Protein AF-A0A9D5M685-F1 (afdb_monomer_lite)

pLDDT: mean 80.27, std 21.39, range [28.36, 98.81]

Structure (mmCIF, N/CA/C/O backbone):
data_AF-A0A9D5M685-F1
#
_entry.id   AF-A0A9D5M685-F1
#
loop_
_atom_site.group_PDB
_atom_site.id
_atom_site.type_symbol
_atom_site.label_atom_id
_atom_site.label_alt_id
_atom_site.label_comp_id
_atom_site.label_asym_id
_atom_site.label_entity_id
_atom_site.label_seq_id
_atom_site.pdbx_PDB_ins_code
_atom_site.Cartn_x
_atom_site.Cartn_y
_atom_site.Cartn_z
_atom_site.occupancy
_atom_site.B_iso_or_equiv
_atom_site.auth_seq_id
_atom_site.auth_comp_id
_atom_site.auth_asym_id
_atom_site.auth_atom_id
_atom_site.pdbx_PDB_model_num
ATOM 1 N N . MET A 1 1 ? -4.791 5.705 -47.358 1.00 34.97 1 MET A N 1
ATOM 2 C CA . MET A 1 1 ? -4.892 5.090 -48.706 1.00 34.97 1 MET A CA 1
ATOM 3 C C . MET A 1 1 ? -3.512 4.868 -49.360 1.00 34.97 1 MET A C 1
ATOM 5 O O . MET A 1 1 ? -3.477 4.155 -50.351 1.00 34.97 1 MET A O 1
ATOM 9 N N . ASN A 1 2 ? -2.399 5.355 -48.770 1.00 45.28 2 ASN A N 1
ATOM 10 C CA . ASN A 1 2 ? -1.030 5.214 -49.310 1.00 45.28 2 ASN A CA 1
ATOM 11 C C . ASN A 1 2 ? -0.201 4.016 -48.781 1.00 45.28 2 ASN A C 1
ATOM 13 O O . ASN A 1 2 ? 0.542 3.449 -49.569 1.00 45.28 2 ASN A O 1
ATOM 17 N N . ARG A 1 3 ? -0.398 3.510 -47.547 1.00 35.72 3 ARG A N 1
ATOM 18 C CA . ARG A 1 3 ? 0.354 2.331 -47.028 1.00 35.72 3 ARG A CA 1
ATOM 19 C C . ARG A 1 3 ? 0.179 1.027 -47.835 1.00 35.72 3 ARG A C 1
ATOM 21 O O . ARG A 1 3 ? 1.052 0.173 -47.842 1.00 35.72 3 ARG A O 1
ATOM 28 N N . LYS A 1 4 ? -0.931 0.863 -48.571 1.00 38.19 4 LYS A N 1
ATOM 29 C CA . LYS A 1 4 ? -1.156 -0.324 -49.428 1.00 38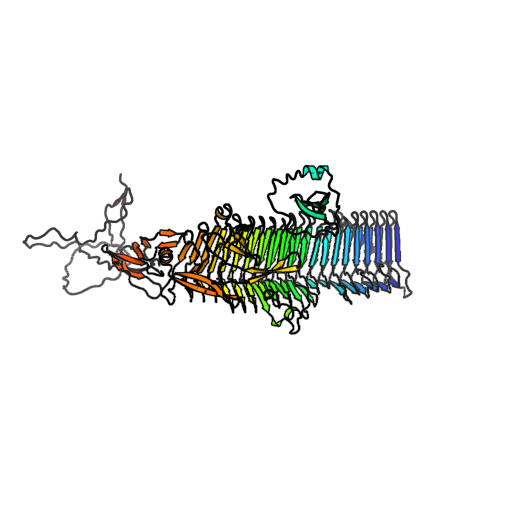.19 4 LYS A CA 1
ATOM 30 C C . LYS A 1 4 ? -0.406 -0.280 -50.765 1.00 38.19 4 LYS A C 1
ATOM 32 O O . LYS A 1 4 ? -0.383 -1.294 -51.452 1.00 38.19 4 LYS A O 1
ATOM 37 N N . PHE A 1 5 ? 0.157 0.864 -51.161 1.00 47.25 5 PHE A N 1
ATOM 38 C CA . PHE A 1 5 ? 0.854 0.997 -52.444 1.00 47.25 5 PHE A CA 1
ATOM 39 C C . PHE A 1 5 ? 2.336 0.595 -52.350 1.00 47.25 5 PHE A C 1
ATOM 41 O O . PHE A 1 5 ? 2.828 -0.006 -53.298 1.00 47.25 5 PHE A O 1
ATOM 48 N N . GLY A 1 6 ? 2.995 0.821 -51.203 1.00 49.41 6 GLY A N 1
ATOM 49 C CA . GLY A 1 6 ? 4.373 0.373 -50.938 1.00 49.41 6 GLY A CA 1
ATOM 50 C C . GLY A 1 6 ? 4.510 -1.152 -50.971 1.00 49.41 6 GLY A C 1
ATOM 51 O O . GLY A 1 6 ? 5.225 -1.679 -51.818 1.00 49.41 6 GLY A O 1
ATOM 52 N N . LYS A 1 7 ? 3.690 -1.875 -50.187 1.00 43.25 7 LYS A N 1
ATOM 53 C CA . LYS A 1 7 ? 3.700 -3.355 -50.161 1.00 43.25 7 LYS A CA 1
ATOM 54 C C . LYS A 1 7 ? 3.369 -4.002 -51.521 1.00 43.25 7 LYS A C 1
ATOM 56 O O . LYS A 1 7 ? 3.869 -5.072 -51.834 1.00 43.25 7 LYS A O 1
ATOM 61 N N . ILE A 1 8 ? 2.551 -3.359 -52.368 1.00 46.38 8 ILE A N 1
ATOM 62 C CA . ILE A 1 8 ? 2.255 -3.854 -53.732 1.00 46.38 8 ILE A CA 1
ATOM 63 C C . ILE A 1 8 ? 3.411 -3.569 -54.706 1.00 46.38 8 ILE A C 1
ATOM 65 O O . ILE A 1 8 ? 3.601 -4.339 -55.645 1.00 46.38 8 ILE A O 1
ATOM 69 N N . LEU A 1 9 ? 4.168 -2.484 -54.509 1.00 53.12 9 LEU A N 1
ATOM 70 C CA . LEU A 1 9 ? 5.328 -2.151 -55.337 1.00 53.12 9 LEU A CA 1
ATOM 71 C C . LEU A 1 9 ? 6.531 -3.047 -55.000 1.00 53.12 9 LEU A C 1
ATOM 73 O O . LEU A 1 9 ? 7.166 -3.531 -55.933 1.00 53.12 9 LEU A O 1
ATOM 77 N N . ALA A 1 10 ? 6.762 -3.337 -53.713 1.00 51.22 10 ALA A N 1
ATOM 78 C CA . ALA A 1 10 ? 7.759 -4.304 -53.241 1.00 51.22 10 ALA A CA 1
ATOM 79 C C . ALA A 1 10 ? 7.478 -5.715 -53.794 1.00 51.22 10 ALA A C 1
ATOM 81 O O . ALA A 1 10 ? 8.317 -6.295 -54.478 1.00 51.22 10 ALA A O 1
ATOM 82 N N . LEU A 1 11 ? 6.230 -6.196 -53.685 1.00 46.31 11 LEU A N 1
ATOM 83 C CA . LEU A 1 11 ? 5.823 -7.501 -54.230 1.00 46.31 11 LEU A CA 1
ATOM 84 C C . LEU A 1 11 ? 5.925 -7.590 -55.771 1.00 46.31 11 LEU A C 1
ATOM 86 O O . LEU A 1 11 ? 6.079 -8.678 -56.328 1.00 46.31 11 LEU A O 1
ATOM 90 N N . LEU A 1 12 ? 5.811 -6.462 -56.490 1.00 46.34 12 LEU A N 1
ATOM 91 C CA . LEU A 1 12 ? 6.014 -6.412 -57.947 1.00 46.34 12 LEU A CA 1
ATOM 92 C C . LEU A 1 12 ? 7.503 -6.389 -58.337 1.00 46.34 12 LEU A C 1
ATOM 94 O O . LEU A 1 12 ? 7.836 -6.843 -59.433 1.00 46.34 12 LEU A O 1
ATOM 98 N N . LEU A 1 13 ? 8.375 -5.853 -57.477 1.00 52.91 13 LEU A N 1
ATOM 99 C CA . LEU A 1 13 ? 9.828 -5.826 -57.664 1.00 52.91 13 LEU A CA 1
ATOM 100 C C . LEU A 1 13 ? 10.444 -7.201 -57.374 1.00 52.91 13 LEU A C 1
ATOM 102 O O . LEU A 1 13 ? 11.104 -7.728 -58.268 1.00 52.91 13 LEU A O 1
ATOM 106 N N . ALA A 1 14 ? 10.064 -7.852 -56.268 1.00 49.78 14 ALA A N 1
ATOM 107 C CA . ALA A 1 14 ? 10.488 -9.216 -55.922 1.00 49.78 14 ALA A CA 1
ATOM 108 C C . ALA A 1 14 ? 10.143 -10.253 -57.018 1.00 49.78 14 ALA A C 1
ATOM 110 O O . ALA A 1 14 ? 10.937 -11.124 -57.372 1.00 49.78 14 ALA A O 1
ATOM 111 N N . LEU A 1 15 ? 8.983 -10.112 -57.685 1.00 41.34 15 LEU A N 1
ATOM 112 C CA . LEU A 1 15 ? 8.596 -10.987 -58.807 1.00 41.34 15 LEU A CA 1
ATOM 113 C C . LEU A 1 15 ? 9.472 -10.796 -60.068 1.00 41.34 15 LEU A C 1
ATOM 115 O O . LEU A 1 15 ? 9.430 -11.620 -60.985 1.00 41.34 15 LEU A O 1
ATOM 119 N N . THR A 1 16 ? 10.234 -9.703 -60.148 1.00 49.19 16 THR A N 1
ATOM 120 C CA . THR A 1 16 ? 11.147 -9.412 -61.264 1.00 49.19 16 THR A CA 1
ATOM 121 C C . THR A 1 16 ? 12.568 -9.935 -60.993 1.00 49.19 16 THR A C 1
ATOM 123 O O . THR A 1 16 ? 13.264 -10.253 -61.959 1.00 49.19 16 THR A O 1
ATOM 126 N N . MET A 1 17 ? 12.959 -10.090 -59.721 1.00 46.69 17 MET A N 1
ATOM 127 C CA . MET A 1 17 ? 14.289 -10.531 -59.261 1.00 46.69 17 MET A CA 1
ATOM 128 C C . MET A 1 17 ? 14.510 -12.058 -59.311 1.00 46.69 17 MET A C 1
ATOM 130 O O . MET A 1 17 ? 15.597 -12.501 -59.672 1.00 46.69 17 MET A O 1
ATOM 134 N N . MET A 1 18 ? 13.460 -12.887 -59.186 1.00 45.50 18 MET A N 1
ATOM 135 C CA . MET A 1 18 ? 13.547 -14.369 -59.282 1.00 45.50 18 MET A CA 1
ATOM 136 C C . MET A 1 18 ? 14.084 -14.959 -60.619 1.00 45.50 18 MET A C 1
ATOM 138 O O . MET A 1 18 ? 14.049 -16.175 -60.829 1.00 45.50 18 MET A O 1
ATOM 142 N N . LEU A 1 19 ? 14.538 -14.149 -61.582 1.00 41.88 19 LEU A N 1
ATOM 143 C CA . LEU A 1 19 ? 14.987 -14.598 -62.909 1.00 41.88 19 LEU A CA 1
ATOM 144 C C . LEU A 1 19 ? 16.509 -14.585 -63.123 1.00 41.88 19 LEU A C 1
ATOM 146 O O . LEU A 1 19 ? 16.954 -14.979 -64.207 1.00 41.88 19 LEU A O 1
ATOM 150 N N . SER A 1 20 ? 17.310 -14.211 -62.127 1.00 44.09 20 SER A N 1
ATOM 151 C CA . SER A 1 20 ? 18.763 -14.079 -62.278 1.00 44.09 20 SER A CA 1
ATOM 152 C C . SER A 1 20 ? 19.544 -14.681 -61.116 1.00 44.09 20 SER A C 1
ATOM 154 O O . SER A 1 20 ? 20.095 -13.944 -60.325 1.00 44.09 20 SER A O 1
ATOM 156 N N . TYR A 1 21 ? 19.709 -16.010 -61.074 1.00 39.19 21 TYR A N 1
ATOM 157 C CA . TYR A 1 21 ? 20.803 -16.576 -60.277 1.00 39.19 21 TYR A CA 1
ATOM 158 C C . TYR A 1 21 ? 21.449 -17.822 -60.890 1.00 39.19 21 TYR A C 1
ATOM 160 O O . TYR A 1 21 ? 20.774 -18.793 -61.247 1.00 39.19 21 TYR A O 1
ATOM 168 N N . ALA A 1 22 ? 22.783 -17.767 -61.019 1.00 38.47 22 ALA A N 1
ATOM 169 C CA . ALA A 1 22 ? 23.688 -18.917 -61.005 1.00 38.47 22 ALA A CA 1
ATOM 170 C C . ALA A 1 22 ? 25.171 -18.490 -60.864 1.00 38.47 22 ALA A C 1
ATOM 172 O O . ALA A 1 22 ? 25.809 -18.123 -61.852 1.00 38.47 22 ALA A O 1
ATOM 173 N N . ALA A 1 23 ? 25.708 -18.748 -59.665 1.00 43.28 23 ALA A N 1
ATOM 174 C CA . ALA A 1 23 ? 27.085 -19.125 -59.311 1.00 43.28 23 ALA A CA 1
ATOM 175 C C . ALA A 1 23 ? 28.204 -18.055 -59.267 1.00 43.28 23 ALA A C 1
ATOM 177 O O . ALA A 1 23 ? 28.784 -17.696 -60.293 1.00 43.28 23 ALA A O 1
ATOM 178 N N . GLY A 1 24 ? 28.649 -17.755 -58.041 1.00 36.81 24 GLY A N 1
ATOM 179 C CA . GLY A 1 24 ? 29.960 -17.204 -57.675 1.00 36.81 24 GLY A CA 1
ATOM 180 C C . GLY A 1 24 ? 30.428 -17.807 -56.342 1.00 36.81 24 GLY A C 1
ATOM 181 O O . GLY A 1 24 ? 29.601 -18.231 -55.554 1.00 36.81 24 GLY A O 1
ATOM 182 N N . VAL A 1 25 ? 31.738 -17.971 -56.144 1.00 40.00 25 VAL A N 1
ATOM 183 C CA . VAL A 1 25 ? 32.377 -18.642 -54.993 1.00 40.00 25 VAL A CA 1
ATOM 184 C C . VAL A 1 25 ? 33.432 -17.702 -54.408 1.00 40.00 25 VAL A C 1
ATOM 186 O O . VAL A 1 25 ? 34.341 -17.331 -55.151 1.00 40.00 25 VAL A O 1
ATOM 189 N N . LEU A 1 26 ? 33.340 -17.445 -53.097 1.00 40.81 26 LEU A N 1
ATOM 190 C CA . LEU A 1 26 ? 34.389 -17.141 -52.105 1.00 40.81 26 LEU A CA 1
ATOM 191 C C . LEU A 1 26 ? 35.656 -16.437 -52.635 1.00 40.81 26 LEU A C 1
ATOM 193 O O . LEU A 1 26 ? 36.719 -17.053 -52.799 1.00 40.81 26 LEU A O 1
ATOM 197 N N . ALA A 1 27 ? 35.551 -15.131 -52.843 1.00 48.56 27 ALA A N 1
ATOM 198 C CA . ALA A 1 27 ? 36.616 -14.174 -52.552 1.00 48.56 27 ALA A CA 1
ATOM 199 C C . ALA A 1 27 ? 36.059 -13.204 -51.496 1.00 48.56 27 ALA A C 1
ATOM 201 O O . ALA A 1 27 ? 34.844 -13.142 -51.375 1.00 48.56 27 ALA A O 1
ATOM 202 N N . ASP A 1 28 ? 36.903 -12.503 -50.730 1.00 56.59 28 ASP A N 1
ATOM 203 C CA . ASP A 1 28 ? 36.435 -11.409 -49.863 1.00 56.59 28 ASP A CA 1
ATOM 204 C C . ASP A 1 28 ? 35.679 -10.419 -50.759 1.00 56.59 28 ASP A C 1
ATOM 206 O O . ASP A 1 28 ? 36.305 -9.713 -51.566 1.00 56.59 28 ASP A O 1
ATOM 210 N N . ASP A 1 29 ? 34.350 -10.471 -50.720 1.00 65.44 29 ASP A N 1
ATOM 211 C CA . ASP A 1 29 ? 33.538 -9.620 -51.565 1.00 65.44 29 ASP A CA 1
ATOM 212 C C . ASP A 1 29 ? 33.717 -8.185 -51.064 1.00 65.44 29 ASP A C 1
ATOM 214 O O . ASP A 1 29 ? 33.785 -7.936 -49.857 1.00 65.44 29 ASP A O 1
ATOM 218 N N . PRO A 1 30 ? 33.955 -7.229 -51.976 1.00 75.31 30 PRO A N 1
ATOM 219 C CA . PRO A 1 30 ? 34.099 -5.849 -51.563 1.00 75.31 30 PRO A CA 1
ATOM 220 C C . PRO A 1 30 ? 32.799 -5.402 -50.880 1.00 75.31 30 PRO A C 1
ATOM 222 O O . PRO A 1 30 ? 31.728 -5.811 -51.330 1.00 75.31 30 PRO A O 1
ATOM 225 N N . PRO A 1 31 ? 32.885 -4.545 -49.850 1.00 84.62 31 PRO A N 1
ATOM 226 C CA . PRO A 1 31 ? 31.698 -4.002 -49.207 1.00 84.62 31 PRO A CA 1
ATOM 227 C C . PRO A 1 31 ? 30.776 -3.335 -50.237 1.00 84.62 31 PRO A C 1
ATOM 229 O O . PRO A 1 31 ? 31.238 -2.724 -51.214 1.00 84.62 31 PRO A O 1
ATOM 232 N N . ILE A 1 32 ? 29.474 -3.503 -50.032 1.00 87.31 32 ILE A N 1
ATOM 233 C CA . ILE A 1 32 ? 28.410 -2.889 -50.814 1.00 87.31 32 ILE A CA 1
ATOM 234 C C . ILE A 1 32 ? 28.295 -1.431 -50.371 1.00 87.31 32 ILE A C 1
ATOM 236 O O . ILE A 1 32 ? 27.839 -1.137 -49.278 1.00 87.31 32 ILE A O 1
ATOM 240 N N . ASP A 1 33 ? 28.689 -0.523 -51.256 1.00 89.88 33 ASP A N 1
ATOM 241 C CA . ASP A 1 33 ? 28.597 0.927 -51.058 1.00 89.88 33 ASP A CA 1
ATOM 242 C C . ASP A 1 33 ? 27.495 1.497 -51.984 1.00 89.88 33 ASP A C 1
ATOM 244 O O . ASP A 1 33 ? 27.520 1.337 -53.224 1.00 89.88 33 ASP A O 1
ATOM 248 N N . VAL A 1 34 ? 26.455 2.086 -51.383 1.00 87.56 34 VAL A N 1
ATOM 249 C CA . VAL A 1 34 ? 25.203 2.543 -52.006 1.00 87.56 34 VAL A CA 1
ATOM 250 C C . VAL A 1 34 ? 24.963 4.033 -51.783 1.00 87.56 34 VAL A C 1
ATOM 252 O O . VAL A 1 34 ? 23.969 4.444 -51.207 1.00 87.56 34 VAL A O 1
ATOM 255 N N . ASP A 1 35 ? 25.774 4.845 -52.452 1.00 89.94 35 ASP A N 1
ATOM 256 C CA . ASP A 1 35 ? 25.442 6.249 -52.721 1.00 89.94 35 ASP A CA 1
ATOM 257 C C . ASP A 1 35 ? 24.196 6.409 -53.629 1.00 89.94 35 ASP A C 1
ATOM 259 O O . ASP A 1 35 ? 24.226 6.021 -54.810 1.00 89.94 35 ASP A O 1
ATOM 263 N N . VAL A 1 36 ? 23.123 7.053 -53.144 1.00 85.38 36 VAL A N 1
ATOM 264 C CA . VAL A 1 36 ? 21.943 7.435 -53.954 1.00 85.38 36 VAL A CA 1
ATOM 265 C C . VAL A 1 36 ? 21.596 8.909 -53.758 1.00 85.38 36 VAL A C 1
ATOM 267 O O . VAL A 1 36 ? 21.281 9.351 -52.663 1.00 85.38 36 VAL A O 1
ATOM 270 N N . ASN A 1 37 ? 21.603 9.694 -54.839 1.00 86.00 37 ASN A N 1
ATOM 271 C CA . ASN A 1 37 ? 21.426 11.147 -54.762 1.00 86.00 37 ASN A CA 1
ATOM 272 C C . ASN A 1 37 ? 20.400 11.681 -55.780 1.00 86.00 37 ASN A C 1
ATOM 274 O O . ASN A 1 37 ? 20.306 11.193 -56.903 1.00 86.00 37 ASN A O 1
ATOM 278 N N . ASN A 1 38 ? 19.703 12.779 -55.456 1.00 82.50 38 ASN A N 1
ATOM 279 C CA . ASN A 1 38 ? 18.897 13.581 -56.399 1.00 82.50 38 ASN A CA 1
ATOM 280 C C . ASN A 1 38 ? 17.793 12.808 -57.157 1.00 82.50 38 ASN A C 1
ATOM 282 O O . ASN A 1 38 ? 17.622 12.987 -58.372 1.00 82.50 38 ASN A O 1
ATOM 286 N N . GLY A 1 39 ? 17.024 11.961 -56.473 1.00 75.94 39 GLY A N 1
ATOM 287 C CA . GLY A 1 39 ? 15.962 11.182 -57.125 1.00 75.94 39 GLY A CA 1
ATOM 288 C C . GLY A 1 39 ? 16.445 9.954 -57.898 1.00 75.94 39 GLY A C 1
ATOM 289 O O . GLY A 1 39 ? 15.677 9.383 -58.680 1.00 75.94 39 GLY A O 1
ATOM 290 N N . GLU A 1 40 ? 17.714 9.568 -57.744 1.00 82.81 40 GLU A N 1
ATOM 291 C CA . GLU A 1 40 ? 18.234 8.317 -58.287 1.00 82.81 40 GLU A CA 1
ATOM 292 C C . GLU A 1 40 ? 17.568 7.103 -57.631 1.00 82.81 40 GLU A C 1
ATOM 294 O O . GLU A 1 40 ? 17.074 7.168 -56.509 1.00 82.81 40 GLU A O 1
ATOM 299 N N . LYS A 1 41 ? 17.532 5.987 -58.367 1.00 88.38 41 LYS A N 1
ATOM 300 C CA . LYS A 1 41 ? 17.087 4.696 -57.846 1.00 88.38 41 LYS A CA 1
ATOM 301 C C . LYS A 1 41 ? 18.196 3.670 -58.028 1.00 88.38 41 LYS A C 1
ATOM 303 O O . LYS A 1 41 ? 18.579 3.412 -59.174 1.00 88.38 41 LYS A O 1
ATOM 308 N N . LYS A 1 42 ? 18.646 3.052 -56.938 1.00 89.62 42 LYS A N 1
ATOM 309 C CA . LYS A 1 42 ? 19.614 1.948 -56.943 1.00 89.62 42 LYS A CA 1
ATOM 310 C C . LYS A 1 42 ? 18.951 0.694 -56.369 1.00 89.62 42 LYS A C 1
ATOM 312 O O . LYS A 1 42 ? 18.131 0.788 -55.463 1.00 89.62 42 LYS A O 1
ATOM 317 N N . VAL A 1 43 ? 19.226 -0.451 -56.989 1.00 85.50 43 VAL A N 1
ATOM 318 C CA . VAL A 1 43 ? 18.751 -1.768 -56.547 1.00 85.50 43 VAL A CA 1
ATOM 319 C C . VAL A 1 43 ? 19.970 -2.678 -56.486 1.00 85.50 43 VAL A C 1
ATOM 321 O O . VAL A 1 43 ? 20.679 -2.775 -57.494 1.00 85.50 43 VAL A O 1
ATOM 324 N N . VAL A 1 44 ? 20.215 -3.279 -55.330 1.00 86.75 44 VAL A N 1
ATOM 325 C CA . VAL A 1 44 ? 21.263 -4.271 -55.074 1.00 86.75 44 VAL A CA 1
ATOM 326 C C . VAL A 1 44 ? 20.565 -5.583 -54.714 1.00 86.75 44 VAL A C 1
ATOM 328 O O . VAL A 1 44 ? 19.582 -5.553 -53.986 1.00 86.75 44 VAL A O 1
ATOM 331 N N . ASP A 1 45 ? 21.012 -6.678 -55.319 1.00 88.06 45 ASP A N 1
ATOM 332 C CA . ASP A 1 45 ? 20.479 -8.042 -55.179 1.00 88.06 45 ASP A CA 1
ATOM 333 C C . ASP A 1 45 ? 21.712 -8.953 -55.216 1.00 88.06 45 ASP A C 1
ATOM 335 O O . ASP A 1 45 ? 22.316 -9.137 -56.282 1.00 88.06 45 ASP A O 1
ATOM 339 N N . GLU A 1 46 ? 22.171 -9.368 -54.040 1.00 83.19 46 GLU A N 1
ATOM 340 C CA . GLU A 1 46 ? 23.380 -10.172 -53.837 1.00 83.19 46 GLU A CA 1
ATOM 341 C C . GLU A 1 46 ? 23.052 -11.368 -52.924 1.00 83.19 46 GLU A C 1
ATOM 343 O O . GLU A 1 46 ? 22.043 -11.374 -52.234 1.00 83.19 46 GLU A O 1
ATOM 348 N N . GLY A 1 47 ? 23.872 -12.425 -52.968 1.00 86.56 47 GLY A N 1
ATOM 349 C CA . GLY A 1 47 ? 23.740 -13.542 -52.014 1.00 86.56 47 GLY A CA 1
ATOM 350 C C . GLY A 1 47 ? 24.413 -13.194 -50.684 1.00 86.56 47 GLY A C 1
ATOM 351 O O . GLY A 1 47 ? 24.416 -12.035 -50.283 1.00 86.56 47 GLY A O 1
ATOM 352 N N . ASP A 1 48 ? 25.073 -14.164 -50.053 1.00 88.69 48 ASP A N 1
ATOM 353 C CA . ASP A 1 48 ? 25.884 -13.921 -48.852 1.00 88.69 48 ASP A CA 1
ATOM 354 C C . ASP A 1 48 ? 26.967 -12.851 -49.090 1.00 88.69 48 ASP A C 1
ATOM 356 O O . ASP A 1 48 ? 27.768 -12.945 -50.029 1.00 88.69 48 ASP A O 1
ATOM 360 N N . VAL A 1 49 ? 27.060 -11.880 -48.184 1.00 87.88 49 VAL A N 1
ATOM 361 C CA . VAL A 1 49 ? 28.066 -10.817 -48.181 1.00 87.88 49 VAL A CA 1
ATOM 362 C C . VAL A 1 49 ? 28.818 -10.776 -46.856 1.00 87.88 49 VAL A C 1
ATOM 364 O O . VAL A 1 49 ? 28.262 -10.942 -45.772 1.00 87.88 49 VAL A O 1
ATOM 367 N N . SER A 1 50 ? 30.136 -10.568 -46.923 1.00 89.19 50 SER A N 1
ATOM 368 C CA . SER A 1 50 ? 30.968 -10.529 -45.718 1.00 89.19 50 SER A CA 1
ATOM 369 C C . SER A 1 50 ? 32.145 -9.570 -45.836 1.00 89.19 50 SER A C 1
ATOM 371 O O . SER A 1 50 ? 32.728 -9.434 -46.911 1.00 89.19 50 SER A O 1
ATOM 373 N N . ALA A 1 51 ? 32.519 -8.934 -44.725 1.00 86.81 51 ALA A N 1
ATOM 374 C CA . ALA A 1 51 ? 33.644 -8.003 -44.654 1.00 86.81 51 ALA A CA 1
ATOM 375 C C . ALA A 1 51 ? 34.391 -8.091 -43.309 1.00 86.81 51 ALA A C 1
ATOM 377 O O . ALA A 1 51 ? 33.843 -8.509 -42.289 1.00 86.81 51 ALA A O 1
ATOM 378 N N . ASP A 1 52 ? 35.663 -7.675 -43.304 1.00 89.25 52 ASP A N 1
ATOM 379 C CA . ASP A 1 52 ? 36.520 -7.628 -42.111 1.00 89.25 52 ASP A CA 1
ATOM 380 C C . ASP A 1 52 ? 36.986 -6.185 -41.842 1.00 89.25 52 ASP A C 1
ATOM 382 O O . ASP A 1 52 ? 37.671 -5.573 -42.667 1.00 89.25 52 ASP A O 1
ATOM 386 N N . GLY A 1 53 ? 36.622 -5.637 -40.680 1.00 82.31 53 GLY A N 1
ATOM 387 C CA . GLY A 1 53 ? 37.024 -4.312 -40.189 1.00 82.31 53 GLY A CA 1
ATOM 388 C C . GLY A 1 53 ? 36.302 -3.097 -40.797 1.00 82.31 53 GLY A C 1
ATOM 389 O O . GLY A 1 53 ? 36.656 -1.952 -40.483 1.00 82.31 53 GLY A O 1
ATOM 390 N N . VAL A 1 54 ? 35.312 -3.307 -41.667 1.00 83.56 54 VAL A N 1
ATOM 391 C CA . VAL A 1 54 ? 34.503 -2.262 -42.327 1.00 83.56 54 VAL A CA 1
ATOM 392 C C . VAL A 1 54 ? 33.037 -2.705 -42.437 1.00 83.56 54 VAL A C 1
ATOM 394 O O . VAL A 1 54 ? 32.810 -3.918 -42.395 1.00 83.56 54 VAL A O 1
ATOM 397 N N . PRO A 1 55 ? 32.076 -1.770 -42.594 1.00 83.62 55 PRO A N 1
ATOM 398 C CA . PRO A 1 55 ? 30.688 -2.117 -42.889 1.00 83.62 55 PRO A CA 1
ATOM 399 C C . PRO A 1 55 ? 30.589 -2.989 -44.136 1.00 83.62 55 PRO A C 1
ATOM 401 O O . PRO A 1 55 ? 31.375 -2.826 -45.075 1.00 83.62 55 PRO A O 1
ATOM 404 N N . VAL A 1 56 ? 29.657 -3.941 -44.128 1.00 84.00 56 VAL A N 1
ATOM 405 C CA . VAL A 1 56 ? 29.401 -4.818 -45.278 1.00 84.00 56 VAL A CA 1
ATOM 406 C C . VAL A 1 56 ? 28.489 -4.107 -46.265 1.00 84.00 56 VAL A C 1
ATOM 408 O O . VAL A 1 56 ? 28.711 -4.212 -47.469 1.00 84.00 56 VAL A O 1
ATOM 411 N N . ILE A 1 57 ? 27.501 -3.377 -45.750 1.00 89.38 57 ILE A N 1
ATOM 412 C CA . ILE A 1 57 ? 26.546 -2.578 -46.509 1.00 89.38 57 ILE A CA 1
ATOM 413 C C . ILE A 1 57 ? 26.563 -1.166 -45.924 1.00 89.38 57 ILE A C 1
ATOM 415 O O . ILE A 1 57 ? 26.339 -1.004 -44.732 1.00 89.38 57 ILE A O 1
ATOM 419 N N . ASP A 1 58 ? 26.851 -0.177 -46.762 1.00 94.00 58 ASP A N 1
ATOM 420 C CA . ASP A 1 58 ? 26.939 1.245 -46.416 1.00 94.00 58 ASP A CA 1
ATOM 421 C C . ASP A 1 58 ? 26.050 2.028 -47.398 1.00 94.00 58 ASP A C 1
ATOM 423 O O . ASP A 1 58 ? 26.267 1.965 -48.617 1.00 94.00 58 ASP A O 1
ATOM 427 N N . ILE A 1 59 ? 24.973 2.653 -46.912 1.00 91.81 59 ILE A N 1
ATOM 428 C CA . ILE A 1 59 ? 23.940 3.307 -47.729 1.00 91.81 59 ILE A CA 1
ATOM 429 C C . ILE A 1 59 ? 23.837 4.793 -47.378 1.00 91.81 59 ILE A C 1
ATOM 431 O O . ILE A 1 59 ? 23.124 5.169 -46.456 1.00 91.81 59 ILE A O 1
ATOM 435 N N . ASP A 1 60 ? 24.411 5.639 -48.233 1.00 93.12 60 ASP A N 1
ATOM 436 C CA . ASP A 1 60 ? 24.256 7.096 -48.189 1.00 93.12 60 ASP A CA 1
ATOM 437 C C . ASP A 1 60 ? 23.129 7.558 -49.144 1.00 93.12 60 ASP A C 1
ATOM 439 O O . ASP A 1 60 ? 23.334 7.782 -50.351 1.00 93.12 60 ASP A O 1
ATOM 443 N N . ALA A 1 61 ? 21.904 7.728 -48.635 1.00 89.06 61 ALA A N 1
ATOM 444 C CA . ALA A 1 61 ? 20.725 8.111 -49.418 1.00 89.06 61 ALA A CA 1
ATOM 445 C C . ALA A 1 61 ? 20.293 9.565 -49.161 1.00 89.06 61 ALA A C 1
ATOM 447 O O . ALA A 1 61 ? 19.763 9.914 -48.119 1.00 89.06 61 ALA A O 1
ATOM 448 N N . ASN A 1 62 ? 20.429 10.426 -50.170 1.00 89.31 62 ASN A N 1
ATOM 449 C CA . ASN A 1 62 ? 20.173 11.864 -50.062 1.00 89.31 62 ASN A CA 1
ATOM 450 C C . ASN A 1 62 ? 19.041 12.351 -50.988 1.00 89.31 62 ASN A C 1
ATOM 452 O O . ASN A 1 62 ? 18.814 11.804 -52.071 1.00 89.31 62 ASN A O 1
ATOM 456 N N . THR A 1 63 ? 18.403 13.470 -50.617 1.00 84.06 63 THR A N 1
ATOM 457 C CA . THR A 1 63 ? 17.411 14.266 -51.382 1.00 84.06 63 THR A CA 1
ATOM 458 C C . THR A 1 63 ? 16.614 13.477 -52.434 1.00 84.06 63 THR A C 1
ATOM 460 O O . THR A 1 63 ? 16.911 13.511 -53.641 1.00 84.06 63 THR A O 1
ATOM 463 N N . GLY A 1 64 ? 15.561 12.795 -51.977 1.00 79.75 64 GLY A N 1
ATOM 464 C CA . GLY A 1 64 ? 14.601 12.065 -52.810 1.00 79.75 64 GLY A CA 1
ATOM 465 C C . GLY A 1 64 ? 15.119 10.772 -53.451 1.00 79.75 64 GLY A C 1
ATOM 466 O O . GLY A 1 64 ? 14.457 10.251 -54.353 1.00 79.75 64 GLY A O 1
ATOM 467 N N . GLY A 1 65 ? 16.306 10.291 -53.068 1.00 86.44 65 GLY A N 1
ATOM 468 C CA . GLY A 1 65 ? 16.871 9.020 -53.529 1.00 86.44 65 GLY A CA 1
ATOM 469 C C . GLY A 1 65 ? 16.042 7.804 -53.099 1.00 86.44 65 GLY A C 1
ATOM 470 O O . GLY A 1 65 ? 15.337 7.847 -52.098 1.00 86.44 65 GLY A O 1
ATOM 471 N N . VAL A 1 66 ? 16.111 6.718 -53.877 1.00 88.94 66 VAL A N 1
ATOM 472 C CA . VAL A 1 66 ? 15.495 5.425 -53.542 1.00 88.94 66 VAL A CA 1
ATOM 473 C C . VAL A 1 66 ? 16.540 4.309 -53.594 1.00 88.94 66 VAL A C 1
ATOM 475 O O . VAL A 1 66 ? 17.019 3.972 -54.683 1.00 88.94 66 VAL A O 1
ATOM 478 N N . ALA A 1 67 ? 16.850 3.695 -52.457 1.00 89.88 67 ALA A N 1
ATOM 479 C CA . ALA A 1 67 ? 17.696 2.507 -52.363 1.00 89.88 67 ALA A CA 1
ATOM 480 C C . ALA A 1 67 ? 16.836 1.271 -52.058 1.00 89.88 67 ALA A C 1
ATOM 482 O O . ALA A 1 67 ? 15.907 1.336 -51.259 1.00 89.88 67 ALA A O 1
ATOM 483 N N . VAL A 1 68 ? 17.110 0.156 -52.736 1.00 91.38 68 VAL A N 1
ATOM 484 C CA . VAL A 1 68 ? 16.544 -1.162 -52.411 1.00 91.38 68 VAL A CA 1
ATOM 485 C C . VAL A 1 68 ? 17.699 -2.152 -52.365 1.00 91.38 68 VAL A C 1
ATOM 487 O O . VAL A 1 68 ? 18.399 -2.284 -53.370 1.00 91.38 68 VAL A O 1
ATOM 490 N N . VAL A 1 69 ? 17.908 -2.807 -51.232 1.00 89.75 69 VAL A N 1
ATOM 491 C CA . VAL A 1 69 ? 18.954 -3.810 -51.017 1.00 89.75 69 VAL A CA 1
ATOM 492 C C . VAL A 1 69 ? 18.276 -5.109 -50.596 1.00 89.75 69 VAL A C 1
ATOM 494 O O . VAL A 1 69 ? 17.430 -5.083 -49.714 1.00 89.75 69 VAL A O 1
ATOM 497 N N . ASP A 1 70 ? 18.605 -6.192 -51.287 1.00 92.75 70 ASP A N 1
ATOM 498 C CA . ASP A 1 70 ? 18.100 -7.553 -51.080 1.00 92.75 70 ASP A CA 1
ATOM 499 C C . ASP A 1 70 ? 19.338 -8.459 -50.960 1.00 92.75 70 ASP A C 1
ATOM 501 O O . ASP A 1 70 ? 20.147 -8.513 -51.898 1.00 92.75 70 ASP A O 1
ATOM 505 N N . VAL A 1 71 ? 19.565 -9.032 -49.776 1.00 89.25 71 VAL A N 1
ATOM 506 C CA . VAL A 1 71 ? 20.740 -9.853 -49.428 1.00 89.25 71 VAL A CA 1
ATOM 507 C C . VAL A 1 71 ? 20.311 -11.077 -48.613 1.00 89.25 71 VAL A C 1
ATOM 509 O O . VAL A 1 71 ? 19.395 -10.978 -47.815 1.00 89.25 71 VAL A O 1
ATOM 512 N N . GLU A 1 72 ? 20.959 -12.233 -48.797 1.00 87.50 72 GLU A N 1
ATOM 513 C CA . GLU A 1 72 ? 20.691 -13.422 -47.957 1.00 87.50 72 GLU A CA 1
ATOM 514 C C . GLU A 1 72 ? 21.369 -13.230 -46.580 1.00 87.50 72 GLU A C 1
ATOM 516 O O . GLU A 1 72 ? 20.739 -12.751 -45.645 1.00 87.50 72 GLU A O 1
ATOM 521 N N . ASP A 1 73 ? 22.681 -13.468 -46.474 1.00 91.62 73 ASP A N 1
ATOM 522 C CA . ASP A 1 73 ? 23.422 -13.331 -45.208 1.00 91.62 73 ASP A CA 1
ATOM 523 C C . ASP A 1 73 ? 24.388 -12.132 -45.210 1.00 91.62 73 ASP A C 1
ATOM 525 O O . ASP A 1 73 ? 25.165 -11.946 -46.149 1.00 91.62 73 ASP A O 1
ATOM 529 N N . VAL A 1 74 ? 24.456 -11.372 -44.114 1.00 91.69 74 VAL A N 1
ATOM 530 C CA . VAL A 1 74 ? 25.419 -10.280 -43.889 1.00 91.69 74 VAL A CA 1
ATOM 531 C C . VAL A 1 74 ? 26.326 -10.613 -42.707 1.00 91.69 74 VAL A C 1
ATOM 533 O O . VAL A 1 74 ? 25.870 -10.744 -41.578 1.00 91.69 74 VAL A O 1
ATOM 536 N N . THR A 1 75 ? 27.642 -10.725 -42.922 1.00 93.06 75 THR A N 1
ATOM 537 C CA . THR A 1 75 ? 28.607 -11.002 -41.836 1.00 93.06 75 THR A CA 1
ATOM 538 C C . THR A 1 75 ? 29.757 -9.993 -41.781 1.00 93.06 75 THR A C 1
ATOM 540 O O . THR A 1 75 ? 30.615 -9.968 -42.663 1.00 93.06 75 THR A O 1
ATOM 543 N N . ALA A 1 76 ? 29.852 -9.226 -40.695 1.00 91.25 76 ALA A N 1
ATOM 544 C CA . ALA A 1 76 ? 30.964 -8.314 -40.422 1.00 91.25 76 ALA A CA 1
ATOM 545 C C . ALA A 1 76 ? 31.820 -8.800 -39.243 1.00 91.25 76 ALA A C 1
ATOM 547 O O . ALA A 1 76 ? 31.305 -9.021 -38.149 1.00 91.25 76 ALA A O 1
ATOM 548 N N . THR A 1 77 ? 33.140 -8.917 -39.409 1.00 91.06 77 THR A N 1
ATOM 549 C CA . THR A 1 77 ? 34.051 -9.256 -38.296 1.00 91.06 77 THR A CA 1
ATOM 550 C C . THR A 1 77 ? 35.013 -8.129 -37.956 1.00 91.06 77 THR A C 1
ATOM 552 O O . THR A 1 77 ? 35.383 -7.335 -38.816 1.00 91.06 77 THR A O 1
ATOM 555 N N . ASN A 1 78 ? 35.478 -8.087 -36.702 1.00 86.94 78 ASN A N 1
ATOM 556 C CA . ASN A 1 78 ? 36.458 -7.112 -36.209 1.00 86.94 78 ASN A CA 1
ATOM 557 C C . ASN A 1 78 ? 36.078 -5.645 -36.477 1.00 86.94 78 ASN A C 1
ATOM 559 O O . ASN A 1 78 ? 36.972 -4.834 -36.740 1.00 86.94 78 ASN A O 1
ATOM 563 N N . LEU A 1 79 ? 34.790 -5.299 -36.397 1.00 87.75 79 LEU A N 1
ATOM 564 C CA . LEU A 1 79 ? 34.356 -3.910 -36.523 1.00 87.75 79 LEU A CA 1
ATOM 565 C C . LEU A 1 79 ? 35.044 -3.037 -35.456 1.00 87.75 79 LEU A C 1
ATOM 567 O O . LEU A 1 79 ? 35.347 -3.476 -34.335 1.00 87.75 79 LEU A O 1
ATOM 571 N N . ASP A 1 80 ? 35.370 -1.808 -35.859 1.00 87.00 80 ASP A N 1
ATOM 572 C CA . ASP A 1 80 ? 35.740 -0.758 -34.914 1.00 87.00 80 ASP A CA 1
ATOM 573 C C . ASP A 1 80 ? 34.464 -0.276 -34.204 1.00 87.00 80 ASP A C 1
ATOM 575 O O . ASP A 1 80 ? 33.376 -0.392 -34.756 1.00 87.00 80 ASP A O 1
ATOM 579 N N . ALA A 1 81 ? 34.612 0.288 -33.005 1.00 81.31 81 ALA A N 1
ATOM 580 C CA . ALA A 1 81 ? 33.501 0.891 -32.264 1.00 81.31 81 ALA A CA 1
ATOM 581 C C . ALA A 1 81 ? 32.781 1.962 -33.099 1.00 81.31 81 ALA A C 1
ATOM 583 O O . ALA A 1 81 ? 33.467 2.750 -33.765 1.00 81.31 81 ALA A O 1
ATOM 584 N N . GLY A 1 82 ? 31.449 2.010 -33.020 1.00 82.19 82 GLY A N 1
ATOM 585 C CA . GLY A 1 82 ? 30.624 2.932 -33.810 1.00 82.19 82 GLY A CA 1
ATOM 586 C C . GLY A 1 82 ? 30.631 2.647 -35.316 1.00 82.19 82 GLY A C 1
ATOM 587 O O . GLY A 1 82 ? 30.626 3.578 -36.113 1.00 82.19 82 GLY A O 1
ATOM 588 N N . LYS A 1 83 ? 30.757 1.377 -35.716 1.00 90.50 83 LYS A N 1
ATOM 589 C CA . LYS A 1 83 ? 30.497 0.916 -37.087 1.00 90.50 83 LYS A CA 1
ATOM 590 C C . LYS A 1 83 ? 29.484 -0.217 -37.043 1.00 90.50 83 LYS A C 1
ATOM 592 O O . LYS A 1 83 ? 29.571 -1.049 -36.137 1.00 90.50 83 LYS A O 1
ATOM 597 N N . ALA A 1 84 ? 28.651 -0.310 -38.075 1.00 91.50 84 ALA A N 1
ATOM 598 C CA . ALA A 1 84 ? 27.680 -1.384 -38.237 1.00 91.50 84 ALA A CA 1
ATOM 599 C C . ALA A 1 84 ? 28.029 -2.355 -39.375 1.00 91.50 84 ALA A C 1
ATOM 601 O O . ALA A 1 84 ? 28.861 -2.053 -40.234 1.00 91.50 84 ALA A O 1
ATOM 602 N N . ALA A 1 85 ? 27.414 -3.543 -39.384 1.00 90.88 85 ALA A N 1
ATOM 603 C CA . ALA A 1 85 ? 27.464 -4.436 -40.544 1.00 90.88 85 ALA A CA 1
ATOM 604 C C . ALA A 1 85 ? 26.607 -3.886 -41.697 1.00 90.88 85 ALA A C 1
ATOM 606 O O . ALA A 1 85 ? 27.047 -3.938 -42.850 1.00 90.88 85 ALA A O 1
ATOM 607 N N . ILE A 1 86 ? 25.441 -3.327 -41.362 1.00 93.88 86 ILE A N 1
ATOM 608 C CA . ILE A 1 86 ? 24.571 -2.539 -42.238 1.00 93.88 86 ILE A CA 1
ATOM 609 C C . ILE A 1 86 ? 24.473 -1.126 -41.658 1.00 93.88 86 ILE A C 1
ATOM 611 O O . ILE A 1 86 ? 23.974 -0.964 -40.551 1.00 93.88 86 ILE A O 1
ATOM 615 N N . ASP A 1 87 ? 24.950 -0.136 -42.401 1.00 96.06 87 ASP A N 1
ATOM 616 C CA . ASP A 1 87 ? 24.970 1.282 -42.029 1.00 96.06 87 ASP A CA 1
ATOM 617 C C . ASP A 1 87 ? 24.113 2.073 -43.035 1.00 96.06 87 ASP A C 1
ATOM 619 O O . ASP A 1 87 ? 24.308 1.945 -44.250 1.00 96.06 87 ASP A O 1
ATOM 623 N N . ILE A 1 88 ? 23.098 2.800 -42.559 1.00 94.38 88 ILE A N 1
ATOM 624 C CA . ILE A 1 88 ? 22.126 3.523 -43.393 1.00 94.38 88 ILE A CA 1
ATOM 625 C C . ILE A 1 88 ? 22.025 4.979 -42.934 1.00 94.38 88 ILE A C 1
ATOM 627 O O . ILE A 1 88 ? 21.444 5.249 -41.889 1.00 94.38 88 ILE A O 1
ATOM 631 N N . ASP A 1 89 ? 22.450 5.922 -43.776 1.00 94.75 89 ASP A N 1
ATOM 632 C CA . ASP A 1 89 ? 22.235 7.365 -43.595 1.00 94.75 89 ASP A CA 1
ATOM 633 C C . ASP A 1 89 ? 21.251 7.883 -44.664 1.00 94.75 89 ASP A C 1
ATOM 635 O O . ASP A 1 89 ? 21.575 8.027 -45.851 1.00 94.75 89 ASP A O 1
ATOM 639 N N . ALA A 1 90 ? 19.993 8.102 -44.265 1.00 93.06 90 ALA A N 1
ATOM 640 C CA . ALA A 1 90 ? 18.893 8.525 -45.127 1.00 93.06 90 ALA A CA 1
ATOM 641 C C . ALA A 1 90 ? 18.413 9.946 -44.790 1.00 93.06 90 ALA A C 1
ATOM 643 O O . ALA A 1 90 ? 17.805 10.193 -43.749 1.00 93.06 90 ALA A O 1
ATOM 644 N N . ASP A 1 91 ? 18.580 10.878 -45.731 1.00 92.38 91 ASP A N 1
ATOM 645 C CA . ASP A 1 91 ? 18.315 12.301 -45.516 1.00 92.38 91 ASP A CA 1
ATOM 646 C C . ASP A 1 91 ? 17.502 12.963 -46.659 1.00 92.38 91 ASP A C 1
ATOM 648 O O . ASP A 1 91 ? 17.622 12.641 -47.850 1.00 92.38 91 ASP A O 1
ATOM 652 N N . HIS A 1 92 ? 16.700 13.973 -46.298 1.00 90.00 92 HIS A N 1
ATOM 653 C CA . HIS A 1 92 ? 15.855 14.799 -47.173 1.00 90.00 92 HIS A CA 1
ATOM 654 C C . HIS A 1 92 ? 14.872 14.001 -48.068 1.00 90.00 92 HIS A C 1
ATOM 656 O O . HIS A 1 92 ? 15.018 13.965 -49.297 1.00 90.00 92 HIS A O 1
ATOM 662 N N . ASP A 1 93 ? 13.808 13.436 -47.493 1.00 88.19 93 ASP A N 1
ATOM 663 C CA . ASP A 1 93 ? 12.768 12.671 -48.210 1.00 88.19 93 ASP A CA 1
ATOM 664 C C . ASP A 1 93 ? 13.306 11.427 -48.976 1.00 88.19 93 ASP A C 1
ATOM 666 O O . ASP A 1 93 ? 12.777 11.068 -50.040 1.00 88.19 93 ASP A O 1
ATOM 670 N N . ALA A 1 94 ? 14.393 10.797 -48.512 1.00 88.50 94 ALA A N 1
ATOM 671 C CA . ALA A 1 94 ? 14.923 9.564 -49.107 1.00 88.50 94 ALA A CA 1
ATOM 672 C C . ALA A 1 94 ? 14.035 8.347 -48.781 1.00 88.50 94 ALA A C 1
ATOM 674 O O . ALA A 1 94 ? 13.279 8.366 -47.817 1.00 88.50 94 ALA A O 1
ATOM 675 N N . VAL A 1 95 ? 14.104 7.285 -49.592 1.00 91.38 95 VAL A N 1
ATOM 676 C CA . VAL A 1 95 ? 13.420 6.009 -49.317 1.00 91.38 95 VAL A CA 1
ATOM 677 C C . VAL A 1 95 ? 14.412 4.856 -49.398 1.00 91.38 95 VAL A C 1
ATOM 679 O O . VAL A 1 95 ? 14.928 4.571 -50.481 1.00 91.38 95 VAL A O 1
ATOM 682 N N . VAL A 1 96 ? 14.641 4.158 -48.291 1.00 90.50 96 VAL A N 1
ATOM 683 C CA . VAL A 1 96 ? 15.534 2.991 -48.228 1.00 90.50 96 VAL A CA 1
ATOM 684 C C . VAL A 1 96 ? 14.718 1.751 -47.869 1.00 90.50 96 VAL A C 1
ATOM 686 O O . VAL A 1 96 ? 13.871 1.799 -46.986 1.00 90.50 96 VAL A O 1
ATOM 689 N N . VAL A 1 97 ? 14.927 0.653 -48.595 1.00 93.06 97 VAL A N 1
ATOM 690 C CA . VAL A 1 97 ? 14.347 -0.661 -48.284 1.00 93.06 97 VAL A CA 1
ATOM 691 C C . VAL A 1 97 ? 15.482 -1.673 -48.218 1.00 93.06 97 VAL A C 1
ATOM 693 O O . VAL A 1 97 ? 16.182 -1.831 -49.219 1.00 93.06 97 VAL A O 1
ATOM 696 N N . VAL A 1 98 ? 15.653 -2.332 -47.078 1.00 91.94 98 VAL A N 1
ATOM 697 C CA . VAL A 1 98 ? 16.623 -3.415 -46.876 1.00 91.94 98 VAL A CA 1
ATOM 698 C C . VAL A 1 98 ? 15.862 -4.685 -46.510 1.00 91.94 98 VAL A C 1
ATOM 700 O O . VAL A 1 98 ? 15.008 -4.640 -45.632 1.00 91.94 98 VAL A O 1
ATOM 703 N N . ASP A 1 99 ? 16.150 -5.765 -47.225 1.00 94.31 99 ASP A N 1
ATOM 704 C CA . ASP A 1 99 ? 15.654 -7.127 -47.006 1.00 94.31 99 ASP A CA 1
ATOM 705 C C . ASP A 1 99 ? 16.896 -8.011 -46.797 1.00 94.31 99 ASP A C 1
ATOM 707 O O . ASP A 1 99 ? 17.764 -8.050 -47.678 1.00 94.31 99 ASP A O 1
ATOM 711 N N . ALA A 1 100 ? 17.044 -8.587 -45.603 1.00 91.25 100 ALA A N 1
ATOM 712 C CA . ALA A 1 100 ? 18.160 -9.440 -45.194 1.00 91.25 100 ALA A CA 1
ATOM 713 C C . ALA A 1 100 ? 17.628 -10.710 -44.503 1.00 91.25 100 ALA A C 1
ATOM 715 O O . ALA A 1 100 ? 16.674 -10.613 -43.749 1.00 91.25 100 ALA A O 1
ATOM 716 N N . GLU A 1 101 ? 18.221 -11.892 -44.697 1.00 90.44 101 GLU A N 1
ATOM 717 C CA . GLU A 1 101 ? 17.899 -13.054 -43.843 1.00 90.44 101 GLU A CA 1
ATOM 718 C C . GLU A 1 101 ? 18.670 -12.906 -42.515 1.00 90.44 101 GLU A C 1
ATOM 720 O O . GLU A 1 101 ? 18.129 -12.395 -41.536 1.00 90.44 101 GLU A O 1
ATOM 725 N N . ASP A 1 102 ? 19.969 -13.219 -42.481 1.00 93.81 102 ASP A N 1
ATOM 726 C CA . ASP A 1 102 ? 20.763 -13.175 -41.244 1.00 93.81 102 ASP A CA 1
ATOM 727 C C . ASP A 1 102 ? 21.773 -12.012 -41.234 1.00 93.81 102 ASP A C 1
ATOM 729 O O . ASP A 1 102 ? 22.618 -11.889 -42.122 1.00 93.81 102 ASP A O 1
ATOM 733 N N . VAL A 1 103 ? 21.804 -11.203 -40.169 1.00 93.94 103 VAL A N 1
ATOM 734 C CA . VAL A 1 103 ? 22.808 -10.140 -39.968 1.00 93.94 103 VAL A CA 1
ATOM 735 C C . VAL A 1 103 ? 23.669 -10.445 -38.747 1.00 93.94 103 VAL A C 1
ATOM 737 O O . VAL A 1 103 ? 23.216 -10.405 -37.608 1.00 93.94 103 VAL A O 1
ATOM 740 N N . THR A 1 104 ? 24.958 -10.714 -38.954 1.00 94.81 104 THR A N 1
ATOM 741 C CA . THR A 1 104 ? 25.923 -10.979 -37.881 1.00 94.81 104 THR A CA 1
ATOM 742 C C . THR A 1 104 ? 27.056 -9.955 -37.854 1.00 94.81 104 THR A C 1
ATOM 744 O O . THR A 1 104 ? 27.748 -9.755 -38.853 1.00 94.81 104 THR A O 1
ATOM 747 N N . SER A 1 105 ? 27.341 -9.389 -36.679 1.00 93.62 105 SER A N 1
ATOM 748 C CA . SER A 1 105 ? 28.516 -8.547 -36.430 1.00 93.62 105 SER A CA 1
ATOM 749 C C . SER A 1 105 ? 29.388 -9.059 -35.274 1.00 93.62 105 SER A C 1
ATOM 751 O O . SER A 1 105 ? 28.909 -9.643 -34.298 1.00 93.62 105 SER A O 1
ATOM 753 N N . GLU A 1 106 ? 30.703 -8.828 -35.361 1.00 92.56 106 GLU A N 1
ATOM 754 C CA . GLU A 1 106 ? 31.646 -8.975 -34.245 1.00 92.56 106 GLU A CA 1
ATOM 755 C C . GLU A 1 106 ? 32.406 -7.661 -33.991 1.00 92.56 106 GLU A C 1
ATOM 757 O O . GLU A 1 106 ? 33.210 -7.219 -34.820 1.00 92.56 106 GLU A O 1
ATOM 762 N N . GLY A 1 107 ? 32.226 -7.081 -32.801 1.00 87.94 107 GLY A N 1
ATOM 763 C CA . GLY A 1 107 ? 32.984 -5.926 -32.304 1.00 87.94 107 GLY A CA 1
ATOM 764 C C . GLY A 1 107 ? 32.354 -4.540 -32.491 1.00 87.94 107 GLY A C 1
ATOM 765 O O . GLY A 1 107 ? 32.956 -3.591 -31.989 1.00 87.94 107 GLY A O 1
ATOM 766 N N . GLY A 1 108 ? 31.195 -4.444 -33.149 1.00 90.38 108 GLY A N 1
ATOM 767 C CA . GLY A 1 108 ? 30.383 -3.234 -33.350 1.00 90.38 108 GLY A CA 1
ATOM 768 C C . GLY A 1 108 ? 28.921 -3.608 -33.640 1.00 90.38 108 GLY A C 1
ATOM 769 O O . GLY A 1 108 ? 28.575 -4.792 -33.545 1.00 90.38 108 GLY A O 1
ATOM 770 N N . SER A 1 109 ? 28.090 -2.634 -34.002 1.00 93.31 109 SER A N 1
ATOM 771 C CA . SER A 1 109 ? 26.651 -2.816 -34.227 1.00 93.31 109 SER A CA 1
ATOM 772 C C . SER A 1 109 ? 26.363 -3.767 -35.392 1.00 93.31 109 SER A C 1
ATOM 774 O O . SER A 1 109 ? 27.194 -3.955 -36.288 1.00 93.31 109 SER A O 1
ATOM 776 N N . ALA A 1 110 ? 25.211 -4.436 -35.381 1.00 92.88 110 ALA A N 1
ATOM 777 C CA . ALA A 1 110 ? 24.791 -5.224 -36.538 1.00 92.88 110 ALA A CA 1
ATOM 778 C C . ALA A 1 110 ? 24.118 -4.311 -37.566 1.00 92.88 110 ALA A C 1
ATOM 780 O O . ALA A 1 110 ? 24.474 -4.355 -38.744 1.00 92.88 110 ALA A O 1
ATOM 781 N N . ILE A 1 111 ? 23.229 -3.436 -37.103 1.00 94.75 111 ILE A N 1
ATOM 782 C CA . ILE A 1 111 ? 22.478 -2.503 -37.939 1.00 94.75 111 ILE A CA 1
ATOM 783 C C . ILE A 1 111 ? 22.495 -1.116 -37.289 1.00 94.75 111 ILE A C 1
ATOM 785 O O . ILE A 1 111 ? 22.257 -1.005 -36.089 1.00 94.75 111 ILE A O 1
ATOM 789 N N . ASP A 1 112 ? 22.765 -0.083 -38.081 1.00 96.50 112 ASP A N 1
ATOM 790 C CA . ASP A 1 112 ? 22.688 1.327 -37.691 1.00 96.50 112 ASP A CA 1
ATOM 791 C C . ASP A 1 112 ? 21.885 2.100 -38.747 1.00 96.50 112 ASP A C 1
ATOM 793 O O . ASP A 1 112 ? 22.139 1.970 -39.949 1.00 96.50 112 ASP A O 1
ATOM 797 N N . ILE A 1 113 ? 20.849 2.818 -38.310 1.00 95.00 113 ILE A N 1
ATOM 798 C CA . ILE A 1 113 ? 19.902 3.520 -39.179 1.00 95.00 113 ILE A CA 1
ATOM 799 C C . ILE A 1 113 ? 19.738 4.954 -38.704 1.00 95.00 113 ILE A C 1
ATOM 801 O O . ILE A 1 113 ? 19.199 5.193 -37.630 1.00 95.00 113 ILE A O 1
ATOM 805 N N . VAL A 1 114 ? 20.039 5.907 -39.578 1.00 95.81 114 VAL A N 1
ATOM 806 C CA . VAL A 1 114 ? 19.732 7.325 -39.403 1.00 95.81 114 VAL A CA 1
ATOM 807 C C . VAL A 1 114 ? 18.729 7.754 -40.475 1.00 95.81 114 VAL A C 1
ATOM 809 O O . VAL A 1 114 ? 19.007 7.699 -41.671 1.00 95.81 114 VAL A O 1
ATOM 812 N N . ALA A 1 115 ? 17.535 8.178 -40.060 1.00 93.75 115 ALA A N 1
ATOM 813 C CA . ALA A 1 115 ? 16.470 8.674 -40.929 1.00 93.75 115 ALA A CA 1
ATOM 814 C C . ALA A 1 115 ? 16.097 10.115 -40.556 1.00 93.75 115 ALA A C 1
ATOM 816 O O . ALA A 1 115 ? 15.402 10.357 -39.569 1.00 93.75 115 ALA A O 1
ATOM 817 N N . ASP A 1 116 ? 16.506 11.083 -41.376 1.00 92.94 116 ASP A N 1
ATOM 818 C CA . ASP A 1 116 ? 16.326 12.514 -41.110 1.00 92.94 116 ASP A CA 1
ATOM 819 C C . ASP A 1 116 ? 15.483 13.225 -42.193 1.00 92.94 116 ASP A C 1
ATOM 821 O O . ASP A 1 116 ? 15.292 12.740 -43.316 1.00 92.94 116 ASP A O 1
ATOM 825 N N . HIS A 1 117 ? 14.940 14.394 -41.843 1.00 91.25 117 HIS A N 1
ATOM 826 C CA . HIS A 1 117 ? 14.221 15.331 -42.718 1.00 91.25 117 HIS A CA 1
ATOM 827 C C . HIS A 1 117 ? 13.150 14.689 -43.623 1.00 91.25 117 HIS A C 1
ATOM 829 O O . HIS A 1 117 ? 13.077 14.986 -44.820 1.00 91.25 117 HIS A O 1
ATOM 835 N N . GLY A 1 118 ? 12.289 13.837 -43.060 1.00 87.56 118 GLY A N 1
ATOM 836 C CA . GLY A 1 118 ? 11.157 13.240 -43.784 1.00 87.56 118 GLY A CA 1
ATOM 837 C C . GLY A 1 118 ? 11.487 11.997 -44.615 1.00 87.56 118 GLY A C 1
ATOM 838 O O . GLY A 1 118 ? 10.671 11.610 -45.452 1.00 87.56 118 GLY A O 1
ATOM 839 N N . SER A 1 119 ? 12.665 11.399 -44.429 1.00 91.00 119 SER A N 1
ATOM 840 C CA . SER A 1 119 ? 13.051 10.140 -45.082 1.00 91.00 119 SER A CA 1
ATOM 841 C C . SER A 1 119 ? 12.290 8.934 -44.519 1.00 91.00 119 SER A C 1
ATOM 843 O O . SER A 1 119 ? 11.916 8.936 -43.353 1.00 91.00 119 SER A O 1
ATOM 845 N N . ASP A 1 120 ? 12.072 7.905 -45.339 1.00 91.31 120 ASP A N 1
ATOM 846 C CA . ASP A 1 120 ? 11.382 6.660 -44.981 1.00 91.31 120 ASP A CA 1
ATOM 847 C C . ASP A 1 120 ? 12.345 5.461 -45.125 1.00 91.31 120 ASP A C 1
ATOM 849 O O . ASP A 1 120 ? 12.787 5.150 -46.236 1.00 91.31 120 ASP A O 1
ATOM 853 N N . VAL A 1 121 ? 12.631 4.744 -44.038 1.00 92.38 121 VAL A N 1
ATOM 854 C CA . VAL A 1 121 ? 13.433 3.507 -44.042 1.00 92.38 121 VAL A CA 1
ATOM 855 C C . VAL A 1 121 ? 12.545 2.308 -43.705 1.00 92.38 121 VAL A C 1
ATOM 857 O O . VAL A 1 121 ? 11.756 2.354 -42.764 1.00 92.38 121 VAL A O 1
ATOM 860 N N . VAL A 1 122 ? 12.652 1.234 -44.489 1.00 93.62 122 VAL A N 1
ATOM 861 C CA . VAL A 1 122 ? 12.008 -0.060 -44.225 1.00 93.62 122 VAL A CA 1
ATOM 862 C C . VAL A 1 122 ? 13.087 -1.131 -44.127 1.00 93.62 122 VAL A C 1
ATOM 864 O O . VAL A 1 122 ? 13.854 -1.293 -45.077 1.00 93.62 122 VAL A O 1
ATOM 867 N N . LEU A 1 123 ? 13.123 -1.851 -43.011 1.00 93.62 123 LEU A N 1
ATOM 868 C CA . LEU A 1 123 ? 14.029 -2.970 -42.761 1.00 93.62 123 LEU A CA 1
ATOM 869 C C . LEU A 1 123 ? 13.205 -4.248 -42.554 1.00 93.62 123 LEU A C 1
ATOM 871 O O . LEU A 1 123 ? 12.243 -4.228 -41.793 1.00 93.62 123 LEU A O 1
ATOM 875 N N . ASP A 1 124 ? 13.587 -5.325 -43.229 1.00 94.75 124 ASP A N 1
ATOM 876 C CA . ASP A 1 124 ? 13.095 -6.694 -43.033 1.00 94.75 124 ASP A CA 1
ATOM 877 C C . ASP A 1 124 ? 14.336 -7.566 -42.773 1.00 94.75 124 ASP A C 1
ATOM 879 O O . ASP A 1 124 ? 15.258 -7.554 -43.595 1.00 94.75 124 ASP A O 1
ATOM 883 N N . ALA A 1 125 ? 14.422 -8.196 -41.599 1.00 92.69 125 ALA A N 1
ATOM 884 C CA . ALA A 1 125 ? 15.524 -9.069 -41.194 1.00 92.69 125 ALA A CA 1
ATOM 885 C C . ALA A 1 125 ? 15.002 -10.331 -40.480 1.00 92.69 125 ALA A C 1
ATOM 887 O O . ALA A 1 125 ? 14.092 -10.223 -39.664 1.00 92.69 125 ALA A O 1
ATOM 888 N N . ASP A 1 126 ? 15.589 -11.510 -40.702 1.00 90.81 126 ASP A N 1
ATOM 889 C CA . ASP A 1 126 ? 15.279 -12.691 -39.881 1.00 90.81 126 ASP A CA 1
ATOM 890 C C . ASP A 1 126 ? 16.073 -12.605 -38.550 1.00 90.81 126 ASP A C 1
ATOM 892 O O . ASP A 1 126 ? 15.579 -12.080 -37.549 1.00 90.81 126 ASP A O 1
ATOM 896 N N . ASP A 1 127 ? 17.339 -13.041 -38.515 1.00 93.94 127 ASP A N 1
ATOM 897 C CA . ASP A 1 127 ? 18.138 -13.072 -37.279 1.00 93.94 127 ASP A CA 1
ATOM 898 C C . ASP A 1 127 ? 19.215 -11.969 -37.240 1.00 93.94 127 ASP A C 1
ATOM 900 O O . ASP A 1 127 ? 20.152 -11.944 -38.039 1.00 93.94 127 ASP A O 1
ATOM 904 N N . VAL A 1 128 ? 19.192 -11.112 -36.214 1.00 94.81 128 VAL A N 1
ATOM 905 C CA . VAL A 1 128 ? 20.225 -10.091 -35.963 1.00 94.81 128 VAL A CA 1
ATOM 906 C C . VAL A 1 128 ? 21.087 -10.476 -34.761 1.00 94.81 128 VAL A C 1
ATOM 908 O O . VAL A 1 128 ? 20.628 -10.574 -33.625 1.00 94.81 128 VAL A O 1
ATOM 911 N N . THR A 1 129 ? 22.387 -10.677 -34.978 1.00 95.19 129 THR A N 1
ATOM 912 C CA . THR A 1 129 ? 23.338 -11.112 -33.948 1.00 95.19 129 THR A CA 1
ATOM 913 C C . THR A 1 129 ? 24.573 -10.212 -33.870 1.00 95.19 129 THR A C 1
ATOM 915 O O . THR A 1 129 ? 25.441 -10.269 -34.736 1.00 95.19 129 THR A O 1
ATOM 918 N N . ALA A 1 130 ? 24.751 -9.499 -32.756 1.00 92.88 130 ALA A N 1
ATOM 919 C CA . ALA A 1 130 ? 25.963 -8.735 -32.453 1.00 92.88 130 ALA A CA 1
ATOM 920 C C . ALA A 1 130 ? 26.779 -9.391 -31.322 1.00 92.88 130 ALA A C 1
ATOM 922 O O . ALA A 1 130 ? 26.278 -9.673 -30.225 1.00 92.88 130 ALA A O 1
ATOM 923 N N . LYS A 1 131 ? 28.061 -9.677 -31.575 1.00 93.44 131 LYS A N 1
ATOM 924 C CA . LYS A 1 131 ? 28.955 -10.403 -30.653 1.00 93.44 131 LYS A CA 1
ATOM 925 C C . LYS A 1 131 ? 30.196 -9.613 -30.275 1.00 93.44 131 LYS A C 1
ATOM 927 O O . LYS A 1 131 ? 30.709 -8.803 -31.042 1.00 93.44 131 LYS A O 1
ATOM 932 N N . ASP A 1 132 ? 30.728 -9.930 -29.094 1.00 88.06 132 ASP A N 1
ATOM 933 C CA . ASP A 1 132 ? 31.981 -9.383 -28.566 1.00 88.06 132 ASP A CA 1
ATOM 934 C C . ASP A 1 132 ? 32.047 -7.842 -28.627 1.00 88.06 132 ASP A C 1
ATOM 936 O O . ASP A 1 132 ? 33.116 -7.264 -28.860 1.00 88.06 132 ASP A O 1
ATOM 940 N N . MET A 1 133 ? 30.908 -7.174 -28.396 1.00 84.88 133 MET A N 1
ATOM 941 C CA . MET A 1 133 ? 30.817 -5.712 -28.440 1.00 84.88 133 MET A CA 1
ATOM 942 C C . MET A 1 133 ? 31.720 -5.099 -27.365 1.00 84.88 133 MET A C 1
ATOM 944 O O . MET A 1 133 ? 31.714 -5.495 -26.186 1.00 84.88 133 MET A O 1
ATOM 948 N N . LYS A 1 134 ? 32.616 -4.211 -27.810 1.00 77.56 134 LYS A N 1
ATOM 949 C CA . LYS A 1 134 ? 33.750 -3.735 -27.002 1.00 77.56 134 LYS A CA 1
ATOM 950 C C . LYS A 1 134 ? 33.393 -2.499 -26.190 1.00 77.56 134 LYS A C 1
ATOM 952 O O . LYS A 1 134 ? 34.029 -2.292 -25.146 1.00 77.56 134 LYS A O 1
ATOM 957 N N . TYR A 1 135 ? 32.440 -1.710 -26.672 1.00 73.81 135 TYR A N 1
ATOM 958 C CA . TYR A 1 135 ? 31.958 -0.476 -26.067 1.00 73.81 135 TYR A CA 1
ATOM 959 C C . TYR A 1 135 ? 30.457 -0.613 -25.781 1.00 73.81 135 TYR A C 1
ATOM 961 O O . TYR A 1 135 ? 29.936 -1.720 -25.892 1.00 73.81 135 TYR A O 1
ATOM 969 N N . ALA A 1 136 ? 29.819 0.446 -25.277 1.00 72.50 136 ALA A N 1
ATOM 970 C CA . ALA A 1 136 ? 28.360 0.511 -25.237 1.00 72.50 136 ALA A CA 1
ATOM 971 C C . ALA A 1 136 ? 27.915 0.691 -26.689 1.00 72.50 136 ALA A C 1
ATOM 973 O O . ALA A 1 136 ? 27.869 1.817 -27.156 1.00 72.50 136 ALA A O 1
ATOM 974 N N . ASP A 1 137 ? 27.838 -0.431 -27.398 1.00 77.44 137 ASP A N 1
ATOM 975 C CA . ASP A 1 137 ? 27.386 -0.518 -28.780 1.00 77.44 137 ASP A CA 1
ATOM 976 C C . ASP A 1 137 ? 26.025 -1.253 -28.763 1.00 77.44 137 ASP A C 1
ATOM 978 O O . ASP A 1 137 ? 25.739 -2.066 -27.866 1.00 77.44 137 ASP A O 1
ATOM 982 N N . GLU A 1 138 ? 25.201 -0.980 -29.762 1.00 90.38 138 GLU A N 1
ATOM 983 C CA . GLU A 1 138 ? 23.826 -1.450 -29.917 1.00 90.38 138 GLU A CA 1
ATOM 984 C C . GLU A 1 138 ? 23.782 -2.557 -30.981 1.00 90.38 138 GLU A C 1
ATOM 986 O O . GLU A 1 138 ? 24.488 -2.484 -31.984 1.00 90.38 138 GLU A O 1
ATOM 991 N N . ALA A 1 139 ? 22.970 -3.610 -30.822 1.00 90.69 139 ALA A N 1
ATOM 992 C CA . ALA A 1 139 ? 22.810 -4.563 -31.927 1.00 90.69 139 ALA A CA 1
ATOM 993 C C . ALA A 1 139 ? 22.045 -3.920 -33.093 1.00 90.69 139 ALA A C 1
ATOM 995 O O . ALA A 1 139 ? 22.466 -4.068 -34.243 1.00 90.69 139 ALA A O 1
ATOM 996 N N . ILE A 1 140 ? 20.981 -3.179 -32.782 1.00 94.50 140 ILE A N 1
ATOM 997 C CA . ILE A 1 140 ? 20.238 -2.336 -33.719 1.00 94.50 140 ILE A CA 1
ATOM 998 C C . ILE A 1 140 ? 20.163 -0.926 -33.130 1.00 94.50 140 ILE A C 1
ATOM 1000 O O . ILE A 1 140 ? 19.598 -0.768 -32.049 1.00 94.50 140 ILE A O 1
ATOM 1004 N N . ASN A 1 141 ? 20.696 0.065 -33.844 1.00 96.00 141 ASN A N 1
ATOM 1005 C CA . ASN A 1 141 ? 20.545 1.488 -33.533 1.00 96.00 141 ASN A CA 1
ATOM 1006 C C . ASN A 1 141 ? 19.608 2.159 -34.550 1.00 96.00 141 ASN A C 1
ATOM 1008 O O . ASN A 1 141 ? 19.747 1.936 -35.757 1.00 96.00 141 ASN A O 1
ATOM 1012 N N . ILE A 1 142 ? 18.642 2.950 -34.076 1.00 94.81 142 ILE A N 1
ATOM 1013 C CA . ILE A 1 142 ? 17.678 3.671 -34.916 1.00 94.81 142 ILE A CA 1
ATOM 1014 C C . ILE A 1 142 ? 17.564 5.126 -34.458 1.00 94.81 142 ILE A C 1
ATOM 1016 O O . ILE A 1 142 ? 16.961 5.414 -33.431 1.00 94.81 142 ILE A O 1
ATOM 1020 N N . GLU A 1 143 ? 18.002 6.057 -35.297 1.00 95.44 143 GLU A N 1
ATOM 1021 C CA . GLU A 1 143 ? 17.819 7.494 -35.112 1.00 95.44 143 GLU A CA 1
ATOM 1022 C C . GLU A 1 143 ? 16.785 8.042 -36.113 1.00 95.44 143 GLU A C 1
ATOM 1024 O O . GLU A 1 143 ? 17.036 8.116 -37.316 1.00 95.44 143 GLU A O 1
ATOM 1029 N N . ALA A 1 144 ? 15.612 8.476 -35.642 1.00 92.69 144 ALA A N 1
ATOM 1030 C CA . ALA A 1 144 ? 14.567 9.087 -36.471 1.00 92.69 144 ALA A CA 1
ATOM 1031 C C . ALA A 1 144 ? 14.379 10.573 -36.133 1.00 92.69 144 ALA A C 1
ATOM 1033 O O . ALA A 1 144 ? 13.758 10.941 -35.132 1.00 92.69 144 ALA A O 1
ATOM 1034 N N . LYS A 1 145 ? 14.884 11.453 -36.999 1.00 92.56 145 LYS A N 1
ATOM 1035 C CA . LYS A 1 145 ? 14.986 12.898 -36.748 1.00 92.56 145 LYS A CA 1
ATOM 1036 C C . LYS A 1 145 ? 14.145 13.709 -37.740 1.00 92.56 145 LYS A C 1
ATOM 1038 O O . LYS A 1 145 ? 13.854 13.295 -38.863 1.00 92.56 145 LYS A O 1
ATOM 1043 N N . ASN A 1 146 ? 13.656 14.867 -37.292 1.00 89.56 146 ASN A N 1
ATOM 1044 C CA . ASN A 1 146 ? 12.953 15.882 -38.095 1.00 89.56 146 ASN A CA 1
ATOM 1045 C C . ASN A 1 146 ? 11.842 15.351 -39.032 1.00 89.56 146 ASN A C 1
ATOM 1047 O O . ASN A 1 146 ? 11.664 15.848 -40.150 1.00 89.56 146 ASN A O 1
ATOM 1051 N N . GLY A 1 147 ? 11.050 14.382 -38.567 1.00 86.38 147 GLY A N 1
ATOM 1052 C CA . GLY A 1 147 ? 9.942 13.792 -39.322 1.00 86.38 147 GLY A CA 1
ATOM 1053 C C . GLY A 1 147 ? 10.306 12.583 -40.184 1.00 86.38 147 GLY A C 1
ATOM 1054 O O . GLY A 1 147 ? 9.457 12.166 -40.971 1.00 86.38 147 GLY A O 1
ATOM 1055 N N . GLY A 1 148 ? 11.526 12.046 -40.066 1.00 90.31 148 GLY A N 1
ATOM 1056 C CA . GLY A 1 148 ? 11.892 10.747 -40.627 1.00 90.31 148 GLY A CA 1
ATOM 1057 C C . GLY A 1 148 ? 11.044 9.606 -40.054 1.00 90.31 148 GLY A C 1
ATOM 1058 O O . GLY A 1 148 ? 10.500 9.713 -38.949 1.00 90.31 148 GLY A O 1
ATOM 1059 N N . THR A 1 149 ? 10.891 8.532 -40.827 1.00 91.50 149 THR A N 1
ATOM 1060 C CA . THR A 1 149 ? 10.148 7.338 -40.428 1.00 91.50 149 THR A CA 1
ATOM 1061 C C . THR A 1 149 ? 10.959 6.064 -40.631 1.00 91.50 149 THR A C 1
ATOM 1063 O O . THR A 1 149 ? 11.639 5.912 -41.645 1.00 91.50 149 THR A O 1
ATOM 1066 N N . VAL A 1 150 ? 10.869 5.143 -39.671 1.00 92.88 150 VAL A N 1
ATOM 1067 C CA . VAL A 1 150 ? 11.524 3.827 -39.717 1.00 92.88 150 VAL A CA 1
ATOM 1068 C C . VAL A 1 150 ? 10.487 2.738 -39.420 1.00 92.88 150 VAL A C 1
ATOM 1070 O O . VAL A 1 150 ? 9.728 2.858 -38.459 1.00 92.88 150 VAL A O 1
ATOM 1073 N N . ASP A 1 151 ? 10.414 1.706 -40.263 1.00 94.44 151 ASP A N 1
ATOM 1074 C CA . ASP A 1 151 ? 9.557 0.513 -40.116 1.00 94.44 151 ASP A CA 1
ATOM 1075 C C . ASP A 1 151 ? 10.455 -0.733 -40.200 1.00 94.44 151 ASP A C 1
ATOM 1077 O O . ASP A 1 151 ? 10.876 -1.101 -41.298 1.00 94.44 151 ASP A O 1
ATOM 1081 N N . ALA A 1 152 ? 10.799 -1.325 -39.055 1.00 92.69 152 ALA A N 1
ATOM 1082 C CA . ALA A 1 152 ? 11.676 -2.493 -38.949 1.00 92.69 152 ALA A CA 1
ATOM 1083 C C . ALA A 1 152 ? 10.889 -3.748 -38.524 1.00 92.69 152 ALA A C 1
ATOM 1085 O O . ALA A 1 152 ? 10.167 -3.709 -37.527 1.00 92.69 152 ALA A O 1
ATOM 1086 N N . ASP A 1 153 ? 11.035 -4.840 -39.272 1.00 94.50 153 ASP A N 1
ATOM 1087 C CA . ASP A 1 153 ? 10.517 -6.187 -38.978 1.00 94.50 153 ASP A CA 1
ATOM 1088 C C . ASP A 1 153 ? 11.739 -7.102 -38.767 1.00 94.50 153 ASP A C 1
ATOM 1090 O O . ASP A 1 153 ? 12.579 -7.180 -39.663 1.00 94.50 153 ASP A O 1
ATOM 1094 N N . VAL A 1 154 ? 11.917 -7.677 -37.568 1.00 92.25 154 VAL A N 1
ATOM 1095 C CA . VAL A 1 154 ? 13.111 -8.469 -37.196 1.00 92.25 154 VAL A CA 1
ATOM 1096 C C . VAL A 1 154 ? 12.735 -9.750 -36.441 1.00 92.25 154 VAL A C 1
ATOM 1098 O O . VAL A 1 154 ? 12.272 -9.650 -35.311 1.00 92.25 154 VAL A O 1
ATOM 1101 N N . ASP A 1 155 ? 12.968 -10.959 -36.959 1.00 89.44 155 ASP A N 1
ATOM 1102 C CA . ASP A 1 155 ? 12.564 -12.191 -36.247 1.00 89.44 155 ASP A CA 1
ATOM 1103 C C . ASP A 1 155 ? 13.242 -12.337 -34.866 1.00 89.44 155 ASP A C 1
ATOM 1105 O O . ASP A 1 155 ? 12.526 -12.402 -33.875 1.00 89.44 155 ASP A O 1
ATOM 1109 N N . ASP A 1 156 ? 14.572 -12.337 -34.729 1.00 93.69 156 ASP A N 1
ATOM 1110 C CA . ASP A 1 156 ? 15.240 -12.432 -33.413 1.00 93.69 156 ASP A CA 1
ATOM 1111 C C . ASP A 1 156 ? 16.452 -11.482 -33.297 1.00 93.69 156 ASP A C 1
ATOM 1113 O O . ASP A 1 156 ? 17.234 -11.312 -34.228 1.00 93.69 156 ASP A O 1
ATOM 1117 N N . VAL A 1 157 ? 16.678 -10.897 -32.111 1.00 94.12 157 VAL A N 1
ATOM 1118 C CA . VAL A 1 157 ? 17.828 -10.013 -31.828 1.00 94.12 157 VAL A CA 1
ATOM 1119 C C . VAL A 1 157 ? 18.664 -10.569 -30.680 1.00 94.12 157 VAL A C 1
ATOM 1121 O O . VAL A 1 157 ? 18.190 -10.724 -29.555 1.00 94.12 157 VAL A O 1
ATOM 1124 N N . THR A 1 158 ? 19.951 -10.827 -30.918 1.00 94.81 158 THR A N 1
ATOM 1125 C CA . THR A 1 158 ? 20.903 -11.267 -29.889 1.00 94.81 158 THR A CA 1
ATOM 1126 C C . THR A 1 158 ? 22.124 -10.352 -29.813 1.00 94.81 158 THR A C 1
ATOM 1128 O O . THR A 1 158 ? 22.936 -10.305 -30.732 1.00 94.81 158 THR A O 1
ATOM 1131 N N . ALA A 1 159 ? 22.330 -9.717 -28.660 1.00 92.88 159 ALA A N 1
ATOM 1132 C CA . ALA A 1 159 ? 23.468 -8.848 -28.371 1.00 92.88 159 ALA A CA 1
ATOM 1133 C C . ALA A 1 159 ? 24.331 -9.427 -27.237 1.00 92.88 159 ALA A C 1
ATOM 1135 O O . ALA A 1 159 ? 23.827 -9.768 -26.164 1.00 92.88 159 ALA A O 1
ATOM 1136 N N . THR A 1 160 ? 25.648 -9.540 -27.438 1.00 92.88 160 THR A N 1
ATOM 1137 C CA . THR A 1 160 ? 26.591 -9.991 -26.396 1.00 92.88 160 THR A CA 1
ATOM 1138 C C . THR A 1 160 ? 27.864 -9.145 -26.372 1.00 92.88 160 THR A C 1
ATOM 1140 O O . THR A 1 160 ? 28.491 -8.906 -27.403 1.00 92.88 160 THR A O 1
ATOM 1143 N N . GLY A 1 161 ? 28.283 -8.690 -25.189 1.00 90.25 161 GLY A N 1
ATOM 1144 C CA . GLY A 1 161 ? 29.416 -7.762 -25.067 1.00 90.25 161 GLY A CA 1
ATOM 1145 C C . GLY A 1 161 ? 29.616 -7.259 -23.644 1.00 90.25 161 GLY A C 1
ATOM 1146 O O . GLY A 1 161 ? 29.151 -7.892 -22.703 1.00 90.25 161 GLY A O 1
ATOM 1147 N N . LYS A 1 162 ? 30.366 -6.173 -23.433 1.00 86.00 162 LYS A N 1
ATOM 1148 C CA . LYS A 1 162 ? 30.623 -5.652 -22.070 1.00 86.00 162 LYS A CA 1
ATOM 1149 C C . LYS A 1 162 ? 29.498 -4.790 -21.503 1.00 86.00 162 LYS A C 1
ATOM 1151 O O . LYS A 1 162 ? 29.270 -4.860 -20.304 1.00 86.00 162 LYS A O 1
ATOM 1156 N N . ALA A 1 163 ? 28.889 -3.971 -22.349 1.00 85.38 163 ALA A N 1
ATOM 1157 C CA . ALA A 1 163 ? 27.706 -3.152 -22.118 1.00 85.38 163 ALA A CA 1
ATOM 1158 C C . ALA A 1 163 ? 26.994 -3.158 -23.465 1.00 85.38 163 ALA A C 1
ATOM 1160 O O . ALA A 1 163 ? 27.644 -2.857 -24.460 1.00 85.38 163 ALA A O 1
ATOM 1161 N N . VAL A 1 164 ? 25.762 -3.642 -23.521 1.00 89.75 164 VAL A N 1
ATOM 1162 C CA . VAL A 1 164 ? 25.111 -3.923 -24.801 1.00 89.75 164 VAL A CA 1
ATOM 1163 C C . VAL A 1 164 ? 23.648 -3.553 -24.732 1.00 89.75 164 VAL A C 1
ATOM 1165 O O . VAL A 1 164 ? 22.988 -3.917 -23.756 1.00 89.75 164 VAL A O 1
ATOM 1168 N N . THR A 1 165 ? 23.168 -2.897 -25.779 1.00 92.88 165 THR A N 1
ATOM 1169 C CA . THR A 1 165 ? 21.743 -2.666 -26.003 1.00 92.88 165 THR A CA 1
ATOM 1170 C C . THR A 1 165 ? 21.273 -3.572 -27.139 1.00 92.88 165 THR A C 1
ATOM 1172 O O . THR A 1 165 ? 21.978 -3.742 -28.133 1.00 92.88 165 THR A O 1
ATOM 1175 N N . GLY A 1 166 ? 20.129 -4.238 -26.974 1.00 93.06 166 GLY A N 1
ATOM 1176 C CA . GLY A 1 166 ? 19.527 -5.036 -28.042 1.00 93.06 166 GLY A CA 1
ATOM 1177 C C . GLY A 1 166 ? 19.012 -4.135 -29.161 1.00 93.06 166 GLY A C 1
ATOM 1178 O O . GLY A 1 166 ? 19.523 -4.179 -30.276 1.00 93.06 166 GLY A O 1
ATOM 1179 N N . ILE A 1 167 ? 18.025 -3.307 -28.834 1.00 94.75 167 ILE A N 1
ATOM 1180 C CA . ILE A 1 167 ? 17.431 -2.319 -29.737 1.00 94.75 167 ILE A CA 1
ATOM 1181 C C . ILE A 1 167 ? 17.509 -0.960 -29.053 1.00 94.75 167 ILE A C 1
ATOM 1183 O O . ILE A 1 167 ? 16.989 -0.827 -27.947 1.00 94.75 167 ILE A O 1
ATOM 1187 N N . ASP A 1 168 ? 18.136 0.007 -29.706 1.00 96.62 168 ASP A N 1
ATOM 1188 C CA . ASP A 1 168 ? 18.187 1.402 -29.279 1.00 96.62 168 ASP A CA 1
ATOM 1189 C C . ASP A 1 168 ? 17.435 2.285 -30.278 1.00 96.62 168 ASP A C 1
ATOM 1191 O O . ASP A 1 168 ? 17.504 2.062 -31.493 1.00 96.62 168 ASP A O 1
ATOM 1195 N N . ILE A 1 169 ? 16.655 3.234 -29.768 1.00 94.44 169 ILE A N 1
ATOM 1196 C CA . ILE A 1 169 ? 15.802 4.110 -30.568 1.00 94.44 169 ILE A CA 1
ATOM 1197 C C . ILE A 1 169 ? 15.905 5.537 -30.041 1.00 94.44 169 ILE A C 1
ATOM 1199 O O . ILE A 1 169 ? 15.338 5.848 -28.998 1.00 94.44 169 ILE A O 1
ATOM 1203 N N . GLU A 1 170 ? 16.477 6.432 -30.839 1.00 94.06 170 GLU A N 1
ATOM 1204 C CA . GLU A 1 170 ? 16.422 7.878 -30.630 1.00 94.06 170 GLU A CA 1
ATOM 1205 C C . GLU A 1 170 ? 15.411 8.507 -31.603 1.00 94.06 170 GLU A C 1
ATOM 1207 O O . GLU A 1 170 ? 15.560 8.433 -32.825 1.00 94.06 170 GLU A O 1
ATOM 1212 N N . SER A 1 171 ? 14.364 9.167 -31.101 1.00 91.88 171 SER A N 1
ATOM 1213 C CA . SER A 1 171 ? 13.361 9.816 -31.960 1.00 91.88 171 SER A CA 1
ATOM 1214 C C . SER A 1 171 ? 13.156 11.295 -31.635 1.00 91.88 171 SER A C 1
ATOM 1216 O O . SER A 1 171 ? 12.418 11.642 -30.710 1.00 91.88 171 SER A O 1
ATOM 1218 N N . GLU A 1 172 ? 13.656 12.176 -32.506 1.00 90.38 172 GLU A N 1
ATOM 1219 C CA . GLU A 1 172 ? 13.476 13.632 -32.438 1.00 90.38 172 GLU A CA 1
ATOM 1220 C C . GLU A 1 172 ? 12.414 14.129 -33.446 1.00 90.38 172 GLU A C 1
ATOM 1222 O O . GLU A 1 172 ? 12.709 14.589 -34.554 1.00 90.38 172 GLU A O 1
ATOM 1227 N N . ASN A 1 173 ? 11.135 14.089 -33.069 1.00 86.12 173 ASN A N 1
ATOM 1228 C CA . ASN A 1 173 ? 9.977 14.320 -33.947 1.00 86.12 173 ASN A CA 1
ATOM 1229 C C . ASN A 1 173 ? 9.848 13.338 -35.135 1.00 86.12 173 ASN A C 1
ATOM 1231 O O . ASN A 1 173 ? 9.270 13.720 -36.158 1.00 86.12 173 ASN A O 1
ATOM 1235 N N . GLY A 1 174 ? 10.380 12.118 -35.025 1.00 86.38 174 GLY A N 1
ATOM 1236 C CA . GLY A 1 174 ? 10.226 11.030 -35.999 1.00 86.38 174 GLY A CA 1
ATOM 1237 C C . GLY A 1 174 ? 9.128 10.016 -35.638 1.00 86.38 174 GLY A C 1
ATOM 1238 O O . GLY A 1 174 ? 8.601 10.013 -34.525 1.00 86.38 174 GLY A O 1
ATOM 1239 N N . ASP A 1 175 ? 8.774 9.151 -36.592 1.00 89.81 175 ASP A N 1
ATOM 1240 C CA . ASP A 1 175 ? 7.888 7.999 -36.358 1.00 89.81 175 ASP A CA 1
ATOM 1241 C C . ASP A 1 175 ? 8.698 6.693 -36.489 1.00 89.81 175 ASP A C 1
ATOM 1243 O O . ASP A 1 175 ? 9.138 6.350 -37.584 1.00 89.81 175 ASP A O 1
ATOM 1247 N N . VAL A 1 176 ? 8.832 5.913 -35.417 1.00 92.69 176 VAL A N 1
ATOM 1248 C CA . VAL A 1 176 ? 9.516 4.608 -35.426 1.00 92.69 176 VAL A CA 1
ATOM 1249 C C . VAL A 1 176 ? 8.513 3.490 -35.154 1.00 92.69 176 VAL A C 1
ATOM 1251 O O . VAL A 1 176 ? 7.681 3.579 -34.250 1.00 92.69 176 VAL A O 1
ATOM 1254 N N . THR A 1 177 ? 8.547 2.431 -35.958 1.00 94.12 177 THR A N 1
ATOM 1255 C CA . THR A 1 177 ? 7.824 1.176 -35.725 1.00 94.12 177 THR A CA 1
ATOM 1256 C C . THR A 1 177 ? 8.811 0.016 -35.782 1.00 94.12 177 THR A C 1
ATOM 1258 O O . THR A 1 177 ? 9.532 -0.112 -36.765 1.00 94.12 177 THR A O 1
ATOM 1261 N N . VAL A 1 178 ? 8.823 -0.821 -34.745 1.00 93.31 178 VAL A N 1
ATOM 1262 C CA . VAL A 1 178 ? 9.628 -2.049 -34.685 1.00 93.31 178 VAL A CA 1
ATOM 1263 C C . VAL A 1 178 ? 8.708 -3.218 -34.328 1.00 93.31 178 VAL A C 1
ATOM 1265 O O . VAL A 1 178 ? 8.015 -3.153 -33.311 1.00 93.31 178 VAL A O 1
ATOM 1268 N N . ASP A 1 179 ? 8.665 -4.267 -35.146 1.00 93.69 179 ASP A N 1
ATOM 1269 C CA . ASP A 1 179 ? 8.097 -5.576 -34.793 1.00 93.69 179 ASP A CA 1
ATOM 1270 C C . ASP A 1 179 ? 9.257 -6.570 -34.727 1.00 93.69 179 ASP A C 1
ATOM 1272 O O . ASP A 1 179 ? 9.982 -6.717 -35.704 1.00 93.69 179 ASP A O 1
ATOM 1276 N N . ALA A 1 180 ? 9.474 -7.193 -33.570 1.00 89.81 180 ALA A N 1
ATOM 1277 C CA . ALA A 1 180 ? 10.506 -8.196 -33.398 1.00 89.81 180 ALA A CA 1
ATOM 1278 C C . ALA A 1 180 ? 10.021 -9.438 -32.639 1.00 89.81 180 ALA A C 1
ATOM 1280 O O . ALA A 1 180 ? 9.073 -9.367 -31.852 1.00 89.81 180 ALA A O 1
ATOM 1281 N N . GLY A 1 181 ? 10.648 -10.593 -32.855 1.00 90.75 181 GLY A N 1
ATOM 1282 C CA . GLY A 1 181 ? 10.431 -11.791 -32.035 1.00 90.75 181 GLY A CA 1
ATOM 1283 C C . GLY A 1 181 ? 11.193 -11.701 -30.714 1.00 90.75 181 GLY A C 1
ATOM 1284 O O . GLY A 1 181 ? 10.816 -10.900 -29.857 1.00 90.75 181 GLY A O 1
ATOM 1285 N N . ASP A 1 182 ? 12.202 -12.536 -30.461 1.00 92.12 182 ASP A N 1
ATOM 1286 C CA . ASP A 1 182 ? 12.897 -12.541 -29.168 1.00 92.12 182 ASP A CA 1
ATOM 1287 C C . ASP A 1 182 ? 14.099 -11.580 -29.152 1.00 92.12 182 ASP A C 1
ATOM 1289 O O . ASP A 1 182 ? 15.032 -11.694 -29.940 1.00 92.12 182 ASP A O 1
ATOM 1293 N N . VAL A 1 183 ? 14.131 -10.667 -28.175 1.00 92.88 183 VAL A N 1
ATOM 1294 C CA . VAL A 1 183 ? 15.259 -9.757 -27.925 1.00 92.88 183 VAL A CA 1
ATOM 1295 C C . VAL A 1 183 ? 16.043 -10.230 -26.708 1.00 92.88 183 VAL A C 1
ATOM 1297 O O . VAL A 1 183 ? 15.532 -10.312 -25.586 1.00 92.88 183 VAL A O 1
ATOM 1300 N N . LYS A 1 184 ? 17.325 -10.522 -26.912 1.00 94.31 184 LYS A N 1
ATOM 1301 C CA . LYS A 1 184 ? 18.233 -11.003 -25.876 1.00 94.31 184 LYS A CA 1
ATOM 1302 C C . LYS A 1 184 ? 19.525 -10.196 -25.847 1.00 94.31 184 LYS A C 1
ATOM 1304 O O . LYS A 1 184 ? 20.380 -10.353 -26.714 1.00 94.31 184 LYS A O 1
ATOM 1309 N N . ALA A 1 185 ? 19.724 -9.436 -24.781 1.00 89.69 185 ALA A N 1
ATOM 1310 C CA . ALA A 1 185 ? 20.960 -8.719 -24.504 1.00 89.69 185 ALA A CA 1
ATOM 1311 C C . ALA A 1 185 ? 21.675 -9.375 -23.314 1.00 89.69 185 ALA A C 1
ATOM 1313 O O . ALA A 1 185 ? 21.060 -9.674 -22.294 1.00 89.69 185 ALA A O 1
ATOM 1314 N N . VAL A 1 186 ? 22.968 -9.679 -23.450 1.00 90.94 186 VAL A N 1
ATOM 1315 C CA . VAL A 1 186 ? 23.756 -10.316 -22.382 1.00 90.94 186 VAL A CA 1
ATOM 1316 C C . VAL A 1 186 ? 25.080 -9.587 -22.200 1.00 90.94 186 VAL A C 1
ATOM 1318 O O . VAL A 1 186 ? 25.983 -9.674 -23.042 1.00 90.94 186 VAL A O 1
ATOM 1321 N N . ALA A 1 187 ? 25.228 -8.922 -21.058 1.00 87.31 187 ALA A N 1
ATOM 1322 C CA . ALA A 1 187 ? 26.500 -8.359 -20.636 1.00 87.31 187 ALA A CA 1
ATOM 1323 C C . ALA A 1 187 ? 27.474 -9.452 -20.148 1.00 87.31 187 ALA A C 1
ATOM 1325 O O . ALA A 1 187 ? 27.107 -10.464 -19.554 1.00 87.31 187 ALA A O 1
ATOM 1326 N N . THR A 1 188 ? 28.764 -9.247 -20.400 1.00 85.56 188 THR A N 1
ATOM 1327 C CA . THR A 1 188 ? 29.880 -10.121 -19.990 1.00 85.56 188 THR A CA 1
ATOM 1328 C C . THR A 1 188 ? 30.746 -9.483 -18.895 1.00 85.56 188 THR A C 1
ATOM 1330 O O . THR A 1 188 ? 31.784 -10.040 -18.523 1.00 85.56 188 THR A O 1
ATOM 1333 N N . GLY A 1 189 ? 30.346 -8.311 -18.387 1.00 83.75 189 GLY A N 1
ATOM 1334 C CA . GLY A 1 189 ? 31.043 -7.529 -17.363 1.00 83.75 189 GLY A CA 1
ATOM 1335 C C . GLY A 1 189 ? 30.087 -6.914 -16.337 1.00 83.75 189 GLY A C 1
ATOM 1336 O O . GLY A 1 189 ? 28.943 -7.330 -16.240 1.00 83.75 189 GLY A O 1
ATOM 1337 N N . ASP A 1 190 ? 30.576 -5.931 -15.575 1.00 82.94 190 ASP A N 1
ATOM 1338 C CA . ASP A 1 190 ? 29.821 -5.291 -14.480 1.00 82.94 190 ASP A CA 1
ATOM 1339 C C . ASP A 1 190 ? 28.818 -4.220 -14.961 1.00 82.94 190 ASP A C 1
ATOM 1341 O O . ASP A 1 190 ? 28.053 -3.687 -14.161 1.00 82.94 190 ASP A O 1
ATOM 1345 N N . ASN A 1 191 ? 28.854 -3.853 -16.246 1.00 84.94 191 ASN A N 1
ATOM 1346 C CA . ASN A 1 191 ? 27.906 -2.896 -16.808 1.00 84.94 191 ASN A CA 1
ATOM 1347 C C . ASN A 1 191 ? 26.622 -3.637 -17.201 1.00 84.94 191 ASN A C 1
ATOM 1349 O O . ASN A 1 191 ? 26.731 -4.696 -17.822 1.00 84.94 191 ASN A O 1
ATOM 1353 N N . PRO A 1 192 ? 25.439 -3.087 -16.891 1.00 87.69 192 PRO A N 1
ATOM 1354 C CA . PRO A 1 192 ? 24.183 -3.710 -17.274 1.00 87.69 192 PRO A CA 1
ATOM 1355 C C . PRO A 1 192 ? 24.015 -3.714 -18.800 1.00 87.69 192 PRO A C 1
ATOM 1357 O O . PRO A 1 192 ? 24.485 -2.816 -19.500 1.00 87.69 192 PRO A O 1
ATOM 1360 N N . SER A 1 193 ? 23.344 -4.743 -19.297 1.00 90.56 193 SER A N 1
ATOM 1361 C CA . SER A 1 193 ? 22.781 -4.826 -20.641 1.00 90.56 193 SER A CA 1
ATOM 1362 C C . SER A 1 193 ? 21.343 -4.312 -20.668 1.00 90.56 193 SER A C 1
ATOM 1364 O O . SER A 1 193 ? 20.581 -4.578 -19.735 1.00 90.56 193 SER A O 1
ATOM 1366 N N . THR A 1 194 ? 20.962 -3.637 -21.750 1.00 94.19 194 THR A N 1
ATOM 1367 C CA . THR A 1 194 ? 19.598 -3.150 -21.987 1.00 94.19 194 THR A CA 1
ATOM 1368 C C . THR A 1 194 ? 18.955 -3.948 -23.122 1.00 94.19 194 THR A C 1
ATOM 1370 O O . THR A 1 194 ? 19.584 -4.216 -24.141 1.00 94.19 194 THR A O 1
ATOM 1373 N N . GLY A 1 195 ? 17.715 -4.401 -22.952 1.00 93.75 195 GLY A N 1
ATOM 1374 C CA . GLY A 1 195 ? 16.980 -5.108 -24.001 1.00 93.75 195 GLY A CA 1
ATOM 1375 C C . GLY A 1 195 ? 16.511 -4.138 -25.079 1.00 93.75 195 GLY A C 1
ATOM 1376 O O . GLY A 1 195 ? 16.946 -4.229 -26.225 1.00 93.75 195 GLY A O 1
ATOM 1377 N N . ILE A 1 196 ? 15.643 -3.214 -24.674 1.00 95.12 196 ILE A N 1
ATOM 1378 C CA . ILE A 1 196 ? 15.083 -2.140 -25.495 1.00 95.12 196 ILE A CA 1
ATOM 1379 C C . ILE A 1 196 ? 15.358 -0.822 -24.774 1.00 95.12 196 ILE A C 1
ATOM 1381 O O . ILE A 1 196 ? 14.967 -0.689 -23.612 1.00 95.12 196 ILE A O 1
ATOM 1385 N N . ASP A 1 197 ? 16.003 0.113 -25.454 1.00 96.50 197 ASP A N 1
ATOM 1386 C CA . ASP A 1 197 ? 16.225 1.483 -25.001 1.00 96.50 197 ASP A CA 1
ATOM 1387 C C . ASP A 1 197 ? 15.508 2.444 -25.956 1.00 96.50 197 ASP A C 1
ATOM 1389 O O . ASP A 1 197 ? 15.476 2.213 -27.167 1.00 96.50 197 ASP A O 1
ATOM 1393 N N . ILE A 1 198 ? 14.816 3.441 -25.410 1.00 94.62 198 ILE A N 1
ATOM 1394 C CA . ILE A 1 198 ? 14.027 4.394 -26.195 1.00 94.62 198 ILE A CA 1
ATOM 1395 C C . ILE A 1 198 ? 14.208 5.783 -25.604 1.00 94.62 198 ILE A C 1
ATOM 1397 O O . ILE A 1 198 ? 13.651 6.072 -24.546 1.00 94.62 198 ILE A O 1
ATOM 1401 N N . ASP A 1 199 ? 14.853 6.662 -26.354 1.00 93.94 199 ASP A N 1
ATOM 1402 C CA . ASP A 1 199 ? 14.884 8.094 -26.099 1.00 93.94 199 ASP A CA 1
ATOM 1403 C C . ASP A 1 199 ? 13.978 8.816 -27.110 1.00 93.94 199 ASP A C 1
ATOM 1405 O O . ASP A 1 199 ? 14.007 8.577 -28.323 1.00 93.94 199 ASP A O 1
ATOM 1409 N N . THR A 1 200 ? 13.110 9.702 -26.628 1.00 90.44 200 THR A N 1
ATOM 1410 C CA . THR A 1 200 ? 12.291 10.532 -27.515 1.00 90.44 200 THR A CA 1
ATOM 1411 C C . THR A 1 200 ? 12.393 12.000 -27.162 1.00 90.44 200 THR A C 1
ATOM 1413 O O . THR A 1 200 ? 11.994 12.419 -26.083 1.00 90.44 200 THR A O 1
ATOM 1416 N N . GLU A 1 201 ? 12.747 12.833 -28.136 1.00 85.06 201 GLU A N 1
ATOM 1417 C CA . GLU A 1 201 ? 12.676 14.281 -27.995 1.00 85.06 201 GLU A CA 1
ATOM 1418 C C . GLU A 1 201 ? 11.568 14.883 -28.876 1.00 85.06 201 GLU A C 1
ATOM 1420 O O . GLU A 1 201 ? 11.413 14.591 -30.065 1.00 85.06 201 GLU A O 1
ATOM 1425 N N . GLY A 1 202 ? 10.787 15.809 -28.314 1.00 74.81 202 GLY A N 1
ATOM 1426 C CA . GLY A 1 202 ? 9.841 16.628 -29.079 1.00 74.81 202 GLY A CA 1
ATOM 1427 C C . GLY A 1 202 ? 8.405 16.089 -29.189 1.00 74.81 202 GLY A C 1
ATOM 1428 O O . GLY A 1 202 ? 8.116 14.910 -29.037 1.00 74.81 202 GLY A O 1
ATOM 1429 N N . LYS A 1 203 ? 7.461 17.006 -29.473 1.00 76.00 203 LYS A N 1
ATOM 1430 C CA . LYS A 1 203 ? 5.997 16.794 -29.318 1.00 76.00 203 LYS A CA 1
ATOM 1431 C C . LYS A 1 203 ? 5.372 15.764 -30.249 1.00 76.00 203 LYS A C 1
ATOM 1433 O O . LYS A 1 203 ? 4.216 15.391 -30.053 1.00 76.00 203 LYS A O 1
ATOM 1438 N N . ASN A 1 204 ? 6.051 15.462 -31.349 1.00 79.69 204 ASN A N 1
ATOM 1439 C CA . ASN A 1 204 ? 5.461 14.725 -32.459 1.00 79.69 204 ASN A CA 1
ATOM 1440 C C . ASN A 1 204 ? 6.073 13.338 -32.634 1.00 79.69 204 ASN A C 1
ATOM 1442 O O . ASN A 1 204 ? 5.643 12.651 -33.552 1.00 79.69 204 ASN A O 1
ATOM 1446 N N . SER A 1 205 ? 7.021 12.940 -31.779 1.00 87.19 205 SER A N 1
ATOM 1447 C CA . SER A 1 205 ? 7.611 11.608 -31.844 1.00 87.19 205 SER A CA 1
ATOM 1448 C C . SER A 1 205 ? 6.554 10.541 -31.582 1.00 87.19 205 SER A C 1
ATOM 1450 O O . SER A 1 205 ? 5.740 10.668 -30.654 1.00 87.19 205 SER A O 1
ATOM 1452 N N . ARG A 1 206 ? 6.559 9.485 -32.393 1.00 92.25 206 ARG A N 1
ATOM 1453 C CA . ARG A 1 206 ? 5.756 8.287 -32.157 1.00 92.25 206 ARG A CA 1
ATOM 1454 C C . ARG A 1 206 ? 6.632 7.056 -32.293 1.00 92.25 206 ARG A C 1
ATOM 1456 O O . ARG A 1 206 ? 7.092 6.756 -33.385 1.00 92.25 206 ARG A O 1
ATOM 1463 N N . VAL A 1 207 ? 6.760 6.301 -31.212 1.00 94.31 207 VAL A N 1
ATOM 1464 C CA . VAL A 1 207 ? 7.518 5.050 -31.190 1.00 94.31 207 VAL A CA 1
ATOM 1465 C C . VAL A 1 207 ? 6.558 3.912 -30.851 1.00 94.31 207 VAL A C 1
ATOM 1467 O O . VAL A 1 207 ? 5.937 3.930 -29.792 1.00 94.31 207 VAL A O 1
ATOM 1470 N N . ASP A 1 208 ? 6.385 2.955 -31.763 1.00 95.75 208 ASP A N 1
ATOM 1471 C CA . ASP A 1 208 ? 5.586 1.738 -31.571 1.00 95.75 208 ASP A CA 1
ATOM 1472 C C . ASP A 1 208 ? 6.509 0.505 -31.669 1.00 95.75 208 ASP A C 1
ATOM 1474 O O . ASP A 1 208 ? 6.884 0.103 -32.767 1.00 95.75 208 ASP A O 1
ATOM 1478 N N . VAL A 1 209 ? 6.841 -0.122 -30.541 1.00 95.44 209 VAL A N 1
ATOM 1479 C CA . VAL A 1 209 ? 7.689 -1.325 -30.470 1.00 95.44 209 VAL A CA 1
ATOM 1480 C C . VAL A 1 209 ? 6.851 -2.531 -30.051 1.00 95.44 209 VAL A C 1
ATOM 1482 O O . VAL A 1 209 ? 6.096 -2.470 -29.077 1.00 95.44 209 VAL A O 1
ATOM 1485 N N . LYS A 1 210 ? 6.972 -3.645 -30.768 1.00 96.38 210 LYS A N 1
ATOM 1486 C CA . LYS A 1 210 ? 6.348 -4.926 -30.436 1.00 96.38 210 LYS A CA 1
ATOM 1487 C C . LYS A 1 210 ? 7.420 -6.008 -30.422 1.00 96.38 210 LYS A C 1
ATOM 1489 O O . LYS A 1 210 ? 8.106 -6.167 -31.413 1.00 96.38 210 LYS A O 1
ATOM 1494 N N . VAL A 1 211 ? 7.556 -6.725 -29.311 1.00 93.44 211 VAL A N 1
ATOM 1495 C CA . VAL A 1 211 ? 8.575 -7.770 -29.114 1.00 93.44 211 VAL A CA 1
ATOM 1496 C C . VAL A 1 211 ? 7.920 -9.022 -28.532 1.00 93.44 211 VAL A C 1
ATOM 1498 O O . VAL A 1 211 ? 7.053 -8.905 -27.673 1.00 93.44 211 VAL A O 1
ATOM 1501 N N . ASP A 1 212 ? 8.293 -10.235 -28.922 1.00 91.06 212 ASP A N 1
ATOM 1502 C CA . ASP A 1 212 ? 7.785 -11.439 -28.256 1.00 91.06 212 ASP A CA 1
ATOM 1503 C C . ASP A 1 212 ? 8.354 -11.544 -26.833 1.00 91.06 212 ASP A C 1
ATOM 1505 O O . ASP A 1 212 ? 7.631 -11.300 -25.863 1.00 91.06 212 ASP A O 1
ATOM 1509 N N . ASN A 1 213 ? 9.634 -11.868 -26.653 1.00 94.88 213 ASN A N 1
ATOM 1510 C CA . ASN A 1 213 ? 10.237 -11.987 -25.321 1.00 94.88 213 ASN A CA 1
ATOM 1511 C C . ASN A 1 213 ? 11.463 -11.083 -25.173 1.00 94.88 213 ASN A C 1
ATOM 1513 O O . ASN A 1 213 ? 12.280 -11.008 -26.080 1.00 94.88 213 ASN A O 1
ATOM 1517 N N . VAL A 1 214 ? 11.640 -10.465 -24.002 1.00 94.56 214 VAL A N 1
ATOM 1518 C CA . VAL A 1 214 ? 12.842 -9.674 -23.691 1.00 94.56 214 VAL A CA 1
ATOM 1519 C C . VAL A 1 214 ? 13.639 -10.334 -22.571 1.00 94.56 214 VAL A C 1
ATOM 1521 O O . VAL A 1 214 ? 13.081 -10.673 -21.522 1.00 94.56 214 VAL A O 1
ATOM 1524 N N . THR A 1 215 ? 14.943 -10.530 -22.783 1.00 95.88 215 THR A N 1
ATOM 1525 C CA . THR A 1 215 ? 15.889 -10.997 -21.756 1.00 95.88 215 THR A CA 1
ATOM 1526 C C . THR A 1 215 ? 17.129 -10.106 -21.703 1.00 95.88 215 THR A C 1
ATOM 1528 O O . THR A 1 215 ? 17.890 -10.092 -22.666 1.00 95.88 215 THR A O 1
ATOM 1531 N N . ALA A 1 216 ? 17.342 -9.390 -20.597 1.00 94.19 216 ALA A N 1
ATOM 1532 C CA . ALA A 1 216 ? 18.466 -8.460 -20.399 1.00 94.19 216 ALA A CA 1
ATOM 1533 C C . ALA A 1 216 ? 18.704 -8.173 -18.902 1.00 94.19 216 ALA A C 1
ATOM 1535 O O . ALA A 1 216 ? 17.976 -8.691 -18.059 1.00 94.19 216 ALA A O 1
ATOM 1536 N N . ASP A 1 217 ? 19.672 -7.331 -18.533 1.00 90.69 217 ASP A N 1
ATOM 1537 C CA . ASP A 1 217 ? 19.741 -6.828 -17.151 1.00 90.69 217 ASP A CA 1
ATOM 1538 C C . ASP A 1 217 ? 18.632 -5.799 -16.898 1.00 90.69 217 ASP A C 1
ATOM 1540 O O . ASP A 1 217 ? 17.917 -5.896 -15.900 1.00 90.69 217 ASP A O 1
ATOM 1544 N N . ILE A 1 218 ? 18.459 -4.862 -17.832 1.00 93.06 218 ILE A N 1
ATOM 1545 C CA . ILE A 1 218 ? 17.359 -3.896 -17.909 1.00 93.06 218 ILE A CA 1
ATOM 1546 C C . ILE A 1 218 ? 16.536 -4.251 -19.146 1.00 93.06 218 ILE A C 1
ATOM 1548 O O . ILE A 1 218 ? 17.031 -4.129 -20.260 1.00 93.06 218 ILE A O 1
ATOM 1552 N N . ALA A 1 219 ? 15.309 -4.749 -18.998 1.00 91.88 219 ALA A N 1
ATOM 1553 C CA . ALA A 1 219 ? 14.582 -5.238 -20.173 1.00 91.88 219 ALA A CA 1
ATOM 1554 C C . ALA A 1 219 ? 14.044 -4.105 -21.058 1.00 91.88 219 ALA A C 1
ATOM 1556 O O . ALA A 1 219 ? 14.258 -4.144 -22.267 1.00 91.88 219 ALA A O 1
ATOM 1557 N N . VAL A 1 220 ? 13.380 -3.106 -20.475 1.00 95.38 220 VAL A N 1
ATOM 1558 C CA . VAL A 1 220 ? 12.854 -1.943 -21.205 1.00 95.38 220 VAL A CA 1
ATOM 1559 C C . VAL A 1 220 ? 13.225 -0.670 -20.451 1.00 95.38 220 VAL A C 1
ATOM 1561 O O . VAL A 1 220 ? 12.824 -0.530 -19.295 1.00 95.38 220 VAL A O 1
ATOM 1564 N N . ASN A 1 221 ? 13.956 0.231 -21.102 1.00 96.44 221 ASN A N 1
ATOM 1565 C CA . ASN A 1 221 ? 14.245 1.587 -20.639 1.00 96.44 221 ASN A CA 1
ATOM 1566 C C . ASN A 1 221 ? 13.590 2.593 -21.596 1.00 96.44 221 ASN A C 1
ATOM 1568 O O . ASN A 1 221 ? 13.645 2.410 -22.811 1.00 96.44 221 ASN A O 1
ATOM 1572 N N . ILE A 1 222 ? 12.893 3.596 -21.061 1.00 95.06 222 ILE A N 1
ATOM 1573 C CA . ILE A 1 222 ? 12.226 4.631 -21.857 1.00 95.06 222 ILE A CA 1
ATOM 1574 C C . ILE A 1 222 ? 12.466 5.984 -21.202 1.00 95.06 222 ILE A C 1
ATOM 1576 O O . ILE A 1 222 ? 11.906 6.247 -20.138 1.00 95.06 222 ILE A O 1
ATOM 1580 N N . ASP A 1 223 ? 13.175 6.859 -21.898 1.00 93.31 223 ASP A N 1
ATOM 1581 C CA . ASP A 1 223 ? 13.362 8.259 -21.549 1.00 93.31 223 ASP A CA 1
ATOM 1582 C C . ASP A 1 223 ? 12.490 9.120 -22.486 1.00 93.31 223 ASP A C 1
ATOM 1584 O O . ASP A 1 223 ? 12.782 9.367 -23.655 1.00 93.31 223 ASP A O 1
ATOM 1588 N N . ASN A 1 224 ? 11.305 9.519 -22.005 1.00 88.75 224 ASN A N 1
ATOM 1589 C CA . ASN A 1 224 ? 10.331 10.251 -22.818 1.00 88.75 224 ASN A CA 1
ATOM 1590 C C . ASN A 1 224 ? 10.445 11.769 -22.611 1.00 88.75 224 ASN A C 1
ATOM 1592 O O . ASN A 1 224 ? 9.858 12.328 -21.691 1.00 88.75 224 ASN A O 1
ATOM 1596 N N . GLY A 1 225 ? 11.129 12.470 -23.510 1.00 84.75 225 GLY A N 1
ATOM 1597 C CA . GLY A 1 225 ? 11.219 13.932 -23.554 1.00 84.75 225 GLY A CA 1
ATOM 1598 C C . GLY A 1 225 ? 10.043 14.650 -24.245 1.00 84.75 225 GLY A C 1
ATOM 1599 O O . GLY A 1 225 ? 10.062 15.883 -24.366 1.00 84.75 225 GLY A O 1
ATOM 1600 N N . GLY A 1 226 ? 8.996 13.947 -24.715 1.00 77.75 226 GLY A N 1
ATOM 1601 C CA . GLY A 1 226 ? 7.793 14.611 -25.247 1.00 77.75 226 GLY A CA 1
ATOM 1602 C C . GLY A 1 226 ? 6.916 13.903 -26.287 1.00 77.75 226 GLY A C 1
ATOM 1603 O O . GLY A 1 226 ? 6.086 14.584 -26.895 1.00 77.75 226 GLY A O 1
ATOM 1604 N N . GLY A 1 227 ? 7.056 12.597 -26.514 1.00 86.12 227 GLY A N 1
ATOM 1605 C CA . GLY A 1 227 ? 6.369 11.841 -27.569 1.00 86.12 227 GLY A CA 1
ATOM 1606 C C . GLY A 1 227 ? 5.263 10.885 -27.098 1.00 86.12 227 GLY A C 1
ATOM 1607 O O . GLY A 1 227 ? 4.893 10.823 -25.921 1.00 86.12 227 GLY A O 1
ATOM 1608 N N . ASN A 1 228 ? 4.719 10.118 -28.050 1.00 93.00 228 ASN A N 1
ATOM 1609 C CA . ASN A 1 228 ? 3.864 8.961 -27.777 1.00 93.00 228 ASN A CA 1
ATOM 1610 C C . ASN A 1 228 ? 4.679 7.673 -27.939 1.00 93.00 228 ASN A C 1
ATOM 1612 O O . ASN A 1 228 ? 4.968 7.278 -29.069 1.00 93.00 228 ASN A O 1
ATOM 1616 N N . VAL A 1 229 ? 5.003 7.009 -26.835 1.00 95.75 229 VAL A N 1
ATOM 1617 C CA . VAL A 1 229 ? 5.744 5.743 -26.834 1.00 95.75 229 VAL A CA 1
ATOM 1618 C C . VAL A 1 229 ? 4.798 4.601 -26.489 1.00 95.75 229 VAL A C 1
ATOM 1620 O O . VAL A 1 229 ? 4.025 4.673 -25.529 1.00 95.75 229 VAL A O 1
ATOM 1623 N N . LYS A 1 230 ? 4.849 3.529 -27.271 1.00 97.69 230 LYS A N 1
ATOM 1624 C CA . LYS A 1 230 ? 4.082 2.314 -27.044 1.00 97.69 230 LYS A CA 1
ATOM 1625 C C . LYS A 1 230 ? 4.986 1.097 -27.189 1.00 97.69 230 LYS A C 1
ATOM 1627 O O . LYS A 1 230 ? 5.514 0.857 -28.266 1.00 97.69 230 LYS A O 1
ATOM 1632 N N . VAL A 1 231 ? 5.083 0.296 -26.134 1.00 97.19 231 VAL A N 1
ATOM 1633 C CA . VAL A 1 231 ? 5.826 -0.970 -26.136 1.00 97.19 231 VAL A CA 1
ATOM 1634 C C . VAL A 1 231 ? 4.866 -2.113 -25.817 1.00 97.19 231 VAL A C 1
ATOM 1636 O O . VAL A 1 231 ? 4.162 -2.074 -24.810 1.00 97.19 231 VAL A O 1
ATOM 1639 N N . GLU A 1 232 ? 4.804 -3.137 -26.663 1.00 97.94 232 GLU A N 1
ATOM 1640 C CA . GLU A 1 232 ? 4.063 -4.374 -26.403 1.00 97.94 232 GLU A CA 1
ATOM 1641 C C . GLU A 1 232 ? 5.027 -5.560 -26.359 1.00 97.94 232 GLU A C 1
ATOM 1643 O O . GLU A 1 232 ? 5.727 -5.823 -27.327 1.00 97.94 232 GLU A O 1
ATOM 1648 N N . THR A 1 233 ? 5.026 -6.314 -25.261 1.00 96.31 233 THR A N 1
ATOM 1649 C CA . THR A 1 233 ? 5.790 -7.555 -25.125 1.00 96.31 233 THR A CA 1
ATOM 1650 C C . THR A 1 233 ? 4.941 -8.720 -24.624 1.00 96.31 233 THR A C 1
ATOM 1652 O O . THR A 1 233 ? 3.857 -8.520 -24.068 1.00 96.31 233 THR A O 1
ATOM 1655 N N . LYS A 1 234 ? 5.360 -9.966 -24.862 1.00 94.50 234 LYS A N 1
ATOM 1656 C CA . LYS A 1 234 ? 4.720 -11.160 -24.297 1.00 94.50 234 LYS A CA 1
ATOM 1657 C C . LYS A 1 234 ? 5.287 -11.502 -22.927 1.00 94.50 234 LYS A C 1
ATOM 1659 O O . LYS A 1 234 ? 4.491 -11.697 -22.022 1.00 94.50 234 LYS A O 1
ATOM 1664 N N . ASN A 1 235 ? 6.606 -11.588 -22.760 1.00 95.38 235 ASN A N 1
ATOM 1665 C CA . ASN A 1 235 ? 7.226 -11.856 -21.457 1.00 95.38 235 ASN A CA 1
ATOM 1666 C C . ASN A 1 235 ? 8.516 -11.057 -21.280 1.00 95.38 235 ASN A C 1
ATOM 1668 O O . ASN A 1 235 ? 9.278 -10.873 -22.228 1.00 95.38 235 ASN A O 1
ATOM 1672 N N . ILE A 1 236 ? 8.803 -10.693 -20.032 1.00 97.00 236 ILE A N 1
ATOM 1673 C CA . ILE A 1 236 ? 10.056 -10.048 -19.636 1.00 97.00 236 ILE A CA 1
ATOM 1674 C C . ILE A 1 236 ? 10.786 -10.944 -18.634 1.00 97.00 236 ILE A C 1
ATOM 1676 O O . ILE A 1 236 ? 10.195 -11.391 -17.649 1.00 97.00 236 ILE A O 1
ATOM 1680 N N . ASN A 1 237 ? 12.078 -11.180 -18.864 1.00 96.69 237 ASN A N 1
ATOM 1681 C CA . ASN A 1 237 ? 12.984 -11.792 -17.895 1.00 96.69 237 ASN A CA 1
ATOM 1682 C C . ASN A 1 237 ? 14.222 -10.907 -17.729 1.00 96.69 237 ASN A C 1
ATOM 1684 O O . ASN A 1 237 ? 15.100 -10.909 -18.584 1.00 96.69 237 ASN A O 1
ATOM 1688 N N . ALA A 1 238 ? 14.294 -10.164 -16.632 1.00 95.50 238 ALA A N 1
ATOM 1689 C CA . ALA A 1 238 ? 15.400 -9.271 -16.331 1.00 95.50 238 ALA A CA 1
ATOM 1690 C C . ALA A 1 238 ? 16.265 -9.779 -15.168 1.00 95.50 238 ALA A C 1
ATOM 1692 O O . ALA A 1 238 ? 15.781 -10.524 -14.311 1.00 95.50 238 ALA A O 1
ATOM 1693 N N . GLU A 1 239 ? 17.527 -9.357 -15.093 1.00 93.19 239 GLU A N 1
ATOM 1694 C CA . GLU A 1 239 ? 18.385 -9.629 -13.925 1.00 93.19 239 GLU A CA 1
ATOM 1695 C C . GLU A 1 239 ? 18.444 -8.461 -12.925 1.00 93.19 239 GLU A C 1
ATOM 1697 O O . GLU A 1 239 ? 18.697 -8.697 -11.740 1.00 93.19 239 GLU A O 1
ATOM 1702 N N . ARG A 1 240 ? 18.155 -7.226 -13.368 1.00 91.94 240 ARG A N 1
ATOM 1703 C CA . ARG A 1 240 ? 18.250 -5.996 -12.563 1.00 91.94 240 ARG A CA 1
ATOM 1704 C C . ARG A 1 240 ? 16.955 -5.182 -12.519 1.00 91.94 240 ARG A C 1
ATOM 1706 O O . ARG A 1 240 ? 16.423 -4.980 -11.426 1.00 91.94 240 ARG A O 1
ATOM 1713 N N . SER A 1 241 ? 16.433 -4.776 -13.678 1.00 94.19 241 SER A N 1
ATOM 1714 C CA . SER A 1 241 ? 15.204 -3.976 -13.799 1.00 94.19 241 SER A CA 1
ATOM 1715 C C . SER A 1 241 ? 14.297 -4.488 -14.916 1.00 94.19 241 SER A C 1
ATOM 1717 O O . SER A 1 241 ? 14.755 -4.757 -16.023 1.00 94.19 241 SER A O 1
ATOM 1719 N N . GLY A 1 242 ? 12.999 -4.621 -14.644 1.00 94.94 242 GLY A N 1
ATOM 1720 C CA . GLY A 1 242 ? 12.029 -5.049 -15.654 1.00 94.94 242 GLY A CA 1
ATOM 1721 C C . GLY A 1 242 ? 11.694 -3.927 -16.634 1.00 94.94 242 GLY A C 1
ATOM 1722 O O . GLY A 1 242 ? 12.077 -3.977 -17.798 1.00 94.94 242 GLY A O 1
ATOM 1723 N N . ILE A 1 243 ? 10.967 -2.922 -16.157 1.00 96.69 243 ILE A N 1
ATOM 1724 C CA . ILE A 1 243 ? 10.559 -1.751 -16.939 1.00 96.69 243 ILE A CA 1
ATOM 1725 C C . ILE A 1 243 ? 10.993 -0.502 -16.175 1.00 96.69 243 ILE A C 1
ATOM 1727 O O . ILE A 1 243 ? 10.630 -0.360 -15.007 1.00 96.69 243 ILE A O 1
ATOM 1731 N N . ASP A 1 244 ? 11.729 0.391 -16.826 1.00 96.50 244 ASP A N 1
ATOM 1732 C CA . ASP A 1 244 ? 12.052 1.725 -16.322 1.00 96.50 244 ASP A CA 1
ATOM 1733 C C . ASP A 1 244 ? 11.533 2.773 -17.314 1.00 96.50 244 ASP A C 1
ATOM 1735 O O . ASP A 1 244 ? 11.804 2.697 -18.511 1.00 96.50 244 ASP A O 1
ATOM 1739 N N . VAL A 1 245 ? 10.700 3.695 -16.833 1.00 94.69 245 VAL A N 1
ATOM 1740 C CA . VAL A 1 245 ? 10.141 4.793 -17.624 1.00 94.69 245 VAL A CA 1
ATOM 1741 C C . VAL A 1 245 ? 10.420 6.099 -16.898 1.00 94.69 245 VAL A C 1
ATOM 1743 O O . VAL A 1 245 ? 9.797 6.390 -15.873 1.00 94.69 245 VAL A O 1
ATOM 1746 N N . GLY A 1 246 ? 11.324 6.894 -17.454 1.00 90.19 246 GLY A N 1
ATOM 1747 C CA . GLY A 1 246 ? 11.597 8.262 -17.051 1.00 90.19 246 GLY A CA 1
ATOM 1748 C C . GLY A 1 246 ? 10.959 9.263 -18.009 1.00 90.19 246 GLY A C 1
ATOM 1749 O O . GLY A 1 246 ? 10.796 9.014 -19.203 1.00 90.19 246 GLY A O 1
ATOM 1750 N N . TYR A 1 247 ? 10.592 10.429 -17.486 1.00 80.56 247 TYR A N 1
ATOM 1751 C CA . TYR A 1 247 ? 10.542 11.634 -18.305 1.00 80.56 247 TYR A CA 1
ATOM 1752 C C . TYR A 1 247 ? 11.797 12.428 -18.018 1.00 80.56 247 TYR A C 1
ATOM 1754 O O . TYR A 1 247 ? 11.968 12.928 -16.903 1.00 80.56 247 TYR A O 1
ATOM 1762 N N . ASP A 1 248 ? 12.652 12.545 -19.024 1.00 66.38 248 ASP A N 1
ATOM 1763 C CA . ASP A 1 248 ? 13.843 13.354 -18.889 1.00 66.38 248 ASP A CA 1
ATOM 1764 C C . ASP A 1 248 ? 13.461 14.845 -18.808 1.00 66.38 248 ASP A C 1
ATOM 1766 O O . ASP A 1 248 ? 12.752 15.405 -19.655 1.00 66.38 248 ASP A O 1
ATOM 1770 N N . LEU A 1 249 ? 13.901 15.489 -17.727 1.00 61.12 249 LEU A N 1
ATOM 1771 C CA . LEU A 1 249 ? 13.741 16.920 -17.483 1.00 61.12 249 LEU A CA 1
ATOM 1772 C C . LEU A 1 249 ? 14.973 17.724 -17.916 1.00 61.12 249 LEU A C 1
ATOM 1774 O O . LEU A 1 249 ? 15.008 18.929 -17.650 1.00 61.12 249 LEU A O 1
ATOM 1778 N N . ASP A 1 250 ? 15.941 17.119 -18.613 1.00 54.41 250 ASP A N 1
ATOM 1779 C CA . ASP A 1 250 ? 17.228 17.726 -18.986 1.00 54.41 250 ASP A CA 1
ATOM 1780 C C . ASP A 1 250 ? 17.120 19.044 -19.780 1.00 54.41 250 ASP A C 1
ATOM 1782 O O . ASP A 1 250 ? 18.075 19.822 -19.874 1.00 54.41 250 ASP A O 1
ATOM 1786 N N . ASN A 1 251 ? 15.921 19.420 -20.224 1.00 49.78 251 ASN A N 1
ATOM 1787 C CA . ASN A 1 251 ? 15.608 20.757 -20.721 1.00 49.78 251 ASN A CA 1
ATOM 1788 C C . ASN A 1 251 ? 15.336 21.802 -19.609 1.00 49.78 251 ASN A C 1
ATOM 1790 O O . ASN A 1 251 ? 14.365 22.569 -19.667 1.00 49.78 251 ASN A O 1
ATOM 1794 N N . GLU A 1 252 ? 16.237 21.915 -18.625 1.00 53.03 252 GLU A N 1
ATOM 1795 C CA . GLU A 1 252 ? 16.319 23.081 -17.734 1.00 53.03 252 GLU A CA 1
ATOM 1796 C C . GLU A 1 252 ? 16.916 24.294 -18.479 1.00 53.03 252 GLU A C 1
ATOM 1798 O O . GLU A 1 252 ? 18.084 24.663 -18.317 1.00 53.03 252 GLU A O 1
ATOM 1803 N N . GLU A 1 253 ? 16.104 25.021 -19.251 1.00 52.88 253 GLU A N 1
ATOM 1804 C CA . GLU A 1 253 ? 16.454 26.413 -19.559 1.00 52.88 253 GLU A CA 1
ATOM 1805 C C . GLU A 1 253 ? 16.255 27.267 -18.298 1.00 52.88 253 GLU A C 1
ATOM 1807 O O . GLU A 1 253 ? 15.200 27.859 -18.065 1.00 52.88 253 GLU A O 1
ATOM 1812 N N . SER A 1 254 ? 17.292 27.333 -17.457 1.00 54.09 254 SER A N 1
ATOM 1813 C CA . SER A 1 254 ? 17.323 28.281 -16.344 1.00 54.09 254 SER A CA 1
ATOM 1814 C C . SER A 1 254 ? 17.560 29.684 -16.913 1.00 54.09 254 SER A C 1
ATOM 1816 O O . SER A 1 254 ? 18.692 30.041 -17.260 1.00 54.09 254 SER A O 1
ATOM 1818 N N . GLU A 1 255 ? 16.514 30.499 -17.000 1.00 67.75 255 GLU A N 1
ATOM 1819 C CA . GLU A 1 255 ? 16.665 31.929 -17.260 1.00 67.75 255 GLU A CA 1
ATOM 1820 C C . GLU A 1 255 ? 16.788 32.676 -15.922 1.00 67.75 255 GLU A C 1
ATOM 1822 O O . GLU A 1 255 ? 16.083 32.398 -14.944 1.00 67.75 255 GLU A O 1
ATOM 1827 N N . ASP A 1 256 ? 17.711 33.640 -15.848 1.00 75.69 256 ASP A N 1
ATOM 1828 C CA . ASP A 1 256 ? 17.727 34.580 -14.727 1.00 75.69 256 ASP A CA 1
ATOM 1829 C C . ASP A 1 256 ? 16.387 35.330 -14.740 1.00 75.69 256 ASP A C 1
ATOM 1831 O O . ASP A 1 256 ? 16.076 36.036 -15.704 1.00 75.69 256 ASP A O 1
ATOM 1835 N N . ALA A 1 257 ? 15.593 35.187 -13.675 1.00 67.19 257 ALA A N 1
ATOM 1836 C CA . ALA A 1 257 ? 14.320 35.885 -13.571 1.00 67.19 257 ALA A CA 1
ATOM 1837 C C . ALA A 1 257 ? 14.575 37.393 -13.648 1.00 67.19 257 ALA A C 1
ATOM 1839 O O . ALA A 1 257 ? 15.467 37.931 -12.976 1.00 67.19 257 ALA A O 1
ATOM 1840 N N . THR A 1 258 ? 13.794 38.098 -14.460 1.00 74.25 258 THR A N 1
ATOM 1841 C CA . THR A 1 258 ? 13.966 39.544 -14.592 1.00 74.25 258 THR A CA 1
ATOM 1842 C C . THR A 1 258 ? 13.639 40.245 -13.269 1.00 74.25 258 THR A C 1
ATOM 1844 O O . THR A 1 258 ? 12.778 39.810 -12.504 1.00 74.25 258 THR A O 1
ATOM 1847 N N . GLU A 1 259 ? 14.290 41.382 -12.988 1.00 62.12 259 GLU A N 1
ATOM 1848 C CA . GLU A 1 259 ? 13.981 42.187 -11.791 1.00 62.12 259 GLU A CA 1
ATOM 1849 C C . GLU A 1 259 ? 12.492 42.598 -11.746 1.00 62.12 259 GLU A C 1
ATOM 1851 O O . GLU A 1 259 ? 11.943 42.836 -10.673 1.00 62.12 259 GLU A O 1
ATOM 1856 N N . GLU A 1 260 ? 11.828 42.662 -12.903 1.00 68.44 260 GLU A N 1
ATOM 1857 C CA . GLU A 1 260 ? 10.408 42.986 -13.041 1.00 68.44 260 GLU A CA 1
ATOM 1858 C C . GLU A 1 260 ? 9.495 41.788 -12.723 1.00 68.44 260 GLU A C 1
ATOM 1860 O O . GLU A 1 260 ? 8.529 41.978 -11.991 1.00 68.44 260 GLU A O 1
ATOM 1865 N N . GLU A 1 261 ? 9.832 40.562 -13.149 1.00 70.62 261 GLU A N 1
ATOM 1866 C CA . GLU A 1 261 ? 9.141 39.329 -12.721 1.00 70.62 261 GLU A CA 1
ATOM 1867 C C . GLU A 1 261 ? 9.262 39.125 -11.209 1.00 70.62 261 GLU A C 1
ATOM 1869 O O . GLU A 1 261 ? 8.262 38.913 -10.533 1.00 70.62 261 GLU A O 1
ATOM 1874 N N . VAL A 1 262 ? 10.463 39.295 -10.650 1.00 63.47 262 VAL A N 1
ATOM 1875 C CA . VAL A 1 262 ? 10.704 39.178 -9.201 1.00 63.47 262 VAL A CA 1
ATOM 1876 C C . VAL A 1 262 ? 9.927 40.233 -8.406 1.00 63.47 262 VAL A C 1
ATOM 1878 O O . VAL A 1 262 ? 9.446 39.952 -7.310 1.00 63.47 262 VAL A O 1
ATOM 1881 N N . ARG A 1 263 ? 9.788 41.456 -8.934 1.00 64.50 263 ARG A N 1
ATOM 1882 C CA . ARG A 1 263 ? 8.968 42.507 -8.309 1.00 64.50 263 ARG A CA 1
ATOM 1883 C C . ARG A 1 263 ? 7.470 42.256 -8.468 1.00 64.50 263 ARG A C 1
ATOM 1885 O O . ARG A 1 263 ? 6.721 42.630 -7.576 1.00 64.50 263 ARG A O 1
ATOM 1892 N N . ALA A 1 264 ? 7.039 41.659 -9.579 1.00 63.62 264 ALA A N 1
ATOM 1893 C CA . ALA A 1 264 ? 5.644 41.303 -9.833 1.00 63.62 264 ALA A CA 1
ATOM 1894 C C . ALA A 1 264 ? 5.170 40.125 -8.976 1.00 63.62 264 ALA A C 1
ATOM 1896 O O . ALA A 1 264 ? 3.984 40.052 -8.671 1.00 63.62 264 ALA A O 1
ATOM 1897 N N . LEU A 1 265 ? 6.094 39.264 -8.531 1.00 60.34 265 LEU A N 1
ATOM 1898 C CA . LEU A 1 265 ? 5.818 38.271 -7.495 1.00 60.34 265 LEU A CA 1
ATOM 1899 C C . LEU A 1 265 ? 5.388 38.903 -6.164 1.00 60.34 265 LEU A C 1
ATOM 1901 O O . LEU A 1 265 ? 4.921 38.150 -5.320 1.00 60.34 265 LEU A O 1
ATOM 1905 N N . ASP A 1 266 ? 5.556 40.232 -5.994 1.00 49.50 266 ASP A N 1
ATOM 1906 C CA . ASP A 1 266 ? 5.069 41.104 -4.907 1.00 49.50 266 ASP A CA 1
ATOM 1907 C C . ASP A 1 266 ? 4.788 40.337 -3.611 1.00 49.50 266 ASP A C 1
ATOM 1909 O O . ASP A 1 266 ? 3.701 40.383 -3.038 1.00 49.50 266 ASP A O 1
ATOM 1913 N N . LEU A 1 267 ? 5.801 39.583 -3.168 1.00 50.41 267 LEU A N 1
ATOM 1914 C CA . LEU A 1 267 ? 5.797 38.889 -1.898 1.00 50.41 267 LEU A CA 1
ATOM 1915 C C . LEU A 1 267 ? 5.888 39.992 -0.854 1.00 50.41 267 LEU A C 1
ATOM 1917 O O . LEU A 1 267 ? 6.966 40.310 -0.339 1.00 50.41 267 LEU A O 1
ATOM 1921 N N . THR A 1 268 ? 4.753 40.598 -0.515 1.00 44.81 268 THR A N 1
ATOM 1922 C CA . THR A 1 268 ? 4.591 41.113 0.827 1.00 44.81 268 THR A CA 1
ATOM 1923 C C . THR A 1 268 ? 4.848 39.924 1.731 1.00 44.81 268 THR A C 1
ATOM 1925 O O . THR A 1 268 ? 3.978 39.094 1.966 1.00 44.81 268 THR A O 1
ATOM 1928 N N . PHE A 1 269 ? 6.069 39.880 2.259 1.00 42.75 269 PHE A N 1
ATOM 1929 C CA . PHE A 1 269 ? 6.581 39.020 3.330 1.00 42.75 269 PHE A CA 1
ATOM 1930 C C . PHE A 1 269 ? 5.638 38.923 4.557 1.00 42.75 269 PHE A C 1
ATOM 1932 O O . PHE A 1 269 ? 5.960 38.261 5.532 1.00 42.75 269 PHE A O 1
ATOM 1939 N N . ALA A 1 270 ? 4.514 39.644 4.536 1.00 43.97 270 ALA A N 1
ATOM 1940 C CA . ALA A 1 270 ? 3.493 39.762 5.556 1.00 43.97 270 ALA A CA 1
ATOM 1941 C C . ALA A 1 270 ? 2.262 38.854 5.341 1.00 43.97 270 ALA A C 1
ATOM 1943 O O . ALA A 1 270 ? 1.497 38.723 6.289 1.00 43.97 270 ALA A O 1
ATOM 1944 N N . GLU A 1 271 ? 2.047 38.244 4.165 1.00 40.88 271 GLU A N 1
ATOM 1945 C CA . GLU A 1 271 ? 0.894 37.337 3.940 1.00 40.88 271 GLU A CA 1
ATOM 1946 C C . GLU A 1 271 ? 1.262 35.844 3.950 1.00 40.88 271 GLU A C 1
ATOM 1948 O O . GLU A 1 271 ? 0.392 35.008 4.169 1.00 40.88 271 GLU A O 1
ATOM 1953 N N . VAL A 1 272 ? 2.549 35.503 3.832 1.00 40.94 272 VAL A N 1
ATOM 1954 C CA . VAL A 1 272 ? 3.053 34.149 4.113 1.00 40.94 272 VAL A CA 1
ATOM 1955 C C . VAL A 1 272 ? 3.547 34.149 5.559 1.00 40.94 272 VAL A C 1
ATOM 1957 O O . VAL A 1 272 ? 4.702 34.473 5.839 1.00 40.94 272 VAL A O 1
ATOM 1960 N N . GLY A 1 273 ? 2.625 33.941 6.496 1.00 37.72 273 GLY A N 1
ATOM 1961 C CA . GLY A 1 273 ? 2.912 33.937 7.927 1.00 37.72 273 GLY A CA 1
ATOM 1962 C C . GLY A 1 273 ? 4.015 32.938 8.287 1.00 37.72 273 GLY A C 1
ATOM 1963 O O . GLY A 1 273 ? 3.869 31.750 8.054 1.00 37.72 273 GLY A O 1
ATOM 1964 N N . GLY A 1 274 ? 5.110 33.474 8.830 1.00 45.03 274 GLY A N 1
ATOM 1965 C CA . GLY A 1 274 ? 5.986 32.867 9.833 1.00 45.03 274 GLY A CA 1
ATOM 1966 C C . GLY A 1 274 ? 6.399 31.408 9.668 1.00 45.03 274 GLY A C 1
ATOM 1967 O O . GLY A 1 274 ? 5.795 30.549 10.277 1.00 45.03 274 GLY A O 1
ATOM 1968 N N . GLU A 1 275 ? 7.551 31.183 9.038 1.00 37.44 275 GLU A N 1
ATOM 1969 C CA . GLU A 1 275 ? 8.597 30.326 9.607 1.00 37.44 275 GLU A CA 1
ATOM 1970 C C . GLU A 1 275 ? 9.941 30.653 8.942 1.00 37.44 275 GLU A C 1
ATOM 1972 O O . GLU A 1 275 ? 10.030 30.988 7.756 1.00 37.44 275 GLU A O 1
ATOM 1977 N N . LYS A 1 276 ? 11.004 30.654 9.747 1.00 43.00 276 LYS A N 1
ATOM 1978 C CA . LYS A 1 276 ? 12.385 30.746 9.261 1.00 43.00 276 LYS A CA 1
ATOM 1979 C C . LYS A 1 276 ? 12.647 29.462 8.451 1.00 43.00 276 LYS A C 1
ATOM 1981 O O . LYS A 1 276 ? 12.244 28.415 8.943 1.00 43.00 276 LYS A O 1
ATOM 1986 N N . PRO A 1 277 ? 13.295 29.497 7.270 1.00 45.31 277 PRO A N 1
ATOM 1987 C CA . PRO A 1 277 ? 13.617 28.269 6.540 1.00 45.31 277 PRO A CA 1
ATOM 1988 C C . PRO A 1 277 ? 14.401 27.331 7.467 1.00 45.31 277 PRO A C 1
ATOM 1990 O O . PRO A 1 277 ? 15.420 27.751 8.019 1.00 45.31 277 PRO A O 1
ATOM 1993 N N . SER A 1 278 ? 13.883 26.128 7.722 1.00 42.69 278 SER A N 1
ATOM 1994 C CA . SER A 1 278 ? 14.449 25.226 8.729 1.00 42.69 278 SER A CA 1
ATOM 1995 C C . SER A 1 278 ? 15.676 24.465 8.248 1.00 42.69 278 SER A C 1
ATOM 1997 O O . SER A 1 278 ? 16.439 24.020 9.094 1.00 42.69 278 SER A O 1
ATOM 1999 N N . ASP A 1 279 ? 15.949 24.383 6.946 1.00 46.16 279 ASP A N 1
ATOM 2000 C CA . ASP A 1 279 ? 17.028 23.536 6.435 1.00 46.16 279 ASP A CA 1
ATOM 2001 C C . ASP A 1 279 ? 17.754 24.231 5.279 1.00 46.16 279 ASP A C 1
ATOM 2003 O O . ASP A 1 279 ? 17.212 24.406 4.188 1.00 46.16 279 ASP A O 1
ATOM 2007 N N . GLU A 1 280 ? 18.989 24.679 5.520 1.00 50.66 280 GLU A N 1
ATOM 2008 C CA . GLU A 1 280 ? 19.811 25.352 4.511 1.00 50.66 280 GLU A CA 1
ATOM 2009 C C . GLU A 1 280 ? 21.160 24.650 4.337 1.00 50.66 280 GLU A C 1
ATOM 2011 O O . GLU A 1 280 ? 22.089 24.819 5.132 1.00 50.66 280 GLU A O 1
ATOM 2016 N N . GLU A 1 281 ? 21.304 23.943 3.214 1.00 48.75 281 GLU A N 1
ATOM 2017 C CA . GLU A 1 281 ? 22.599 23.751 2.565 1.00 48.75 281 GLU A CA 1
ATOM 2018 C C . GLU A 1 281 ? 23.072 25.101 2.006 1.00 48.75 281 GLU A C 1
ATOM 2020 O O . GLU A 1 281 ? 22.809 25.477 0.861 1.00 48.75 281 GLU A O 1
ATOM 2025 N N . GLY A 1 282 ? 23.756 25.880 2.842 1.00 47.84 282 GLY A N 1
ATOM 2026 C CA . GLY A 1 282 ? 24.495 27.041 2.367 1.00 47.84 282 GLY A CA 1
ATOM 2027 C C . GLY A 1 282 ? 25.667 26.590 1.497 1.00 47.84 282 GLY A C 1
ATOM 2028 O O . GLY A 1 282 ? 26.486 25.776 1.927 1.00 47.84 282 GLY A O 1
ATOM 2029 N N . ASP A 1 283 ? 25.803 27.154 0.296 1.00 59.06 283 ASP A N 1
ATOM 2030 C CA . ASP A 1 283 ? 27.053 27.022 -0.455 1.00 59.06 283 ASP A CA 1
ATOM 2031 C C . ASP A 1 283 ? 28.225 27.618 0.358 1.00 59.06 283 ASP A C 1
ATOM 2033 O O . ASP A 1 283 ? 28.020 28.409 1.285 1.00 59.06 283 ASP A O 1
ATOM 2037 N N . GLU A 1 284 ? 29.483 27.300 0.018 1.00 54.91 284 GLU A N 1
ATOM 2038 C CA . GLU A 1 284 ? 30.680 27.803 0.736 1.00 54.91 284 GLU A CA 1
ATOM 2039 C C . GLU A 1 284 ? 30.751 29.351 0.858 1.00 54.91 284 GLU A C 1
ATOM 2041 O O . GLU A 1 284 ? 31.641 29.899 1.516 1.00 54.91 284 GLU A O 1
ATOM 2046 N N . LYS A 1 285 ? 29.829 30.088 0.223 1.00 65.94 285 LYS A N 1
ATOM 2047 C CA . LYS A 1 285 ? 29.731 31.551 0.222 1.00 65.94 285 LYS A CA 1
ATOM 2048 C C . LYS A 1 285 ? 28.645 32.106 1.153 1.00 65.94 285 LYS A C 1
ATOM 2050 O O . LYS A 1 285 ? 28.568 33.330 1.289 1.00 65.94 285 LYS A O 1
ATOM 2055 N N . GLY A 1 286 ? 27.872 31.261 1.839 1.00 69.44 286 GLY A N 1
ATOM 2056 C CA . GLY A 1 286 ? 26.790 31.691 2.731 1.00 69.44 286 GLY A CA 1
ATOM 2057 C C . GLY A 1 286 ? 25.587 32.247 1.969 1.00 69.44 286 GLY A C 1
ATOM 2058 O O . GLY A 1 286 ? 24.962 33.210 2.427 1.00 69.44 286 GLY A O 1
ATOM 2059 N N . THR A 1 287 ? 25.331 31.699 0.781 1.00 76.06 287 THR A N 1
ATOM 2060 C CA . THR A 1 287 ? 24.106 31.930 0.021 1.00 76.06 287 THR A CA 1
ATOM 2061 C C . THR A 1 287 ? 23.062 30.922 0.466 1.00 76.06 287 THR A C 1
ATOM 2063 O O . THR A 1 287 ? 23.323 29.726 0.510 1.00 76.06 287 THR A O 1
ATOM 2066 N N . ILE A 1 288 ? 21.882 31.431 0.757 1.00 77.38 288 ILE A N 1
ATOM 2067 C CA . ILE A 1 288 ? 20.684 30.685 1.111 1.00 77.38 288 ILE A CA 1
ATOM 2068 C C . ILE A 1 288 ? 19.824 30.601 -0.146 1.00 77.38 288 ILE A C 1
ATOM 2070 O O . ILE A 1 288 ? 19.810 31.564 -0.913 1.00 77.38 288 ILE A O 1
ATOM 2074 N N . PHE A 1 289 ? 19.078 29.526 -0.381 1.00 77.31 289 PHE A N 1
ATOM 2075 C CA . PHE A 1 289 ? 18.039 29.549 -1.411 1.00 77.31 289 PHE A CA 1
ATOM 2076 C C . PHE A 1 289 ? 16.711 28.980 -0.915 1.00 77.31 289 PHE A C 1
ATOM 2078 O O . PHE A 1 289 ? 16.674 28.209 0.034 1.00 77.31 289 PHE A O 1
ATOM 2085 N N . LYS A 1 290 ? 15.617 29.380 -1.568 1.00 76.69 290 LYS A N 1
ATOM 2086 C CA . LYS A 1 290 ? 14.267 28.856 -1.356 1.00 76.69 290 LYS A CA 1
ATOM 2087 C C . LYS A 1 290 ? 13.619 28.568 -2.704 1.00 76.69 290 LYS A C 1
ATOM 2089 O O . LYS A 1 290 ? 13.711 29.395 -3.611 1.00 76.69 290 LYS A O 1
ATOM 2094 N N . TRP A 1 291 ? 12.951 27.427 -2.812 1.00 75.50 291 TRP A N 1
ATOM 2095 C CA . TRP A 1 291 ? 12.075 27.134 -3.940 1.00 75.50 291 TRP A CA 1
ATOM 2096 C C . TRP A 1 291 ? 10.702 27.765 -3.729 1.00 75.50 291 TRP A C 1
ATOM 2098 O O . TRP A 1 291 ? 10.133 27.698 -2.638 1.00 75.50 291 TRP A O 1
ATOM 2108 N N . ILE A 1 292 ? 10.178 28.394 -4.775 1.00 73.25 292 ILE A N 1
ATOM 2109 C CA . ILE A 1 292 ? 8.801 28.883 -4.831 1.00 73.25 292 ILE A CA 1
ATOM 2110 C C . ILE A 1 292 ? 8.132 28.191 -6.010 1.00 73.25 292 ILE A C 1
ATOM 2112 O O . ILE A 1 292 ? 8.504 28.460 -7.150 1.00 73.25 292 ILE A O 1
ATOM 2116 N N . HIS A 1 293 ? 7.178 27.313 -5.722 1.00 62.81 293 HIS A N 1
ATOM 2117 C CA . HIS A 1 293 ? 6.391 26.595 -6.721 1.00 62.81 293 HIS A CA 1
ATOM 2118 C C . HIS A 1 293 ? 5.110 27.379 -7.017 1.00 62.81 293 HIS A C 1
ATOM 2120 O O . HIS A 1 293 ? 4.466 27.886 -6.095 1.00 62.81 293 HIS A O 1
ATOM 2126 N N . PHE A 1 294 ? 4.764 27.507 -8.295 1.00 64.44 294 PHE A N 1
ATOM 2127 C CA . PHE A 1 294 ? 3.505 28.087 -8.753 1.00 64.44 294 PHE A CA 1
ATOM 2128 C C . PHE A 1 294 ? 2.619 26.990 -9.360 1.00 64.44 294 PHE A C 1
ATOM 2130 O O . PHE A 1 294 ? 3.151 26.073 -9.979 1.00 64.44 294 PHE A O 1
ATOM 2137 N N . PRO A 1 295 ? 1.277 27.097 -9.272 1.00 56.16 295 PRO A N 1
ATOM 2138 C CA . PRO A 1 295 ? 0.357 26.093 -9.831 1.00 56.16 295 PRO A CA 1
ATOM 2139 C C . PRO A 1 295 ? 0.485 25.855 -11.350 1.00 56.16 295 PRO A C 1
ATOM 2141 O O . PRO A 1 295 ? -0.050 24.891 -11.896 1.00 56.16 295 PRO A O 1
ATOM 2144 N N . ASP A 1 296 ? 1.155 26.754 -12.074 1.00 58.88 296 ASP A N 1
ATOM 2145 C CA . ASP A 1 296 ? 1.407 26.608 -13.508 1.00 58.88 296 ASP A CA 1
ATOM 2146 C C . ASP A 1 296 ? 2.655 25.761 -13.831 1.00 58.88 296 ASP A C 1
ATOM 2148 O O . ASP A 1 296 ? 3.009 25.650 -15.004 1.00 58.88 296 ASP A O 1
ATOM 2152 N N . GLY A 1 297 ? 3.293 25.155 -12.821 1.00 57.66 297 GLY A N 1
ATOM 2153 C CA . GLY A 1 297 ? 4.526 24.370 -12.949 1.00 57.66 297 GLY A CA 1
ATOM 2154 C C . GLY A 1 297 ? 5.796 25.225 -13.023 1.00 57.66 297 GLY A C 1
ATOM 2155 O O . GLY A 1 297 ? 6.904 24.703 -13.138 1.00 57.66 297 GLY A O 1
ATOM 2156 N N . THR A 1 298 ? 5.678 26.558 -12.955 1.00 65.31 298 THR A N 1
ATOM 2157 C CA . THR A 1 298 ? 6.852 27.427 -12.843 1.00 65.31 298 THR A CA 1
ATOM 2158 C C . THR A 1 298 ? 7.413 27.317 -11.432 1.00 65.31 298 THR A C 1
ATOM 2160 O O . THR A 1 298 ? 6.708 27.582 -10.456 1.00 65.31 298 THR A O 1
ATOM 2163 N N . ARG A 1 299 ? 8.710 27.026 -11.301 1.00 71.75 299 ARG A N 1
ATOM 2164 C CA . ARG A 1 299 ? 9.407 27.114 -10.015 1.00 71.75 299 ARG A CA 1
ATOM 2165 C C . ARG A 1 299 ? 10.494 28.176 -10.055 1.00 71.75 299 ARG A C 1
ATOM 2167 O O . ARG A 1 299 ? 11.177 28.377 -11.055 1.00 71.75 299 ARG A O 1
ATOM 2174 N N . TYR A 1 300 ? 10.641 28.905 -8.956 1.00 77.50 300 TYR A N 1
ATOM 2175 C CA . TYR A 1 300 ? 11.698 29.897 -8.800 1.00 77.50 300 TYR A CA 1
ATOM 2176 C C . TYR A 1 300 ? 12.668 29.451 -7.718 1.00 77.50 300 TYR A C 1
ATOM 2178 O O . TYR A 1 300 ? 12.284 29.317 -6.555 1.00 77.50 300 TYR A O 1
ATOM 2186 N N . LYS A 1 301 ? 13.945 29.305 -8.077 1.00 82.81 301 LYS A N 1
ATOM 2187 C CA . LYS A 1 301 ? 15.033 29.154 -7.110 1.00 82.81 301 LYS A CA 1
ATOM 2188 C C . LYS A 1 301 ? 15.499 30.534 -6.680 1.00 82.81 301 LYS A C 1
ATOM 2190 O O . LYS A 1 301 ? 16.246 31.212 -7.393 1.00 82.81 301 LYS A O 1
ATOM 2195 N N . VAL A 1 302 ? 15.019 30.986 -5.530 1.00 81.88 302 VAL A N 1
ATOM 2196 C CA . VAL A 1 302 ? 15.288 32.325 -5.010 1.00 81.88 302 VAL A CA 1
ATOM 2197 C C . VAL A 1 302 ? 16.477 32.289 -4.068 1.00 81.88 302 VAL A C 1
ATOM 2199 O O . VAL A 1 302 ? 16.422 31.653 -3.028 1.00 81.88 302 VAL A O 1
ATOM 2202 N N . TYR A 1 303 ? 17.543 33.001 -4.413 1.00 83.00 303 TYR A N 1
ATOM 2203 C CA . TYR A 1 303 ? 18.770 33.086 -3.635 1.00 83.00 303 TYR A CA 1
ATOM 2204 C C . TYR A 1 303 ? 18.767 34.329 -2.744 1.00 83.00 303 TYR A C 1
ATOM 2206 O O . TYR A 1 303 ? 18.495 35.440 -3.207 1.00 83.00 303 TYR A O 1
ATOM 2214 N N . TYR A 1 304 ? 19.168 34.157 -1.491 1.00 80.00 304 TYR A N 1
ATOM 2215 C CA . TYR A 1 304 ? 19.349 35.187 -0.478 1.00 80.00 304 TYR A CA 1
ATOM 2216 C C . TYR A 1 304 ? 20.790 35.159 0.046 1.00 80.00 304 TYR A C 1
ATOM 2218 O O . TYR A 1 304 ? 21.461 34.131 0.017 1.00 80.00 304 TYR A O 1
ATOM 2226 N N . ASP A 1 305 ? 21.301 36.287 0.531 1.00 82.75 305 ASP A N 1
ATOM 2227 C CA . ASP A 1 305 ? 22.521 36.278 1.335 1.00 82.75 305 ASP A CA 1
ATOM 2228 C C . ASP A 1 305 ? 22.228 35.777 2.757 1.00 82.75 305 ASP A C 1
ATOM 2230 O O . ASP A 1 305 ? 21.081 35.741 3.197 1.00 82.75 305 ASP A O 1
ATOM 2234 N N . LYS A 1 306 ? 23.280 35.466 3.516 1.00 80.31 306 LYS A N 1
ATOM 2235 C CA . LYS A 1 306 ? 23.207 35.094 4.941 1.00 80.31 306 LYS A CA 1
ATOM 2236 C C . LYS A 1 306 ? 22.445 36.054 5.872 1.00 80.31 306 LYS A C 1
ATOM 2238 O O . LYS A 1 306 ? 22.260 35.735 7.040 1.00 80.31 306 LYS A O 1
ATOM 2243 N N . ASN A 1 307 ? 22.086 37.261 5.424 1.00 79.50 307 ASN A N 1
ATOM 2244 C CA . ASN A 1 307 ? 21.269 38.207 6.190 1.00 79.50 307 ASN A CA 1
ATOM 2245 C C . ASN A 1 307 ? 19.805 38.224 5.707 1.00 79.50 307 ASN A C 1
ATOM 2247 O O . ASN A 1 307 ? 19.063 39.138 6.070 1.00 79.50 307 ASN A O 1
ATOM 2251 N N . GLY A 1 308 ? 19.401 37.272 4.860 1.00 74.25 308 GLY A N 1
ATOM 2252 C CA . GLY A 1 308 ? 18.069 37.199 4.264 1.00 74.25 308 GLY A CA 1
ATOM 2253 C C . GLY A 1 308 ? 17.833 38.220 3.148 1.00 74.25 308 GLY A C 1
ATOM 2254 O O . GLY A 1 308 ? 16.687 38.468 2.773 1.00 74.25 308 GLY A O 1
ATOM 2255 N N . LYS A 1 309 ? 18.879 38.862 2.607 1.00 79.00 309 LYS A N 1
ATOM 2256 C CA . LYS A 1 309 ? 18.712 39.814 1.504 1.00 79.00 309 LYS A CA 1
ATOM 2257 C C . LYS A 1 309 ? 18.655 39.064 0.180 1.00 79.00 309 LYS A C 1
ATOM 2259 O O . LYS A 1 309 ? 19.622 38.407 -0.184 1.00 79.00 309 LYS A O 1
ATOM 2264 N N . PHE A 1 310 ? 17.572 39.245 -0.573 1.00 81.50 310 PHE A N 1
ATOM 2265 C CA . PHE A 1 310 ? 17.444 38.724 -1.935 1.00 81.50 310 PHE A CA 1
ATOM 2266 C C . PHE A 1 310 ? 18.664 39.095 -2.797 1.00 81.50 310 PHE A C 1
ATOM 2268 O O . PHE A 1 310 ? 19.088 40.257 -2.833 1.00 81.50 310 PHE A O 1
ATOM 2275 N N . LEU A 1 311 ? 19.209 38.105 -3.497 1.00 82.88 311 LEU A N 1
ATOM 2276 C CA . LEU A 1 311 ? 20.335 38.242 -4.416 1.00 82.88 311 LEU A CA 1
ATOM 2277 C C . LEU A 1 311 ? 19.887 38.106 -5.868 1.00 82.88 311 LEU A C 1
ATOM 2279 O O . LEU A 1 311 ? 20.177 38.985 -6.677 1.00 82.88 311 LEU A O 1
ATOM 2283 N N . ARG A 1 312 ? 19.209 37.004 -6.190 1.00 84.00 312 ARG A N 1
ATOM 2284 C CA . ARG A 1 312 ? 18.710 36.675 -7.530 1.00 84.00 312 ARG A CA 1
ATOM 2285 C C . ARG A 1 312 ? 17.626 35.609 -7.416 1.00 84.00 312 ARG A C 1
ATOM 2287 O O . ARG A 1 312 ? 17.605 34.880 -6.432 1.00 84.00 312 ARG A O 1
ATOM 2294 N N . ALA A 1 313 ? 16.791 35.472 -8.433 1.00 82.50 313 ALA A N 1
ATOM 2295 C CA . ALA A 1 313 ? 15.956 34.294 -8.612 1.00 82.50 313 ALA A CA 1
ATOM 2296 C C . ALA A 1 313 ? 16.271 33.697 -9.978 1.00 82.50 313 ALA A C 1
ATOM 2298 O O . ALA A 1 313 ? 16.446 34.438 -10.944 1.00 82.50 313 ALA A O 1
ATOM 2299 N N . LYS A 1 314 ? 16.363 32.376 -10.047 1.00 82.31 314 LYS A N 1
ATOM 2300 C CA . LYS A 1 314 ? 16.333 31.657 -11.315 1.00 82.31 314 LYS A CA 1
ATOM 2301 C C . LYS A 1 314 ? 14.915 31.181 -11.540 1.00 82.31 314 LYS A C 1
ATOM 2303 O O . LYS A 1 314 ? 14.333 30.600 -10.625 1.00 82.31 314 LYS A O 1
ATOM 2308 N N . LYS A 1 315 ? 14.367 31.490 -12.708 1.00 80.44 315 LYS A N 1
ATOM 2309 C CA . LYS A 1 315 ? 13.102 30.925 -13.145 1.00 80.44 315 LYS A CA 1
ATOM 2310 C C . LYS A 1 315 ? 13.426 29.617 -13.840 1.00 80.44 315 LYS A C 1
ATOM 2312 O O . LYS A 1 315 ? 14.209 29.600 -14.786 1.00 80.44 315 LYS A O 1
ATOM 2317 N N . GLU A 1 316 ? 12.819 28.554 -13.364 1.00 70.00 316 GLU A N 1
ATOM 2318 C CA . GLU A 1 316 ? 12.813 27.274 -14.041 1.00 70.00 316 GLU A CA 1
ATOM 2319 C C . GLU A 1 316 ? 11.390 27.075 -14.539 1.00 70.00 316 GLU A C 1
ATOM 2321 O O . GLU A 1 316 ? 10.427 27.004 -13.771 1.00 70.00 316 GLU A O 1
ATOM 2326 N N . VAL A 1 317 ? 11.257 27.112 -15.859 1.00 60.09 317 VAL A N 1
ATOM 2327 C CA . VAL A 1 317 ? 10.024 26.717 -16.523 1.00 60.09 317 VAL A CA 1
ATOM 2328 C C . VAL A 1 317 ? 10.244 25.270 -16.906 1.00 60.09 317 VAL A C 1
ATOM 2330 O O . VAL A 1 317 ? 11.060 25.015 -17.788 1.00 60.09 317 VAL A O 1
ATOM 2333 N N . ALA A 1 318 ? 9.540 24.343 -16.257 1.00 56.94 318 ALA A N 1
ATOM 2334 C CA . ALA A 1 318 ? 9.466 22.978 -16.750 1.00 56.94 318 ALA A CA 1
ATOM 2335 C C . ALA A 1 318 ? 8.882 23.042 -18.171 1.00 56.94 318 ALA A C 1
ATOM 2337 O O . ALA A 1 318 ? 7.691 23.282 -18.369 1.00 56.94 318 ALA A O 1
ATOM 2338 N N . LYS A 1 319 ? 9.747 22.923 -19.182 1.00 57.56 319 LYS A N 1
ATOM 2339 C CA . LYS A 1 319 ? 9.360 22.843 -20.597 1.00 57.56 319 LYS A CA 1
ATOM 2340 C C . LYS A 1 319 ? 9.056 21.404 -21.009 1.00 57.56 319 LYS A C 1
ATOM 2342 O O . LYS A 1 319 ? 9.062 21.112 -22.202 1.00 57.56 319 LYS A O 1
ATOM 2347 N N . GLY A 1 320 ? 8.750 20.543 -20.040 1.00 61.25 320 GLY A N 1
ATOM 2348 C CA . GLY A 1 320 ? 8.265 19.201 -20.298 1.00 61.25 320 GLY A CA 1
ATOM 2349 C C . GLY A 1 320 ? 7.082 19.265 -21.257 1.00 61.25 320 GLY A C 1
ATOM 2350 O O . GLY A 1 320 ? 6.115 20.013 -21.071 1.00 61.25 320 GLY A O 1
ATOM 2351 N N . ILE A 1 321 ? 7.218 18.555 -22.362 1.00 71.56 321 ILE A N 1
ATOM 2352 C CA . ILE A 1 321 ? 6.161 18.416 -23.339 1.00 71.56 321 ILE A CA 1
ATOM 2353 C C . ILE A 1 321 ? 5.310 17.247 -22.846 1.00 71.56 321 ILE A C 1
ATOM 2355 O O . ILE A 1 321 ? 5.871 16.176 -22.652 1.00 71.56 321 ILE A O 1
ATOM 2359 N N . PRO A 1 322 ? 3.988 17.410 -22.661 1.00 80.00 322 PRO A N 1
ATOM 2360 C CA . PRO A 1 322 ? 3.139 16.294 -22.268 1.00 80.00 322 PRO A CA 1
ATOM 2361 C C . PRO A 1 322 ? 3.289 15.143 -23.270 1.00 80.00 322 PRO A C 1
ATOM 2363 O O . PRO A 1 322 ? 2.900 15.290 -24.433 1.00 80.00 322 PRO A O 1
ATOM 2366 N N . GLY A 1 323 ? 3.883 14.041 -22.820 1.00 85.88 323 GLY A N 1
ATOM 2367 C CA . GLY A 1 323 ? 4.011 12.792 -23.559 1.00 85.88 323 GLY A CA 1
ATOM 2368 C C . GLY A 1 323 ? 3.032 11.743 -23.040 1.00 85.88 323 GLY A C 1
ATOM 2369 O O . GLY A 1 323 ? 2.428 11.900 -21.973 1.00 85.88 323 GLY A O 1
ATOM 2370 N N . LYS A 1 324 ? 2.856 10.677 -23.820 1.00 94.12 324 LYS A N 1
ATOM 2371 C CA . LYS A 1 324 ? 2.101 9.494 -23.405 1.00 94.12 324 LYS A CA 1
ATOM 2372 C C . LYS A 1 324 ? 2.965 8.257 -23.595 1.00 94.12 324 LYS A C 1
ATOM 2374 O O . LYS A 1 324 ? 3.307 7.931 -24.727 1.00 94.12 324 LYS A O 1
ATOM 2379 N N . THR A 1 325 ? 3.224 7.525 -22.522 1.00 96.19 325 THR A N 1
ATOM 2380 C CA . THR A 1 325 ? 3.918 6.236 -22.574 1.00 96.19 325 THR A CA 1
ATOM 2381 C C . THR A 1 325 ? 2.947 5.114 -22.217 1.00 96.19 325 THR A C 1
ATOM 2383 O O . THR A 1 325 ? 2.159 5.214 -21.276 1.00 96.19 325 THR A O 1
ATOM 2386 N N . THR A 1 326 ? 2.936 4.032 -22.990 1.00 97.62 326 THR A N 1
ATOM 2387 C CA . THR A 1 326 ? 2.158 2.829 -22.674 1.00 97.62 326 THR A CA 1
ATOM 2388 C C . THR A 1 326 ? 3.004 1.584 -22.887 1.00 97.62 326 THR A C 1
ATOM 2390 O O . THR A 1 326 ? 3.379 1.286 -24.016 1.00 97.62 326 THR A O 1
ATOM 2393 N N . VAL A 1 327 ? 3.249 0.826 -21.822 1.00 97.81 327 VAL A N 1
ATOM 2394 C CA . VAL A 1 327 ? 3.942 -0.467 -21.888 1.00 97.81 327 VAL A CA 1
ATOM 2395 C C . VAL A 1 327 ? 2.950 -1.578 -21.564 1.00 97.81 327 VAL A C 1
ATOM 2397 O O . VAL A 1 327 ? 2.207 -1.490 -20.590 1.00 97.81 327 VAL A O 1
ATOM 2400 N N . LYS A 1 328 ? 2.905 -2.632 -22.378 1.00 98.44 328 LYS A N 1
ATOM 2401 C CA . LYS A 1 328 ? 2.015 -3.775 -22.170 1.00 98.44 328 LYS A CA 1
ATOM 2402 C C . LYS A 1 328 ? 2.778 -5.091 -22.204 1.00 98.44 328 LYS A C 1
ATOM 2404 O O . LYS A 1 328 ? 3.350 -5.431 -23.230 1.00 98.44 328 LYS A O 1
ATOM 2409 N N . VAL A 1 329 ? 2.683 -5.876 -21.135 1.00 98.12 329 VAL A N 1
ATOM 2410 C CA . VAL A 1 329 ? 3.234 -7.233 -21.019 1.00 98.12 329 VAL A CA 1
ATOM 2411 C C . VAL A 1 329 ? 2.084 -8.251 -21.031 1.00 98.12 329 VAL A C 1
ATOM 2413 O O . VAL A 1 329 ? 1.308 -8.372 -20.082 1.00 98.12 329 VAL A O 1
ATOM 2416 N N . ASN A 1 330 ? 1.938 -9.010 -22.118 1.00 97.62 330 ASN A N 1
ATOM 2417 C CA . ASN A 1 330 ? 0.861 -9.994 -22.326 1.00 97.62 330 ASN A CA 1
ATOM 2418 C C . ASN A 1 330 ? 1.084 -11.342 -21.600 1.00 97.62 330 ASN A C 1
ATOM 2420 O O . ASN A 1 330 ? 0.381 -12.322 -21.862 1.00 97.62 330 ASN A O 1
ATOM 2424 N N . GLY A 1 331 ? 2.044 -11.389 -20.687 1.00 97.31 331 GLY A N 1
ATOM 2425 C CA . GLY A 1 331 ? 2.452 -12.554 -19.913 1.00 97.31 331 GLY A CA 1
ATOM 2426 C C . GLY A 1 331 ? 3.114 -12.102 -18.619 1.00 97.31 331 GLY A C 1
ATOM 2427 O O . GLY A 1 331 ? 2.680 -11.108 -18.035 1.00 97.31 331 GLY A O 1
ATOM 2428 N N . ASP A 1 332 ? 4.124 -12.837 -18.165 1.00 98.12 332 ASP A N 1
ATOM 2429 C CA . ASP A 1 332 ? 4.760 -12.586 -16.870 1.00 98.12 332 ASP A CA 1
ATOM 2430 C C . ASP A 1 332 ? 5.966 -11.634 -17.012 1.00 98.12 332 ASP A C 1
ATOM 2432 O O . ASP A 1 332 ? 6.668 -11.634 -18.031 1.00 98.12 332 ASP A O 1
ATOM 2436 N N . LEU A 1 333 ? 6.218 -10.846 -15.964 1.00 98.12 333 LEU A N 1
ATOM 2437 C CA . LEU A 1 333 ? 7.411 -10.014 -15.803 1.00 98.12 333 LEU A CA 1
ATOM 2438 C C . LEU A 1 333 ? 8.215 -10.570 -14.627 1.00 98.12 333 LEU A C 1
ATOM 2440 O O . LEU A 1 333 ? 7.780 -10.507 -13.478 1.00 98.12 333 LEU A O 1
ATOM 2444 N N . ASN A 1 334 ? 9.392 -11.122 -14.910 1.00 98.00 334 ASN A N 1
ATOM 2445 C CA . ASN A 1 334 ? 10.282 -11.676 -13.896 1.00 98.00 334 ASN A CA 1
ATOM 2446 C C . ASN A 1 334 ? 11.572 -10.865 -13.840 1.00 98.00 334 ASN A C 1
ATOM 2448 O O . ASN A 1 334 ? 12.264 -10.750 -14.843 1.00 98.00 334 ASN A O 1
ATOM 2452 N N . VAL A 1 335 ? 11.933 -10.365 -12.664 1.00 96.75 335 VAL A N 1
ATOM 2453 C CA . VAL A 1 335 ? 13.231 -9.742 -12.397 1.00 96.75 335 VAL A CA 1
ATOM 2454 C C . VAL A 1 335 ? 13.940 -10.593 -11.359 1.00 96.75 335 VAL A C 1
ATOM 2456 O O . VAL A 1 335 ? 13.560 -10.603 -10.189 1.00 96.75 335 VAL A O 1
ATOM 2459 N N . THR A 1 336 ? 14.928 -11.381 -11.775 1.00 93.56 336 THR A N 1
ATOM 2460 C CA . THR A 1 336 ? 15.633 -12.289 -10.869 1.00 93.56 336 THR A CA 1
ATOM 2461 C C . THR A 1 336 ? 17.133 -12.234 -11.088 1.00 93.56 336 THR A C 1
ATOM 2463 O O . THR A 1 336 ? 17.618 -12.631 -12.141 1.00 93.56 336 THR A O 1
ATOM 2466 N N . GLY A 1 337 ? 17.879 -11.853 -10.060 1.00 89.38 337 GLY A N 1
ATOM 2467 C CA . GLY A 1 337 ? 19.325 -11.696 -10.159 1.00 89.38 337 GLY A CA 1
ATOM 2468 C C . GLY A 1 337 ? 19.942 -11.286 -8.832 1.00 89.38 337 GLY A C 1
ATOM 2469 O O . GLY A 1 337 ? 19.235 -11.030 -7.856 1.00 89.38 337 GLY A O 1
ATOM 2470 N N . GLU A 1 338 ? 21.271 -11.250 -8.784 1.00 88.00 338 GLU A N 1
ATOM 2471 C CA . GLU A 1 338 ? 22.000 -10.673 -7.645 1.00 88.00 338 GLU A CA 1
ATOM 2472 C C . GLU A 1 338 ? 21.726 -9.168 -7.531 1.00 88.00 338 GLU A C 1
ATOM 2474 O O . GLU A 1 338 ? 21.594 -8.645 -6.434 1.00 88.00 338 GLU A O 1
ATOM 2479 N N . PHE A 1 339 ? 21.526 -8.487 -8.658 1.00 87.62 339 PHE A N 1
ATOM 2480 C CA . PHE A 1 339 ? 21.271 -7.050 -8.704 1.00 87.62 339 PHE A CA 1
ATOM 2481 C C . PHE A 1 339 ? 19.802 -6.711 -8.963 1.00 87.62 339 PHE A C 1
ATOM 2483 O O . PHE A 1 339 ? 19.522 -5.611 -9.411 1.00 87.62 339 PHE A O 1
ATOM 2490 N N . ALA A 1 340 ? 18.856 -7.625 -8.714 1.00 91.19 340 ALA A N 1
ATOM 2491 C CA . ALA A 1 340 ? 17.441 -7.301 -8.892 1.00 91.19 340 ALA A CA 1
ATOM 2492 C C . ALA A 1 340 ? 17.058 -6.140 -7.963 1.00 91.19 340 ALA A C 1
ATOM 2494 O O . ALA A 1 340 ? 17.211 -6.239 -6.742 1.00 91.19 340 ALA A O 1
ATOM 2495 N N . GLU A 1 341 ? 16.582 -5.052 -8.559 1.00 92.31 341 GLU A N 1
ATOM 2496 C CA . GLU A 1 341 ? 16.265 -3.794 -7.884 1.00 92.31 341 GLU A CA 1
ATOM 2497 C C . GLU A 1 341 ? 14.792 -3.442 -8.073 1.00 92.31 341 GLU A C 1
ATOM 2499 O O . GLU A 1 341 ? 14.091 -3.215 -7.088 1.00 92.31 341 GLU A O 1
ATOM 2504 N N . LYS A 1 342 ? 14.304 -3.408 -9.322 1.00 94.75 342 LYS A N 1
ATOM 2505 C CA . LYS A 1 342 ? 12.960 -2.901 -9.636 1.00 94.75 342 LYS A CA 1
ATOM 2506 C C . LYS A 1 342 ? 12.203 -3.808 -10.601 1.00 94.75 342 LYS A C 1
ATOM 2508 O O . LYS A 1 342 ? 12.744 -4.222 -11.621 1.00 94.75 342 LYS A O 1
ATOM 2513 N N . GLY A 1 343 ? 10.931 -4.079 -10.320 1.00 96.81 343 GLY A N 1
ATOM 2514 C CA . GLY A 1 343 ? 10.028 -4.696 -11.296 1.00 96.81 343 GLY A CA 1
ATOM 2515 C C . GLY A 1 343 ? 9.602 -3.687 -12.356 1.00 96.81 343 GLY A C 1
ATOM 2516 O O . GLY A 1 343 ? 9.984 -3.802 -13.519 1.00 96.81 343 GLY A O 1
ATOM 2517 N N . ILE A 1 344 ? 8.834 -2.689 -11.923 1.00 97.94 344 ILE A N 1
ATOM 2518 C CA . ILE A 1 344 ? 8.335 -1.577 -12.735 1.00 97.94 344 ILE A CA 1
ATOM 2519 C C . ILE A 1 344 ? 8.696 -0.273 -12.023 1.00 97.94 344 ILE A C 1
ATOM 2521 O O . ILE A 1 344 ? 8.414 -0.124 -10.834 1.00 97.94 344 ILE A O 1
ATOM 2525 N N . ASN A 1 345 ? 9.309 0.662 -12.740 1.00 97.50 345 ASN A N 1
ATOM 2526 C CA . ASN A 1 345 ? 9.632 1.997 -12.260 1.00 97.50 345 ASN A CA 1
ATOM 2527 C C . ASN A 1 345 ? 9.069 3.036 -13.227 1.00 97.50 345 ASN A C 1
ATOM 2529 O O . ASN A 1 345 ? 9.357 2.986 -14.419 1.00 97.50 345 ASN A O 1
ATOM 2533 N N . ILE A 1 346 ? 8.277 3.968 -12.711 1.00 96.12 346 ILE A N 1
ATOM 2534 C CA . ILE A 1 346 ? 7.733 5.097 -13.460 1.00 96.12 346 ILE A CA 1
ATOM 2535 C C . ILE A 1 346 ? 8.099 6.368 -12.700 1.00 96.12 346 ILE A C 1
ATOM 2537 O O . ILE A 1 346 ? 7.716 6.517 -11.542 1.00 96.12 346 ILE A O 1
ATOM 2541 N N . SER A 1 347 ? 8.794 7.296 -13.354 1.00 93.81 347 SER A N 1
ATOM 2542 C CA . SER A 1 347 ? 8.991 8.662 -12.863 1.00 93.81 347 SER A CA 1
ATOM 2543 C C . SER A 1 347 ? 8.411 9.644 -13.865 1.00 93.81 347 SER A C 1
ATOM 2545 O O . SER A 1 347 ? 8.921 9.790 -14.975 1.00 93.81 347 SER A O 1
ATOM 2547 N N . SER A 1 348 ? 7.310 10.289 -13.491 1.00 88.06 348 SER A N 1
ATOM 2548 C CA . SER A 1 348 ? 6.563 11.195 -14.353 1.00 88.06 348 SER A CA 1
ATOM 2549 C C . SER A 1 348 ? 6.474 12.587 -13.736 1.00 88.06 348 SER A C 1
ATOM 2551 O O . SER A 1 348 ? 5.462 12.965 -13.152 1.00 88.06 348 SER A O 1
ATOM 2553 N N . ASP A 1 349 ? 7.533 13.368 -13.912 1.00 82.81 349 ASP A N 1
ATOM 2554 C CA . ASP A 1 349 ? 7.680 14.711 -13.334 1.00 82.81 349 ASP A CA 1
ATOM 2555 C C . ASP A 1 349 ? 7.220 15.816 -14.307 1.00 82.81 349 ASP A C 1
ATOM 2557 O O . ASP A 1 349 ? 7.239 17.009 -13.991 1.00 82.81 349 ASP A O 1
ATOM 2561 N N . VAL A 1 350 ? 6.827 15.433 -15.525 1.00 81.75 350 VAL A N 1
ATOM 2562 C CA . VAL A 1 350 ? 6.397 16.358 -16.572 1.00 81.75 350 VAL A CA 1
ATOM 2563 C C . VAL A 1 350 ? 4.923 16.698 -16.413 1.00 81.75 350 VAL A C 1
ATOM 2565 O O . VAL A 1 350 ? 4.054 15.836 -16.331 1.00 81.75 350 VAL A O 1
ATOM 2568 N N . LYS A 1 351 ? 4.613 17.995 -16.442 1.00 83.12 351 LYS A N 1
ATOM 2569 C CA . LYS A 1 351 ? 3.235 18.449 -16.291 1.00 83.12 351 LYS A CA 1
ATOM 2570 C C . LYS A 1 351 ? 2.311 17.832 -17.342 1.00 83.12 351 LYS A C 1
ATOM 2572 O O . LYS A 1 351 ? 2.536 17.998 -18.543 1.00 83.12 351 LYS A O 1
ATOM 2577 N N . SER A 1 352 ? 1.230 17.196 -16.885 1.00 85.88 352 SER A N 1
ATOM 2578 C CA . SER A 1 352 ? 0.217 16.552 -17.737 1.00 85.88 352 SER A CA 1
ATOM 2579 C C . SER A 1 352 ? 0.712 15.381 -18.604 1.00 85.88 352 SER A C 1
ATOM 2581 O O . SER A 1 352 ? 0.035 15.046 -19.581 1.00 85.88 352 SER A O 1
ATOM 2583 N N . SER A 1 353 ? 1.863 14.770 -18.302 1.00 90.69 353 SER A N 1
ATOM 2584 C CA . SER A 1 353 ? 2.253 13.503 -18.933 1.00 90.69 353 SER A CA 1
ATOM 2585 C C . SER A 1 353 ? 1.428 12.329 -18.402 1.00 90.69 353 SER A C 1
ATOM 2587 O O . SER A 1 353 ? 0.861 12.377 -17.310 1.00 90.69 353 SER A O 1
ATOM 2589 N N . GLU A 1 354 ? 1.336 11.268 -19.202 1.00 95.44 354 GLU A N 1
ATOM 2590 C CA . GLU A 1 354 ? 0.606 10.048 -18.854 1.00 95.44 354 GLU A CA 1
ATOM 2591 C C . GLU A 1 354 ? 1.475 8.820 -19.135 1.00 95.44 354 GLU A C 1
ATOM 2593 O O . GLU A 1 354 ? 1.793 8.536 -20.289 1.00 95.44 354 GLU A O 1
ATOM 2598 N N . THR A 1 355 ? 1.794 8.041 -18.104 1.00 96.75 355 THR A N 1
ATOM 2599 C CA . THR A 1 355 ? 2.432 6.729 -18.250 1.00 96.75 355 THR A CA 1
ATOM 2600 C C . THR A 1 355 ? 1.518 5.639 -17.730 1.00 96.75 355 THR A C 1
ATOM 2602 O O . THR A 1 355 ? 0.979 5.731 -16.631 1.00 96.75 355 THR A O 1
ATOM 2605 N N . ARG A 1 356 ? 1.347 4.584 -18.532 1.00 98.25 356 ARG A N 1
ATOM 2606 C CA . ARG A 1 356 ? 0.596 3.387 -18.148 1.00 98.25 356 ARG A CA 1
ATOM 2607 C C . ARG A 1 356 ? 1.398 2.125 -18.410 1.00 98.25 356 ARG A C 1
ATOM 2609 O O . ARG A 1 356 ? 1.890 1.941 -19.524 1.00 98.25 356 ARG A O 1
ATOM 2616 N N . VAL A 1 357 ? 1.446 1.225 -17.438 1.00 98.44 357 VAL A N 1
ATOM 2617 C CA . VAL A 1 357 ? 2.016 -0.116 -17.598 1.00 98.44 357 VAL A CA 1
ATOM 2618 C C . VAL A 1 357 ? 0.945 -1.161 -17.289 1.00 98.44 357 VAL A C 1
ATOM 2620 O O . VAL A 1 357 ? 0.358 -1.154 -16.214 1.00 98.44 357 VAL A O 1
ATOM 2623 N N . GLU A 1 358 ? 0.667 -2.068 -18.226 1.00 98.62 358 GLU A N 1
ATOM 2624 C CA . GLU A 1 358 ? -0.277 -3.181 -18.039 1.00 98.62 358 GLU A CA 1
ATOM 2625 C C . GLU A 1 358 ? 0.471 -4.519 -18.102 1.00 98.62 358 GLU A C 1
ATOM 2627 O O . GLU A 1 358 ? 1.100 -4.825 -19.114 1.00 98.62 358 GLU A O 1
ATOM 2632 N N . VAL A 1 359 ? 0.356 -5.356 -17.068 1.00 98.62 359 VAL A N 1
ATOM 2633 C CA . VAL A 1 359 ? 0.910 -6.719 -17.038 1.00 98.62 359 VAL A CA 1
ATOM 2634 C C . VAL A 1 359 ? -0.223 -7.723 -16.860 1.00 98.62 359 VAL A C 1
ATOM 2636 O O . VAL A 1 359 ? -0.903 -7.748 -15.841 1.00 98.62 359 VAL A O 1
ATOM 2639 N N . THR A 1 360 ? -0.456 -8.582 -17.852 1.00 98.44 360 THR A N 1
ATOM 2640 C CA . THR A 1 360 ? -1.564 -9.560 -17.798 1.00 98.44 360 THR A CA 1
ATOM 2641 C C . THR A 1 360 ? -1.241 -10.826 -16.994 1.00 98.44 360 THR A C 1
ATOM 2643 O O . THR A 1 360 ? -2.146 -11.591 -16.643 1.00 98.44 360 THR A O 1
ATOM 2646 N N . GLY A 1 361 ? 0.045 -11.077 -16.751 1.00 98.31 361 GLY A N 1
ATOM 2647 C CA . GLY A 1 361 ? 0.560 -12.176 -15.947 1.00 98.31 361 GLY A CA 1
ATOM 2648 C C . GLY A 1 361 ? 0.921 -11.763 -14.525 1.00 98.31 361 GLY A C 1
ATOM 2649 O O . GLY A 1 361 ? 0.357 -10.817 -13.978 1.00 98.31 361 GLY A O 1
ATOM 2650 N N . ASP A 1 362 ? 1.829 -12.530 -13.927 1.00 98.56 362 ASP A N 1
ATOM 2651 C CA . ASP A 1 362 ? 2.408 -12.233 -12.615 1.00 98.56 362 ASP A CA 1
ATOM 2652 C C . ASP A 1 362 ? 3.619 -11.292 -12.759 1.00 98.56 362 ASP A C 1
ATOM 2654 O O . ASP A 1 362 ? 4.351 -11.347 -13.752 1.00 98.56 362 ASP A O 1
ATOM 2658 N N . VAL A 1 363 ? 3.854 -10.460 -11.743 1.00 98.56 363 VAL A N 1
ATOM 2659 C CA . VAL A 1 363 ? 5.089 -9.678 -11.585 1.00 98.56 363 VAL A CA 1
ATOM 2660 C C . VAL A 1 363 ? 5.885 -10.274 -10.428 1.00 98.56 363 VAL A C 1
ATOM 2662 O O . VAL A 1 363 ? 5.422 -10.271 -9.289 1.00 98.56 363 VAL A O 1
ATOM 2665 N N . ASN A 1 364 ? 7.083 -10.789 -10.709 1.00 98.25 364 ASN A N 1
ATOM 2666 C CA . ASN A 1 364 ? 7.955 -11.417 -9.716 1.00 98.25 364 ASN A CA 1
ATOM 2667 C C . ASN A 1 364 ? 9.309 -10.709 -9.668 1.00 98.25 364 ASN A C 1
ATOM 2669 O O . ASN A 1 364 ? 10.055 -10.752 -10.642 1.00 98.25 364 ASN A O 1
ATOM 2673 N N . VAL A 1 365 ? 9.672 -10.129 -8.526 1.00 97.56 365 VAL A N 1
ATOM 2674 C CA . VAL A 1 365 ? 10.977 -9.488 -8.313 1.00 97.56 365 VAL A CA 1
ATOM 2675 C C . VAL A 1 365 ? 11.702 -10.215 -7.189 1.00 97.56 365 VAL A C 1
ATOM 2677 O O . VAL A 1 365 ? 11.269 -10.186 -6.041 1.00 97.56 365 VAL A O 1
ATOM 2680 N N . ASN A 1 366 ? 12.786 -10.917 -7.509 1.00 95.69 366 ASN A N 1
ATOM 2681 C CA . ASN A 1 366 ? 13.501 -11.773 -6.568 1.00 95.69 366 ASN A CA 1
ATOM 2682 C C . ASN A 1 366 ? 15.008 -11.510 -6.602 1.00 95.69 366 ASN A C 1
ATOM 2684 O O . ASN A 1 366 ? 15.724 -11.993 -7.487 1.00 95.69 366 ASN A O 1
ATOM 2688 N N . GLN A 1 367 ? 15.480 -10.784 -5.594 1.00 92.94 367 GLN A N 1
ATOM 2689 C CA . GLN A 1 367 ? 16.890 -10.495 -5.394 1.00 92.94 367 GLN A CA 1
ATOM 2690 C C . GLN A 1 367 ? 17.584 -11.634 -4.642 1.00 92.94 367 GLN A C 1
ATOM 2692 O O . GLN A 1 367 ? 17.183 -12.029 -3.548 1.00 92.94 367 GLN A O 1
ATOM 2697 N N . LYS A 1 368 ? 18.668 -12.138 -5.234 1.00 84.81 368 LYS A N 1
ATOM 2698 C CA . LYS A 1 368 ? 19.510 -13.216 -4.700 1.00 84.81 368 LYS A CA 1
ATOM 2699 C C . LYS A 1 368 ? 20.851 -12.633 -4.243 1.00 84.81 368 LYS A C 1
ATOM 2701 O O . LYS A 1 368 ? 21.820 -12.737 -4.987 1.00 84.81 368 LYS A O 1
ATOM 2706 N N . THR A 1 369 ? 20.924 -11.981 -3.085 1.00 73.75 369 THR A N 1
ATOM 2707 C CA . THR A 1 369 ? 22.185 -11.354 -2.622 1.00 73.75 369 THR A CA 1
ATOM 2708 C C . THR A 1 369 ? 22.907 -12.151 -1.533 1.00 73.75 369 THR A C 1
ATOM 2710 O O . THR A 1 369 ? 22.623 -13.323 -1.313 1.00 73.75 369 THR A O 1
ATOM 2713 N N . ASP A 1 370 ? 23.959 -11.566 -0.953 1.00 65.69 370 ASP A N 1
ATOM 2714 C CA . ASP A 1 370 ? 24.676 -12.035 0.235 1.00 65.69 370 ASP A CA 1
ATOM 2715 C C . ASP A 1 370 ? 24.630 -10.989 1.376 1.00 65.69 370 ASP A C 1
ATOM 2717 O O . ASP A 1 370 ? 25.532 -10.925 2.222 1.00 65.69 370 ASP A O 1
ATOM 2721 N N . GLY A 1 371 ? 23.580 -10.155 1.402 1.00 60.31 371 GLY A N 1
ATOM 2722 C CA . GLY A 1 371 ? 23.351 -9.130 2.428 1.00 60.31 371 GLY A CA 1
ATOM 2723 C C . GLY A 1 371 ? 23.857 -7.710 2.119 1.00 60.31 371 GLY A C 1
ATOM 2724 O O . GLY A 1 371 ? 23.946 -6.892 3.034 1.00 60.31 371 GLY A O 1
ATOM 2725 N N . LYS A 1 372 ? 24.202 -7.377 0.865 1.00 68.25 372 LYS A N 1
ATOM 2726 C CA . LYS A 1 372 ? 24.606 -6.007 0.451 1.00 68.25 372 LYS A CA 1
ATOM 2727 C C . LYS A 1 372 ? 23.743 -5.364 -0.638 1.00 68.25 372 LYS A C 1
ATOM 2729 O O . LYS A 1 372 ? 24.103 -4.287 -1.103 1.00 68.25 372 LYS A O 1
ATOM 2734 N N . GLY A 1 373 ? 22.662 -6.021 -1.052 1.00 66.38 373 GLY A N 1
ATOM 2735 C CA . GLY A 1 373 ? 21.806 -5.532 -2.131 1.00 66.38 373 GLY A CA 1
ATOM 2736 C C . GLY A 1 373 ? 21.137 -4.196 -1.818 1.00 66.38 373 GLY A C 1
ATOM 2737 O O . GLY A 1 373 ? 20.814 -3.906 -0.660 1.00 66.38 373 GLY A O 1
ATOM 2738 N N . ASP A 1 374 ? 20.914 -3.415 -2.871 1.00 81.75 374 ASP A N 1
ATOM 2739 C CA . ASP A 1 374 ? 20.019 -2.263 -2.848 1.00 81.75 374 ASP A CA 1
ATOM 2740 C C . ASP A 1 374 ? 18.580 -2.703 -2.506 1.00 81.75 374 ASP A C 1
ATOM 2742 O O . ASP A 1 374 ? 18.239 -3.884 -2.653 1.00 81.75 374 ASP A O 1
ATOM 2746 N N . PRO A 1 375 ? 17.724 -1.793 -2.004 1.00 89.00 375 PRO A N 1
ATOM 2747 C CA . PRO A 1 375 ? 16.328 -2.108 -1.729 1.00 89.00 375 PRO A CA 1
ATOM 2748 C C . PRO A 1 375 ? 15.610 -2.623 -2.976 1.00 89.00 375 PRO A C 1
ATOM 2750 O O . PRO A 1 375 ? 15.703 -2.018 -4.041 1.00 89.00 375 PRO A O 1
ATOM 2753 N N . VAL A 1 376 ? 14.858 -3.711 -2.823 1.00 95.00 376 VAL A N 1
ATOM 2754 C CA . VAL A 1 376 ? 14.065 -4.289 -3.910 1.00 95.00 376 VAL A CA 1
ATOM 2755 C C . VAL A 1 376 ? 12.675 -3.678 -3.895 1.00 95.00 376 VAL A C 1
ATOM 2757 O O . VAL A 1 376 ? 12.035 -3.649 -2.847 1.00 95.00 376 VAL A O 1
ATOM 2760 N N . THR A 1 377 ? 12.188 -3.221 -5.041 1.00 97.31 377 THR A N 1
ATOM 2761 C CA . THR A 1 377 ? 10.835 -2.680 -5.184 1.00 97.31 377 THR A CA 1
ATOM 2762 C C . THR A 1 377 ? 10.099 -3.385 -6.319 1.00 97.31 377 THR A C 1
ATOM 2764 O O . THR A 1 377 ? 10.619 -3.500 -7.425 1.00 97.31 377 THR A O 1
ATOM 2767 N N . GLY A 1 378 ? 8.889 -3.881 -6.064 1.00 98.06 378 GLY A N 1
ATOM 2768 C CA . GLY A 1 378 ? 8.051 -4.477 -7.104 1.00 98.06 378 GLY A CA 1
ATOM 2769 C C . GLY A 1 378 ? 7.590 -3.431 -8.109 1.00 98.06 378 GLY A C 1
ATOM 2770 O O . GLY A 1 378 ? 7.939 -3.500 -9.286 1.00 98.06 378 GLY A O 1
ATOM 2771 N N . VAL A 1 379 ? 6.854 -2.444 -7.607 1.00 98.50 379 VAL A N 1
ATOM 2772 C CA . VAL A 1 379 ? 6.349 -1.299 -8.366 1.00 98.50 379 VAL A CA 1
ATOM 2773 C C . VAL A 1 379 ? 6.768 -0.006 -7.679 1.00 98.50 379 VAL A C 1
ATOM 2775 O O . VAL A 1 379 ? 6.626 0.133 -6.466 1.00 98.50 379 VAL A O 1
ATOM 2778 N N . ARG A 1 380 ? 7.309 0.939 -8.442 1.00 97.81 380 ARG A N 1
ATOM 2779 C CA . ARG A 1 380 ? 7.556 2.304 -7.989 1.00 97.81 380 ARG A CA 1
ATOM 2780 C C . ARG A 1 380 ? 6.919 3.267 -8.973 1.00 97.81 380 ARG A C 1
ATOM 2782 O O . ARG A 1 380 ? 7.330 3.294 -10.131 1.00 97.81 380 ARG A O 1
ATOM 2789 N N . GLU A 1 381 ? 5.978 4.069 -8.502 1.00 97.19 381 GLU A N 1
ATOM 2790 C CA . GLU A 1 381 ? 5.353 5.123 -9.294 1.00 97.19 381 GLU A CA 1
ATOM 2791 C C . GLU A 1 381 ? 5.610 6.473 -8.633 1.00 97.19 381 GLU A C 1
ATOM 2793 O O . GLU A 1 381 ? 5.414 6.648 -7.431 1.00 97.19 381 GLU A O 1
ATOM 2798 N N . TYR A 1 382 ? 6.066 7.429 -9.432 1.00 96.62 382 TYR A N 1
ATOM 2799 C CA . TYR A 1 382 ? 6.182 8.823 -9.048 1.00 96.62 382 TYR A CA 1
ATOM 2800 C C . TYR A 1 382 ? 5.429 9.689 -10.058 1.00 96.62 382 TYR A C 1
ATOM 2802 O O . TYR A 1 382 ? 5.676 9.595 -11.265 1.00 96.62 382 TYR A O 1
ATOM 2810 N N . ALA A 1 383 ? 4.532 10.545 -9.571 1.00 95.19 383 ALA A N 1
ATOM 2811 C CA . ALA A 1 383 ? 3.783 11.496 -10.387 1.00 95.19 383 ALA A CA 1
ATOM 2812 C C . ALA A 1 383 ? 3.888 12.923 -9.826 1.00 95.19 383 ALA A C 1
ATOM 2814 O O . ALA A 1 383 ? 3.419 13.207 -8.722 1.00 95.19 383 ALA A O 1
ATOM 2815 N N . GLY A 1 384 ? 4.484 13.824 -10.608 1.00 90.75 384 GLY A N 1
ATOM 2816 C CA . GLY A 1 384 ? 4.538 15.263 -10.337 1.00 90.75 384 GLY A CA 1
ATOM 2817 C C . GLY A 1 384 ? 3.310 16.031 -10.851 1.00 90.75 384 GLY A C 1
ATOM 2818 O O . GLY A 1 384 ? 2.315 15.438 -11.256 1.00 90.75 384 GLY A O 1
ATOM 2819 N N . ASP A 1 385 ? 3.400 17.365 -10.869 1.00 86.44 385 ASP A N 1
ATOM 2820 C CA . ASP A 1 385 ? 2.342 18.330 -11.227 1.00 86.44 385 ASP A CA 1
ATOM 2821 C C . ASP A 1 385 ? 1.367 17.883 -12.338 1.00 86.44 385 ASP A C 1
ATOM 2823 O O . ASP A 1 385 ? 1.690 17.940 -13.521 1.00 86.44 385 ASP A O 1
ATOM 2827 N N . ASP A 1 386 ? 0.118 17.548 -11.996 1.00 89.75 386 ASP A N 1
ATOM 2828 C CA . ASP A 1 386 ? -0.929 17.103 -12.935 1.00 89.75 386 ASP A CA 1
ATOM 2829 C C . ASP A 1 386 ? -0.552 15.872 -13.802 1.00 89.75 386 ASP A C 1
ATOM 2831 O O . ASP A 1 386 ? -1.206 15.614 -14.818 1.00 89.75 386 ASP A O 1
ATOM 2835 N N . ALA A 1 387 ? 0.521 15.145 -13.478 1.00 93.75 387 ALA A N 1
ATOM 2836 C CA . ALA A 1 387 ? 0.952 13.953 -14.201 1.00 93.75 387 ALA A CA 1
ATOM 2837 C C . ALA A 1 387 ? 0.191 12.707 -13.729 1.00 93.75 387 ALA A C 1
ATOM 2839 O O . ALA A 1 387 ? -0.289 12.657 -12.599 1.00 93.75 387 ALA A O 1
ATOM 2840 N N . LEU A 1 388 ? 0.102 11.688 -14.586 1.00 95.88 388 LEU A N 1
ATOM 2841 C CA . LEU A 1 388 ? -0.482 10.389 -14.249 1.00 95.88 388 LEU A CA 1
ATOM 2842 C C . LEU A 1 388 ? 0.549 9.273 -14.435 1.00 95.88 388 LEU A C 1
ATOM 2844 O O . LEU A 1 388 ? 1.003 9.040 -15.558 1.00 95.88 388 LEU A O 1
ATOM 2848 N N . ALA A 1 389 ? 0.837 8.539 -13.363 1.00 97.31 389 ALA A N 1
ATOM 2849 C CA . ALA A 1 389 ? 1.489 7.233 -13.405 1.00 97.31 389 ALA A CA 1
ATOM 2850 C C . ALA A 1 389 ? 0.460 6.154 -13.032 1.00 97.31 389 ALA A C 1
ATOM 2852 O O . ALA A 1 389 ? -0.341 6.352 -12.120 1.00 97.31 389 ALA A O 1
ATOM 2853 N N . SER A 1 390 ? 0.392 5.066 -13.800 1.00 98.31 390 SER A N 1
ATOM 2854 C CA . SER A 1 390 ? -0.525 3.967 -13.495 1.00 98.31 390 SER A CA 1
ATOM 2855 C C . SER A 1 390 ? 0.050 2.603 -13.861 1.00 98.31 390 SER A C 1
ATOM 2857 O O . SER A 1 390 ? 0.466 2.381 -15.007 1.00 98.31 390 SER A O 1
ATOM 2859 N N . VAL A 1 391 ? -0.039 1.655 -12.929 1.00 98.69 391 VAL A N 1
ATOM 2860 C CA . VAL A 1 391 ? 0.325 0.248 -13.116 1.00 98.69 391 VAL A CA 1
ATOM 2861 C C . VAL A 1 391 ? -0.882 -0.668 -12.887 1.00 98.69 391 VAL A C 1
ATOM 2863 O O . VAL A 1 391 ? -1.574 -0.596 -11.876 1.00 98.69 391 VAL A O 1
ATOM 2866 N N . ASP A 1 392 ? -1.134 -1.581 -13.827 1.00 98.75 392 ASP A N 1
ATOM 2867 C CA . ASP A 1 392 ? -2.243 -2.544 -13.785 1.00 98.75 392 ASP A CA 1
ATOM 2868 C C . ASP A 1 392 ? -1.735 -3.979 -14.007 1.00 98.75 392 ASP A C 1
ATOM 2870 O O . ASP A 1 392 ? -1.494 -4.416 -15.136 1.00 98.75 392 ASP A O 1
ATOM 2874 N N . ILE A 1 393 ? -1.569 -4.718 -12.912 1.00 98.75 393 ILE A N 1
ATOM 2875 C CA . ILE A 1 393 ? -1.135 -6.115 -12.856 1.00 98.75 393 ILE A CA 1
ATOM 2876 C C . ILE A 1 393 ? -2.374 -6.997 -12.700 1.00 98.75 393 ILE A C 1
ATOM 2878 O O . ILE A 1 393 ? -3.060 -6.952 -11.687 1.00 98.75 393 ILE A O 1
ATOM 2882 N N . LYS A 1 394 ? -2.681 -7.854 -13.676 1.00 98.56 394 LYS A N 1
ATOM 2883 C CA . LYS A 1 394 ? -3.920 -8.658 -13.676 1.00 98.56 394 LYS A CA 1
ATOM 2884 C C . LYS A 1 394 ? -3.901 -9.859 -12.735 1.00 98.56 394 LYS A C 1
ATOM 2886 O O . LYS A 1 394 ? -4.966 -10.418 -12.473 1.00 98.56 394 LYS A O 1
ATOM 2891 N N . LYS A 1 395 ? -2.724 -10.285 -12.281 1.00 98.69 395 LYS A N 1
ATOM 2892 C CA . LYS A 1 395 ? -2.556 -11.387 -11.328 1.00 98.69 395 LYS A CA 1
ATOM 2893 C C . LYS A 1 395 ? -1.792 -10.910 -10.092 1.00 98.69 395 LYS A C 1
ATOM 2895 O O . LYS A 1 395 ? -2.176 -9.897 -9.520 1.00 98.69 395 LYS A O 1
ATOM 2900 N N . ASN A 1 396 ? -0.759 -11.636 -9.666 1.00 98.69 396 ASN A N 1
ATOM 2901 C CA . ASN A 1 396 ? -0.074 -11.398 -8.406 1.00 98.69 396 ASN A CA 1
ATOM 2902 C C . ASN A 1 396 ? 1.154 -10.504 -8.586 1.00 98.69 396 ASN A C 1
ATOM 2904 O O . ASN A 1 396 ? 1.826 -10.543 -9.621 1.00 98.69 396 ASN A O 1
ATOM 2908 N N . LEU A 1 397 ? 1.486 -9.781 -7.521 1.00 98.69 397 LEU A N 1
ATOM 2909 C CA . LEU A 1 397 ? 2.758 -9.094 -7.346 1.00 98.69 397 LEU A CA 1
ATOM 2910 C C . LEU A 1 397 ? 3.537 -9.795 -6.229 1.00 98.69 397 LEU A C 1
ATOM 2912 O O . LEU A 1 397 ? 3.069 -9.873 -5.098 1.00 98.69 397 LEU A O 1
ATOM 2916 N N . SER A 1 398 ? 4.715 -10.334 -6.535 1.00 98.56 398 SER A N 1
ATOM 2917 C CA . SER A 1 398 ? 5.572 -11.017 -5.560 1.00 98.56 398 SER A CA 1
ATOM 2918 C C . SER A 1 398 ? 6.959 -10.390 -5.527 1.00 98.56 398 SER A C 1
ATOM 2920 O O . SER A 1 398 ? 7.663 -10.382 -6.535 1.00 98.56 398 SER A O 1
ATOM 2922 N N . VAL A 1 399 ? 7.374 -9.903 -4.361 1.00 98.12 399 VAL A N 1
ATOM 2923 C CA . VAL A 1 399 ? 8.666 -9.240 -4.161 1.00 98.12 399 VAL A CA 1
ATOM 2924 C C . VAL A 1 399 ? 9.426 -9.928 -3.038 1.00 98.12 399 VAL A C 1
ATOM 2926 O O . VAL A 1 399 ? 8.919 -10.086 -1.930 1.00 98.12 399 VAL A O 1
ATOM 2929 N N . SER A 1 400 ? 10.666 -10.329 -3.299 1.00 95.94 400 SER A N 1
ATOM 2930 C CA . SER A 1 400 ? 11.555 -10.863 -2.274 1.00 95.94 400 SER A CA 1
ATOM 2931 C C . SER A 1 400 ? 12.944 -10.245 -2.351 1.00 95.94 400 SER A C 1
ATOM 2933 O O . SER A 1 400 ? 13.612 -10.337 -3.383 1.00 95.94 400 SER A O 1
ATOM 2935 N N . GLY A 1 401 ? 13.390 -9.666 -1.239 1.00 92.81 401 GLY A N 1
ATOM 2936 C CA . GLY A 1 401 ? 14.741 -9.142 -1.053 1.00 92.81 401 GLY A CA 1
ATOM 2937 C C . GLY A 1 401 ? 15.406 -9.742 0.179 1.00 92.81 401 GLY A C 1
ATOM 2938 O O . GLY A 1 401 ? 14.735 -10.173 1.110 1.00 92.81 401 GLY A O 1
ATOM 2939 N N . GLU A 1 402 ? 16.734 -9.774 0.227 1.00 88.75 402 GLU A N 1
ATOM 2940 C CA . GLU A 1 402 ? 17.415 -10.261 1.433 1.00 88.75 402 GLU A CA 1
ATOM 2941 C C . GLU A 1 402 ? 17.386 -9.243 2.567 1.00 88.75 402 GLU A C 1
ATOM 2943 O O . GLU A 1 402 ? 17.235 -9.612 3.726 1.00 88.75 402 GLU A O 1
ATOM 2948 N N . ASN A 1 403 ? 17.519 -7.957 2.243 1.00 87.38 403 ASN A N 1
ATOM 2949 C CA . ASN A 1 403 ? 17.598 -6.890 3.233 1.00 87.38 403 ASN A CA 1
ATOM 2950 C C . ASN A 1 403 ? 16.292 -6.091 3.298 1.00 87.38 403 ASN A C 1
ATOM 2952 O O . ASN A 1 403 ? 15.591 -6.112 4.311 1.00 87.38 403 ASN A O 1
ATOM 2956 N N . ARG A 1 404 ? 15.942 -5.420 2.198 1.00 92.19 404 ARG A N 1
ATOM 2957 C CA . ARG A 1 404 ? 14.753 -4.573 2.095 1.00 92.19 404 ARG A CA 1
ATOM 2958 C C . ARG A 1 404 ? 13.926 -4.975 0.889 1.00 92.19 404 ARG A C 1
ATOM 2960 O O . ARG A 1 404 ? 14.491 -5.149 -0.189 1.00 92.19 404 ARG A O 1
ATOM 2967 N N . ALA A 1 405 ? 12.620 -5.090 1.076 1.00 95.94 405 ALA A N 1
ATOM 2968 C CA . ALA A 1 405 ? 11.681 -5.309 -0.008 1.00 95.94 405 ALA A CA 1
ATOM 2969 C C . ALA A 1 405 ? 10.434 -4.447 0.191 1.00 95.94 405 ALA A C 1
ATOM 2971 O O . ALA A 1 405 ? 9.846 -4.445 1.272 1.00 95.94 405 ALA A O 1
ATOM 2972 N N . THR A 1 406 ? 10.022 -3.770 -0.872 1.00 97.75 406 THR A N 1
ATOM 2973 C CA . THR A 1 406 ? 8.766 -3.032 -0.950 1.00 97.75 406 THR A CA 1
ATOM 2974 C C . THR A 1 406 ? 7.936 -3.613 -2.089 1.00 97.75 406 THR A C 1
ATOM 2976 O O . THR A 1 406 ? 8.436 -3.753 -3.203 1.00 97.75 406 THR A O 1
ATOM 2979 N N . GLY A 1 407 ? 6.683 -3.978 -1.829 1.00 98.38 407 GLY A N 1
ATOM 2980 C CA . GLY A 1 407 ? 5.760 -4.449 -2.858 1.00 98.38 407 GLY A CA 1
ATOM 2981 C C . GLY A 1 407 ? 5.501 -3.343 -3.868 1.00 98.38 407 GLY A C 1
ATOM 2982 O O . GLY A 1 407 ? 5.923 -3.446 -5.019 1.00 98.38 407 GLY A O 1
ATOM 2983 N N . ALA A 1 408 ? 4.894 -2.260 -3.392 1.00 98.44 408 ALA A N 1
ATOM 2984 C CA . ALA A 1 408 ? 4.635 -1.064 -4.175 1.00 98.44 408 ALA A CA 1
ATOM 2985 C C . ALA A 1 408 ? 4.962 0.223 -3.404 1.00 98.44 408 ALA A C 1
ATOM 2987 O O . ALA A 1 408 ? 4.732 0.305 -2.194 1.00 98.44 408 ALA A O 1
ATOM 2988 N N . ASN A 1 409 ? 5.523 1.210 -4.098 1.00 98.12 409 ASN A N 1
ATOM 2989 C CA . ASN A 1 409 ? 5.826 2.535 -3.572 1.00 98.12 409 ASN A CA 1
ATOM 2990 C C . ASN A 1 409 ? 5.232 3.601 -4.493 1.00 98.12 409 ASN A C 1
ATOM 2992 O O . ASN A 1 409 ? 5.811 3.903 -5.538 1.00 98.12 409 ASN A O 1
ATOM 2996 N N . GLU A 1 410 ? 4.117 4.169 -4.054 1.00 98.00 410 GLU A N 1
ATOM 2997 C CA . GLU A 1 410 ? 3.312 5.153 -4.765 1.00 98.00 410 GLU A CA 1
ATOM 2998 C C . GLU A 1 410 ? 3.597 6.543 -4.193 1.00 98.00 410 GLU A C 1
ATOM 3000 O O . GLU A 1 410 ? 3.458 6.766 -2.987 1.00 98.00 410 GLU A O 1
ATOM 3005 N N . GLU A 1 411 ? 4.033 7.477 -5.033 1.00 97.75 411 GLU A N 1
ATOM 3006 C CA . GLU A 1 411 ? 4.408 8.826 -4.614 1.00 97.75 411 GLU A CA 1
ATOM 3007 C C . GLU A 1 411 ? 3.810 9.878 -5.560 1.00 97.75 411 GLU A C 1
ATOM 3009 O O . GLU A 1 411 ? 4.141 9.937 -6.743 1.00 97.75 411 GLU A O 1
ATOM 3014 N N . ALA A 1 412 ? 2.922 10.732 -5.046 1.00 96.44 412 ALA A N 1
ATOM 3015 C CA . ALA A 1 412 ? 2.257 11.773 -5.829 1.00 96.44 412 ALA A CA 1
ATOM 3016 C C . ALA A 1 412 ? 2.504 13.171 -5.242 1.00 96.44 412 ALA A C 1
ATOM 3018 O O . ALA A 1 412 ? 2.138 13.451 -4.101 1.00 96.44 412 ALA A O 1
ATOM 3019 N N . PHE A 1 413 ? 3.064 14.077 -6.046 1.00 93.94 413 PHE A N 1
ATOM 3020 C CA . PHE A 1 413 ? 3.223 15.502 -5.739 1.00 93.94 413 PHE A CA 1
ATOM 3021 C C . PHE A 1 413 ? 2.394 16.321 -6.721 1.00 93.94 413 PHE A C 1
ATOM 3023 O O . PHE A 1 413 ? 2.827 16.524 -7.851 1.00 93.94 413 PHE A O 1
ATOM 3030 N N . TYR A 1 414 ? 1.205 16.776 -6.314 1.00 92.81 414 TYR A N 1
ATOM 3031 C CA . TYR A 1 414 ? 0.226 17.440 -7.201 1.00 92.81 414 TYR A CA 1
ATOM 3032 C C . TYR A 1 414 ? -0.219 16.608 -8.432 1.00 92.81 414 TYR A C 1
ATOM 3034 O O . TYR A 1 414 ? -0.935 17.126 -9.290 1.00 92.81 414 TYR A O 1
ATOM 3042 N N . GLY A 1 415 ? 0.233 15.358 -8.560 1.00 94.31 415 GLY A N 1
ATOM 3043 C CA . GLY A 1 415 ? -0.109 14.421 -9.629 1.00 94.31 415 GLY A CA 1
ATOM 3044 C C . GLY A 1 415 ? -1.022 13.299 -9.151 1.00 94.31 415 GLY A C 1
ATOM 3045 O O . GLY A 1 415 ? -1.595 13.368 -8.064 1.00 94.31 415 GLY A O 1
ATOM 3046 N N . THR A 1 416 ? -1.126 12.245 -9.954 1.00 97.69 416 THR A N 1
ATOM 3047 C CA . THR A 1 416 ? -1.921 11.056 -9.649 1.00 97.69 416 THR A CA 1
ATOM 3048 C C . THR A 1 416 ? -1.111 9.779 -9.865 1.00 97.69 416 THR A C 1
ATOM 3050 O O . THR A 1 416 ? -0.509 9.598 -10.925 1.00 97.69 416 THR A O 1
ATOM 3053 N N . THR A 1 417 ? -1.139 8.877 -8.884 1.00 98.38 417 THR A N 1
ATOM 3054 C CA . THR A 1 417 ? -0.653 7.490 -9.018 1.00 98.38 417 THR A CA 1
ATOM 3055 C C . THR A 1 417 ? -1.826 6.508 -8.904 1.00 98.38 417 THR A C 1
ATOM 3057 O O . THR A 1 417 ? -2.751 6.718 -8.110 1.00 98.38 417 THR A O 1
ATOM 3060 N N . GLU A 1 418 ? -1.840 5.461 -9.733 1.00 98.62 418 GLU A N 1
ATOM 3061 C CA . GLU A 1 418 ? -2.887 4.429 -9.730 1.00 98.62 418 GLU A CA 1
ATOM 3062 C C . GLU A 1 418 ? -2.299 3.013 -9.844 1.00 98.62 418 GLU A C 1
ATOM 3064 O O . GLU A 1 418 ? -2.029 2.542 -10.955 1.00 98.62 418 GLU A O 1
ATOM 3069 N N . LEU A 1 419 ? -2.256 2.287 -8.724 1.00 98.75 419 LEU A N 1
ATOM 3070 C CA . LEU A 1 419 ? -1.838 0.886 -8.672 1.00 98.75 419 LEU A CA 1
ATOM 3071 C C . LEU A 1 419 ? -3.037 -0.074 -8.652 1.00 98.75 419 LEU A C 1
ATOM 3073 O O . LEU A 1 419 ? -3.929 0.029 -7.809 1.00 98.75 419 LEU A O 1
ATOM 3077 N N . LYS A 1 420 ? -3.038 -1.093 -9.516 1.00 98.81 420 LYS A N 1
ATOM 3078 C CA . LYS A 1 420 ? -4.009 -2.202 -9.485 1.00 98.81 420 LYS A CA 1
ATOM 3079 C C . LYS A 1 420 ? -3.302 -3.550 -9.544 1.00 98.81 420 LYS A C 1
ATOM 3081 O O . LYS A 1 420 ? -2.601 -3.834 -10.508 1.00 98.81 420 LYS A O 1
ATOM 3086 N N . VAL A 1 421 ? -3.539 -4.406 -8.554 1.00 98.81 421 VAL A N 1
ATOM 3087 C CA . VAL A 1 421 ? -3.087 -5.805 -8.505 1.00 98.81 421 VAL A CA 1
ATOM 3088 C C . VAL A 1 421 ? -4.324 -6.697 -8.445 1.00 98.81 421 VAL A C 1
ATOM 3090 O O . VAL A 1 421 ? -5.096 -6.626 -7.502 1.00 98.81 421 VAL A O 1
ATOM 3093 N N . GLY A 1 422 ? -4.561 -7.518 -9.465 1.00 98.56 422 GLY A N 1
ATOM 3094 C CA . GLY A 1 422 ? -5.780 -8.323 -9.591 1.00 98.56 422 GLY A CA 1
ATOM 3095 C C . GLY A 1 422 ? -5.825 -9.563 -8.693 1.00 98.56 422 GLY A C 1
ATOM 3096 O O . GLY A 1 422 ? -6.897 -10.136 -8.520 1.00 98.56 422 GLY A O 1
ATOM 3097 N N . GLY A 1 423 ? -4.680 -9.996 -8.165 1.00 98.56 423 GLY A N 1
ATOM 3098 C CA . GLY A 1 423 ? -4.538 -11.096 -7.211 1.00 98.56 423 GLY A CA 1
ATOM 3099 C C . GLY A 1 423 ? -3.844 -10.647 -5.926 1.00 98.56 423 GLY A C 1
ATOM 3100 O O . GLY A 1 423 ? -4.086 -9.546 -5.439 1.00 98.56 423 GLY A O 1
ATOM 3101 N N . ASP A 1 424 ? -2.970 -11.499 -5.396 1.00 98.75 424 ASP A N 1
ATOM 3102 C CA . ASP A 1 424 ? -2.282 -11.260 -4.127 1.00 98.75 424 ASP A CA 1
ATOM 3103 C C . ASP A 1 424 ? -1.035 -10.380 -4.300 1.00 98.75 424 ASP A C 1
ATOM 3105 O O . ASP A 1 424 ? -0.316 -10.465 -5.305 1.00 98.75 424 ASP A O 1
ATOM 3109 N N . LEU A 1 425 ? -0.724 -9.600 -3.264 1.00 98.69 425 LEU A N 1
ATOM 3110 C CA . LEU A 1 425 ? 0.543 -8.890 -3.107 1.00 98.69 425 LEU A CA 1
ATOM 3111 C C . LEU A 1 425 ? 1.353 -9.566 -1.994 1.00 98.69 425 LEU A C 1
ATOM 3113 O O . LEU A 1 425 ? 0.964 -9.555 -0.830 1.00 98.69 425 LEU A O 1
ATOM 3117 N N . ASN A 1 426 ? 2.497 -10.152 -2.344 1.00 98.62 426 ASN A N 1
ATOM 3118 C CA . ASN A 1 426 ? 3.355 -10.896 -1.424 1.00 98.62 426 ASN A CA 1
ATOM 3119 C C . ASN A 1 426 ? 4.731 -10.235 -1.321 1.00 98.62 426 ASN A C 1
ATOM 3121 O O . ASN A 1 426 ? 5.426 -10.100 -2.328 1.00 98.62 426 ASN A O 1
ATOM 3125 N N . VAL A 1 427 ? 5.163 -9.882 -0.112 1.00 98.25 427 VAL A N 1
ATOM 3126 C CA . VAL A 1 427 ? 6.473 -9.268 0.135 1.00 98.25 427 VAL A CA 1
ATOM 3127 C C . VAL A 1 427 ? 7.241 -10.058 1.178 1.00 98.25 427 VAL A C 1
ATOM 3129 O O . VAL A 1 427 ? 6.736 -10.328 2.265 1.00 98.25 427 VAL A O 1
ATOM 3132 N N . LYS A 1 428 ? 8.493 -10.399 0.869 1.00 97.19 428 LYS A N 1
ATOM 3133 C CA . LYS A 1 428 ? 9.410 -11.036 1.813 1.00 97.19 428 LYS A CA 1
ATOM 3134 C C . LYS A 1 428 ? 10.733 -10.277 1.906 1.00 97.19 428 LYS A C 1
ATOM 3136 O O . LYS A 1 428 ? 11.389 -10.074 0.888 1.00 97.19 428 LYS A O 1
ATOM 3141 N N . ALA A 1 429 ? 11.164 -9.923 3.115 1.00 94.50 429 ALA A N 1
ATOM 3142 C CA . ALA A 1 429 ? 12.473 -9.305 3.347 1.00 94.50 429 ALA A CA 1
ATOM 3143 C C . ALA A 1 429 ? 13.158 -9.817 4.615 1.00 94.50 429 ALA A C 1
ATOM 3145 O O . ALA A 1 429 ? 12.501 -10.385 5.481 1.00 94.50 429 ALA A O 1
ATOM 3146 N N . GLY A 1 430 ? 14.467 -9.601 4.760 1.00 90.00 430 GLY A N 1
ATOM 3147 C CA . GLY A 1 430 ? 15.181 -9.942 5.993 1.00 90.00 430 GLY A CA 1
ATOM 3148 C C . GLY A 1 430 ? 15.191 -8.853 7.066 1.00 90.00 430 GLY A C 1
ATOM 3149 O O . GLY A 1 430 ? 15.166 -9.194 8.244 1.00 90.00 430 GLY A O 1
ATOM 3150 N N . GLN A 1 431 ? 15.208 -7.561 6.708 1.00 87.94 431 GLN A N 1
ATOM 3151 C CA . GLN A 1 431 ? 15.188 -6.439 7.670 1.00 87.94 431 GLN A CA 1
ATOM 3152 C C . GLN A 1 431 ? 13.915 -5.595 7.575 1.00 87.94 431 GLN A C 1
ATOM 3154 O O . GLN A 1 431 ? 13.243 -5.396 8.582 1.00 87.94 431 GLN A O 1
ATOM 3159 N N . PHE A 1 432 ? 13.593 -5.094 6.378 1.00 90.88 432 PHE A N 1
ATOM 3160 C CA . PHE A 1 432 ? 12.452 -4.201 6.157 1.00 90.88 432 PHE A CA 1
ATOM 3161 C C . PHE A 1 432 ? 11.568 -4.745 5.049 1.00 90.88 432 PHE A C 1
ATOM 3163 O O . PHE A 1 432 ? 12.026 -4.884 3.914 1.00 90.88 432 PHE A O 1
ATOM 3170 N N . ALA A 1 433 ? 10.319 -5.037 5.377 1.00 96.06 433 ALA A N 1
ATOM 3171 C CA . ALA A 1 433 ? 9.341 -5.517 4.417 1.00 96.06 433 ALA A CA 1
ATOM 3172 C C . ALA A 1 433 ? 8.146 -4.566 4.427 1.00 96.06 433 ALA A C 1
ATOM 3174 O O . ALA A 1 433 ? 7.536 -4.370 5.474 1.00 96.06 433 ALA A O 1
ATOM 3175 N N . THR A 1 434 ? 7.804 -3.984 3.284 1.00 97.69 434 THR A N 1
ATOM 3176 C CA . THR A 1 434 ? 6.630 -3.114 3.158 1.00 97.69 434 THR A CA 1
ATOM 3177 C C . THR A 1 434 ? 5.742 -3.623 2.035 1.00 97.69 434 THR A C 1
ATOM 3179 O O . THR A 1 434 ? 6.232 -3.827 0.931 1.00 97.69 434 THR A O 1
ATOM 3182 N N . GLY A 1 435 ? 4.454 -3.850 2.290 1.00 98.50 435 GLY A N 1
ATOM 3183 C CA . GLY A 1 435 ? 3.500 -4.244 1.251 1.00 98.50 435 GLY A CA 1
ATOM 3184 C C . GLY A 1 435 ? 3.264 -3.092 0.281 1.00 98.50 435 GLY A C 1
ATOM 3185 O O . GLY A 1 435 ? 3.752 -3.125 -0.848 1.00 98.50 435 GLY A O 1
ATOM 3186 N N . ILE A 1 436 ? 2.576 -2.053 0.751 1.00 98.62 436 ILE A N 1
ATOM 3187 C CA . ILE A 1 436 ? 2.319 -0.814 0.005 1.00 98.62 436 ILE A CA 1
ATOM 3188 C C . ILE A 1 436 ? 2.795 0.382 0.828 1.00 98.62 436 ILE A C 1
ATOM 3190 O O . ILE A 1 436 ? 2.515 0.465 2.024 1.00 98.62 436 ILE A O 1
ATOM 3194 N N . ASN A 1 437 ? 3.492 1.313 0.182 1.00 98.25 437 ASN A N 1
ATOM 3195 C CA . ASN A 1 437 ? 3.810 2.630 0.718 1.00 98.25 437 ASN A CA 1
ATOM 3196 C C . ASN A 1 437 ? 3.173 3.703 -0.173 1.00 98.25 437 ASN A C 1
ATOM 3198 O O . ASN A 1 437 ? 3.625 3.890 -1.298 1.00 98.25 437 ASN A O 1
ATOM 3202 N N . ALA A 1 438 ? 2.129 4.371 0.311 1.00 98.31 438 ALA A N 1
ATOM 3203 C CA . ALA A 1 438 ? 1.336 5.349 -0.426 1.00 98.31 438 ALA A CA 1
ATOM 3204 C C . ALA A 1 438 ? 1.550 6.756 0.148 1.00 98.31 438 ALA A C 1
ATOM 3206 O O . ALA A 1 438 ? 1.056 7.069 1.230 1.00 98.31 438 ALA A O 1
ATOM 3207 N N . ASN A 1 439 ? 2.277 7.602 -0.583 1.00 97.81 439 ASN A N 1
ATOM 3208 C CA . ASN A 1 439 ? 2.645 8.949 -0.153 1.00 97.81 439 ASN A CA 1
ATOM 3209 C C . ASN A 1 439 ? 2.026 9.990 -1.088 1.00 97.81 439 ASN A C 1
ATOM 3211 O O . ASN A 1 439 ? 2.391 10.094 -2.260 1.00 97.81 439 ASN A O 1
ATOM 3215 N N . ALA A 1 440 ? 1.089 10.772 -0.567 1.00 97.56 440 ALA A N 1
ATOM 3216 C CA . ALA A 1 440 ? 0.394 11.810 -1.308 1.00 97.56 440 ALA A CA 1
ATOM 3217 C C . ALA A 1 440 ? 0.708 13.173 -0.690 1.00 97.56 440 ALA A C 1
ATOM 3219 O O . ALA A 1 440 ? 0.364 13.459 0.460 1.00 97.56 440 ALA A O 1
ATOM 3220 N N . HIS A 1 441 ? 1.355 14.045 -1.455 1.00 94.31 441 HIS A N 1
ATOM 3221 C CA . HIS A 1 441 ? 1.820 15.337 -0.976 1.00 94.31 441 HIS A CA 1
ATOM 3222 C C . HIS A 1 441 ? 1.251 16.493 -1.796 1.00 94.31 441 HIS A C 1
ATOM 3224 O O . HIS A 1 441 ? 1.194 16.465 -3.025 1.00 94.31 441 HIS A O 1
ATOM 3230 N N . HIS A 1 442 ? 0.925 17.576 -1.090 1.00 93.44 442 HIS A N 1
ATOM 3231 C CA . HIS A 1 442 ? 0.580 18.866 -1.677 1.00 93.44 442 HIS A CA 1
ATOM 3232 C C . HIS A 1 442 ? -0.644 18.855 -2.614 1.00 93.44 442 HIS A C 1
ATOM 3234 O O . HIS A 1 442 ? -0.702 19.642 -3.551 1.00 93.44 442 HIS A O 1
ATOM 3240 N N . GLY A 1 443 ? -1.646 18.016 -2.363 1.00 92.88 443 GLY A N 1
ATOM 3241 C CA . GLY A 1 443 ? -2.795 17.873 -3.261 1.00 92.88 443 GLY A CA 1
ATOM 3242 C C . GLY A 1 443 ? -2.569 16.849 -4.368 1.00 92.88 443 GLY A C 1
ATOM 3243 O O . GLY A 1 443 ? -3.251 16.908 -5.384 1.00 92.88 443 GLY A O 1
ATOM 3244 N N . GLY A 1 444 ? -1.588 15.958 -4.194 1.00 96.25 444 GLY A N 1
ATOM 3245 C CA . GLY A 1 444 ? -1.469 14.749 -4.998 1.00 96.25 444 GLY A CA 1
ATOM 3246 C C . GLY A 1 444 ? -2.541 13.728 -4.620 1.00 96.25 444 GLY A C 1
ATOM 3247 O O . GLY A 1 444 ? -3.025 13.712 -3.487 1.00 96.25 444 GLY A O 1
ATOM 3248 N N . ASP A 1 445 ? -2.875 12.866 -5.572 1.00 98.12 445 ASP A N 1
ATOM 3249 C CA . ASP A 1 445 ? -3.838 11.784 -5.405 1.00 98.12 445 ASP A CA 1
ATOM 3250 C C . ASP A 1 445 ? -3.125 10.432 -5.570 1.00 98.12 445 ASP A C 1
ATOM 3252 O O . ASP A 1 445 ? -2.478 10.166 -6.585 1.00 98.12 445 ASP A O 1
ATOM 3256 N N . VAL A 1 446 ? -3.238 9.556 -4.577 1.00 98.62 446 VAL A N 1
ATOM 3257 C CA . VAL A 1 446 ? -2.751 8.172 -4.658 1.00 98.62 446 VAL A CA 1
ATOM 3258 C C . VAL A 1 446 ? -3.949 7.242 -4.586 1.00 98.62 446 VAL A C 1
ATOM 3260 O O . VAL A 1 446 ? -4.774 7.363 -3.681 1.00 98.62 446 VAL A O 1
ATOM 3263 N N . SER A 1 447 ? -4.043 6.291 -5.513 1.00 98.62 447 SER A N 1
ATOM 3264 C CA . SER A 1 447 ? -5.036 5.222 -5.426 1.00 98.62 447 SER A CA 1
ATOM 3265 C C . SER A 1 447 ? -4.410 3.845 -5.598 1.00 98.62 447 SER A C 1
ATOM 3267 O O . SER A 1 447 ? -3.554 3.647 -6.460 1.00 98.62 447 SER A O 1
ATOM 3269 N N . PHE A 1 448 ? -4.848 2.878 -4.792 1.00 98.75 448 PHE A N 1
ATOM 3270 C CA . PHE A 1 448 ? -4.413 1.489 -4.928 1.00 98.75 448 PHE A CA 1
ATOM 3271 C C . PHE A 1 448 ? -5.566 0.491 -4.774 1.00 98.75 448 PHE A C 1
ATOM 3273 O O . PHE A 1 448 ? -6.504 0.686 -4.003 1.00 98.75 448 PHE A O 1
ATOM 3280 N N . THR A 1 449 ? -5.498 -0.619 -5.509 1.00 98.81 449 THR A N 1
ATOM 3281 C CA . THR A 1 449 ? -6.434 -1.746 -5.388 1.00 98.81 449 THR A CA 1
ATOM 3282 C C . THR A 1 449 ? -5.685 -3.074 -5.424 1.00 98.81 449 THR A C 1
ATOM 3284 O O . THR A 1 449 ? -4.952 -3.335 -6.377 1.00 98.81 449 THR A O 1
ATOM 3287 N N . VAL A 1 450 ? -5.914 -3.939 -4.435 1.00 98.81 450 VAL A N 1
ATOM 3288 C CA . VAL A 1 450 ? -5.440 -5.331 -4.403 1.00 98.81 450 VAL A CA 1
ATOM 3289 C C . VAL A 1 450 ? -6.656 -6.258 -4.363 1.00 98.81 450 VAL A C 1
ATOM 3291 O O . VAL A 1 450 ? -7.418 -6.238 -3.405 1.00 98.81 450 VAL A O 1
ATOM 3294 N N . GLY A 1 451 ? -6.860 -7.050 -5.417 1.00 98.56 451 GLY A N 1
ATOM 3295 C CA . GLY A 1 451 ? -7.999 -7.966 -5.573 1.00 98.56 451 GLY A CA 1
ATOM 3296 C C . GLY A 1 451 ? -7.893 -9.259 -4.755 1.00 98.56 451 GLY A C 1
ATOM 3297 O O . GLY A 1 451 ? -8.829 -10.050 -4.723 1.00 98.56 451 GLY A O 1
ATOM 3298 N N . GLY A 1 452 ? -6.746 -9.500 -4.123 1.00 98.44 452 GLY A N 1
ATOM 3299 C CA . GLY A 1 452 ? -6.521 -10.587 -3.173 1.00 98.44 452 GLY A CA 1
ATOM 3300 C C . GLY A 1 452 ? -6.059 -10.063 -1.816 1.00 98.44 452 GLY A C 1
ATOM 3301 O O . GLY A 1 452 ? -6.491 -9.002 -1.364 1.00 98.44 452 GLY A O 1
ATOM 3302 N N . SER A 1 453 ? -5.158 -10.805 -1.176 1.00 98.75 453 SER A N 1
ATOM 3303 C CA . SER A 1 453 ? -4.579 -10.436 0.120 1.00 98.75 453 SER A CA 1
ATOM 3304 C C . SER A 1 453 ? -3.231 -9.727 -0.026 1.00 98.75 453 SER A C 1
ATOM 3306 O O . SER A 1 453 ? -2.481 -9.953 -0.980 1.00 98.75 453 SER A O 1
ATOM 3308 N N . ILE A 1 454 ? -2.880 -8.919 0.974 1.00 98.81 454 ILE A N 1
ATOM 3309 C CA . ILE A 1 454 ? -1.522 -8.413 1.189 1.00 98.81 454 ILE A CA 1
ATOM 3310 C C . ILE A 1 454 ? -0.850 -9.292 2.247 1.00 98.81 454 ILE A C 1
ATOM 3312 O O . ILE A 1 454 ? -1.311 -9.369 3.381 1.00 98.81 454 ILE A O 1
ATOM 3316 N N . SER A 1 455 ? 0.256 -9.945 1.894 1.00 98.69 455 SER A N 1
ATOM 3317 C CA . SER A 1 455 ? 1.065 -10.755 2.812 1.00 98.69 455 SER A CA 1
ATOM 3318 C C . SER A 1 455 ? 2.489 -10.222 2.887 1.00 98.69 455 SER A C 1
ATOM 3320 O O . S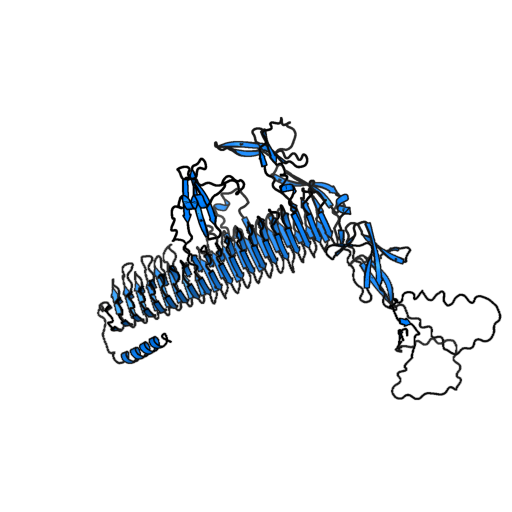ER A 1 455 ? 3.217 -10.233 1.894 1.00 98.69 455 SER A O 1
ATOM 3322 N N . VAL A 1 456 ? 2.910 -9.782 4.071 1.00 98.44 456 VAL A N 1
ATOM 3323 C CA . VAL A 1 456 ? 4.242 -9.221 4.317 1.00 98.44 456 VAL A CA 1
ATOM 3324 C C . VAL A 1 456 ? 4.963 -10.047 5.373 1.00 98.44 456 VAL A C 1
ATOM 3326 O O . VAL A 1 456 ? 4.501 -10.188 6.502 1.00 98.44 456 VAL A O 1
ATOM 3329 N N . THR A 1 457 ? 6.127 -10.584 5.021 1.00 97.69 457 THR A N 1
ATOM 3330 C CA . THR A 1 457 ? 6.955 -11.383 5.926 1.00 97.69 457 THR A CA 1
ATOM 3331 C C . THR A 1 457 ? 8.350 -10.788 6.054 1.00 97.69 457 THR A C 1
ATOM 3333 O O . THR A 1 457 ? 9.122 -10.768 5.094 1.00 97.69 457 THR A O 1
ATOM 3336 N N . GLN A 1 458 ? 8.703 -10.372 7.266 1.00 94.88 458 GLN A N 1
ATOM 3337 C CA . GLN A 1 458 ? 10.074 -10.076 7.658 1.00 94.88 458 GLN A CA 1
ATOM 3338 C C . GLN A 1 458 ? 10.678 -11.305 8.354 1.00 94.88 458 GLN A C 1
ATOM 3340 O O . GLN A 1 458 ? 10.113 -11.832 9.304 1.00 94.88 458 GLN A O 1
ATOM 3345 N N . ASP A 1 459 ? 11.799 -11.801 7.835 1.00 90.25 459 ASP A N 1
ATOM 3346 C CA . ASP A 1 459 ? 12.430 -13.058 8.251 1.00 90.25 459 ASP A CA 1
ATOM 3347 C C . ASP A 1 459 ? 13.933 -12.828 8.455 1.00 90.25 459 ASP A C 1
ATOM 3349 O O . ASP A 1 459 ? 14.714 -12.882 7.501 1.00 90.25 459 ASP A O 1
ATOM 3353 N N . GLU A 1 460 ? 14.364 -12.590 9.699 1.00 82.62 460 GLU A N 1
ATOM 3354 C CA . GLU A 1 460 ? 15.771 -12.334 10.039 1.00 82.62 460 GLU A CA 1
ATOM 3355 C C . GLU A 1 460 ? 16.686 -13.490 9.623 1.00 82.62 460 GLU A C 1
ATOM 3357 O O . GLU A 1 460 ? 17.896 -13.297 9.482 1.00 82.62 460 GLU A O 1
ATOM 3362 N N . THR A 1 461 ? 16.155 -14.703 9.409 1.00 76.12 461 THR A N 1
ATOM 3363 C CA . THR A 1 461 ? 16.974 -15.839 8.960 1.00 76.12 461 THR A CA 1
ATOM 3364 C C . THR A 1 461 ? 17.521 -15.656 7.547 1.00 76.12 461 THR A C 1
ATOM 3366 O O . THR A 1 461 ? 18.491 -16.332 7.187 1.00 76.12 461 THR A O 1
ATOM 3369 N N . LEU A 1 462 ? 16.955 -14.720 6.778 1.00 70.38 462 LEU A N 1
ATOM 3370 C CA . LEU A 1 462 ? 17.499 -14.267 5.500 1.00 70.38 462 LEU A CA 1
ATOM 3371 C C . LEU A 1 462 ? 18.793 -13.463 5.668 1.00 70.38 462 LEU A C 1
ATOM 3373 O O . LEU A 1 462 ? 19.601 -13.405 4.745 1.00 70.38 462 LEU A O 1
ATOM 3377 N N . LEU A 1 463 ? 19.047 -12.895 6.849 1.00 68.75 463 LEU A N 1
ATOM 3378 C CA . LEU A 1 463 ? 20.272 -12.156 7.116 1.00 68.75 463 LEU A CA 1
ATOM 3379 C C . LEU A 1 463 ? 21.417 -13.134 7.364 1.00 68.75 463 LEU A C 1
ATOM 3381 O O . LEU A 1 463 ? 21.430 -13.921 8.318 1.00 68.75 463 LEU A O 1
ATOM 3385 N N . GLY A 1 464 ? 22.436 -13.071 6.510 1.00 63.88 464 GLY A N 1
ATOM 3386 C CA . GLY A 1 464 ? 23.682 -13.782 6.749 1.00 63.88 464 GLY A CA 1
ATOM 3387 C C . GLY A 1 464 ? 24.242 -13.427 8.134 1.00 63.88 464 GLY A C 1
ATOM 3388 O O . GLY A 1 464 ? 24.333 -12.259 8.500 1.00 63.88 464 GLY A O 1
ATOM 3389 N N . LYS A 1 465 ? 24.691 -14.432 8.901 1.00 60.91 465 LYS A N 1
ATOM 3390 C CA . LYS A 1 465 ? 25.227 -14.289 10.281 1.00 60.91 465 LYS A CA 1
ATOM 3391 C C . LYS A 1 465 ? 26.375 -13.280 10.454 1.00 60.91 465 LYS A C 1
ATOM 3393 O O . LYS A 1 465 ? 26.815 -13.037 11.578 1.00 60.91 465 LYS A O 1
ATOM 3398 N N . ASP A 1 466 ? 26.914 -12.763 9.357 1.00 62.84 466 ASP A N 1
ATOM 3399 C CA . ASP A 1 466 ? 28.056 -11.863 9.323 1.00 62.84 466 ASP A CA 1
ATOM 3400 C C . ASP A 1 466 ? 27.717 -10.433 8.879 1.00 62.84 466 ASP A C 1
ATOM 3402 O O . ASP A 1 466 ? 28.652 -9.634 8.776 1.00 62.84 466 ASP A O 1
ATOM 3406 N N . ASP A 1 467 ? 26.434 -10.088 8.700 1.00 61.34 467 ASP A N 1
ATOM 3407 C CA . ASP A 1 467 ? 26.017 -8.752 8.263 1.00 61.34 467 ASP A CA 1
ATOM 3408 C C . ASP A 1 467 ? 26.604 -7.653 9.189 1.00 61.34 467 ASP A C 1
ATOM 3410 O O . ASP A 1 467 ? 26.363 -7.635 10.406 1.00 61.34 467 ASP A O 1
ATOM 3414 N N . PRO A 1 468 ? 27.444 -6.742 8.659 1.00 58.34 468 PRO A N 1
ATOM 3415 C CA . PRO A 1 468 ? 28.031 -5.651 9.432 1.00 58.34 468 PRO A CA 1
ATOM 3416 C C . PRO A 1 468 ? 26.992 -4.667 9.996 1.00 58.34 468 PRO A C 1
ATOM 3418 O O . PRO A 1 468 ? 27.300 -3.990 10.986 1.00 58.34 468 PRO A O 1
ATOM 3421 N N . ILE A 1 469 ? 25.780 -4.604 9.431 1.00 58.22 469 ILE A N 1
ATOM 3422 C CA . ILE A 1 469 ? 24.672 -3.786 9.943 1.00 58.22 469 ILE A CA 1
ATOM 3423 C C . ILE A 1 469 ? 24.257 -4.286 11.332 1.00 58.22 469 ILE A C 1
ATOM 3425 O O . ILE A 1 469 ? 24.183 -3.482 12.264 1.00 58.22 469 ILE A O 1
ATOM 3429 N N . GLN A 1 470 ? 24.169 -5.608 11.536 1.00 52.97 470 GLN A N 1
ATOM 3430 C CA . GLN A 1 470 ? 23.883 -6.195 12.856 1.00 52.97 470 GLN A CA 1
ATOM 3431 C C . GLN A 1 470 ? 24.938 -5.842 13.918 1.00 52.97 470 GLN A C 1
ATOM 3433 O O . GLN A 1 470 ? 24.657 -5.839 15.115 1.00 52.97 470 GLN A O 1
ATOM 3438 N N . LYS A 1 471 ? 26.180 -5.546 13.511 1.00 52.53 471 LYS A N 1
ATOM 3439 C CA . LYS A 1 471 ? 27.294 -5.282 14.439 1.00 52.53 471 LYS A CA 1
ATOM 3440 C C . LYS A 1 471 ? 27.424 -3.819 14.857 1.00 52.53 471 LYS A C 1
ATOM 3442 O O . LYS A 1 471 ? 28.186 -3.546 15.787 1.00 52.53 471 LYS A O 1
ATOM 3447 N N . THR A 1 472 ? 26.765 -2.878 14.175 1.00 50.47 472 THR A N 1
ATOM 3448 C CA . THR A 1 472 ? 27.123 -1.452 14.288 1.00 50.47 472 THR A CA 1
ATOM 3449 C C . THR A 1 472 ? 26.096 -0.534 14.937 1.00 50.47 472 THR A C 1
ATOM 3451 O O . THR A 1 472 ? 26.490 0.579 15.289 1.00 50.47 472 THR A O 1
ATOM 3454 N N . LYS A 1 473 ? 24.847 -0.940 15.196 1.00 47.00 473 LYS A N 1
ATOM 3455 C CA . LYS A 1 473 ? 23.865 -0.015 15.789 1.00 47.00 473 LYS A CA 1
ATOM 3456 C C . LYS A 1 473 ? 23.135 -0.587 16.998 1.00 47.00 473 LYS A C 1
ATOM 3458 O O . LYS A 1 473 ? 22.639 -1.699 16.994 1.00 47.00 473 LYS A O 1
ATOM 3463 N N . LYS A 1 474 ? 23.131 0.239 18.043 1.00 47.88 474 LYS A N 1
ATOM 3464 C CA . LYS A 1 474 ? 22.458 0.081 19.337 1.00 47.88 474 LYS A CA 1
ATOM 3465 C C . LYS A 1 474 ? 21.074 0.759 19.327 1.00 47.88 474 LYS A C 1
ATOM 3467 O O . LYS A 1 474 ? 20.558 1.104 20.381 1.00 47.88 474 LYS A O 1
ATOM 3472 N N . ASP A 1 475 ? 20.571 1.051 18.132 1.00 50.16 475 ASP A N 1
ATOM 3473 C CA . ASP A 1 475 ? 19.275 1.670 17.898 1.00 50.16 475 ASP A CA 1
ATOM 3474 C C . ASP A 1 475 ? 18.394 0.554 17.342 1.00 50.16 475 ASP A C 1
ATOM 3476 O O . ASP A 1 475 ? 18.613 0.131 16.215 1.00 50.16 475 ASP A O 1
ATOM 3480 N N . ASP A 1 476 ? 17.449 0.052 18.129 1.00 50.38 476 ASP A N 1
ATOM 3481 C CA . ASP A 1 476 ? 16.630 -1.124 17.794 1.00 50.38 476 ASP A CA 1
ATOM 3482 C C . ASP A 1 476 ? 15.577 -0.852 16.688 1.00 50.38 476 ASP A C 1
ATOM 3484 O O . ASP A 1 476 ? 14.908 -1.761 16.223 1.00 50.38 476 ASP A O 1
ATOM 3488 N N . ARG A 1 477 ? 15.497 0.384 16.172 1.00 51.81 477 ARG A N 1
ATOM 3489 C CA . ARG A 1 477 ? 14.477 0.877 15.218 1.00 51.81 477 ARG A CA 1
ATOM 3490 C C . ARG A 1 477 ? 14.658 0.440 13.749 1.00 51.81 477 ARG A C 1
ATOM 3492 O O . ARG A 1 477 ? 14.156 1.119 12.858 1.00 51.81 477 ARG A O 1
ATOM 3499 N N . TYR A 1 478 ? 15.453 -0.593 13.461 1.00 57.16 478 TYR A N 1
ATOM 3500 C CA . TYR A 1 478 ? 15.830 -0.960 12.079 1.00 57.16 478 TYR A CA 1
ATOM 3501 C C . TYR A 1 478 ? 15.210 -2.271 11.570 1.00 57.16 478 TYR A C 1
ATOM 3503 O O . TYR A 1 478 ? 15.648 -2.774 10.540 1.00 57.16 478 TYR A O 1
ATOM 3511 N N . TYR A 1 479 ? 14.213 -2.825 12.253 1.00 63.06 479 TYR A N 1
ATOM 3512 C CA . TYR A 1 479 ? 13.502 -4.013 11.781 1.00 63.06 479 TYR A CA 1
ATOM 3513 C C . TYR A 1 479 ? 12.011 -3.740 11.869 1.00 63.06 479 TYR A C 1
ATOM 3515 O O . TYR A 1 479 ? 11.465 -3.695 12.966 1.00 63.06 479 TYR A O 1
ATOM 3523 N N . LEU A 1 480 ? 11.393 -3.492 10.718 1.00 84.44 480 LEU A N 1
ATOM 3524 C CA . LEU A 1 480 ? 9.984 -3.133 10.633 1.00 84.44 480 LEU A CA 1
ATOM 3525 C C . LEU A 1 480 ? 9.354 -3.849 9.443 1.00 84.44 480 LEU A C 1
ATOM 3527 O O . LEU A 1 480 ? 9.831 -3.717 8.310 1.00 84.44 480 LEU A O 1
ATOM 3531 N N . ALA A 1 481 ? 8.287 -4.598 9.707 1.00 95.56 481 ALA A N 1
ATOM 3532 C CA . ALA A 1 481 ? 7.386 -5.074 8.670 1.00 95.56 481 ALA A CA 1
ATOM 3533 C C . ALA A 1 481 ? 6.113 -4.223 8.675 1.00 95.56 481 ALA A C 1
ATOM 3535 O O . ALA A 1 481 ? 5.501 -4.040 9.725 1.00 95.56 481 ALA A O 1
ATOM 3536 N N . THR A 1 482 ? 5.700 -3.725 7.515 1.00 97.69 482 THR A N 1
ATOM 3537 C CA . THR A 1 482 ? 4.473 -2.936 7.374 1.00 97.69 482 THR A CA 1
ATOM 3538 C C . THR A 1 482 ? 3.621 -3.485 6.240 1.00 97.69 482 THR A C 1
ATOM 3540 O O . THR A 1 482 ? 4.121 -3.663 5.133 1.00 97.69 482 THR A O 1
ATOM 3543 N N . GLY A 1 483 ? 2.339 -3.747 6.482 1.00 98.38 483 GLY A N 1
ATOM 3544 C CA . GLY A 1 483 ? 1.409 -4.178 5.435 1.00 98.38 483 GLY A CA 1
ATOM 3545 C C . GLY A 1 483 ? 1.122 -3.028 4.481 1.00 98.38 483 GLY A C 1
ATOM 3546 O O . GLY A 1 483 ? 1.557 -3.043 3.331 1.00 98.38 483 GLY A O 1
ATOM 3547 N N . VAL A 1 484 ? 0.458 -1.996 4.996 1.00 98.62 484 VAL A N 1
ATOM 3548 C CA . VAL A 1 484 ? 0.150 -0.760 4.265 1.00 98.62 484 VAL A CA 1
ATOM 3549 C C . VAL A 1 484 ? 0.612 0.448 5.078 1.00 98.62 484 VAL A C 1
ATOM 3551 O O . VAL A 1 484 ? 0.302 0.555 6.261 1.00 98.62 484 VAL A O 1
ATOM 3554 N N . SER A 1 485 ? 1.366 1.349 4.455 1.00 98.25 485 SER A N 1
ATOM 3555 C CA . SER A 1 485 ? 1.804 2.629 5.020 1.00 98.25 485 SER A CA 1
ATOM 3556 C C . SER A 1 485 ? 1.233 3.761 4.178 1.00 98.25 485 SER A C 1
ATOM 3558 O O . SER A 1 485 ? 1.448 3.775 2.968 1.00 98.25 485 SER A O 1
ATOM 3560 N N . ILE A 1 486 ? 0.514 4.690 4.801 1.00 98.31 486 ILE A N 1
ATOM 3561 C CA . ILE A 1 486 ? -0.104 5.844 4.144 1.00 98.31 486 ILE A CA 1
ATOM 3562 C C . ILE A 1 486 ? 0.419 7.129 4.782 1.00 98.31 486 ILE A C 1
ATOM 3564 O O . ILE A 1 486 ? 0.313 7.298 5.997 1.00 98.31 486 ILE A O 1
ATOM 3568 N N . ASP A 1 487 ? 0.926 8.041 3.956 1.00 97.75 487 ASP A N 1
ATOM 3569 C CA . ASP A 1 487 ? 1.296 9.408 4.329 1.00 97.75 487 ASP A CA 1
ATOM 3570 C C . ASP A 1 487 ? 0.559 10.399 3.413 1.00 97.75 487 ASP A C 1
ATOM 3572 O O . ASP A 1 487 ? 0.864 10.514 2.226 1.00 97.75 487 ASP A O 1
ATOM 3576 N N . ALA A 1 488 ? -0.450 11.088 3.949 1.00 97.50 488 ALA A N 1
ATOM 3577 C CA . ALA A 1 488 ? -1.257 12.060 3.218 1.00 97.50 488 ALA A CA 1
ATOM 3578 C C . ALA A 1 488 ? -1.060 13.471 3.790 1.00 97.50 488 ALA A C 1
ATOM 3580 O O . ALA A 1 488 ? -1.503 13.787 4.898 1.00 97.50 488 ALA A O 1
ATOM 3581 N N . GLU A 1 489 ? -0.430 14.358 3.020 1.00 94.88 489 GLU A N 1
ATOM 3582 C CA . GLU A 1 489 ? -0.110 15.718 3.449 1.00 94.88 489 GLU A CA 1
ATOM 3583 C C . GLU A 1 489 ? -0.676 16.815 2.543 1.00 94.88 489 GLU A C 1
ATOM 3585 O O . GLU A 1 489 ? -0.494 16.779 1.329 1.00 94.88 489 GLU A O 1
ATOM 3590 N N . LYS A 1 490 ? -1.147 17.912 3.154 1.00 93.25 490 LYS A N 1
ATOM 3591 C CA . LYS A 1 490 ? -1.367 19.221 2.507 1.00 93.25 490 LYS A CA 1
ATOM 3592 C C . LYS A 1 490 ? -2.394 19.179 1.363 1.00 93.25 490 LYS A C 1
ATOM 3594 O O . LYS A 1 490 ? -2.101 19.628 0.256 1.00 93.25 490 LYS A O 1
ATOM 3599 N N . GLY A 1 491 ? -3.596 18.693 1.652 1.00 93.56 491 GLY A N 1
ATOM 3600 C CA . GLY A 1 491 ? -4.744 18.695 0.746 1.00 93.56 491 GLY A CA 1
ATOM 3601 C C . GLY A 1 491 ? -4.793 17.489 -0.181 1.00 93.56 491 GLY A C 1
ATOM 3602 O O . GLY A 1 491 ? -5.522 17.529 -1.166 1.00 93.56 491 GLY A O 1
ATOM 3603 N N . SER A 1 492 ? -3.985 16.467 0.099 1.00 97.06 492 SER A N 1
ATOM 3604 C CA . SER A 1 492 ? -3.849 15.267 -0.726 1.00 97.06 492 SER A CA 1
ATOM 3605 C C . SER A 1 492 ? -4.940 14.241 -0.450 1.00 97.06 492 SER A C 1
ATOM 3607 O O . SER A 1 492 ? -5.517 14.220 0.642 1.00 97.06 492 SER A O 1
ATOM 3609 N N . THR A 1 493 ? -5.165 13.355 -1.417 1.00 98.19 493 THR A N 1
ATOM 3610 C CA . THR A 1 493 ? -6.119 12.248 -1.299 1.00 98.19 493 THR A CA 1
ATOM 3611 C C . THR A 1 493 ? -5.396 10.911 -1.391 1.00 98.19 493 THR A C 1
ATOM 3613 O O . THR A 1 493 ? -4.563 10.713 -2.274 1.00 98.19 493 THR A O 1
ATOM 3616 N N . VAL A 1 494 ? -5.741 9.972 -0.513 1.00 98.62 494 VAL A N 1
ATOM 3617 C CA . VAL A 1 494 ? -5.355 8.563 -0.644 1.00 98.62 494 VAL A CA 1
ATOM 3618 C C . VAL A 1 494 ? -6.609 7.698 -0.606 1.00 98.62 494 VAL A C 1
ATOM 3620 O O . VAL A 1 494 ? -7.344 7.735 0.378 1.00 98.62 494 VAL A O 1
ATOM 3623 N N . GLU A 1 495 ? -6.846 6.924 -1.666 1.00 98.75 495 GLU A N 1
ATOM 3624 C CA . GLU A 1 495 ? -7.950 5.958 -1.758 1.00 98.75 495 GLU A CA 1
ATOM 3625 C C . GLU A 1 495 ? -7.399 4.530 -1.902 1.00 98.75 495 GLU A C 1
ATOM 3627 O O . GLU A 1 495 ? -6.594 4.245 -2.789 1.00 98.75 495 GLU A O 1
ATOM 3632 N N . GLY A 1 496 ? -7.816 3.610 -1.034 1.00 98.69 496 GLY A N 1
ATOM 3633 C CA . GLY A 1 496 ? -7.277 2.251 -0.981 1.00 98.69 496 GLY A CA 1
ATOM 3634 C C . GLY A 1 496 ? -8.354 1.175 -0.922 1.00 98.69 496 GLY A C 1
ATOM 3635 O O . GLY A 1 496 ? -9.351 1.306 -0.219 1.00 98.69 496 GLY A O 1
ATOM 3636 N N . THR A 1 497 ? -8.153 0.061 -1.624 1.00 98.81 497 THR A N 1
ATOM 3637 C CA . THR A 1 497 ? -8.991 -1.137 -1.457 1.00 98.81 497 THR A CA 1
ATOM 3638 C C . THR A 1 497 ? -8.144 -2.403 -1.446 1.00 98.81 497 THR A C 1
ATOM 3640 O O . THR A 1 497 ? -7.347 -2.628 -2.357 1.00 98.81 497 THR A O 1
ATOM 3643 N N . VAL A 1 498 ? -8.348 -3.258 -0.447 1.00 98.75 498 VAL A N 1
ATOM 3644 C CA . VAL A 1 498 ? -7.796 -4.619 -0.379 1.00 98.75 498 VAL A CA 1
ATOM 3645 C C . VAL A 1 498 ? -8.975 -5.576 -0.244 1.00 98.75 498 VAL A C 1
ATOM 3647 O O . VAL A 1 498 ? -9.695 -5.496 0.740 1.00 98.75 498 VAL A O 1
ATOM 3650 N N . GLU A 1 499 ? -9.233 -6.439 -1.230 1.00 98.69 499 GLU A N 1
ATOM 3651 C CA . GLU A 1 499 ? -10.405 -7.333 -1.206 1.00 98.69 499 GLU A CA 1
ATOM 3652 C C . GLU A 1 499 ? -10.274 -8.469 -0.173 1.00 98.69 499 GLU A C 1
ATOM 3654 O O . GLU A 1 499 ? -11.295 -8.953 0.311 1.00 98.69 499 GLU A O 1
ATOM 3659 N N . GLY A 1 500 ? -9.050 -8.893 0.162 1.00 98.56 500 GLY A N 1
ATOM 3660 C CA . GLY A 1 500 ? -8.772 -9.913 1.180 1.00 98.56 500 GLY A CA 1
ATOM 3661 C C . GLY A 1 500 ? -8.117 -9.361 2.450 1.00 98.56 500 GLY A C 1
ATOM 3662 O O . GLY A 1 500 ? -8.240 -8.182 2.779 1.00 98.56 500 GLY A O 1
ATOM 3663 N N . ASP A 1 501 ? -7.399 -10.235 3.159 1.00 98.69 501 ASP A N 1
ATOM 3664 C CA . ASP A 1 501 ? -6.636 -9.881 4.364 1.00 98.69 501 ASP A CA 1
ATOM 3665 C C . ASP A 1 501 ? -5.404 -8.986 4.122 1.00 98.69 501 ASP A C 1
ATOM 3667 O O . ASP A 1 501 ? -4.707 -9.106 3.110 1.00 98.69 501 ASP A O 1
ATOM 3671 N N . ILE A 1 502 ? -5.041 -8.198 5.139 1.00 98.75 502 ILE A N 1
ATOM 3672 C CA . ILE A 1 502 ? -3.686 -7.659 5.332 1.00 98.75 502 ILE A CA 1
ATOM 3673 C C . ILE A 1 502 ? -3.009 -8.465 6.446 1.00 98.75 502 ILE A C 1
ATOM 3675 O O . ILE A 1 502 ? -3.357 -8.334 7.615 1.00 98.75 502 ILE A O 1
ATOM 3679 N N . SER A 1 503 ? -2.024 -9.292 6.098 1.00 98.69 503 SER A N 1
ATOM 3680 C CA . SER A 1 503 ? -1.279 -10.142 7.035 1.00 98.69 503 SER A CA 1
ATOM 3681 C C . SER A 1 503 ? 0.197 -9.761 7.080 1.00 98.69 503 SER A C 1
ATOM 3683 O O . SER A 1 503 ? 0.901 -9.833 6.073 1.00 98.69 503 SER A O 1
ATOM 3685 N N . VAL A 1 504 ? 0.687 -9.397 8.262 1.00 98.50 504 VAL A N 1
ATOM 3686 C CA . VAL A 1 504 ? 2.063 -8.949 8.485 1.00 98.50 504 VAL A CA 1
ATOM 3687 C C . VAL A 1 504 ? 2.696 -9.776 9.590 1.00 98.50 504 VAL A C 1
ATOM 3689 O O . VAL A 1 504 ? 2.207 -9.817 10.714 1.00 98.50 504 VAL A O 1
ATOM 3692 N N . THR A 1 505 ? 3.811 -10.425 9.275 1.00 98.06 505 THR A N 1
ATOM 3693 C CA . THR A 1 505 ? 4.579 -11.239 10.223 1.00 98.06 505 THR A CA 1
ATOM 3694 C C . THR A 1 505 ? 6.028 -10.778 10.248 1.00 98.06 505 THR A C 1
ATOM 3696 O O . THR A 1 505 ? 6.623 -10.608 9.181 1.00 98.06 505 THR A O 1
ATOM 3699 N N . GLY A 1 506 ? 6.619 -10.633 11.428 1.00 96.19 506 GLY A N 1
ATOM 3700 C CA . GLY A 1 506 ? 8.012 -10.226 11.586 1.00 96.19 506 GLY A CA 1
ATOM 3701 C C . GLY A 1 506 ? 8.627 -10.736 12.884 1.00 96.19 506 GLY A C 1
ATOM 3702 O O . GLY A 1 506 ? 7.941 -10.948 13.878 1.00 96.19 506 GLY A O 1
ATOM 3703 N N . ASP A 1 507 ? 9.945 -10.905 12.899 1.00 93.00 507 ASP A N 1
ATOM 3704 C CA . ASP A 1 507 ? 10.697 -11.294 14.098 1.00 93.00 507 ASP A CA 1
ATOM 3705 C C . ASP A 1 507 ? 10.828 -10.138 15.116 1.00 93.00 507 ASP A C 1
ATOM 3707 O O . ASP A 1 507 ? 11.253 -10.357 16.255 1.00 93.00 507 ASP A O 1
ATOM 3711 N N . LYS A 1 508 ? 10.489 -8.906 14.706 1.00 90.50 508 LYS A N 1
ATOM 3712 C CA . LYS A 1 508 ? 10.611 -7.655 15.477 1.00 90.50 508 LYS A CA 1
ATOM 3713 C C . LYS A 1 508 ? 9.309 -6.857 15.461 1.00 90.50 508 LYS A C 1
ATOM 3715 O O . LYS A 1 508 ? 8.272 -7.427 15.793 1.00 90.50 508 LYS A O 1
ATOM 3720 N N . ASP A 1 509 ? 9.390 -5.573 15.122 1.00 92.94 509 ASP A N 1
ATOM 3721 C CA . ASP A 1 509 ? 8.276 -4.643 15.143 1.00 92.94 509 ASP A CA 1
ATOM 3722 C C . ASP A 1 509 ? 7.457 -4.815 13.866 1.00 92.94 509 ASP A C 1
ATOM 3724 O O . ASP A 1 509 ? 8.003 -4.885 12.756 1.00 92.94 509 ASP A O 1
ATOM 3728 N N . VAL A 1 510 ? 6.140 -4.887 14.014 1.00 96.69 510 VAL A N 1
ATOM 3729 C CA . VAL A 1 510 ? 5.226 -5.026 12.880 1.00 96.69 510 VAL A CA 1
ATOM 3730 C C . VAL A 1 510 ? 4.063 -4.052 12.971 1.00 96.69 510 VAL A C 1
ATOM 3732 O O . VAL A 1 510 ? 3.558 -3.757 14.054 1.00 96.69 510 VAL A O 1
ATOM 3735 N N . ILE A 1 511 ? 3.617 -3.577 11.813 1.00 98.00 511 ILE A N 1
ATOM 3736 C CA . ILE A 1 511 ? 2.419 -2.756 11.660 1.00 98.00 511 ILE A CA 1
ATOM 3737 C C . ILE A 1 511 ? 1.566 -3.367 10.545 1.00 98.00 511 ILE A C 1
ATOM 3739 O O . ILE A 1 511 ? 2.035 -3.486 9.415 1.00 98.00 511 ILE A O 1
ATOM 3743 N N . GLY A 1 512 ? 0.320 -3.742 10.827 1.00 98.25 512 GLY A N 1
ATOM 3744 C CA . GLY A 1 512 ? -0.625 -4.194 9.804 1.00 98.25 512 GLY A CA 1
ATOM 3745 C C . GLY A 1 512 ? -0.905 -3.073 8.803 1.00 98.25 512 GLY A C 1
ATOM 3746 O O . GLY A 1 512 ? -0.516 -3.151 7.637 1.00 98.25 512 GLY A O 1
ATOM 3747 N N . MET A 1 513 ? -1.491 -1.982 9.291 1.00 98.69 513 MET A N 1
ATOM 3748 C CA . MET A 1 513 ? -1.727 -0.757 8.531 1.00 98.69 513 MET A CA 1
ATOM 3749 C C . MET A 1 513 ? -1.392 0.486 9.360 1.00 98.69 513 MET A C 1
ATOM 3751 O O . MET A 1 513 ? -1.800 0.597 10.514 1.00 98.69 513 MET A O 1
ATOM 3755 N N . GLY A 1 514 ? -0.646 1.420 8.775 1.00 98.06 514 GLY A N 1
ATOM 3756 C CA . GLY A 1 514 ? -0.305 2.712 9.364 1.00 98.06 514 GLY A CA 1
ATOM 3757 C C . GLY A 1 514 ? -0.793 3.860 8.488 1.00 98.06 514 GLY A C 1
ATOM 3758 O O . GLY A 1 514 ? -0.522 3.873 7.291 1.00 98.06 514 GLY A O 1
ATOM 3759 N N . VAL A 1 515 ? -1.483 4.828 9.086 1.00 98.12 515 VAL A N 1
ATOM 3760 C CA . VAL A 1 515 ? -2.004 6.025 8.423 1.00 98.12 515 VAL A CA 1
ATOM 3761 C C . VAL A 1 515 ? -1.498 7.261 9.150 1.00 98.12 515 VAL A C 1
ATOM 3763 O O . VAL A 1 515 ? -1.758 7.443 10.337 1.00 98.12 515 VAL A O 1
ATOM 3766 N N . TYR A 1 516 ? -0.811 8.134 8.428 1.00 97.12 516 TYR A N 1
ATOM 3767 C CA . TYR A 1 516 ? -0.463 9.477 8.861 1.00 97.12 516 TYR A CA 1
ATOM 3768 C C . TYR A 1 516 ? -1.130 10.480 7.921 1.00 97.12 516 TYR A C 1
ATOM 3770 O O . TYR A 1 516 ? -0.917 10.441 6.712 1.00 97.12 516 TYR A O 1
ATOM 3778 N N . ALA A 1 517 ? -1.953 11.373 8.468 1.00 96.38 517 ALA A N 1
ATOM 3779 C CA . ALA A 1 517 ? -2.698 12.342 7.674 1.00 96.38 517 ALA A CA 1
ATOM 3780 C C . ALA A 1 517 ? -2.620 13.759 8.270 1.00 96.38 517 ALA A C 1
ATOM 3782 O O . ALA A 1 517 ? -2.811 13.991 9.470 1.00 96.38 517 ALA A O 1
ATOM 3783 N N . ASN A 1 518 ? -2.334 14.747 7.421 1.00 93.19 518 ASN A N 1
ATOM 3784 C CA . ASN A 1 518 ? -2.057 16.122 7.829 1.00 93.19 518 ASN A CA 1
ATOM 3785 C C . ASN A 1 518 ? -2.467 17.150 6.758 1.00 93.19 518 ASN A C 1
ATOM 3787 O O . ASN A 1 518 ? -2.393 16.884 5.562 1.00 93.19 518 ASN A O 1
ATOM 3791 N N . GLY A 1 519 ? -2.816 18.363 7.187 1.00 90.38 519 GLY A N 1
ATOM 3792 C CA . GLY A 1 519 ? -3.010 19.533 6.334 1.00 90.38 519 GLY A CA 1
ATOM 3793 C C . GLY A 1 519 ? -4.182 19.433 5.362 1.00 90.38 519 GLY A C 1
ATOM 3794 O O . GLY A 1 519 ? -3.954 19.577 4.173 1.00 90.38 519 GLY A O 1
ATOM 3795 N N . GLU A 1 520 ? -5.412 19.229 5.832 1.00 94.44 520 GLU A N 1
ATOM 3796 C CA . GLU A 1 520 ? -6.617 19.130 4.978 1.00 94.44 520 GLU A CA 1
ATOM 3797 C C . GLU A 1 520 ? -6.657 17.895 4.050 1.00 94.44 520 GLU A C 1
ATOM 3799 O O . GLU A 1 520 ? -7.301 17.932 3.004 1.00 94.44 520 GLU A O 1
ATOM 3804 N N . SER A 1 521 ? -5.954 16.812 4.395 1.00 96.81 521 SER A N 1
ATOM 3805 C CA . SER A 1 521 ? -5.894 15.602 3.554 1.00 96.81 521 SER A CA 1
ATOM 3806 C C . SER A 1 521 ? -7.095 14.669 3.765 1.00 96.81 521 SER A C 1
ATOM 3808 O O . SER A 1 521 ? -7.712 14.676 4.832 1.00 96.81 521 SER A O 1
ATOM 3810 N N . LYS A 1 522 ? -7.410 13.835 2.768 1.00 98.25 522 LYS A N 1
ATOM 3811 C CA . LYS A 1 522 ? -8.442 12.790 2.852 1.00 98.25 522 LYS A CA 1
ATOM 3812 C C . LYS A 1 522 ? -7.814 11.410 2.664 1.00 98.25 522 LYS A C 1
ATOM 3814 O O . LYS A 1 522 ? -7.138 11.181 1.668 1.00 98.25 522 LYS A O 1
ATOM 3819 N N . VAL A 1 523 ? -8.075 10.492 3.589 1.00 98.62 523 VAL A N 1
ATOM 3820 C CA . VAL A 1 523 ? -7.714 9.072 3.466 1.00 98.62 523 VAL A CA 1
ATOM 3821 C C . VAL A 1 523 ? -8.987 8.239 3.555 1.00 98.62 523 VAL A C 1
ATOM 3823 O O . VAL A 1 523 ? -9.790 8.471 4.452 1.00 98.62 523 VAL A O 1
ATOM 3826 N N . ASP A 1 524 ? -9.175 7.316 2.617 1.00 98.69 524 ASP A N 1
ATOM 3827 C CA . ASP A 1 524 ? -10.364 6.466 2.485 1.00 98.69 524 ASP A CA 1
ATOM 3828 C C . ASP A 1 524 ? -9.904 5.051 2.102 1.00 98.69 524 ASP A C 1
ATOM 3830 O O . ASP A 1 524 ? -9.380 4.844 1.003 1.00 98.69 524 ASP A O 1
ATOM 3834 N N . VAL A 1 525 ? -9.970 4.096 3.034 1.00 98.75 525 VAL A N 1
ATOM 3835 C CA . VAL A 1 525 ? -9.424 2.744 2.834 1.00 98.75 525 VAL A CA 1
ATOM 3836 C C . VAL A 1 525 ? -10.426 1.675 3.240 1.00 98.75 525 VAL A C 1
ATOM 3838 O O . VAL A 1 525 ? -10.882 1.634 4.377 1.00 98.75 525 VAL A O 1
ATOM 3841 N N . THR A 1 526 ? -10.682 0.730 2.338 1.00 98.81 526 THR A N 1
ATOM 3842 C CA . THR A 1 526 ? -11.502 -0.455 2.615 1.00 98.81 526 THR A CA 1
ATOM 3843 C C . THR A 1 526 ? -10.657 -1.730 2.601 1.00 98.81 526 THR A C 1
ATOM 3845 O O . THR A 1 526 ? -9.955 -2.011 1.627 1.00 98.81 526 THR A O 1
ATOM 3848 N N . VAL A 1 527 ? -10.775 -2.542 3.650 1.00 98.75 527 VAL A N 1
ATOM 3849 C CA . VAL A 1 527 ? -10.233 -3.904 3.747 1.00 98.75 527 VAL A CA 1
ATOM 3850 C C . VAL A 1 527 ? -11.403 -4.886 3.775 1.00 98.75 527 VAL A C 1
ATOM 3852 O O . VAL A 1 527 ? -12.307 -4.775 4.600 1.00 98.75 527 VAL A O 1
ATOM 3855 N N . GLY A 1 528 ? -11.420 -5.830 2.840 1.00 98.38 528 GLY A N 1
ATOM 3856 C CA . GLY A 1 528 ? -12.525 -6.764 2.661 1.00 98.38 528 GLY A CA 1
ATOM 3857 C C . GLY A 1 528 ? -12.625 -7.769 3.800 1.00 98.38 528 GLY A C 1
ATOM 3858 O O . GLY A 1 528 ? -13.719 -7.987 4.305 1.00 98.38 528 GLY A O 1
ATOM 3859 N N . GLU A 1 529 ? -11.501 -8.332 4.243 1.00 98.19 529 GLU A N 1
ATOM 3860 C CA . GLU A 1 529 ? -11.459 -9.314 5.332 1.00 98.19 529 GLU A CA 1
ATOM 3861 C C . GLU A 1 529 ? -10.865 -8.691 6.609 1.00 98.19 529 GLU A C 1
ATOM 3863 O O . GLU A 1 529 ? -11.517 -7.826 7.189 1.00 98.19 529 GLU A O 1
ATOM 3868 N N . GLY A 1 530 ? -9.688 -9.111 7.092 1.00 98.38 530 GLY A N 1
ATOM 3869 C CA . GLY A 1 530 ? -9.106 -8.631 8.355 1.00 98.38 530 GLY A CA 1
ATOM 3870 C C . GLY A 1 530 ? -7.698 -8.034 8.253 1.00 98.38 530 GLY A C 1
ATOM 3871 O O . GLY A 1 530 ? -7.031 -8.097 7.220 1.00 98.38 530 GLY A O 1
ATOM 3872 N N . ILE A 1 531 ? -7.227 -7.467 9.367 1.00 98.69 531 ILE A N 1
ATOM 3873 C CA . ILE A 1 531 ? -5.847 -6.990 9.541 1.00 98.69 531 ILE A CA 1
ATOM 3874 C C . ILE A 1 531 ? -5.177 -7.800 10.652 1.00 98.69 531 ILE A C 1
ATOM 3876 O O . ILE A 1 531 ? -5.619 -7.770 11.799 1.00 98.69 531 ILE A O 1
ATOM 3880 N N . TYR A 1 532 ? -4.080 -8.482 10.327 1.00 98.62 532 TYR A N 1
ATOM 3881 C CA . TYR A 1 532 ? -3.347 -9.367 11.232 1.00 98.62 532 TYR A CA 1
ATOM 3882 C C . TYR A 1 532 ? -1.882 -8.946 11.316 1.00 98.62 532 TYR A C 1
ATOM 3884 O O . TYR A 1 532 ? -1.173 -8.943 10.309 1.00 98.62 532 TYR A O 1
ATOM 3892 N N . ALA A 1 533 ? -1.410 -8.626 12.517 1.00 98.38 533 ALA A N 1
ATOM 3893 C CA . ALA A 1 533 ? -0.035 -8.218 12.774 1.00 98.38 533 ALA A CA 1
ATOM 3894 C C . ALA A 1 533 ? 0.599 -9.108 13.858 1.00 98.38 533 ALA A C 1
ATOM 3896 O O . ALA A 1 533 ? 0.204 -9.060 15.021 1.00 98.38 533 ALA A O 1
ATOM 3897 N N . GLU A 1 534 ? 1.593 -9.921 13.492 1.00 98.31 534 GLU A N 1
ATOM 3898 C CA . GLU A 1 534 ? 2.335 -10.793 14.413 1.00 98.31 534 GLU A CA 1
ATOM 3899 C C . GLU A 1 534 ? 3.828 -10.434 14.428 1.00 98.31 534 GLU A C 1
ATOM 3901 O O . GLU A 1 534 ? 4.564 -10.717 13.481 1.00 98.31 534 GLU A O 1
ATOM 3906 N N . GLY A 1 535 ? 4.264 -9.787 15.509 1.00 95.81 535 GLY A N 1
ATOM 3907 C CA . GLY A 1 535 ? 5.633 -9.334 15.735 1.00 95.81 535 GLY A CA 1
ATOM 3908 C C . GLY A 1 535 ? 6.315 -10.097 16.865 1.00 95.81 535 GLY A C 1
ATOM 3909 O O . GLY A 1 535 ? 5.700 -10.452 17.872 1.00 95.81 535 GLY A O 1
ATOM 3910 N N . GLY A 1 536 ? 7.618 -10.335 16.737 1.00 92.62 536 GLY A N 1
ATOM 3911 C CA . GLY A 1 536 ? 8.406 -10.945 17.810 1.00 92.62 536 GLY A CA 1
ATOM 3912 C C . GLY A 1 536 ? 8.656 -10.011 19.002 1.00 92.62 536 GLY A C 1
ATOM 3913 O O . GLY A 1 536 ? 8.907 -10.500 20.107 1.00 92.62 536 GLY A O 1
ATOM 3914 N N . GLU A 1 537 ? 8.568 -8.689 18.809 1.00 92.50 537 GLU A N 1
ATOM 3915 C CA . GLU A 1 537 ? 8.680 -7.678 19.870 1.00 92.50 537 GLU A CA 1
ATOM 3916 C C . GLU A 1 537 ? 7.401 -6.847 19.977 1.00 92.50 537 GLU A C 1
ATOM 3918 O O . GLU A 1 537 ? 6.559 -7.179 20.812 1.00 92.50 537 GLU A O 1
ATOM 3923 N N . ASP A 1 538 ? 7.241 -5.829 19.134 1.00 94.12 538 ASP A N 1
ATOM 3924 C CA . ASP A 1 538 ? 6.071 -4.955 19.150 1.00 94.12 538 ASP A CA 1
ATOM 3925 C C . ASP A 1 538 ? 5.156 -5.235 17.946 1.00 94.12 538 ASP A C 1
ATOM 3927 O O . ASP A 1 538 ? 5.622 -5.494 16.836 1.00 94.12 538 ASP A O 1
ATOM 3931 N N . ALA A 1 539 ? 3.839 -5.198 18.138 1.00 97.06 539 ALA A N 1
ATOM 3932 C CA . ALA A 1 539 ? 2.884 -5.391 17.047 1.00 97.06 539 ALA A CA 1
ATOM 3933 C C . ALA A 1 539 ? 1.741 -4.385 17.112 1.00 97.06 539 ALA A C 1
ATOM 3935 O O . ALA A 1 539 ? 1.077 -4.258 18.135 1.00 97.06 539 ALA A O 1
ATOM 3936 N N . THR A 1 540 ? 1.470 -3.690 16.012 1.00 98.06 540 THR A N 1
ATOM 3937 C CA . THR A 1 540 ? 0.272 -2.856 15.877 1.00 98.06 540 THR A CA 1
ATOM 3938 C C . THR A 1 540 ? -0.579 -3.349 14.716 1.00 98.06 540 THR A C 1
ATOM 3940 O O . THR A 1 540 ? -0.073 -3.473 13.607 1.00 98.06 540 THR A O 1
ATOM 3943 N N . GLY A 1 541 ? -1.861 -3.632 14.940 1.00 98.19 541 GLY A N 1
ATOM 3944 C CA . GLY A 1 541 ? -2.777 -4.017 13.863 1.00 98.19 541 GLY A CA 1
ATOM 3945 C C . GLY A 1 541 ? -3.039 -2.832 12.934 1.00 98.19 541 GLY A C 1
ATOM 3946 O O . GLY A 1 541 ? -2.594 -2.816 11.790 1.00 98.19 541 GLY A O 1
ATOM 3947 N N . LEU A 1 542 ? -3.690 -1.800 13.466 1.00 98.56 542 LEU A N 1
ATOM 3948 C CA . LEU A 1 542 ? -4.019 -0.552 12.786 1.00 98.56 542 LEU A CA 1
ATOM 3949 C C . LEU A 1 542 ? -3.524 0.646 13.603 1.00 98.56 542 LEU A C 1
ATOM 3951 O O . LEU A 1 542 ? -3.850 0.768 14.781 1.00 98.56 542 LEU A O 1
ATOM 3955 N N . SER A 1 543 ? -2.766 1.547 12.981 1.00 98.25 543 SER A N 1
ATOM 3956 C CA . SER A 1 543 ? -2.326 2.813 13.569 1.00 98.25 543 SER A CA 1
ATOM 3957 C C . SER A 1 543 ? -2.804 3.991 12.725 1.00 98.25 543 SER A C 1
ATOM 3959 O O . SER A 1 543 ? -2.502 4.045 11.538 1.00 98.25 543 SER A O 1
ATOM 3961 N N . ILE A 1 544 ? -3.524 4.940 13.322 1.00 98.00 544 ILE A N 1
ATOM 3962 C CA . ILE A 1 544 ? -4.007 6.153 12.651 1.00 98.00 544 ILE A CA 1
ATOM 3963 C C . ILE A 1 544 ? -3.533 7.382 13.425 1.00 98.00 544 ILE A C 1
ATOM 3965 O O . ILE A 1 544 ? -3.807 7.521 14.616 1.00 98.00 544 ILE A O 1
ATOM 3969 N N . PHE A 1 545 ? -2.861 8.303 12.741 1.00 96.31 545 PHE A N 1
ATOM 3970 C CA . PHE A 1 545 ? -2.404 9.574 13.286 1.00 96.31 545 PHE A CA 1
ATOM 3971 C C . PHE A 1 545 ? -2.896 10.738 12.424 1.00 96.31 545 PHE A C 1
ATOM 3973 O O . PHE A 1 545 ? -2.503 10.872 11.265 1.00 96.31 545 PHE A O 1
ATOM 3980 N N . VAL A 1 546 ? -3.709 11.618 13.009 1.00 95.12 546 VAL A N 1
ATOM 3981 C CA . VAL A 1 546 ? -4.247 12.810 12.342 1.00 95.12 546 VAL A CA 1
ATOM 3982 C C . VAL A 1 546 ? -3.769 14.068 13.055 1.00 95.12 546 VAL A C 1
ATOM 3984 O O . VAL A 1 546 ? -3.825 14.162 14.281 1.00 95.12 546 VAL A O 1
ATOM 3987 N N . LYS A 1 547 ? -3.250 15.044 12.299 1.00 90.12 547 LYS A N 1
ATOM 3988 C CA . LYS A 1 547 ? -2.600 16.237 12.872 1.00 90.12 547 LYS A CA 1
ATOM 3989 C C . LYS A 1 547 ? -3.399 17.544 12.770 1.00 90.12 547 LYS A C 1
ATOM 3991 O O . LYS A 1 547 ? -3.158 18.446 13.571 1.00 90.12 547 LYS A O 1
ATOM 3996 N N . ASP A 1 548 ? -4.299 17.673 11.799 1.00 87.81 548 ASP A N 1
ATOM 3997 C CA . ASP A 1 548 ? -4.894 18.951 11.368 1.00 87.81 548 ASP A CA 1
ATOM 3998 C C . ASP A 1 548 ? -6.430 18.888 11.367 1.00 87.81 548 ASP A C 1
ATOM 4000 O O . ASP A 1 548 ? -7.005 17.852 11.055 1.00 87.81 548 ASP A O 1
ATOM 4004 N N . ASP A 1 549 ? -7.096 19.998 11.704 1.00 84.25 549 ASP A N 1
ATOM 4005 C CA . ASP A 1 549 ? -8.541 20.082 11.950 1.00 84.25 549 ASP A CA 1
ATOM 4006 C C . ASP A 1 549 ? -9.444 19.854 10.732 1.00 84.25 549 ASP A C 1
ATOM 4008 O O . ASP A 1 549 ? -10.652 19.679 10.893 1.00 84.25 549 ASP A O 1
ATOM 4012 N N . LYS A 1 550 ? -8.878 19.849 9.527 1.00 91.06 550 LYS A N 1
ATOM 4013 C CA . LYS A 1 550 ? -9.616 19.606 8.278 1.00 91.06 550 LYS A CA 1
ATOM 4014 C C . LYS A 1 550 ? -9.295 18.270 7.628 1.00 91.06 550 LYS A C 1
ATOM 4016 O O . LYS A 1 550 ? -9.817 17.990 6.553 1.00 91.06 550 LYS A O 1
ATOM 4021 N N . THR A 1 551 ? -8.409 17.489 8.229 1.00 95.12 551 THR A N 1
ATOM 4022 C CA . THR A 1 551 ? -8.068 16.165 7.722 1.00 95.12 551 THR A CA 1
ATOM 4023 C C . THR A 1 551 ? -9.163 15.168 8.094 1.00 95.12 551 THR A C 1
ATOM 4025 O O . THR A 1 551 ? -9.683 15.214 9.209 1.00 95.12 551 THR A O 1
ATOM 4028 N N . SER A 1 552 ? -9.500 14.261 7.180 1.00 97.56 552 SER A N 1
ATOM 4029 C CA . SER A 1 552 ? -10.446 13.166 7.424 1.00 97.56 552 SER A CA 1
ATOM 4030 C C . SER A 1 552 ? -9.816 11.824 7.066 1.00 97.56 552 SER A C 1
ATOM 4032 O O . SER A 1 552 ? -9.276 11.680 5.965 1.00 97.56 552 SER A O 1
ATOM 4034 N N . VAL A 1 553 ? -9.914 10.851 7.965 1.00 98.50 553 VAL A N 1
ATOM 4035 C CA . VAL A 1 553 ? -9.501 9.463 7.745 1.00 98.50 553 VAL A CA 1
ATOM 4036 C C . VAL A 1 553 ? -10.712 8.559 7.942 1.00 98.50 553 VAL A C 1
ATOM 4038 O O . VAL A 1 553 ? -11.303 8.576 9.017 1.00 98.50 553 VAL A O 1
ATOM 4041 N N . ASP A 1 554 ? -11.044 7.785 6.915 1.00 98.69 554 ASP A N 1
ATOM 4042 C CA . ASP A 1 554 ? -12.106 6.779 6.906 1.00 98.69 554 ASP A CA 1
ATOM 4043 C C . ASP A 1 554 ? -11.488 5.403 6.613 1.00 98.69 554 ASP A C 1
ATOM 4045 O O . ASP A 1 554 ? -10.739 5.244 5.640 1.00 98.69 554 ASP A O 1
ATOM 4049 N N . VAL A 1 555 ? -11.724 4.435 7.499 1.00 98.69 555 VAL A N 1
ATOM 4050 C CA . VAL A 1 555 ? -11.222 3.064 7.366 1.00 98.69 555 VAL A CA 1
ATOM 4051 C C . VAL A 1 555 ? -12.340 2.062 7.652 1.00 98.69 555 VAL A C 1
ATOM 4053 O O . VAL A 1 555 ? -12.820 1.959 8.780 1.00 98.69 555 VAL A O 1
ATOM 4056 N N . ASP A 1 556 ? -12.664 1.246 6.652 1.00 98.75 556 ASP A N 1
ATOM 4057 C CA . ASP A 1 556 ? -13.685 0.197 6.718 1.00 98.75 556 ASP A CA 1
ATOM 4058 C C . ASP A 1 556 ? -13.053 -1.204 6.668 1.00 98.75 556 ASP A C 1
ATOM 4060 O O . ASP A 1 556 ? -12.326 -1.528 5.729 1.00 98.75 556 ASP A O 1
ATOM 4064 N N . ILE A 1 557 ? -13.378 -2.076 7.627 1.00 98.69 557 ILE A N 1
ATOM 4065 C CA . ILE A 1 557 ? -12.990 -3.498 7.650 1.00 98.69 557 ILE A CA 1
ATOM 4066 C C . ILE A 1 557 ? -14.267 -4.350 7.587 1.00 98.69 557 ILE A C 1
ATOM 4068 O O . ILE A 1 557 ? -15.032 -4.410 8.553 1.00 98.69 557 ILE A O 1
ATOM 4072 N N . LEU A 1 558 ? -14.545 -4.955 6.427 1.00 98.12 558 LEU A N 1
ATOM 4073 C CA . LEU A 1 558 ? -15.905 -5.362 6.047 1.00 98.12 558 LEU A CA 1
ATOM 4074 C C . LEU A 1 558 ? -16.349 -6.754 6.494 1.00 98.12 558 LEU A C 1
ATOM 4076 O O . LEU A 1 558 ? -17.523 -6.900 6.812 1.00 98.12 558 LEU A O 1
ATOM 4080 N N . ASP A 1 559 ? -15.489 -7.770 6.484 1.00 96.38 559 ASP A N 1
ATOM 4081 C CA . ASP A 1 559 ? -15.855 -9.160 6.817 1.00 96.38 559 ASP A CA 1
ATOM 4082 C C . ASP A 1 559 ? -14.890 -9.805 7.837 1.00 96.38 559 ASP A C 1
ATOM 4084 O O . ASP A 1 559 ? -14.960 -11.012 8.094 1.00 96.38 559 ASP A O 1
ATOM 4088 N N . GLY A 1 560 ? -14.000 -9.015 8.446 1.00 96.56 560 GLY A N 1
ATOM 4089 C CA . GLY A 1 560 ? -12.995 -9.484 9.397 1.00 96.56 560 GLY A CA 1
ATOM 4090 C C . GLY A 1 560 ? -12.719 -8.522 10.550 1.00 96.56 560 GLY A C 1
ATOM 4091 O O . GLY A 1 560 ? -13.421 -7.539 10.776 1.00 96.56 560 GLY A O 1
ATOM 4092 N N . GLY A 1 561 ? -11.714 -8.889 11.343 1.00 98.12 561 GLY A N 1
ATOM 4093 C CA . GLY A 1 561 ? -11.326 -8.202 12.570 1.00 98.12 561 GLY A CA 1
ATOM 4094 C C . GLY A 1 561 ? -9.937 -7.577 12.494 1.00 98.12 561 GLY A C 1
ATOM 4095 O O . GLY A 1 561 ? -9.270 -7.628 11.460 1.00 98.12 561 GLY A O 1
ATOM 4096 N N . VAL A 1 562 ? -9.482 -7.032 13.621 1.00 98.69 562 VAL A N 1
ATOM 4097 C CA . VAL A 1 562 ? -8.110 -6.536 13.785 1.00 98.69 562 VAL A CA 1
ATOM 4098 C C . VAL A 1 562 ? -7.420 -7.335 14.879 1.00 98.69 562 VAL A C 1
ATOM 4100 O O . VAL A 1 562 ? -7.875 -7.348 16.021 1.00 98.69 562 VAL A O 1
ATOM 4103 N N . GLU A 1 563 ? -6.312 -7.988 14.543 1.00 98.75 563 GLU A N 1
ATOM 4104 C CA . GLU A 1 563 ? -5.543 -8.811 15.470 1.00 98.75 563 GLU A CA 1
ATOM 4105 C C . GLU A 1 563 ? -4.084 -8.350 15.557 1.00 98.75 563 GLU A C 1
ATOM 4107 O O . GLU A 1 563 ? -3.402 -8.218 14.538 1.00 98.75 563 GLU A O 1
ATOM 4112 N N . ALA A 1 564 ? -3.584 -8.153 16.779 1.00 98.44 564 ALA A N 1
ATOM 4113 C CA . ALA A 1 564 ? -2.182 -7.840 17.042 1.00 98.44 564 ALA A CA 1
ATOM 4114 C C . ALA A 1 564 ? -1.574 -8.781 18.089 1.00 98.44 564 ALA A C 1
ATOM 4116 O O . ALA A 1 564 ? -2.104 -8.961 19.186 1.00 98.44 564 ALA A O 1
ATOM 4117 N N . LYS A 1 565 ? -0.421 -9.367 17.764 1.00 98.38 565 LYS A N 1
ATOM 4118 C CA . LYS A 1 565 ? 0.338 -10.266 18.638 1.00 98.38 565 LYS A CA 1
ATOM 4119 C C . LYS A 1 565 ? 1.792 -9.836 18.691 1.00 98.38 565 LYS A C 1
ATOM 4121 O O . LYS A 1 565 ? 2.482 -9.901 17.682 1.00 98.38 565 LYS A O 1
ATOM 4126 N N . GLY A 1 566 ? 2.247 -9.434 19.868 1.00 96.19 566 GLY A N 1
ATOM 4127 C CA . GLY A 1 566 ? 3.601 -8.950 20.124 1.00 96.19 566 GLY A CA 1
ATOM 4128 C C . GLY A 1 566 ? 4.221 -9.656 21.325 1.00 96.19 566 GLY A C 1
ATOM 4129 O O . GLY A 1 566 ? 3.52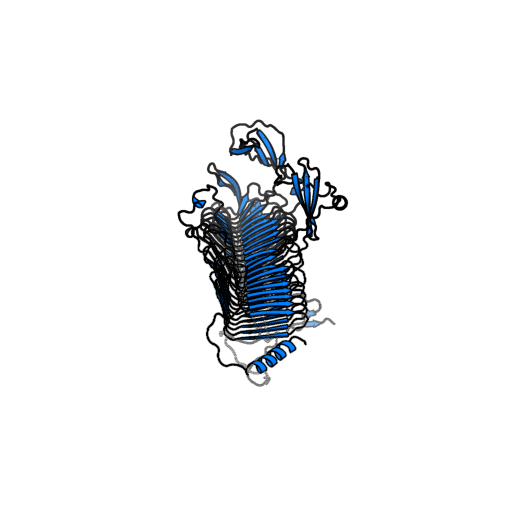4 -10.049 22.261 1.00 96.19 566 GLY A O 1
ATOM 4130 N N . GLY A 1 567 ? 5.541 -9.843 21.311 1.00 92.75 567 GLY A N 1
ATOM 4131 C CA . GLY A 1 567 ? 6.274 -10.456 22.424 1.00 92.75 567 GLY A CA 1
ATOM 4132 C C . GLY A 1 567 ? 6.524 -9.524 23.619 1.00 92.75 567 GLY A C 1
ATOM 4133 O O . GLY A 1 567 ? 6.795 -10.014 24.718 1.00 92.75 567 GLY A O 1
ATOM 4134 N N . LYS A 1 568 ? 6.475 -8.203 23.409 1.00 91.19 568 LYS A N 1
ATOM 4135 C CA . LYS A 1 568 ? 6.680 -7.157 24.425 1.00 91.19 568 LYS A CA 1
ATOM 4136 C C . LYS A 1 568 ? 5.471 -6.244 24.569 1.00 91.19 568 LYS A C 1
ATOM 4138 O O . LYS A 1 568 ? 5.080 -5.969 25.697 1.00 91.19 568 LYS A O 1
ATOM 4143 N N . SER A 1 569 ? 4.934 -5.766 23.453 1.00 92.88 569 SER A N 1
ATOM 4144 C CA . SER A 1 569 ? 3.753 -4.910 23.410 1.00 92.88 569 SER A CA 1
ATOM 4145 C C . SER A 1 569 ? 2.937 -5.243 22.169 1.00 92.88 569 SER A C 1
ATOM 4147 O O . SER A 1 569 ? 3.488 -5.551 21.113 1.00 92.88 569 SER A O 1
ATOM 4149 N N . ALA A 1 570 ? 1.617 -5.197 22.289 1.00 96.88 570 ALA A N 1
ATOM 4150 C CA . ALA A 1 570 ? 0.742 -5.279 21.136 1.00 96.88 570 ALA A CA 1
ATOM 4151 C C . ALA A 1 570 ? -0.420 -4.306 21.282 1.00 96.88 570 ALA A C 1
ATOM 4153 O O . ALA A 1 570 ? -0.944 -4.110 22.376 1.00 96.88 570 ALA A O 1
ATOM 4154 N N . THR A 1 571 ? -0.836 -3.709 20.174 1.00 98.06 571 THR A N 1
ATOM 4155 C CA . THR A 1 571 ? -2.023 -2.863 20.122 1.00 98.06 571 THR A CA 1
ATOM 4156 C C . THR A 1 571 ? -2.822 -3.211 18.879 1.00 98.06 571 THR A C 1
ATOM 4158 O O . THR A 1 571 ? -2.315 -3.064 17.770 1.00 98.06 571 THR A O 1
ATOM 4161 N N . ALA A 1 572 ? -4.063 -3.677 19.019 1.00 98.38 572 ALA A N 1
ATOM 4162 C CA . ALA A 1 572 ? -4.847 -4.011 17.831 1.00 98.38 572 ALA A CA 1
ATOM 4163 C C . ALA A 1 572 ? -5.208 -2.740 17.052 1.00 98.38 572 ALA A C 1
ATOM 4165 O O . ALA A 1 572 ? -4.880 -2.643 15.873 1.00 98.38 572 ALA A O 1
ATOM 4166 N N . ILE A 1 573 ? -5.784 -1.734 17.712 1.00 98.69 573 ILE A N 1
ATOM 4167 C CA . ILE A 1 573 ? -6.127 -0.445 17.098 1.00 98.69 573 ILE A CA 1
ATOM 4168 C C . ILE A 1 573 ? -5.520 0.685 17.926 1.00 98.69 573 ILE A C 1
ATOM 4170 O O . ILE A 1 573 ? -5.778 0.783 19.120 1.00 98.69 573 ILE A O 1
ATOM 4174 N N . SER A 1 574 ? -4.744 1.564 17.298 1.00 98.00 574 SER A N 1
ATOM 4175 C CA . SER A 1 574 ? -4.160 2.754 17.915 1.00 98.00 574 SER A CA 1
ATOM 4176 C C . SER A 1 574 ? -4.535 3.990 17.112 1.00 98.00 574 SER A C 1
ATOM 4178 O O . SER A 1 574 ? -4.190 4.104 15.938 1.00 98.00 574 SER A O 1
ATOM 4180 N N . THR A 1 575 ? -5.239 4.930 17.735 1.00 97.50 575 THR A N 1
ATOM 4181 C CA . THR A 1 575 ? -5.622 6.196 17.108 1.00 97.50 575 THR A CA 1
ATOM 4182 C C . THR A 1 575 ? -5.057 7.373 17.895 1.00 97.50 575 THR A C 1
ATOM 4184 O O . THR A 1 575 ? -5.042 7.392 19.130 1.00 97.50 575 THR A O 1
ATOM 4187 N N . SER A 1 576 ? -4.570 8.372 17.170 1.00 95.31 576 SER A N 1
ATOM 4188 C CA . SER A 1 576 ? -4.101 9.634 17.721 1.00 95.31 576 SER A CA 1
ATOM 4189 C C . SER A 1 576 ? -4.652 10.778 16.887 1.00 95.31 576 SER A C 1
ATOM 4191 O O . SER A 1 576 ? -4.207 11.013 15.764 1.00 95.31 576 SER A O 1
ATOM 4193 N N . ASN A 1 577 ? -5.656 11.463 17.425 1.00 93.62 577 ASN A N 1
ATOM 4194 C CA . ASN A 1 577 ? -6.316 12.566 16.747 1.00 93.62 577 ASN A CA 1
ATOM 4195 C C . ASN A 1 577 ? -5.927 13.893 17.401 1.00 93.62 577 ASN A C 1
ATOM 4197 O O . ASN A 1 577 ? -6.294 14.189 18.534 1.00 93.62 577 ASN A O 1
ATOM 4201 N N . ASN A 1 578 ? -5.160 14.703 16.682 1.00 89.25 578 ASN A N 1
ATOM 4202 C CA . ASN A 1 578 ? -4.717 16.017 17.147 1.00 89.25 578 ASN A CA 1
ATOM 4203 C C . ASN A 1 578 ? -5.498 17.151 16.462 1.00 89.25 578 ASN A C 1
ATOM 4205 O O . ASN A 1 578 ? -5.272 18.331 16.746 1.00 89.25 578 ASN A O 1
ATOM 4209 N N . GLY A 1 579 ? -6.452 16.795 15.607 1.00 85.00 579 GLY A N 1
ATOM 4210 C CA . GLY A 1 579 ? -7.274 17.651 14.765 1.00 85.00 579 GLY A CA 1
ATOM 4211 C C . GLY A 1 579 ? -7.919 16.785 13.685 1.00 85.00 579 GLY A C 1
ATOM 4212 O O . GLY A 1 579 ? -7.257 15.891 13.179 1.00 85.00 579 GLY A O 1
ATOM 4213 N N . GLY A 1 580 ? -9.173 17.062 13.328 1.00 93.50 580 GLY A N 1
ATOM 4214 C CA . GLY A 1 580 ? -9.833 16.432 12.187 1.00 93.50 580 GLY A CA 1
ATOM 4215 C C . GLY A 1 580 ? -10.765 15.298 12.595 1.00 93.50 580 GLY A C 1
ATOM 4216 O O . GLY A 1 580 ? -11.189 15.207 13.752 1.00 93.50 580 GLY A O 1
ATOM 4217 N N . GLU A 1 581 ? -11.098 14.450 11.631 1.00 96.69 581 GLU A N 1
ATOM 4218 C CA . GLU A 1 581 ? -12.063 13.363 11.776 1.00 96.69 581 GLU A CA 1
ATOM 4219 C C . GLU A 1 581 ? -11.395 12.010 11.516 1.00 96.69 581 GLU A C 1
ATOM 4221 O O . GLU A 1 581 ? -10.706 11.833 10.512 1.00 96.69 581 GLU A O 1
ATOM 4226 N N . ILE A 1 582 ? -11.587 11.070 12.439 1.00 98.12 582 ILE A N 1
ATOM 4227 C CA . ILE A 1 582 ? -11.306 9.647 12.244 1.00 98.12 582 ILE A CA 1
ATOM 4228 C C . ILE A 1 582 ? -12.648 8.926 12.333 1.00 98.12 582 ILE A C 1
ATOM 4230 O O . ILE A 1 582 ? -13.302 9.022 13.374 1.00 98.12 582 ILE A O 1
ATOM 4234 N N . ASP A 1 583 ? -13.026 8.208 11.281 1.00 98.50 583 ASP A N 1
ATOM 4235 C CA . ASP A 1 583 ? -14.117 7.233 11.288 1.00 98.50 583 ASP A CA 1
ATOM 4236 C C . ASP A 1 583 ? -13.533 5.846 10.990 1.00 98.50 583 ASP A C 1
ATOM 4238 O O . ASP A 1 583 ? -12.727 5.678 10.073 1.00 98.50 583 ASP A O 1
ATOM 4242 N N . LEU A 1 584 ? -13.848 4.872 11.838 1.00 98.62 584 LEU A N 1
ATOM 4243 C CA . LEU A 1 584 ? -13.308 3.518 11.762 1.00 98.62 584 LEU A CA 1
ATOM 4244 C C . LEU A 1 584 ? -14.422 2.513 12.024 1.00 98.62 584 LEU A C 1
ATOM 4246 O O . LEU A 1 584 ? -14.975 2.471 13.124 1.00 98.62 584 LEU A O 1
ATOM 4250 N N . PHE A 1 585 ? -14.686 1.650 11.051 1.00 98.69 585 PHE A N 1
ATOM 4251 C CA . PHE A 1 585 ? -15.652 0.566 11.163 1.00 98.69 585 PHE A CA 1
ATOM 4252 C C . PHE A 1 585 ? -14.966 -0.802 11.058 1.00 98.69 585 PHE A C 1
ATOM 4254 O O . PHE A 1 585 ? -14.191 -1.062 10.140 1.00 98.69 585 PHE A O 1
ATOM 4261 N N . VAL A 1 586 ? -15.265 -1.703 11.999 1.00 98.75 586 VAL A N 1
ATOM 4262 C CA . VAL A 1 586 ? -14.722 -3.067 12.063 1.00 98.75 586 VAL A CA 1
ATOM 4263 C C . VAL A 1 586 ? -15.857 -4.077 12.209 1.00 98.75 586 VAL A C 1
ATOM 4265 O O . VAL A 1 586 ? -16.433 -4.243 13.286 1.00 98.75 586 VAL A O 1
ATOM 4268 N N . ASN A 1 587 ? -16.167 -4.813 11.141 1.00 98.50 587 ASN A N 1
ATOM 4269 C CA . ASN A 1 587 ? -17.201 -5.852 11.139 1.00 98.50 587 ASN A CA 1
ATOM 4270 C C . ASN A 1 587 ? -16.694 -7.216 11.651 1.00 98.50 587 ASN A C 1
ATOM 4272 O O . ASN A 1 587 ? -16.979 -8.274 11.084 1.00 98.50 587 ASN A O 1
ATOM 4276 N N . GLY A 1 588 ? -15.941 -7.202 12.745 1.00 98.31 588 GLY A N 1
ATOM 4277 C CA . GLY A 1 588 ? -15.348 -8.393 13.339 1.00 98.31 588 GLY A CA 1
ATOM 4278 C C . GLY A 1 588 ? -14.799 -8.119 14.730 1.00 98.31 588 GLY A C 1
ATOM 4279 O O . GLY A 1 588 ? -15.105 -7.093 15.337 1.00 98.31 588 GLY A O 1
ATOM 4280 N N . ASP A 1 589 ? -14.014 -9.064 15.239 1.00 98.69 589 ASP A N 1
ATOM 4281 C CA . ASP A 1 589 ? -13.425 -8.972 16.573 1.00 98.69 589 ASP A CA 1
ATOM 4282 C C . ASP A 1 589 ? -12.138 -8.132 16.556 1.00 98.69 589 ASP A C 1
ATOM 4284 O O . ASP A 1 589 ? -11.377 -8.135 15.588 1.00 98.69 589 ASP A O 1
ATOM 4288 N N . VAL A 1 590 ? -11.859 -7.450 17.662 1.00 98.75 590 VAL A N 1
ATOM 4289 C CA . VAL A 1 590 ? -10.588 -6.771 17.921 1.00 98.75 590 VAL A CA 1
ATOM 4290 C C . VAL A 1 590 ? -9.852 -7.554 19.001 1.00 98.75 590 VAL A C 1
ATOM 4292 O O . VAL A 1 590 ? -10.328 -7.655 20.132 1.00 98.75 590 VAL A O 1
ATOM 4295 N N . VAL A 1 591 ? -8.701 -8.132 18.659 1.00 98.62 591 VAL A N 1
ATOM 4296 C CA . VAL A 1 591 ? -7.956 -9.043 19.539 1.00 98.62 591 VAL A CA 1
ATOM 4297 C C . VAL A 1 591 ? -6.505 -8.598 19.673 1.00 98.62 591 VAL A C 1
ATOM 4299 O O . VAL A 1 591 ? -5.809 -8.416 18.679 1.00 98.62 591 VAL A O 1
ATOM 4302 N N . SER A 1 592 ? -6.012 -8.464 20.902 1.00 98.25 592 SER A N 1
ATOM 4303 C CA . SER A 1 592 ? -4.626 -8.058 21.155 1.00 98.25 592 SER A CA 1
ATOM 4304 C C . SER A 1 592 ? -3.976 -8.855 22.280 1.00 98.25 592 SER A C 1
ATOM 4306 O O . SER A 1 592 ? -4.608 -9.114 23.302 1.00 98.25 592 SER A O 1
ATOM 4308 N N . SER A 1 593 ? -2.689 -9.187 22.133 1.00 97.75 593 SER A N 1
ATOM 4309 C CA . SER A 1 593 ? -1.853 -9.666 23.250 1.00 97.75 593 SER A CA 1
ATOM 4310 C C . SER A 1 593 ? -1.312 -8.533 24.138 1.00 97.75 593 SER A C 1
ATOM 4312 O O . SER A 1 593 ? -0.447 -8.765 24.974 1.00 97.75 593 SER A O 1
ATOM 4314 N N . GLY A 1 594 ? -1.766 -7.300 23.918 1.00 96.50 594 GLY A N 1
ATOM 4315 C CA . GLY A 1 594 ? -1.533 -6.132 24.762 1.00 96.50 594 GLY A CA 1
ATOM 4316 C C . GLY A 1 594 ? -2.842 -5.360 24.874 1.00 96.50 594 GLY A C 1
ATOM 4317 O O . GLY A 1 594 ? -3.832 -5.939 25.310 1.00 96.50 594 GLY A O 1
ATOM 4318 N N . ASP A 1 595 ? -2.880 -4.102 24.437 1.00 97.44 595 ASP A N 1
ATOM 4319 C CA . ASP A 1 595 ? -4.091 -3.272 24.438 1.00 97.44 595 ASP A CA 1
ATOM 4320 C C . ASP A 1 595 ? -4.984 -3.546 23.218 1.00 97.44 595 ASP A C 1
ATOM 4322 O O . ASP A 1 595 ? -4.496 -3.708 22.097 1.00 97.44 595 ASP A O 1
ATOM 4326 N N . GLY A 1 596 ? -6.303 -3.579 23.407 1.00 97.38 596 GLY A N 1
ATOM 4327 C CA . GLY A 1 596 ? -7.271 -3.759 22.322 1.00 97.38 596 GLY A CA 1
ATOM 4328 C C . GLY A 1 596 ? -7.374 -2.502 21.461 1.00 97.38 596 GLY A C 1
ATOM 4329 O O . GLY A 1 596 ? -6.843 -2.447 20.352 1.00 97.38 596 GLY A O 1
ATOM 4330 N N . ILE A 1 597 ? -8.041 -1.477 21.987 1.00 98.31 597 ILE A N 1
ATOM 4331 C CA . ILE A 1 597 ? -8.217 -0.179 21.324 1.00 98.31 597 ILE A CA 1
ATOM 4332 C C . ILE A 1 597 ? -7.556 0.905 22.169 1.00 98.31 597 ILE A C 1
ATOM 4334 O O . ILE A 1 597 ? -7.939 1.100 23.314 1.00 98.31 597 ILE A O 1
ATOM 4338 N N . VAL A 1 598 ? -6.625 1.661 21.599 1.00 97.50 598 VAL A N 1
ATOM 4339 C CA . VAL A 1 598 ? -6.037 2.856 22.209 1.00 97.50 598 VAL A CA 1
ATOM 4340 C C . VAL A 1 598 ? -6.528 4.077 21.445 1.00 97.50 598 VAL A C 1
ATOM 4342 O O . VAL A 1 598 ? -6.290 4.212 20.244 1.00 97.50 598 VAL A O 1
ATOM 4345 N N . VAL A 1 599 ? -7.203 4.986 22.142 1.00 96.00 599 VAL A N 1
ATOM 4346 C CA . VAL A 1 599 ? -7.625 6.275 21.593 1.00 96.00 599 VAL A CA 1
ATOM 4347 C C . VAL A 1 599 ? -6.940 7.387 22.354 1.00 96.00 599 VAL A C 1
ATOM 4349 O O . VAL A 1 599 ? -7.074 7.515 23.571 1.00 96.00 599 VAL A O 1
ATOM 4352 N N . SER A 1 600 ? -6.192 8.198 21.617 1.00 93.88 600 SER A N 1
ATOM 4353 C CA . SER A 1 600 ? -5.468 9.331 22.164 1.00 93.88 600 SER A CA 1
ATOM 4354 C C . SER A 1 600 ? -5.791 10.612 21.411 1.00 93.88 600 SER A C 1
ATOM 4356 O O . SER A 1 600 ? -6.033 10.613 20.204 1.00 93.88 600 SER A O 1
ATOM 4358 N N . SER A 1 601 ? -5.749 11.725 22.131 1.00 87.56 601 SER A N 1
ATOM 4359 C CA . SER A 1 601 ? -5.737 13.059 21.535 1.00 87.56 601 SER A CA 1
ATOM 4360 C C . SER A 1 601 ? -4.556 13.820 22.120 1.00 87.56 601 SER A C 1
ATOM 4362 O O . SER A 1 601 ? -4.542 14.113 23.318 1.00 87.56 601 SER A O 1
ATOM 4364 N N . TRP A 1 602 ? -3.538 14.126 21.320 1.00 76.31 602 TRP A N 1
ATOM 4365 C CA . TRP A 1 602 ? -2.333 14.797 21.803 1.00 76.31 602 TRP A CA 1
ATOM 4366 C C . TRP A 1 602 ? -1.948 15.999 20.948 1.00 76.31 602 TRP A C 1
ATOM 4368 O O . TRP A 1 602 ? -1.178 15.903 19.999 1.00 76.31 602 TRP A O 1
ATOM 4378 N N . ARG A 1 603 ? -2.415 17.195 21.311 1.00 67.31 603 ARG A N 1
ATOM 4379 C CA . ARG A 1 603 ? -1.993 18.405 20.598 1.00 67.31 603 ARG A CA 1
ATOM 4380 C C . ARG A 1 603 ? -0.593 18.839 21.031 1.00 67.31 603 ARG A C 1
ATOM 4382 O O . ARG A 1 603 ? -0.467 19.319 22.164 1.00 67.31 603 ARG A O 1
ATOM 4389 N N . PRO A 1 604 ? 0.432 18.773 20.155 1.00 55.66 604 PRO A N 1
ATOM 4390 C CA . PRO A 1 604 ? 1.690 19.445 20.436 1.00 55.66 604 PRO A CA 1
ATOM 4391 C C . PRO A 1 604 ? 1.395 20.932 20.617 1.00 55.66 604 PRO A C 1
ATOM 4393 O O . PRO A 1 604 ? 0.748 21.559 19.773 1.00 55.66 604 PRO A O 1
ATOM 4396 N N . THR A 1 605 ? 1.818 21.498 21.742 1.00 49.50 605 THR A N 1
ATOM 4397 C CA . THR A 1 605 ? 1.648 22.930 21.974 1.00 49.50 605 THR A CA 1
ATOM 4398 C C . THR A 1 605 ? 2.861 23.675 21.429 1.00 49.50 605 THR A C 1
ATOM 4400 O O . THR A 1 605 ? 3.975 23.149 21.410 1.00 49.50 605 THR A O 1
ATOM 4403 N N . GLU A 1 606 ? 2.668 24.902 20.938 1.00 49.59 606 GLU A N 1
ATOM 4404 C CA . GLU A 1 606 ? 3.808 25.750 20.584 1.00 49.59 606 GLU A CA 1
ATOM 4405 C C . GLU A 1 606 ? 4.674 25.980 21.834 1.00 49.59 606 GLU A C 1
ATOM 4407 O O . GLU A 1 606 ? 4.183 26.293 22.925 1.00 49.59 606 GLU A O 1
ATOM 4412 N N . THR A 1 607 ? 5.986 25.816 21.686 1.00 46.12 607 THR A N 1
ATOM 4413 C CA . THR A 1 607 ? 6.941 26.044 22.772 1.00 46.12 607 THR A CA 1
ATOM 4414 C C . THR A 1 607 ? 7.249 27.540 22.890 1.00 46.12 607 THR A C 1
ATOM 4416 O O . THR A 1 607 ? 7.873 28.128 22.011 1.00 46.12 607 THR A O 1
ATOM 4419 N N . GLU A 1 608 ? 6.832 28.185 23.989 1.00 45.56 608 GLU A N 1
ATOM 4420 C CA . GLU A 1 608 ? 7.287 29.541 24.331 1.00 45.56 608 GLU A CA 1
ATOM 4421 C C . GLU A 1 608 ? 8.577 29.462 25.175 1.00 45.56 608 GLU A C 1
ATOM 4423 O O . GLU A 1 608 ? 8.625 28.844 26.244 1.00 45.56 608 GLU A O 1
ATOM 4428 N N . ASP A 1 609 ? 9.629 30.140 24.711 1.00 44.25 609 ASP A N 1
ATOM 4429 C CA . ASP A 1 609 ? 10.886 30.341 25.439 1.00 44.25 609 ASP A CA 1
ATOM 4430 C C . ASP A 1 609 ? 10.643 31.212 26.693 1.00 44.25 609 ASP A C 1
ATOM 4432 O O . ASP A 1 609 ? 10.301 32.396 26.581 1.00 44.25 609 ASP A O 1
ATOM 4436 N N . LEU A 1 610 ? 10.814 30.664 27.906 1.00 44.34 610 LEU A N 1
ATOM 4437 C CA . LEU A 1 610 ? 10.605 31.402 29.161 1.00 44.34 610 LEU A CA 1
ATOM 4438 C C . LEU A 1 610 ? 11.906 31.614 29.954 1.00 44.34 610 LEU A C 1
ATOM 4440 O O . LEU A 1 610 ? 12.478 30.713 30.559 1.00 44.34 610 LEU A O 1
ATOM 4444 N N . ASP A 1 611 ? 12.345 32.871 30.056 1.00 41.22 611 ASP A N 1
ATOM 4445 C CA . ASP A 1 611 ? 13.523 33.269 30.844 1.00 41.22 611 ASP A CA 1
ATOM 4446 C C . ASP A 1 611 ? 13.176 33.389 32.348 1.00 41.22 611 ASP A C 1
ATOM 4448 O O . ASP A 1 611 ? 13.103 34.482 32.921 1.00 41.22 611 ASP A O 1
ATOM 4452 N N . ILE A 1 612 ? 12.882 32.260 33.008 1.00 42.16 612 ILE A N 1
ATOM 4453 C CA . ILE A 1 612 ? 12.597 32.203 34.453 1.00 42.16 612 ILE A CA 1
ATOM 4454 C C . ILE A 1 612 ? 13.566 31.242 35.148 1.00 42.16 612 ILE A C 1
ATOM 4456 O O . ILE A 1 612 ? 13.572 30.046 34.893 1.00 42.16 612 ILE A O 1
ATOM 4460 N N . LYS A 1 613 ? 14.344 31.752 36.113 1.00 39.50 613 LYS A N 1
ATOM 4461 C CA . LYS A 1 613 ? 15.192 30.939 37.004 1.00 39.50 613 LYS A CA 1
ATOM 4462 C C . LYS A 1 613 ? 14.453 30.613 38.298 1.00 39.50 613 LYS A C 1
ATOM 4464 O O . LYS A 1 613 ? 14.248 31.509 39.119 1.00 39.50 613 LYS A O 1
ATOM 4469 N N . MET A 1 614 ? 14.113 29.345 38.520 1.00 38.88 614 MET A N 1
ATOM 4470 C CA . MET A 1 614 ? 13.582 28.870 39.804 1.00 38.88 614 MET A CA 1
ATOM 4471 C C . MET A 1 614 ? 14.604 28.025 40.585 1.00 38.88 614 MET A C 1
ATOM 4473 O O . MET A 1 614 ? 15.403 27.309 39.985 1.00 38.88 614 MET A O 1
ATOM 4477 N N . PRO A 1 615 ? 14.607 28.097 41.931 1.00 39.22 615 PRO A N 1
ATOM 4478 C CA . PRO A 1 615 ? 15.426 27.232 42.774 1.00 39.22 615 PRO A CA 1
ATOM 4479 C C . PRO A 1 615 ? 14.782 25.841 42.898 1.00 39.22 615 PRO A C 1
ATOM 4481 O O . PRO A 1 615 ? 13.665 25.720 43.393 1.00 39.22 615 PRO A O 1
ATOM 4484 N N . ILE A 1 616 ? 15.492 24.800 42.463 1.00 40.50 616 ILE A N 1
ATOM 4485 C CA . ILE A 1 616 ? 15.061 23.396 42.558 1.00 40.50 616 ILE A CA 1
ATOM 4486 C C . ILE A 1 616 ? 15.426 22.852 43.954 1.00 40.50 616 ILE A C 1
ATOM 4488 O O . ILE A 1 616 ? 16.561 23.034 44.395 1.00 40.50 616 ILE A O 1
ATOM 4492 N N . ASN A 1 617 ? 14.481 22.199 44.643 1.00 42.97 617 ASN A N 1
ATOM 4493 C CA . ASN A 1 617 ? 14.740 21.377 45.836 1.00 42.97 617 ASN A CA 1
ATOM 4494 C C . ASN A 1 617 ? 14.974 19.908 45.417 1.00 42.97 617 ASN A C 1
ATOM 4496 O O . ASN A 1 617 ? 14.363 19.420 44.470 1.00 42.97 617 ASN A O 1
ATOM 4500 N N . ASP A 1 618 ? 15.873 19.214 46.119 1.00 40.09 618 ASP A N 1
ATOM 4501 C CA . ASP A 1 618 ? 16.573 17.996 45.665 1.00 40.09 618 ASP A CA 1
ATOM 4502 C C . ASP A 1 618 ? 15.821 16.643 45.801 1.00 40.09 618 ASP A C 1
ATOM 4504 O O . ASP A 1 618 ? 16.441 15.605 45.585 1.00 40.09 618 ASP A O 1
ATOM 4508 N N . ASP A 1 619 ? 14.517 16.598 46.100 1.00 39.47 619 ASP A N 1
ATOM 4509 C CA . ASP A 1 619 ? 13.885 15.368 46.639 1.00 39.47 619 ASP A CA 1
ATOM 4510 C C . ASP A 1 619 ? 12.867 14.613 45.734 1.00 39.47 619 ASP A C 1
ATOM 4512 O O . ASP A 1 619 ? 12.161 13.746 46.241 1.00 39.47 619 ASP A O 1
ATOM 4516 N N . GLU A 1 620 ? 12.785 14.842 44.414 1.00 43.75 620 GLU A N 1
ATOM 4517 C CA . GLU A 1 620 ? 11.808 14.142 43.530 1.00 43.75 620 GLU A CA 1
ATOM 4518 C C . GLU A 1 620 ? 12.436 13.531 42.253 1.00 43.75 620 GLU A C 1
ATOM 4520 O O . GLU A 1 620 ? 13.581 13.823 41.932 1.00 43.75 620 GLU A O 1
ATOM 4525 N N . TYR A 1 621 ? 11.743 12.604 41.576 1.00 47.31 621 TYR A N 1
ATOM 4526 C CA . TYR A 1 621 ? 12.235 11.781 40.448 1.00 47.31 621 TYR A CA 1
ATOM 4527 C C . TYR A 1 621 ? 12.673 12.619 39.222 1.00 47.31 621 TYR A C 1
ATOM 4529 O O . TYR A 1 621 ? 11.949 13.512 38.792 1.00 47.31 621 TYR A O 1
ATOM 4537 N N . TYR A 1 622 ? 13.834 12.315 38.614 1.00 45.97 622 TYR A N 1
ATOM 4538 C CA . TYR A 1 622 ? 14.348 13.036 37.432 1.00 45.97 622 TYR A CA 1
ATOM 4539 C C . TYR A 1 622 ? 15.047 12.119 36.414 1.00 45.97 622 TYR A C 1
ATOM 4541 O O . TYR A 1 622 ? 15.833 11.251 36.802 1.00 45.97 622 TYR A O 1
ATOM 4549 N N . LYS A 1 623 ? 14.872 12.407 35.113 1.00 48.50 623 LYS A N 1
ATOM 4550 C CA . LYS A 1 623 ? 15.653 11.828 34.000 1.00 48.50 623 LYS A CA 1
ATOM 4551 C C . LYS A 1 623 ? 16.591 12.887 33.403 1.00 48.50 623 LYS A C 1
ATOM 4553 O O . LYS A 1 623 ? 16.194 14.034 33.189 1.00 48.50 623 LYS A O 1
ATOM 4558 N N . TRP A 1 624 ? 17.850 12.510 33.172 1.00 50.81 624 TRP A N 1
ATOM 4559 C CA . TRP A 1 624 ? 18.878 13.381 32.589 1.00 50.81 624 TRP A CA 1
ATOM 4560 C C . TRP A 1 624 ? 19.077 13.051 31.107 1.00 50.81 624 TRP A C 1
ATOM 4562 O O . TRP A 1 624 ? 19.395 11.913 30.772 1.00 50.81 624 TRP A O 1
ATOM 4572 N N . TYR A 1 625 ? 18.975 14.049 30.238 1.00 50.88 625 TYR A N 1
ATOM 4573 C CA . TYR A 1 625 ? 19.275 13.957 28.807 1.00 50.88 625 TYR A CA 1
ATOM 4574 C C . TYR A 1 625 ? 20.571 14.701 28.515 1.00 50.88 625 TYR A C 1
ATOM 4576 O O . TYR A 1 625 ? 20.809 15.744 29.108 1.00 50.88 625 TYR A O 1
ATOM 4584 N N . THR A 1 626 ? 21.426 14.195 27.626 1.00 49.38 626 THR A N 1
ATOM 4585 C CA . THR A 1 626 ? 22.677 14.879 27.255 1.00 49.38 626 THR A CA 1
ATOM 4586 C C . THR A 1 626 ? 22.576 15.373 25.815 1.00 49.38 626 THR A C 1
ATOM 4588 O O . THR A 1 626 ? 22.479 14.573 24.896 1.00 49.38 626 THR A O 1
ATOM 4591 N N . PHE A 1 627 ? 22.592 16.685 25.633 1.00 49.19 627 PHE A N 1
ATOM 4592 C CA . PHE A 1 627 ? 22.637 17.395 24.360 1.00 49.19 627 PHE A CA 1
ATOM 4593 C C . PHE A 1 627 ? 24.055 17.893 24.117 1.00 49.19 627 PHE A C 1
ATOM 4595 O O . PHE A 1 627 ? 24.831 17.992 25.058 1.00 49.19 627 PHE A O 1
ATOM 4602 N N . THR A 1 628 ? 24.404 18.241 22.885 1.00 49.19 628 THR A N 1
ATOM 4603 C CA . THR A 1 628 ? 25.661 18.936 22.589 1.00 49.19 628 THR A CA 1
ATOM 4604 C C . THR A 1 628 ? 25.311 20.301 22.022 1.00 49.19 628 THR A C 1
ATOM 4606 O O . THR A 1 628 ? 24.529 20.376 21.082 1.00 49.19 628 THR A O 1
ATOM 4609 N N . ASP A 1 629 ? 25.821 21.376 22.621 1.00 56.97 629 ASP A N 1
ATOM 4610 C CA . ASP A 1 629 ? 25.566 22.727 22.121 1.00 56.97 629 ASP A CA 1
ATOM 4611 C C . ASP A 1 629 ? 26.289 23.010 20.797 1.00 56.97 629 ASP A C 1
ATOM 4613 O O . ASP A 1 629 ? 27.142 22.243 20.347 1.00 56.97 629 ASP A O 1
ATOM 4617 N N . GLU A 1 630 ? 25.981 24.161 20.200 1.00 49.19 630 GLU A N 1
ATOM 4618 C CA . GLU A 1 630 ? 26.600 24.680 18.970 1.00 49.19 630 GLU A CA 1
ATOM 4619 C C . GLU A 1 630 ? 28.142 24.782 19.025 1.00 49.19 630 GLU A C 1
ATOM 4621 O O . GLU A 1 630 ? 28.795 24.924 17.994 1.00 49.19 630 GLU A O 1
ATOM 4626 N N . ASN A 1 631 ? 28.751 24.676 20.213 1.00 61.56 631 ASN A N 1
ATOM 4627 C CA . ASN A 1 631 ? 30.198 24.693 20.422 1.00 61.56 631 ASN A CA 1
ATOM 4628 C C . ASN A 1 631 ? 30.786 23.301 20.724 1.00 61.56 631 ASN A C 1
ATOM 4630 O O . ASN A 1 631 ? 31.960 23.201 21.097 1.00 61.56 631 ASN A O 1
ATOM 4634 N N . GLY A 1 632 ? 30.007 22.226 20.590 1.00 57.06 632 GLY A N 1
ATOM 4635 C CA . GLY A 1 632 ? 30.469 20.864 20.858 1.00 57.06 632 GLY A CA 1
ATOM 4636 C C . GLY A 1 632 ? 30.505 20.496 22.347 1.00 57.06 632 GLY A C 1
ATOM 4637 O O . GLY A 1 632 ? 31.165 19.522 22.715 1.00 57.06 632 GLY A O 1
ATOM 4638 N N . LYS A 1 633 ? 29.856 21.266 23.231 1.00 60.50 633 LYS A N 1
ATOM 4639 C CA . LYS A 1 633 ? 29.849 21.005 24.676 1.00 60.50 633 LYS A CA 1
ATOM 4640 C C . LYS A 1 633 ? 28.600 20.232 25.087 1.00 60.50 633 LYS A C 1
ATOM 4642 O O . LYS A 1 633 ? 27.482 20.666 24.838 1.00 60.50 633 LYS A O 1
ATOM 4647 N N . GLU A 1 634 ? 28.801 19.139 25.818 1.00 54.12 634 GLU A N 1
ATOM 4648 C CA . GLU A 1 634 ? 27.705 18.381 26.423 1.00 54.12 634 GLU A CA 1
ATOM 4649 C C . GLU A 1 634 ? 26.924 19.218 27.467 1.00 54.12 634 GLU A C 1
ATOM 4651 O O . GLU A 1 634 ? 27.484 19.716 28.451 1.00 54.12 634 GLU A O 1
ATOM 4656 N N . ILE A 1 635 ? 25.616 19.346 27.260 1.00 52.91 635 ILE A N 1
ATOM 4657 C CA . ILE A 1 635 ? 24.589 19.966 28.101 1.00 52.91 635 ILE A CA 1
ATOM 4658 C C . ILE A 1 635 ? 23.710 18.843 28.660 1.00 52.91 635 ILE A C 1
ATOM 4660 O O . ILE A 1 635 ? 23.103 18.103 27.901 1.00 52.91 635 ILE A O 1
ATOM 4664 N N . LYS A 1 636 ? 23.589 18.712 29.985 1.00 50.00 636 LYS A N 1
ATOM 4665 C CA . LYS A 1 636 ? 22.747 17.679 30.624 1.00 50.00 636 LYS A CA 1
ATOM 4666 C C . LYS A 1 636 ? 21.370 18.199 31.063 1.00 50.00 636 LYS A C 1
ATOM 4668 O O . LYS A 1 636 ? 21.201 18.628 32.196 1.00 50.00 636 LYS A O 1
ATOM 4673 N N . VAL A 1 637 ? 20.384 18.189 30.186 1.00 51.91 637 VAL A N 1
ATOM 4674 C CA . VAL A 1 637 ? 19.006 18.635 30.453 1.00 51.91 637 VAL A CA 1
ATOM 4675 C C . VAL A 1 637 ? 18.324 17.735 31.492 1.00 51.91 637 VAL A C 1
ATOM 4677 O O . VAL A 1 637 ? 18.510 16.519 31.484 1.00 51.91 637 VAL A O 1
ATOM 4680 N N . LYS A 1 638 ? 17.567 18.334 32.414 1.00 57.62 638 LYS A N 1
ATOM 4681 C CA . LYS A 1 638 ? 16.884 17.670 33.532 1.00 57.62 638 LYS A CA 1
ATOM 4682 C C . LYS A 1 638 ? 15.373 17.752 33.286 1.00 57.62 638 LYS A C 1
ATOM 4684 O O . LYS A 1 638 ? 14.787 18.810 33.452 1.00 57.62 638 LYS A O 1
ATOM 4689 N N . GLN A 1 639 ? 14.713 16.669 32.886 1.00 53.53 639 GLN A N 1
ATOM 4690 C CA . GLN A 1 639 ? 13.259 16.723 32.682 1.00 53.53 639 GLN A CA 1
ATOM 4691 C C . GLN A 1 639 ? 12.546 16.701 34.044 1.00 53.53 639 GLN A C 1
ATOM 4693 O O . GLN A 1 639 ? 12.789 15.799 34.848 1.00 53.53 639 GLN A O 1
ATOM 4698 N N . TYR A 1 640 ? 11.687 17.690 34.306 1.00 48.69 640 TYR A N 1
ATOM 4699 C CA . TYR A 1 640 ? 10.767 17.705 35.448 1.00 48.69 640 TYR A CA 1
ATOM 4700 C C . TYR A 1 640 ? 9.374 18.030 34.927 1.00 48.69 640 TYR A C 1
ATOM 4702 O O . TYR A 1 640 ? 9.069 19.178 34.634 1.00 48.69 640 TYR A O 1
ATOM 4710 N N . ARG A 1 641 ? 8.549 16.998 34.775 1.00 49.75 641 ARG A N 1
ATOM 4711 C CA . ARG A 1 641 ? 7.181 17.131 34.285 1.00 49.75 641 ARG A CA 1
ATOM 4712 C C . ARG A 1 641 ? 6.301 17.534 35.478 1.00 49.75 641 ARG A C 1
ATOM 4714 O O . ARG A 1 641 ? 5.964 16.691 36.299 1.00 49.75 641 ARG A O 1
ATOM 4721 N N . HIS A 1 642 ? 6.012 18.828 35.623 1.00 42.88 642 HIS A N 1
ATOM 4722 C CA . HIS A 1 642 ? 5.083 19.338 36.639 1.00 42.88 642 HIS A CA 1
ATOM 4723 C C . HIS A 1 642 ? 3.783 19.757 35.970 1.00 42.88 642 HIS A C 1
ATOM 4725 O O . HIS A 1 642 ? 3.757 20.761 35.263 1.00 42.88 642 HIS A O 1
ATOM 4731 N N . PHE A 1 643 ? 2.722 18.987 36.191 1.00 47.94 643 PHE A N 1
ATOM 4732 C CA . PHE A 1 643 ? 1.397 19.284 35.665 1.00 47.94 643 PHE A CA 1
ATOM 4733 C C . PHE A 1 643 ? 0.627 20.163 36.655 1.00 47.94 643 PHE A C 1
ATOM 4735 O O . PHE A 1 643 ? -0.124 19.665 37.487 1.00 47.94 643 PHE A O 1
ATOM 4742 N N . ASP A 1 644 ? 0.806 21.482 36.568 1.00 41.31 644 ASP A N 1
ATOM 4743 C CA . ASP A 1 644 ? -0.114 22.444 37.195 1.00 41.31 644 ASP A CA 1
ATOM 4744 C C . ASP A 1 644 ? -1.122 22.922 36.135 1.00 41.31 644 ASP A C 1
ATOM 4746 O O . ASP A 1 644 ? -1.058 24.040 35.628 1.00 41.31 644 ASP A O 1
ATOM 4750 N N . GLY A 1 645 ? -2.000 22.000 35.721 1.00 48.09 645 GLY A N 1
ATOM 4751 C CA . GLY A 1 645 ? -3.275 22.299 35.062 1.00 48.09 645 GLY A CA 1
ATOM 4752 C C . GLY A 1 645 ? -3.260 22.995 33.695 1.00 48.09 645 GLY A C 1
ATOM 4753 O O . GLY A 1 645 ? -4.174 23.784 33.475 1.00 48.09 645 GLY A O 1
ATOM 4754 N N . ASN A 1 646 ? -2.262 22.743 32.827 1.00 51.59 646 ASN A N 1
ATOM 4755 C CA . ASN A 1 646 ? -2.281 22.867 31.339 1.00 51.59 646 ASN A CA 1
ATOM 4756 C C . ASN A 1 646 ? -0.889 23.111 30.720 1.00 51.59 646 ASN A C 1
ATOM 4758 O O . ASN A 1 646 ? -0.763 23.170 29.499 1.00 51.59 646 ASN A O 1
ATOM 4762 N N . ASP A 1 647 ? 0.151 23.276 31.539 1.00 55.12 647 ASP A N 1
ATOM 4763 C CA . ASP A 1 647 ? 1.486 23.639 31.067 1.00 55.12 647 ASP A CA 1
ATOM 4764 C C . ASP A 1 647 ? 2.503 22.516 31.325 1.00 55.12 647 ASP A C 1
ATOM 4766 O O . ASP A 1 647 ? 2.603 22.021 32.451 1.00 55.12 647 ASP A O 1
ATOM 4770 N N . VAL A 1 648 ? 3.297 22.142 30.315 1.00 57.62 648 VAL A N 1
ATOM 4771 C CA . VAL A 1 648 ? 4.441 21.228 30.490 1.00 57.62 648 VAL A CA 1
ATOM 4772 C C . VAL A 1 648 ? 5.705 22.058 30.656 1.00 57.62 648 VAL A C 1
ATOM 4774 O O . VAL A 1 648 ? 6.045 22.888 29.815 1.00 57.62 648 VAL A O 1
ATOM 4777 N N . ILE A 1 649 ? 6.415 21.848 31.762 1.00 59.72 649 ILE A N 1
ATOM 4778 C CA . ILE A 1 649 ? 7.642 22.581 32.064 1.00 59.72 649 ILE A CA 1
ATOM 4779 C C . ILE A 1 649 ? 8.864 21.698 31.765 1.00 59.72 649 ILE A C 1
ATOM 4781 O O . ILE A 1 649 ? 8.960 20.582 32.262 1.00 59.72 649 ILE A O 1
ATOM 4785 N N . TRP A 1 650 ? 9.827 22.185 30.984 1.00 56.84 650 TRP A N 1
ATOM 4786 C CA . TRP A 1 650 ? 11.097 21.501 30.709 1.00 56.84 650 TRP A CA 1
ATOM 4787 C C . TRP A 1 650 ? 12.261 22.254 31.361 1.00 56.84 650 TRP A C 1
ATOM 4789 O O . TRP A 1 650 ? 12.226 23.478 31.417 1.00 56.84 650 TRP A O 1
ATOM 4799 N N . TYR A 1 651 ? 13.315 21.565 31.824 1.00 59.41 651 TYR A N 1
ATOM 4800 C CA . TYR A 1 651 ? 14.507 22.226 32.381 1.00 59.41 651 TYR A CA 1
ATOM 4801 C C . TYR A 1 651 ? 15.782 21.761 31.686 1.00 59.41 651 TYR A C 1
ATOM 4803 O O . TYR A 1 651 ? 16.034 20.564 31.586 1.00 59.41 651 TYR A O 1
ATOM 4811 N N . ASP A 1 652 ? 16.648 22.682 31.270 1.00 53.56 652 ASP A N 1
ATOM 4812 C CA . ASP A 1 652 ? 17.981 22.319 30.774 1.00 53.56 652 ASP A CA 1
ATOM 4813 C C . ASP A 1 652 ? 19.040 22.197 31.896 1.00 53.56 652 ASP A C 1
ATOM 4815 O O . ASP A 1 652 ? 18.777 22.512 33.060 1.00 53.56 652 ASP A O 1
ATOM 4819 N N . SER A 1 653 ? 20.273 21.748 31.581 1.00 43.41 653 SER A N 1
ATOM 4820 C CA . SER A 1 653 ? 21.362 21.674 32.594 1.00 43.41 653 SER A CA 1
ATOM 4821 C C . SER A 1 653 ? 21.721 23.021 33.211 1.00 43.41 653 SER A C 1
ATOM 4823 O O . SER A 1 653 ? 22.415 23.066 34.228 1.00 43.41 653 SER A O 1
ATOM 4825 N N . LEU A 1 654 ? 21.360 24.117 32.547 1.00 49.88 654 LEU A N 1
ATOM 4826 C CA . LEU A 1 654 ? 21.686 25.474 32.959 1.00 49.88 654 LEU A CA 1
ATOM 4827 C C . LEU A 1 654 ? 20.596 26.052 33.875 1.00 49.88 654 LEU A C 1
ATOM 4829 O O . LEU A 1 654 ? 20.791 27.134 34.436 1.00 49.88 654 LEU A O 1
ATOM 4833 N N . GLY A 1 655 ? 19.503 25.308 34.084 1.00 53.06 655 GLY A N 1
ATOM 4834 C CA . GLY A 1 655 ? 18.343 25.726 34.860 1.00 53.06 655 GLY A CA 1
ATOM 4835 C C . GLY A 1 655 ? 17.415 26.665 34.091 1.00 53.06 655 GLY A C 1
ATOM 4836 O O . GLY A 1 655 ? 16.660 27.393 34.735 1.00 53.06 655 GLY A O 1
ATOM 4837 N N . ASN A 1 656 ? 17.497 26.686 32.757 1.00 59.03 656 ASN A N 1
ATOM 4838 C CA . ASN A 1 656 ? 16.520 27.373 31.918 1.00 59.03 656 ASN A CA 1
ATOM 4839 C C . ASN A 1 656 ? 15.235 26.554 31.883 1.00 59.03 656 ASN A C 1
ATOM 4841 O O . ASN A 1 656 ? 15.291 25.324 31.873 1.00 59.03 656 ASN A O 1
ATOM 4845 N N . VAL A 1 657 ? 14.103 27.250 31.895 1.00 56.34 657 VAL A N 1
ATOM 4846 C CA . VAL A 1 657 ? 12.773 26.672 32.042 1.00 56.34 657 VAL A CA 1
ATOM 4847 C C . VAL A 1 657 ? 12.002 26.902 30.752 1.00 56.34 657 VAL A C 1
ATOM 4849 O O . VAL A 1 657 ? 11.717 28.038 30.402 1.00 56.34 657 VAL A O 1
ATOM 4852 N N . TRP A 1 658 ? 11.629 25.839 30.062 1.00 55.19 658 TRP A N 1
ATOM 4853 C CA . TRP A 1 658 ? 10.729 25.919 28.918 1.00 55.19 658 TRP A CA 1
ATOM 4854 C C . TRP A 1 658 ? 9.331 25.661 29.423 1.00 55.19 658 TRP A C 1
ATOM 4856 O O . TRP A 1 658 ? 9.141 24.788 30.266 1.00 55.19 658 TRP A O 1
ATOM 4866 N N . LYS A 1 659 ? 8.358 26.411 28.936 1.00 60.78 659 LYS A N 1
ATOM 4867 C CA . LYS A 1 659 ? 6.968 26.168 29.275 1.00 60.78 659 LYS A CA 1
ATOM 4868 C C . LYS A 1 659 ? 6.224 25.983 27.973 1.00 60.78 659 LYS A C 1
ATOM 4870 O O . LYS A 1 659 ? 6.029 26.934 27.223 1.00 60.78 659 LYS A O 1
ATOM 4875 N N . GLU A 1 660 ? 5.837 24.749 27.714 1.00 58.78 660 GLU A N 1
ATOM 4876 C CA . GLU A 1 660 ? 4.812 24.478 26.725 1.00 58.78 660 GLU A CA 1
ATOM 4877 C C . GLU A 1 660 ? 3.528 25.107 27.236 1.00 58.78 660 GLU A C 1
ATOM 4879 O O . GLU A 1 660 ? 3.073 24.813 28.346 1.00 58.78 660 GLU A O 1
ATOM 4884 N N . LYS A 1 661 ? 3.006 26.041 26.453 1.00 58.66 661 LYS A N 1
ATOM 4885 C CA . LYS A 1 661 ? 1.784 26.753 26.767 1.00 58.66 661 LYS A CA 1
ATOM 4886 C C . LYS A 1 661 ? 0.820 26.465 25.638 1.00 58.66 661 LYS A C 1
ATOM 4888 O O . LYS A 1 661 ? 1.087 26.813 24.492 1.00 58.66 661 LYS A O 1
ATOM 4893 N N . GLN A 1 662 ? -0.327 25.882 25.967 1.00 56.25 662 GLN A N 1
ATOM 4894 C CA . GLN A 1 662 ? -1.405 25.722 24.996 1.00 56.25 662 GLN A CA 1
ATOM 4895 C C . GLN A 1 662 ? -1.763 27.080 24.381 1.00 56.25 662 GLN A C 1
ATOM 4897 O O . GLN A 1 662 ? -2.149 28.022 25.087 1.00 56.25 662 GLN A O 1
ATOM 4902 N N . THR A 1 663 ? -1.647 27.188 23.059 1.00 61.53 663 THR A N 1
ATOM 4903 C CA . THR A 1 663 ? -2.082 28.382 22.334 1.00 61.53 663 THR A CA 1
ATOM 4904 C C . THR A 1 663 ? -3.608 28.452 22.357 1.00 61.53 663 THR A C 1
ATOM 4906 O O . THR A 1 663 ? -4.297 27.435 22.346 1.00 61.53 663 THR A O 1
ATOM 4909 N N . GLU A 1 664 ? -4.184 29.656 22.359 1.00 63.84 664 GLU A N 1
ATOM 4910 C CA . GLU A 1 664 ? -5.644 29.823 22.228 1.00 63.84 664 GLU A CA 1
ATOM 4911 C C . GLU A 1 664 ? -6.194 29.251 20.907 1.00 63.84 664 GLU A C 1
ATOM 4913 O O . GLU A 1 664 ? -7.399 29.057 20.777 1.00 63.84 664 GLU A O 1
ATOM 4918 N N . GLU A 1 665 ? -5.327 28.993 19.927 1.00 61.62 665 GLU A N 1
ATOM 4919 C CA . GLU A 1 665 ? -5.660 28.374 18.644 1.00 61.62 665 GLU A CA 1
ATOM 4920 C C . GLU A 1 665 ? -5.774 26.850 18.763 1.00 61.62 665 GLU A C 1
ATOM 4922 O O . GLU A 1 665 ? -6.803 26.304 18.373 1.00 61.62 665 GLU A O 1
ATOM 4927 N N . SER A 1 666 ? -4.841 26.192 19.470 1.00 59.81 666 SER A N 1
ATOM 4928 C CA . SER A 1 666 ? -4.953 24.767 19.842 1.00 59.81 666 SER A CA 1
ATOM 4929 C C . SER A 1 666 ? -6.198 24.452 20.681 1.00 59.81 666 SER A C 1
ATOM 4931 O O . SER A 1 666 ? -6.650 23.314 20.727 1.00 59.81 666 SER A O 1
ATOM 4933 N N . LYS A 1 667 ? -6.806 25.466 21.312 1.00 60.97 667 LYS A N 1
ATOM 4934 C CA . LYS A 1 667 ? -8.075 25.342 22.042 1.00 60.97 667 LYS A CA 1
ATOM 4935 C C . LYS A 1 667 ? -9.315 25.498 21.165 1.00 60.97 667 LYS A C 1
ATOM 4937 O O . LYS A 1 667 ? -10.414 25.464 21.711 1.00 60.97 667 LYS A O 1
ATOM 4942 N N . LYS A 1 668 ? -9.221 25.795 19.868 1.00 63.41 668 LYS A N 1
ATOM 4943 C CA . LYS A 1 668 ? -10.407 26.072 19.028 1.00 63.41 668 LYS A CA 1
ATOM 4944 C C . LYS A 1 668 ? -10.834 24.911 18.158 1.00 63.41 668 LYS A C 1
ATOM 4946 O O . LYS A 1 668 ? -12.022 24.842 17.862 1.00 63.41 668 LYS A O 1
ATOM 4951 N N . THR A 1 669 ? -9.900 24.064 17.772 1.00 68.88 669 THR A N 1
ATOM 4952 C CA . THR A 1 669 ? -10.155 22.954 16.868 1.00 68.88 669 THR A CA 1
ATOM 4953 C C . THR A 1 669 ? -10.895 21.848 17.621 1.00 68.88 669 THR A C 1
ATOM 4955 O O . THR A 1 669 ? -10.589 21.564 18.782 1.00 68.88 669 THR A O 1
ATOM 4958 N N . GLU A 1 670 ? -11.963 21.334 17.018 1.00 81.94 670 GLU A N 1
ATOM 4959 C CA . GLU A 1 670 ? -12.662 20.136 17.486 1.00 81.94 670 GLU A CA 1
ATOM 4960 C C . GLU A 1 670 ? -12.084 18.968 16.688 1.00 81.94 670 GLU A C 1
ATOM 4962 O O . GLU A 1 670 ? -11.889 19.079 15.481 1.00 81.94 670 GLU A O 1
ATOM 4967 N N . ASP A 1 671 ? -11.755 17.894 17.381 1.00 89.94 671 ASP A N 1
ATOM 4968 C CA . ASP A 1 671 ? -11.288 16.626 16.839 1.00 89.94 671 ASP A CA 1
ATOM 4969 C C . ASP A 1 671 ? -12.311 15.559 17.216 1.00 89.94 671 ASP A C 1
ATOM 4971 O O . ASP A 1 671 ? -12.787 15.526 18.355 1.00 89.94 671 ASP A O 1
ATOM 4975 N N . THR A 1 672 ? -12.701 14.747 16.240 1.00 95.19 672 THR A N 1
ATOM 4976 C CA . THR A 1 672 ? -13.722 13.709 16.389 1.00 95.19 672 THR A CA 1
ATOM 4977 C C . THR A 1 672 ? -13.138 12.363 16.003 1.00 95.19 672 THR A C 1
ATOM 4979 O O . THR A 1 672 ? -12.677 12.189 14.878 1.00 95.19 672 THR A O 1
ATOM 4982 N N . THR A 1 673 ? -13.176 11.409 16.925 1.00 97.50 673 THR A N 1
ATOM 4983 C CA . THR A 1 673 ? -12.809 10.015 16.663 1.00 97.50 673 THR A CA 1
ATOM 4984 C C . THR A 1 673 ? -14.028 9.137 16.896 1.00 97.50 673 THR A C 1
ATOM 4986 O O . THR A 1 673 ? -14.532 9.079 18.019 1.00 97.50 673 THR A O 1
ATOM 4989 N N . ARG A 1 674 ? -14.497 8.458 15.851 1.00 98.12 674 ARG A N 1
ATOM 4990 C CA . ARG A 1 674 ? -15.551 7.445 15.904 1.00 98.12 674 ARG A CA 1
ATOM 4991 C C . ARG A 1 674 ? -14.939 6.079 15.605 1.00 98.12 674 ARG A C 1
ATOM 4993 O O . ARG A 1 674 ? -14.196 5.936 14.642 1.00 98.12 674 ARG A O 1
ATOM 5000 N N . ILE A 1 675 ? -15.225 5.092 16.450 1.00 98.62 675 ILE A N 1
ATOM 5001 C CA . ILE A 1 675 ? -14.824 3.696 16.238 1.00 98.62 675 ILE A CA 1
ATOM 5002 C C . ILE A 1 675 ? -16.042 2.808 16.480 1.00 98.62 675 ILE A C 1
ATOM 5004 O O . ILE A 1 675 ? -16.585 2.796 17.583 1.00 98.62 675 ILE A O 1
ATOM 5008 N N . GLU A 1 676 ? -16.459 2.045 15.476 1.00 98.69 676 GLU A N 1
ATOM 5009 C CA . GLU A 1 676 ? -17.554 1.081 15.567 1.00 98.69 676 GLU A CA 1
ATOM 5010 C C . GLU A 1 676 ? -17.038 -0.343 15.322 1.00 98.69 676 GLU A C 1
ATOM 5012 O O . GLU A 1 676 ? -16.523 -0.659 14.256 1.00 98.69 676 GLU A O 1
ATOM 5017 N N . VAL A 1 677 ? -17.181 -1.213 16.322 1.00 98.75 677 VAL A N 1
ATOM 5018 C CA . VAL A 1 677 ? -16.771 -2.621 16.294 1.00 98.75 677 VAL A CA 1
ATOM 5019 C C . VAL A 1 677 ? -18.008 -3.500 16.446 1.00 98.75 677 VAL A C 1
ATOM 5021 O O . VAL A 1 677 ? -18.706 -3.441 17.457 1.00 98.75 677 VAL A O 1
ATOM 5024 N N . VAL A 1 678 ? -18.293 -4.341 15.455 1.00 98.44 678 VAL A N 1
ATOM 5025 C CA . VAL A 1 678 ? -19.450 -5.252 15.494 1.00 98.44 678 VAL A CA 1
ATOM 5026 C C . VAL A 1 678 ? -19.188 -6.462 16.401 1.00 98.44 678 VAL A C 1
ATOM 5028 O O . VAL A 1 678 ? -20.116 -6.980 17.028 1.00 98.44 678 VAL A O 1
ATOM 5031 N N . GLY A 1 679 ? -17.938 -6.926 16.464 1.00 98.25 679 GLY A N 1
ATOM 5032 C CA . GLY A 1 679 ? -17.519 -8.069 17.272 1.00 98.25 679 GLY A CA 1
ATOM 5033 C C . GLY A 1 679 ? -17.120 -7.722 18.706 1.00 98.25 679 GLY A C 1
ATOM 5034 O O . GLY A 1 679 ? -17.462 -6.668 19.249 1.00 98.25 679 GLY A O 1
ATOM 5035 N N . ASP A 1 680 ? -16.408 -8.655 19.332 1.00 98.56 680 ASP A N 1
ATOM 5036 C CA . ASP A 1 680 ? -15.860 -8.505 20.679 1.00 98.56 680 ASP A CA 1
ATOM 5037 C C . ASP A 1 680 ? -14.524 -7.738 20.651 1.00 98.56 680 ASP A C 1
ATOM 5039 O O . ASP A 1 680 ? -13.767 -7.811 19.686 1.00 98.56 680 ASP A O 1
ATOM 5043 N N . VAL A 1 681 ? -14.199 -7.039 21.742 1.00 98.75 681 VAL A N 1
ATOM 5044 C CA . VAL A 1 681 ? -12.880 -6.428 21.975 1.00 98.75 681 VAL A CA 1
ATOM 5045 C C . VAL A 1 681 ? -12.219 -7.182 23.124 1.00 98.75 681 VAL A C 1
ATOM 5047 O O . VAL A 1 681 ? -12.681 -7.096 24.260 1.00 98.75 681 VAL A O 1
ATOM 5050 N N . THR A 1 682 ? -11.157 -7.937 22.836 1.00 98.50 682 THR A N 1
ATOM 5051 C CA . THR A 1 682 ? -10.435 -8.767 23.815 1.00 98.50 682 THR A CA 1
ATOM 5052 C C . THR A 1 682 ? -8.950 -8.422 23.839 1.00 98.50 682 THR A C 1
ATOM 5054 O O . THR A 1 682 ? -8.280 -8.445 22.807 1.00 98.50 682 THR A O 1
ATOM 5057 N N . ALA A 1 683 ? -8.423 -8.153 25.030 1.00 98.00 683 ALA A N 1
ATOM 5058 C CA . ALA A 1 683 ? -7.051 -7.703 25.237 1.00 98.00 683 ALA A CA 1
ATOM 5059 C C . ALA A 1 683 ? -6.394 -8.397 26.444 1.00 98.00 683 ALA A C 1
ATOM 5061 O O . ALA A 1 683 ? -7.069 -8.697 27.431 1.00 98.00 683 ALA A O 1
ATOM 5062 N N . GLU A 1 684 ? -5.079 -8.631 26.401 1.00 96.69 684 GLU A N 1
ATOM 5063 C CA . GLU A 1 684 ? -4.321 -9.083 27.584 1.00 96.69 684 GLU A CA 1
ATOM 5064 C C . GLU A 1 684 ? -4.006 -7.922 28.552 1.00 96.69 684 GLU A C 1
ATOM 5066 O O . GLU A 1 684 ? -3.786 -8.155 29.736 1.00 96.69 684 GLU A O 1
ATOM 5071 N N . GLU A 1 685 ? -4.040 -6.665 28.097 1.00 94.81 685 GLU A N 1
ATOM 5072 C CA . GLU A 1 685 ? -3.882 -5.468 28.938 1.00 94.81 685 GLU A CA 1
ATOM 5073 C C . GLU A 1 685 ? -5.210 -4.701 29.085 1.00 94.81 685 GLU A C 1
ATOM 5075 O O . GLU A 1 685 ? -6.129 -5.183 29.761 1.00 94.81 685 GLU A O 1
ATOM 5080 N N . GLY A 1 686 ? -5.321 -3.497 28.513 1.00 96.06 686 GLY A N 1
ATOM 5081 C CA . GLY A 1 686 ? -6.554 -2.721 28.474 1.00 96.06 686 GLY A CA 1
ATOM 5082 C C . GLY A 1 686 ? -7.431 -3.110 27.287 1.00 96.06 686 GLY A C 1
ATOM 5083 O O . GLY A 1 686 ? -6.976 -3.072 26.147 1.00 96.06 686 GLY A O 1
ATOM 5084 N N . GLY A 1 687 ? -8.709 -3.424 27.523 1.00 97.69 687 GLY A N 1
ATOM 5085 C CA . GLY A 1 687 ? -9.669 -3.633 26.427 1.00 97.69 687 GLY A CA 1
ATOM 5086 C C . GLY A 1 687 ? -9.790 -2.376 25.557 1.00 97.69 687 GLY A C 1
ATOM 5087 O O . GLY A 1 687 ? -9.529 -2.403 24.354 1.00 97.69 687 GLY A O 1
ATOM 5088 N N . ILE A 1 688 ? -10.120 -1.254 26.199 1.00 98.44 688 ILE A N 1
ATOM 5089 C CA . ILE A 1 688 ? -10.122 0.091 25.616 1.00 98.44 688 ILE A CA 1
ATOM 5090 C C . ILE A 1 688 ? -9.294 1.015 26.515 1.00 98.44 688 ILE A C 1
ATOM 5092 O O . ILE A 1 688 ? -9.572 1.126 27.706 1.00 98.44 688 ILE A O 1
ATOM 5096 N N . VAL A 1 689 ? -8.316 1.713 25.951 1.00 97.62 689 VAL A N 1
ATOM 5097 C CA . VAL A 1 689 ? -7.471 2.706 26.619 1.00 97.62 689 VAL A CA 1
ATOM 5098 C C . VAL A 1 689 ? -7.778 4.089 26.057 1.00 97.62 689 VAL A C 1
ATOM 5100 O O . VAL A 1 689 ? -7.767 4.291 24.844 1.00 97.62 689 VAL A O 1
ATOM 5103 N N . ILE A 1 690 ? -8.038 5.052 26.938 1.00 96.81 690 ILE A N 1
ATOM 5104 C CA . ILE A 1 690 ? -8.417 6.420 26.576 1.00 96.81 690 ILE A CA 1
ATOM 5105 C C . ILE A 1 690 ? -7.436 7.408 27.215 1.00 96.81 690 ILE A C 1
ATOM 5107 O O . ILE A 1 690 ? -7.446 7.593 28.438 1.00 96.81 690 ILE A O 1
ATOM 5111 N N . ASP A 1 691 ? -6.633 8.082 26.387 1.00 94.19 691 ASP A N 1
ATOM 5112 C CA . ASP A 1 691 ? -5.745 9.196 26.768 1.00 94.19 691 ASP A CA 1
ATOM 5113 C C . ASP A 1 691 ? -6.209 10.494 26.087 1.00 94.19 691 ASP A C 1
ATOM 5115 O O . ASP A 1 691 ? -5.716 10.898 25.029 1.00 94.19 691 ASP A O 1
ATOM 5119 N N . MET A 1 692 ? -7.203 11.145 26.696 1.00 89.38 692 MET A N 1
ATOM 5120 C CA . MET A 1 692 ? -7.815 12.374 26.179 1.00 89.38 692 MET A CA 1
ATOM 5121 C C . MET A 1 692 ? -7.719 13.524 27.186 1.00 89.38 692 MET A C 1
ATOM 5123 O O . MET A 1 692 ? -8.679 13.829 27.898 1.00 89.38 692 MET A O 1
ATOM 5127 N N . PRO A 1 693 ? -6.568 14.208 27.270 1.00 81.75 693 PRO A N 1
ATOM 5128 C CA . PRO A 1 693 ? -6.376 15.295 28.223 1.00 81.75 693 PRO A CA 1
ATOM 5129 C C . PRO A 1 693 ? -7.073 16.615 27.827 1.00 81.75 693 PRO A C 1
ATOM 5131 O O . PRO A 1 693 ? -6.935 17.603 28.551 1.00 81.75 693 PRO A O 1
ATOM 5134 N N . TYR A 1 694 ? -7.798 16.680 26.699 1.00 77.75 694 TYR A N 1
ATOM 5135 C CA . TYR A 1 694 ? -8.390 17.916 26.167 1.00 77.75 694 TYR A CA 1
ATOM 5136 C C . TYR A 1 694 ? -9.929 17.881 26.164 1.00 77.75 694 TYR A C 1
ATOM 5138 O O . TYR A 1 694 ? -10.536 17.048 25.508 1.00 77.75 694 TYR A O 1
ATOM 5146 N N . GLU A 1 695 ? -10.569 18.873 26.798 1.00 75.44 695 GLU A N 1
ATOM 5147 C CA . GLU A 1 695 ? -12.042 18.963 26.961 1.00 75.44 695 GLU A CA 1
ATOM 5148 C C . GLU A 1 695 ? -12.853 19.117 25.652 1.00 75.44 695 GLU A C 1
ATOM 5150 O O . GLU A 1 695 ? -14.081 19.154 25.682 1.00 75.44 695 GLU A O 1
ATOM 5155 N N . LYS A 1 696 ? -12.196 19.337 24.508 1.00 83.69 696 LYS A N 1
ATOM 5156 C CA . LYS A 1 696 ? -12.870 19.583 23.219 1.00 83.69 696 LYS A CA 1
ATOM 5157 C C . LYS A 1 696 ? -12.817 18.414 22.252 1.00 83.69 696 LYS A C 1
ATOM 5159 O O . LYS A 1 696 ? -13.575 18.425 21.281 1.00 83.69 696 LYS A O 1
ATOM 5164 N N . SER A 1 697 ? -11.934 17.465 22.518 1.00 87.62 697 SER A N 1
ATOM 5165 C CA . SER A 1 697 ? -11.835 16.227 21.770 1.00 87.62 697 SER A CA 1
ATOM 5166 C C . SER A 1 697 ? -13.102 15.416 22.025 1.00 87.62 697 SER A C 1
ATOM 5168 O O . SER A 1 697 ? -13.542 15.286 23.169 1.00 87.62 697 SER A O 1
ATOM 5170 N N . LYS A 1 698 ? -13.731 14.921 20.960 1.00 94.38 698 LYS A N 1
ATOM 5171 C CA . LYS A 1 698 ? -14.902 14.048 21.046 1.00 94.38 698 LYS A CA 1
ATOM 5172 C C . LYS A 1 698 ? -14.514 12.657 20.590 1.00 94.38 698 LYS A C 1
ATOM 5174 O O . LYS A 1 698 ? -13.939 12.487 19.519 1.00 94.38 698 LYS A O 1
ATOM 5179 N N . MET A 1 699 ? -14.883 11.677 21.391 1.00 96.12 699 MET A N 1
ATOM 5180 C CA . MET A 1 699 ? -14.663 10.270 21.115 1.00 96.12 699 MET A CA 1
ATOM 5181 C C . MET A 1 699 ? -15.992 9.543 21.231 1.00 96.12 699 MET A C 1
ATOM 5183 O O . MET A 1 699 ? -16.696 9.702 22.228 1.00 96.12 699 MET A O 1
ATOM 5187 N N . ASP A 1 700 ? -16.315 8.741 20.227 1.00 98.00 700 ASP A N 1
ATOM 5188 C CA . ASP A 1 700 ? -17.462 7.845 20.232 1.00 98.00 700 ASP A CA 1
ATOM 5189 C C . ASP A 1 700 ? -16.997 6.432 19.891 1.00 98.00 700 ASP A C 1
ATOM 5191 O O . ASP A 1 700 ? -16.540 6.174 18.779 1.00 98.00 700 ASP A O 1
ATOM 5195 N N . VAL A 1 701 ? -17.064 5.525 20.864 1.00 98.38 701 VAL A N 1
ATOM 5196 C CA . VAL A 1 701 ? -16.732 4.114 20.655 1.00 98.38 701 VAL A CA 1
ATOM 5197 C C . VAL A 1 701 ? -17.975 3.272 20.842 1.00 98.38 701 VAL A C 1
ATOM 5199 O O . VAL A 1 701 ? -18.577 3.262 21.919 1.00 98.38 701 VAL A O 1
ATOM 5202 N N . ILE A 1 702 ? -18.330 2.536 19.795 1.00 98.69 702 ILE A N 1
ATOM 5203 C CA . ILE A 1 702 ? -19.465 1.625 19.750 1.00 98.69 702 ILE A CA 1
ATOM 5204 C C . ILE A 1 702 ? -18.924 0.202 19.606 1.00 98.69 702 ILE A C 1
ATOM 5206 O O . ILE A 1 702 ? -18.224 -0.097 18.648 1.00 98.69 702 ILE A O 1
ATOM 5210 N N . VAL A 1 703 ? -19.252 -0.689 20.541 1.00 98.62 703 VAL A N 1
ATOM 5211 C CA . VAL A 1 703 ? -18.899 -2.116 20.487 1.00 98.62 703 VAL A CA 1
ATOM 5212 C C . VAL A 1 703 ? -20.176 -2.948 20.604 1.00 98.62 703 VAL A C 1
ATOM 5214 O O . VAL A 1 703 ? -20.755 -3.066 21.687 1.00 98.62 703 VAL A O 1
ATOM 5217 N N . ASP A 1 704 ? -20.646 -3.547 19.507 1.00 98.19 704 ASP A N 1
ATOM 5218 C CA . ASP A 1 704 ? -21.834 -4.418 19.541 1.00 98.19 704 ASP A CA 1
ATOM 5219 C C . ASP A 1 704 ? -21.553 -5.767 20.242 1.00 98.19 704 ASP A C 1
ATOM 5221 O O . ASP A 1 704 ? -22.484 -6.503 20.589 1.00 98.19 704 ASP A O 1
ATOM 5225 N N . GLY A 1 705 ? -20.289 -6.082 20.527 1.00 98.06 705 GLY A N 1
ATOM 5226 C CA . GLY A 1 705 ? -19.867 -7.219 21.340 1.00 98.06 705 GLY A CA 1
ATOM 5227 C C . GLY A 1 705 ? -19.542 -6.899 22.805 1.00 98.06 705 GLY A C 1
ATOM 5228 O O . GLY A 1 705 ? -20.092 -5.995 23.446 1.00 98.06 705 GLY A O 1
ATOM 5229 N N . THR A 1 706 ? -18.676 -7.734 23.363 1.00 98.12 706 THR A N 1
ATOM 5230 C CA . THR A 1 706 ? -18.180 -7.674 24.738 1.00 98.12 706 THR A CA 1
ATOM 5231 C C . THR A 1 706 ? -16.797 -7.042 24.765 1.00 98.12 706 THR A C 1
ATOM 5233 O O . THR A 1 706 ? -15.934 -7.435 23.987 1.00 98.12 706 THR A O 1
ATOM 5236 N N . VAL A 1 707 ? -16.565 -6.115 25.693 1.00 98.62 707 VAL A N 1
ATOM 5237 C CA . VAL A 1 707 ? -15.227 -5.579 25.976 1.00 98.62 707 VAL A CA 1
ATOM 5238 C C . VAL A 1 707 ? -14.628 -6.301 27.182 1.00 98.62 707 VAL A C 1
ATOM 5240 O O . VAL A 1 707 ? -15.247 -6.336 28.253 1.00 98.62 707 VAL A O 1
ATOM 5243 N N . SER A 1 708 ? -13.426 -6.849 27.017 1.00 98.19 708 SER A N 1
ATOM 5244 C CA . SER A 1 708 ? -12.650 -7.503 28.072 1.00 98.19 708 SER A CA 1
ATOM 5245 C C . SER A 1 708 ? -11.158 -7.155 27.983 1.00 98.19 708 SER A C 1
ATOM 5247 O O . SER A 1 708 ? -10.581 -7.036 26.901 1.00 98.19 708 SER A O 1
ATOM 5249 N N . GLY A 1 709 ? -10.533 -6.978 29.147 1.00 96.75 709 GLY A N 1
ATOM 5250 C CA . GLY A 1 709 ? -9.090 -6.783 29.309 1.00 96.75 709 GLY A CA 1
ATOM 5251 C C . GLY A 1 709 ? -8.628 -7.351 30.652 1.00 96.75 709 GLY A C 1
ATOM 5252 O O . GLY A 1 709 ? -9.358 -7.212 31.640 1.00 96.75 709 GLY A O 1
ATOM 5253 N N . GLU A 1 710 ? -7.462 -8.006 30.724 1.00 93.44 710 GLU A N 1
ATOM 5254 C CA . GLU A 1 710 ? -7.013 -8.611 31.993 1.00 93.44 710 GLU A CA 1
ATOM 5255 C C . GLU A 1 710 ? -6.687 -7.556 33.063 1.00 93.44 710 GLU A C 1
ATOM 5257 O O . GLU A 1 710 ? -6.966 -7.783 34.245 1.00 93.44 710 GLU A O 1
ATOM 5262 N N . LEU A 1 711 ? -6.141 -6.392 32.674 1.00 91.56 711 LEU A N 1
ATOM 5263 C CA . LEU A 1 711 ? -5.909 -5.277 33.604 1.00 91.56 711 LEU A CA 1
ATOM 5264 C C . LEU A 1 711 ? -7.225 -4.566 33.933 1.00 91.56 711 LEU A C 1
ATOM 5266 O O . LEU A 1 711 ? -7.629 -4.465 35.098 1.00 91.56 711 LEU A O 1
ATOM 5270 N N . ALA A 1 712 ? -7.900 -4.079 32.896 1.00 94.31 712 ALA A N 1
ATOM 5271 C CA . ALA A 1 712 ? -9.253 -3.553 32.962 1.00 94.31 712 ALA A CA 1
ATOM 5272 C C . ALA A 1 712 ? -9.872 -3.547 31.564 1.00 94.31 712 ALA A C 1
ATOM 5274 O O . ALA A 1 712 ? -9.185 -3.356 30.561 1.00 94.31 712 ALA A O 1
ATOM 5275 N N . SER A 1 713 ? -11.192 -3.684 31.497 1.00 97.56 713 SER A N 1
ATOM 5276 C CA . SER A 1 713 ? -11.910 -3.565 30.228 1.00 97.56 713 SER A CA 1
ATOM 5277 C C . SER A 1 713 ? -11.859 -2.137 29.678 1.00 97.56 713 SER A C 1
ATOM 5279 O O . SER A 1 713 ? -11.765 -1.963 28.467 1.00 97.56 713 SER A O 1
ATOM 5281 N N . VAL A 1 714 ? -11.858 -1.122 30.554 1.00 98.19 714 VAL A N 1
ATOM 5282 C CA . VAL A 1 714 ? -11.606 0.277 30.183 1.00 98.19 714 VAL A CA 1
ATOM 5283 C C . VAL A 1 714 ? -10.533 0.895 31.082 1.00 98.19 714 VAL A C 1
ATOM 5285 O O . VAL A 1 714 ? -10.656 0.889 32.310 1.00 98.19 714 VAL A O 1
ATOM 5288 N N . LEU A 1 715 ? -9.502 1.469 30.469 1.00 97.38 715 LEU A N 1
ATOM 5289 C CA . LEU A 1 715 ? -8.441 2.230 31.118 1.00 97.38 715 LEU A CA 1
ATOM 5290 C C . LEU A 1 715 ? -8.520 3.700 30.704 1.00 97.38 715 LEU A C 1
ATOM 5292 O O . LEU A 1 715 ? -8.524 4.037 29.525 1.00 97.38 715 LEU A O 1
ATOM 5296 N N . LEU A 1 716 ? -8.554 4.588 31.691 1.00 96.94 716 LEU A N 1
ATOM 5297 C CA . LEU A 1 716 ? -8.554 6.037 31.505 1.00 96.94 716 LEU A CA 1
ATOM 5298 C C . LEU A 1 716 ? -7.217 6.584 32.009 1.00 96.94 716 LEU A C 1
ATOM 5300 O O . LEU A 1 716 ? -6.878 6.373 33.175 1.00 96.94 716 LEU A O 1
ATOM 5304 N N . ASP A 1 717 ? -6.464 7.312 31.186 1.00 94.56 717 ASP A N 1
ATOM 5305 C CA . ASP A 1 717 ? -5.302 8.044 31.703 1.00 94.56 717 ASP A CA 1
ATOM 5306 C C . ASP A 1 717 ? -5.764 8.993 32.829 1.00 94.56 717 ASP A C 1
ATOM 5308 O O . ASP A 1 717 ? -6.873 9.539 32.809 1.00 94.56 717 ASP A O 1
ATOM 5312 N N . GLU A 1 718 ? -4.940 9.192 33.858 1.00 92.44 718 GLU A N 1
ATOM 5313 C CA . GLU A 1 718 ? -5.281 10.056 34.992 1.00 92.44 718 GLU A CA 1
ATOM 5314 C C . GLU A 1 718 ? -5.683 11.477 34.560 1.00 92.44 718 GLU A C 1
ATOM 5316 O O . GLU A 1 718 ? -6.446 12.142 35.265 1.00 92.44 718 GLU A O 1
ATOM 5321 N N . ARG A 1 719 ? -5.186 11.927 33.401 1.00 86.88 719 ARG A N 1
ATOM 5322 C CA . ARG A 1 719 ? -5.444 13.239 32.801 1.00 86.88 719 ARG A CA 1
ATOM 5323 C C . ARG A 1 719 ? -6.702 13.260 31.942 1.00 86.88 719 ARG A C 1
ATOM 5325 O O . ARG A 1 719 ? -7.136 14.351 31.579 1.00 86.88 719 ARG A O 1
ATOM 5332 N N . THR A 1 720 ? -7.274 12.102 31.615 1.00 88.25 720 THR A N 1
ATOM 5333 C CA . THR A 1 720 ? -8.422 12.003 30.715 1.00 88.25 720 THR A CA 1
ATOM 5334 C C . THR A 1 720 ? -9.613 12.768 31.270 1.00 88.25 720 THR A C 1
ATOM 5336 O O . THR A 1 720 ? -10.083 12.509 32.388 1.00 88.25 720 THR A O 1
ATOM 5339 N N . VAL A 1 721 ? -10.102 13.703 30.458 1.00 85.88 721 VAL A N 1
ATOM 5340 C CA . VAL A 1 721 ? -11.368 14.394 30.664 1.00 85.88 721 VAL A CA 1
ATOM 5341 C C . VAL A 1 721 ? -12.452 13.561 29.994 1.00 85.88 721 VAL A C 1
ATOM 5343 O O . VAL A 1 721 ? -12.395 13.296 28.800 1.00 85.88 721 VAL A O 1
ATOM 5346 N N . THR A 1 722 ? -13.438 13.131 30.773 1.00 90.25 722 THR A N 1
ATOM 5347 C CA . THR A 1 722 ? -14.525 12.268 30.288 1.00 90.25 722 THR A CA 1
ATOM 5348 C C . THR A 1 722 ? -15.624 13.050 29.567 1.00 90.25 722 THR A C 1
ATOM 5350 O O . THR A 1 722 ? -16.404 12.461 28.824 1.00 90.25 722 THR A O 1
ATOM 5353 N N . ASP A 1 723 ? -15.682 14.375 29.742 1.00 89.31 723 ASP A N 1
ATOM 5354 C CA . ASP A 1 723 ? -16.566 15.253 28.972 1.00 89.31 723 ASP A CA 1
ATOM 5355 C C . ASP A 1 723 ? -16.162 15.210 27.490 1.00 89.31 723 ASP A C 1
ATOM 5357 O O . ASP A 1 723 ? -15.137 15.766 27.105 1.00 89.31 723 ASP A O 1
ATOM 5361 N N . GLY A 1 724 ? -16.978 14.555 26.661 1.00 89.44 724 GLY A N 1
ATOM 5362 C CA . GLY A 1 724 ? -16.696 14.340 25.235 1.00 89.44 724 GLY A CA 1
ATOM 5363 C C . GLY A 1 724 ? -16.415 12.884 24.863 1.00 89.44 724 GLY A C 1
ATOM 5364 O O . GLY A 1 724 ? -16.366 12.582 23.675 1.00 89.44 724 GLY A O 1
ATOM 5365 N N . VAL A 1 725 ? -16.303 11.984 25.843 1.00 95.88 725 VAL A N 1
ATOM 5366 C CA . VAL A 1 725 ? -16.159 10.539 25.627 1.00 95.88 725 VAL A CA 1
ATOM 5367 C C . VAL A 1 725 ? -17.526 9.865 25.733 1.00 95.88 725 VAL A C 1
ATOM 5369 O O . VAL A 1 725 ? -18.185 9.947 26.768 1.00 95.88 725 VAL A O 1
ATOM 5372 N N . THR A 1 726 ? -17.941 9.169 24.678 1.00 97.75 726 THR A N 1
ATOM 5373 C CA . THR A 1 726 ? -19.114 8.288 24.672 1.00 97.75 726 THR A CA 1
ATOM 5374 C C . THR A 1 726 ? -18.660 6.855 24.430 1.00 97.75 726 THR A C 1
ATOM 5376 O O . THR A 1 726 ? -17.934 6.579 23.479 1.00 97.75 726 THR A O 1
ATOM 5379 N N . LEU A 1 727 ? -19.076 5.946 25.314 1.00 98.38 727 LEU A N 1
ATOM 5380 C CA . LEU A 1 727 ? -18.830 4.513 25.184 1.00 98.38 727 LEU A CA 1
ATOM 5381 C C . LEU A 1 727 ? -20.171 3.777 25.161 1.00 98.38 727 LEU A C 1
ATOM 5383 O O . LEU A 1 727 ? -20.888 3.749 26.168 1.00 98.38 727 LEU A O 1
ATOM 5387 N N . THR A 1 728 ? -20.480 3.178 24.015 1.00 98.62 728 THR A N 1
ATOM 5388 C CA . THR A 1 728 ? -21.678 2.373 23.777 1.00 98.62 728 THR A CA 1
ATOM 5389 C C . THR A 1 728 ? -21.278 0.925 23.558 1.00 98.62 728 THR A C 1
ATOM 5391 O O . THR A 1 728 ? -20.507 0.621 22.662 1.00 98.62 728 THR A O 1
ATOM 5394 N N . VAL A 1 729 ? -21.782 0.008 24.374 1.00 98.56 729 VAL A N 1
ATOM 5395 C CA . VAL A 1 729 ? -21.308 -1.387 24.396 1.00 98.56 729 VAL A CA 1
ATOM 5396 C C . VAL A 1 729 ? -22.451 -2.355 24.640 1.00 98.56 729 VAL A C 1
ATOM 5398 O O . VAL A 1 729 ? -23.390 -2.034 25.371 1.00 98.56 729 VAL A O 1
ATOM 5401 N N . TRP A 1 730 ? -22.398 -3.577 24.115 1.00 98.19 730 TRP A N 1
ATOM 5402 C CA . TRP A 1 730 ? -23.358 -4.593 24.552 1.00 98.19 730 TRP A CA 1
ATOM 5403 C C . TRP A 1 730 ? -23.029 -5.114 25.950 1.00 98.19 730 TRP A C 1
ATOM 5405 O O . TRP A 1 730 ? -23.919 -5.155 26.811 1.00 98.19 730 TRP A O 1
ATOM 5415 N N . ALA A 1 731 ? -21.774 -5.487 26.195 1.00 97.50 731 ALA A N 1
ATOM 5416 C CA . ALA A 1 731 ? -21.317 -5.971 27.491 1.00 97.50 731 ALA A CA 1
ATOM 5417 C C . ALA A 1 731 ? -19.885 -5.517 27.814 1.00 97.50 731 ALA A C 1
ATOM 5419 O O . ALA A 1 731 ? -19.071 -5.313 26.921 1.00 97.50 731 ALA A O 1
ATOM 5420 N N . ILE A 1 732 ? -19.580 -5.389 29.105 1.00 98.00 732 ILE A N 1
ATOM 5421 C CA . ILE A 1 732 ? -18.231 -5.147 29.627 1.00 98.00 732 ILE A CA 1
ATOM 5422 C C . ILE A 1 732 ? -17.978 -6.129 30.766 1.00 98.00 732 ILE A C 1
ATOM 5424 O O . ILE A 1 732 ? -18.809 -6.260 31.672 1.00 98.00 732 ILE A O 1
ATOM 5428 N N . GLU A 1 733 ? -16.832 -6.804 30.735 1.00 97.56 733 GLU A N 1
ATOM 5429 C CA . GLU A 1 733 ? -16.412 -7.682 31.823 1.00 97.56 733 GLU A CA 1
ATOM 5430 C C . GLU A 1 733 ? -15.792 -6.888 32.981 1.00 97.56 733 GLU A C 1
ATOM 5432 O O . GLU A 1 733 ? -15.087 -5.898 32.787 1.00 97.56 733 GLU A O 1
ATOM 5437 N N . GLU A 1 734 ? -16.070 -7.314 34.212 1.00 96.31 734 GLU A N 1
ATOM 5438 C CA . GLU A 1 734 ? -15.396 -6.775 35.393 1.00 96.31 734 GLU A CA 1
ATOM 5439 C C . GLU A 1 734 ? -13.993 -7.387 35.505 1.00 96.31 734 GLU A C 1
ATOM 5441 O O . GLU A 1 734 ? -13.831 -8.600 35.353 1.00 96.31 734 GLU A O 1
ATOM 5446 N N . ASN A 1 735 ? -12.993 -6.573 35.845 1.00 93.75 735 ASN A N 1
ATOM 5447 C CA . ASN A 1 735 ? -11.650 -7.071 36.141 1.00 93.75 735 ASN A CA 1
ATOM 5448 C C . ASN A 1 735 ? -11.584 -7.802 37.501 1.00 93.75 735 ASN A C 1
ATOM 5450 O O . ASN A 1 735 ? -12.581 -7.932 38.219 1.00 93.75 735 ASN A O 1
ATOM 5454 N N . GLU A 1 736 ? -10.393 -8.251 37.916 1.00 93.56 736 GLU A N 1
ATOM 5455 C CA . GLU A 1 736 ? -10.216 -8.972 39.190 1.00 93.56 736 GLU A CA 1
ATOM 5456 C C . GLU A 1 736 ? -10.662 -8.174 40.435 1.00 93.56 736 GLU A C 1
ATOM 5458 O O . GLU A 1 736 ? -11.030 -8.768 41.457 1.00 93.56 736 GLU A O 1
ATOM 5463 N N . ASN A 1 737 ? -10.656 -6.837 40.359 1.00 92.81 737 ASN A N 1
ATOM 5464 C CA . ASN A 1 737 ? -11.108 -5.945 41.430 1.00 92.81 737 ASN A CA 1
ATOM 5465 C C . ASN A 1 737 ? -12.629 -5.727 41.430 1.00 92.81 737 ASN A C 1
ATOM 5467 O O . ASN A 1 737 ? -13.163 -5.145 42.379 1.00 92.81 737 ASN A O 1
ATOM 5471 N N . GLY A 1 738 ? -13.334 -6.216 40.407 1.00 94.31 738 GLY A N 1
ATOM 5472 C CA . GLY A 1 738 ? -14.756 -5.970 40.211 1.00 94.31 738 GLY A CA 1
ATOM 5473 C C . GLY A 1 738 ? -15.046 -4.594 39.609 1.00 94.31 738 GLY A C 1
ATOM 5474 O O . GLY A 1 738 ? -16.127 -4.064 39.856 1.00 94.31 738 GLY A O 1
ATOM 5475 N N . ASN A 1 739 ? -14.099 -3.981 38.897 1.00 95.56 739 ASN A N 1
ATOM 5476 C CA . ASN A 1 739 ? -14.261 -2.677 38.249 1.00 95.56 739 ASN A CA 1
ATOM 5477 C C . ASN A 1 739 ? -14.442 -2.859 36.738 1.00 95.56 739 ASN A C 1
ATOM 5479 O O . ASN A 1 739 ? -13.879 -3.786 36.157 1.00 95.56 739 ASN A O 1
ATOM 5483 N N . LEU A 1 740 ? -15.240 -1.991 36.116 1.00 96.44 740 LEU A N 1
ATOM 5484 C CA . LEU A 1 740 ? -15.424 -1.939 34.661 1.00 96.44 740 LEU A CA 1
ATOM 5485 C C . LEU A 1 740 ? -14.455 -0.938 34.024 1.00 96.44 740 LEU A C 1
ATOM 5487 O O . LEU A 1 740 ? -13.924 -1.202 32.947 1.00 96.44 740 LEU A O 1
ATOM 5491 N N . ALA A 1 741 ? -14.230 0.191 34.704 1.00 97.38 741 ALA A N 1
ATOM 5492 C CA . ALA A 1 741 ? -13.324 1.246 34.272 1.00 97.38 741 ALA A CA 1
ATOM 5493 C C . ALA A 1 741 ? -12.382 1.660 35.407 1.00 97.38 741 ALA A C 1
ATOM 5495 O O . ALA A 1 741 ? -12.823 1.903 36.535 1.00 97.38 741 ALA A O 1
ATOM 5496 N N . GLU A 1 742 ? -11.089 1.775 35.111 1.00 97.00 742 GLU A N 1
ATOM 5497 C CA . GLU A 1 742 ? -10.077 2.231 36.065 1.00 97.00 742 GLU A CA 1
ATOM 5498 C C . GLU A 1 742 ? -9.243 3.382 35.503 1.00 97.00 742 GLU A C 1
ATOM 5500 O O . GLU A 1 742 ? -8.949 3.439 34.309 1.00 97.00 742 GLU A O 1
ATOM 5505 N N . ARG A 1 743 ? -8.825 4.295 36.386 1.00 96.25 743 ARG A N 1
ATOM 5506 C CA . ARG A 1 743 ? -7.811 5.295 36.043 1.00 96.25 743 ARG A CA 1
ATOM 5507 C C . ARG A 1 743 ? -6.417 4.732 36.225 1.00 96.25 743 ARG A C 1
ATOM 5509 O O . ARG A 1 743 ? -6.162 4.033 37.208 1.00 96.25 743 ARG A O 1
ATOM 5516 N N . TYR A 1 744 ? -5.497 5.111 35.348 1.00 94.56 744 TYR A N 1
ATOM 5517 C CA . TYR A 1 744 ? -4.096 4.734 35.459 1.00 94.56 744 TYR A CA 1
ATOM 5518 C C . TYR A 1 744 ? -3.159 5.932 35.319 1.00 94.56 744 TYR A C 1
ATOM 5520 O O . TYR A 1 744 ? -3.450 6.918 34.647 1.00 94.56 744 TYR A O 1
ATOM 5528 N N . HIS A 1 745 ? -1.999 5.818 35.952 1.00 91.25 745 HIS A N 1
ATOM 5529 C CA . HIS A 1 745 ? -0.862 6.702 35.757 1.00 91.25 745 HIS A CA 1
ATOM 5530 C C . HIS A 1 745 ? 0.244 5.926 35.040 1.00 91.25 745 HIS A C 1
ATOM 5532 O O . HIS A 1 745 ? 0.701 4.895 35.543 1.00 91.25 745 HIS A O 1
ATOM 5538 N N . SER A 1 746 ? 0.679 6.406 33.873 1.00 86.69 746 SER A N 1
ATOM 5539 C CA . SER A 1 746 ? 1.844 5.853 33.180 1.00 86.69 746 SER A CA 1
ATOM 5540 C C . SER A 1 746 ? 3.116 6.600 33.580 1.00 86.69 746 SER A C 1
ATOM 5542 O O . SER A 1 746 ? 3.196 7.831 33.550 1.00 86.69 746 SER A O 1
ATOM 5544 N N . TYR A 1 747 ? 4.154 5.854 33.943 1.00 82.38 747 TYR A N 1
ATOM 5545 C CA . TYR A 1 747 ? 5.468 6.412 34.242 1.00 82.38 747 TYR A CA 1
ATOM 5546 C C . TYR A 1 747 ? 6.566 5.514 33.694 1.00 82.38 747 TYR A C 1
ATOM 5548 O O . TYR A 1 747 ? 6.407 4.309 33.549 1.00 82.38 747 TYR A O 1
ATOM 5556 N N . MET A 1 748 ? 7.709 6.110 33.383 1.00 78.31 748 MET A N 1
ATOM 5557 C CA . MET A 1 748 ? 8.879 5.362 32.951 1.00 78.31 748 MET A CA 1
ATOM 5558 C C . MET A 1 748 ? 9.737 5.021 34.170 1.00 78.31 748 MET A C 1
ATOM 5560 O O . MET A 1 748 ? 10.084 5.916 34.948 1.00 78.31 748 MET A O 1
ATOM 5564 N N . ASP A 1 749 ? 10.074 3.747 34.342 1.00 82.00 749 ASP A N 1
ATOM 5565 C CA . ASP A 1 749 ? 10.879 3.279 35.467 1.00 82.00 749 ASP A CA 1
ATOM 5566 C C . ASP A 1 749 ? 12.373 3.646 35.333 1.00 82.00 749 ASP A C 1
ATOM 5568 O O . ASP A 1 749 ? 12.813 4.340 34.408 1.00 82.00 749 ASP A O 1
ATOM 5572 N N . ASP A 1 750 ? 13.190 3.192 36.288 1.00 79.88 750 ASP A N 1
ATOM 5573 C CA . ASP A 1 750 ? 14.633 3.444 36.302 1.00 79.88 750 ASP A CA 1
ATOM 5574 C C . ASP A 1 750 ? 15.409 2.697 35.201 1.00 79.88 750 ASP A C 1
ATOM 5576 O O . ASP A 1 750 ? 16.570 3.032 34.937 1.00 79.88 750 ASP A O 1
ATOM 5580 N N . LYS A 1 751 ? 14.778 1.726 34.531 1.00 77.69 751 LYS A N 1
ATOM 5581 C CA . LYS A 1 751 ? 15.328 0.997 33.382 1.00 77.69 751 LYS A CA 1
ATOM 5582 C C . LYS A 1 751 ? 14.905 1.593 32.044 1.00 77.69 751 LYS A C 1
ATOM 5584 O O . LYS A 1 751 ? 15.513 1.255 31.031 1.00 77.69 751 LYS A O 1
ATOM 5589 N N . GLY A 1 752 ? 13.943 2.512 32.042 1.00 71.19 752 GLY A N 1
ATOM 5590 C CA . GLY A 1 752 ? 13.388 3.087 30.823 1.00 71.19 752 GLY A CA 1
ATOM 5591 C C . GLY A 1 752 ? 12.188 2.318 30.271 1.00 71.19 752 GLY A C 1
ATOM 5592 O O . GLY A 1 752 ? 11.794 2.600 29.145 1.00 71.19 752 GLY A O 1
ATOM 5593 N N . GLU A 1 753 ? 11.629 1.378 31.033 1.00 74.31 753 GLU A N 1
ATOM 5594 C CA . GLU A 1 753 ? 10.417 0.635 30.680 1.00 74.31 753 GLU A CA 1
ATOM 5595 C C . GLU A 1 753 ? 9.193 1.424 31.163 1.00 74.31 753 GLU A C 1
ATOM 5597 O O . GLU A 1 753 ? 9.207 2.002 32.255 1.00 74.31 753 GLU A O 1
ATOM 5602 N N . TRP A 1 754 ? 8.137 1.478 30.352 1.00 77.25 754 TRP A N 1
ATOM 5603 C CA . TRP A 1 754 ? 6.866 2.053 30.785 1.00 77.25 754 TRP A CA 1
ATOM 5604 C C . TRP A 1 754 ? 6.201 1.137 31.812 1.00 77.25 754 TRP A C 1
ATOM 5606 O O . TRP A 1 754 ? 6.251 -0.084 31.701 1.00 77.25 754 TRP A O 1
ATOM 5616 N N . GLN A 1 755 ? 5.627 1.742 32.843 1.00 82.19 755 GLN A N 1
ATOM 5617 C CA . GLN A 1 755 ? 4.901 1.083 33.916 1.00 82.19 755 GLN A CA 1
ATOM 5618 C C . GLN A 1 755 ? 3.553 1.771 34.093 1.00 82.19 755 GLN A C 1
ATOM 5620 O O . GLN A 1 755 ? 3.455 2.996 33.978 1.00 82.19 755 GLN A O 1
ATOM 5625 N N . TYR A 1 756 ? 2.546 0.977 34.441 1.00 86.56 756 TYR A N 1
ATOM 5626 C CA . TYR A 1 756 ? 1.199 1.442 34.736 1.00 86.56 756 TYR A CA 1
ATOM 5627 C C . TYR A 1 756 ? 0.906 1.274 36.229 1.00 86.56 756 TYR A C 1
ATOM 5629 O O . TYR A 1 756 ? 1.092 0.198 36.801 1.00 86.56 756 TYR A O 1
ATOM 5637 N N . GLU A 1 757 ? 0.455 2.345 36.880 1.00 91.25 757 GLU A N 1
ATOM 5638 C CA . GLU A 1 757 ? -0.095 2.300 38.235 1.00 91.25 757 GLU A CA 1
ATOM 5639 C C . GLU A 1 757 ? -1.599 2.569 38.185 1.00 91.25 757 GLU A C 1
ATOM 5641 O O . GLU A 1 757 ? -2.029 3.658 37.812 1.00 91.25 757 GLU A O 1
ATOM 5646 N N . LEU A 1 758 ? -2.397 1.575 38.579 1.00 93.62 758 LEU A N 1
ATOM 5647 C CA . LEU A 1 758 ? -3.847 1.712 38.702 1.00 93.62 758 LEU A CA 1
ATOM 5648 C C . LEU A 1 758 ? -4.187 2.588 39.915 1.00 93.62 758 LEU A C 1
ATOM 5650 O O . LEU A 1 758 ? -3.811 2.286 41.051 1.00 93.62 758 LEU A O 1
ATOM 5654 N N . LEU A 1 759 ? -4.918 3.673 39.672 1.00 93.31 759 LEU A N 1
ATOM 5655 C CA . LEU A 1 759 ? -5.342 4.649 40.679 1.00 93.31 759 LEU A CA 1
ATOM 5656 C C . LEU A 1 759 ? -6.690 4.280 41.325 1.00 93.31 759 LEU A C 1
ATOM 5658 O O . LEU A 1 759 ? -7.036 4.816 42.382 1.00 93.31 759 LEU A O 1
ATOM 5662 N N . GLY A 1 760 ? -7.425 3.344 40.719 1.00 93.06 760 GLY A N 1
ATOM 5663 C CA . GLY A 1 760 ? -8.712 2.829 41.184 1.00 93.06 760 GLY A CA 1
ATOM 5664 C C . GLY A 1 760 ? -9.851 3.061 40.190 1.00 93.06 760 GLY A C 1
ATOM 5665 O O . GLY A 1 760 ? -9.654 3.620 39.112 1.00 93.06 760 GLY A O 1
ATOM 5666 N N . ALA A 1 761 ? -11.050 2.619 40.577 1.00 94.38 761 ALA A N 1
ATOM 5667 C CA . ALA A 1 761 ? -12.252 2.690 39.750 1.00 94.38 761 ALA A CA 1
ATOM 5668 C C . ALA A 1 761 ? -12.670 4.132 39.426 1.00 94.38 761 ALA A C 1
ATOM 5670 O O . ALA A 1 761 ? -12.653 4.996 40.309 1.00 94.38 761 ALA A O 1
ATOM 5671 N N . ASP A 1 762 ? -13.134 4.358 38.197 1.00 95.56 762 ASP A N 1
ATOM 5672 C CA . ASP A 1 762 ? -13.829 5.588 37.809 1.00 95.56 762 ASP A CA 1
ATOM 5673 C C . ASP A 1 762 ? -15.350 5.371 37.841 1.00 95.56 762 ASP A C 1
ATOM 5675 O O . ASP A 1 762 ? -15.998 5.121 36.827 1.00 95.56 762 ASP A O 1
ATOM 5679 N N . GLU A 1 763 ? -15.931 5.426 39.044 1.00 95.12 763 GLU A N 1
ATOM 5680 C CA . GLU A 1 763 ? -17.368 5.182 39.244 1.00 95.12 763 GLU A CA 1
ATOM 5681 C C . GLU A 1 763 ? -18.262 6.169 38.473 1.00 95.12 763 GLU A C 1
ATOM 5683 O O . GLU A 1 763 ? -19.394 5.815 38.142 1.00 95.12 763 GLU A O 1
ATOM 5688 N N . GLU A 1 764 ? -17.789 7.396 38.224 1.00 95.06 764 GLU A N 1
ATOM 5689 C CA . GLU A 1 764 ? -18.535 8.410 37.472 1.00 95.06 764 GLU A CA 1
ATOM 5690 C C . GLU A 1 764 ? -18.634 7.998 36.007 1.00 95.06 764 GLU A C 1
ATOM 5692 O O . GLU A 1 764 ? -19.743 7.884 35.486 1.00 95.06 764 GLU A O 1
ATOM 5697 N N . PHE A 1 765 ? -17.504 7.648 35.388 1.00 96.69 765 PHE A N 1
ATOM 5698 C CA . PHE A 1 765 ? -17.489 7.139 34.023 1.00 96.69 765 PHE A CA 1
ATOM 5699 C C . PHE A 1 765 ? -18.303 5.845 33.880 1.00 96.69 765 PHE A C 1
ATOM 5701 O O . PHE A 1 765 ? -19.098 5.732 32.952 1.00 96.69 765 PHE A O 1
ATOM 5708 N N . GLU A 1 766 ? -18.203 4.900 34.828 1.00 96.88 766 GLU A N 1
ATOM 5709 C CA . GLU A 1 766 ? -18.985 3.650 34.795 1.00 96.88 766 GLU A CA 1
ATOM 5710 C C . GLU A 1 766 ? -20.510 3.872 34.727 1.00 96.88 766 GLU A C 1
ATOM 5712 O O . GLU A 1 766 ? -21.226 3.026 34.181 1.00 96.88 766 GLU A O 1
ATOM 5717 N N . GLN A 1 767 ? -21.033 4.967 35.300 1.00 96.06 767 GLN A N 1
ATOM 5718 C CA . GLN A 1 767 ? -22.465 5.288 35.223 1.00 96.06 767 GLN A CA 1
ATOM 5719 C C . GLN A 1 767 ? -22.878 5.872 33.868 1.00 96.06 767 GLN A C 1
ATOM 5721 O O . GLN A 1 767 ? -24.032 5.700 33.473 1.00 96.06 767 GLN A O 1
ATOM 5726 N N . GLU A 1 768 ? -21.962 6.534 33.165 1.00 97.06 768 GLU A N 1
ATOM 5727 C CA . GLU A 1 768 ? -22.232 7.181 31.877 1.00 97.06 768 GLU A CA 1
ATOM 5728 C C . GLU A 1 768 ? -22.149 6.202 30.691 1.00 97.06 768 GLU A C 1
ATOM 5730 O O . GLU A 1 768 ? -22.695 6.488 29.625 1.00 97.06 768 GLU A O 1
ATOM 5735 N N . ILE A 1 769 ? -21.562 5.009 30.878 1.00 98.19 769 ILE A N 1
ATOM 5736 C CA . ILE A 1 769 ? -21.522 3.946 29.857 1.00 98.19 769 ILE A CA 1
ATOM 5737 C C . ILE A 1 769 ? -22.941 3.605 29.379 1.00 98.19 769 ILE A C 1
ATOM 5739 O O . ILE A 1 769 ? -23.856 3.360 30.178 1.00 98.19 769 ILE A O 1
ATOM 5743 N N . GLN A 1 770 ? -23.117 3.568 28.058 1.00 98.50 770 GLN A N 1
ATOM 5744 C CA . GLN A 1 770 ? -24.372 3.225 27.401 1.00 98.50 770 GLN A CA 1
ATOM 5745 C C . GLN A 1 770 ? -24.382 1.735 27.053 1.00 98.50 770 GLN A C 1
ATOM 5747 O O . GLN A 1 770 ? -23.519 1.250 26.327 1.00 98.50 770 GLN A O 1
ATOM 5752 N N . TYR A 1 771 ? -25.375 0.991 27.541 1.00 98.44 771 TYR A N 1
ATOM 5753 C CA . TYR A 1 771 ? -25.498 -0.439 27.259 1.00 98.44 771 TYR A CA 1
ATOM 5754 C C . TYR A 1 771 ? -26.534 -0.716 26.172 1.00 98.44 771 TYR A C 1
ATOM 5756 O O . TYR A 1 771 ? -27.703 -0.339 26.305 1.00 98.44 771 TYR A O 1
ATOM 5764 N N . ILE A 1 772 ? -26.131 -1.445 25.132 1.00 98.31 772 ILE A N 1
ATOM 5765 C CA . ILE A 1 772 ? -26.995 -1.878 24.033 1.00 98.31 772 ILE A CA 1
ATOM 5766 C C . ILE A 1 772 ? -28.009 -2.911 24.545 1.00 98.31 772 ILE A C 1
ATOM 5768 O O . ILE A 1 772 ? -27.671 -3.956 25.108 1.00 98.31 772 ILE A O 1
ATOM 5772 N N . ILE A 1 773 ? -29.292 -2.641 24.306 1.00 97.50 773 ILE A N 1
ATOM 5773 C CA . ILE A 1 773 ? -30.417 -3.502 24.669 1.00 97.50 773 ILE A CA 1
ATOM 5774 C C . ILE A 1 773 ? -30.866 -4.292 23.441 1.00 97.50 773 ILE A C 1
ATOM 5776 O O . ILE A 1 773 ? -31.727 -3.857 22.667 1.00 97.50 773 ILE A O 1
ATOM 5780 N N . LYS A 1 774 ? -30.327 -5.505 23.290 1.00 95.88 774 LYS A N 1
ATOM 5781 C CA . LYS A 1 774 ? -30.692 -6.397 22.185 1.00 95.88 774 LYS A CA 1
ATOM 5782 C C . LYS A 1 774 ? -32.059 -7.039 22.422 1.00 95.88 774 LYS A C 1
ATOM 5784 O O . LYS A 1 774 ? -32.439 -7.385 23.547 1.00 95.88 774 LYS A O 1
ATOM 5789 N N . VAL A 1 775 ? -32.819 -7.213 21.345 1.00 94.12 775 VAL A N 1
ATOM 5790 C CA . VAL A 1 775 ? -34.187 -7.743 21.372 1.00 94.12 775 VAL A CA 1
ATOM 5791 C C . VAL A 1 775 ? -34.336 -8.880 20.361 1.00 94.12 775 VAL A C 1
ATOM 5793 O O . VAL A 1 775 ? -34.328 -8.665 19.152 1.00 94.12 775 VAL A O 1
ATOM 5796 N N . GLU A 1 776 ? -34.559 -10.097 20.856 1.00 94.19 776 GLU A N 1
ATOM 5797 C CA . GLU A 1 776 ? -34.910 -11.260 20.039 1.00 94.19 776 GLU A CA 1
ATOM 5798 C C . GLU A 1 776 ? -36.411 -11.207 19.705 1.00 94.19 776 GLU A C 1
ATOM 5800 O O . GLU A 1 776 ? -37.276 -11.493 20.548 1.00 94.19 776 GLU A O 1
ATOM 5805 N N . GLN A 1 777 ? -36.736 -10.824 18.467 1.00 92.19 777 GLN A N 1
ATOM 5806 C CA . GLN A 1 777 ? -38.123 -10.757 18.003 1.00 92.19 777 GLN A CA 1
ATOM 5807 C C . GLN A 1 777 ? -38.761 -12.161 17.969 1.00 92.19 777 GLN A C 1
ATOM 5809 O O . GLN A 1 777 ? -38.179 -13.098 17.417 1.00 92.19 777 GLN A O 1
ATOM 5814 N N . PRO A 1 778 ? -39.969 -12.355 18.531 1.00 88.00 778 PRO A N 1
ATOM 5815 C CA . PRO A 1 778 ? -40.651 -13.644 18.466 1.00 88.00 778 PRO A CA 1
ATOM 5816 C C . PRO A 1 778 ? -41.152 -13.946 17.044 1.00 88.00 778 PRO A C 1
ATOM 5818 O O . PRO A 1 778 ? -41.558 -13.043 16.323 1.00 88.00 778 PRO A O 1
ATOM 5821 N N . GLU A 1 779 ? -41.277 -15.231 16.681 1.00 87.00 779 GLU A N 1
ATOM 5822 C CA . GLU A 1 779 ? -41.865 -15.653 15.386 1.00 87.00 779 GLU A CA 1
ATOM 5823 C C . GLU A 1 779 ? -43.272 -15.076 15.123 1.00 87.00 779 GLU A C 1
ATOM 5825 O O . GLU A 1 779 ? -43.730 -14.993 13.983 1.00 87.00 779 GLU A O 1
ATOM 5830 N N . LEU A 1 780 ? -44.007 -14.753 16.191 1.00 84.38 780 LEU A N 1
ATOM 5831 C CA . LEU A 1 780 ? -45.370 -14.241 16.147 1.00 84.38 780 LEU A CA 1
ATOM 5832 C C . LEU A 1 780 ? -45.509 -13.058 17.104 1.00 84.38 780 LEU A C 1
ATOM 5834 O O . LEU A 1 780 ? -45.348 -13.224 18.310 1.00 84.38 780 LEU A O 1
ATOM 5838 N N . GLY A 1 781 ? -45.925 -11.909 16.578 1.00 82.94 781 GLY A N 1
ATOM 5839 C CA . GLY A 1 781 ? -46.053 -10.669 17.344 1.00 82.94 781 GLY A CA 1
ATOM 5840 C C . GLY A 1 781 ? -44.849 -9.759 17.147 1.00 82.94 781 GLY A C 1
ATOM 5841 O O . GLY A 1 781 ? -44.063 -9.966 16.232 1.00 82.94 781 GLY A O 1
ATOM 5842 N N . GLU A 1 782 ? -44.743 -8.748 18.000 1.00 88.19 782 GLU A N 1
ATOM 5843 C CA . GLU A 1 782 ? -43.669 -7.756 17.941 1.00 88.19 782 GLU A CA 1
ATOM 5844 C C . GLU A 1 782 ? -43.271 -7.355 19.361 1.00 88.19 782 GLU A C 1
ATOM 5846 O O . GLU A 1 782 ? -44.137 -7.226 20.243 1.00 88.19 782 GLU A O 1
ATOM 5851 N N . LEU A 1 783 ? -41.966 -7.231 19.593 1.00 88.88 783 LEU A N 1
ATOM 5852 C CA . LEU A 1 783 ? -41.378 -6.808 20.854 1.00 88.88 783 LEU A CA 1
ATOM 5853 C C . LEU A 1 783 ? -40.806 -5.399 20.722 1.00 88.88 783 LEU A C 1
ATOM 5855 O O . LEU A 1 783 ? -40.091 -5.102 19.770 1.00 88.88 783 LEU A O 1
ATOM 5859 N N . TRP A 1 784 ? -41.058 -4.568 21.725 1.00 89.19 784 TRP A N 1
ATOM 5860 C CA . TRP A 1 784 ? -40.438 -3.252 21.861 1.00 89.19 784 TRP A CA 1
ATOM 5861 C C . TRP A 1 784 ? -40.163 -2.951 23.330 1.00 89.19 784 TRP A C 1
ATOM 5863 O O . TRP A 1 784 ? -40.806 -3.505 24.234 1.00 89.19 784 TRP A O 1
ATOM 5873 N N . THR A 1 785 ? -39.203 -2.069 23.570 1.00 92.62 785 THR A N 1
ATOM 5874 C CA . THR A 1 785 ? -38.790 -1.639 24.905 1.00 92.62 785 THR A CA 1
ATOM 5875 C C . THR A 1 785 ? -39.289 -0.231 25.210 1.00 92.62 785 THR A C 1
ATOM 5877 O O . THR A 1 785 ? -39.584 0.565 24.323 1.00 92.62 785 THR A O 1
ATOM 5880 N N . GLU A 1 786 ? -39.420 0.066 26.496 1.00 92.62 786 GLU A N 1
ATOM 5881 C CA . GLU A 1 786 ? -39.529 1.416 27.041 1.00 92.62 786 GLU A CA 1
ATOM 5882 C C . GLU A 1 786 ? -38.448 1.599 28.103 1.00 92.62 786 GLU A C 1
ATOM 5884 O O . GLU A 1 786 ? -38.045 0.619 28.732 1.00 92.62 786 GLU A O 1
ATOM 5889 N N . GLY A 1 787 ? -38.050 2.848 28.352 1.00 91.56 787 GLY A N 1
ATOM 5890 C CA . GLY A 1 787 ? -36.936 3.156 29.257 1.00 91.56 787 GLY A CA 1
ATOM 5891 C C . GLY A 1 787 ? -35.569 3.087 28.576 1.00 91.56 787 GLY A C 1
ATOM 5892 O O . GLY A 1 787 ? -34.561 3.087 29.260 1.00 91.56 787 GLY A O 1
ATOM 5893 N N . THR A 1 788 ? -35.558 3.026 27.246 1.00 94.56 788 THR A N 1
ATOM 5894 C CA . THR A 1 788 ? -34.376 3.078 26.387 1.00 94.56 788 THR A CA 1
ATOM 5895 C C . THR A 1 788 ? -34.475 4.290 25.457 1.00 94.56 788 THR A C 1
ATOM 5897 O O . THR A 1 788 ? -35.570 4.850 25.290 1.00 94.56 788 THR A O 1
ATOM 5900 N N . TYR A 1 789 ? -33.362 4.697 24.855 1.00 95.62 789 TYR A N 1
ATOM 5901 C CA . TYR A 1 789 ? -33.318 5.722 23.810 1.00 95.62 789 TYR A CA 1
ATOM 5902 C C . TYR A 1 789 ? -32.501 5.239 22.607 1.00 95.62 789 TYR A C 1
ATOM 5904 O O . TYR A 1 789 ? -31.768 4.262 22.709 1.00 95.62 789 TYR A O 1
ATOM 5912 N N . ASP A 1 790 ? -32.707 5.881 21.459 1.00 96.19 790 ASP A N 1
ATOM 5913 C CA . ASP A 1 790 ? -31.988 5.585 20.219 1.00 96.19 790 ASP A CA 1
ATOM 5914 C C . ASP A 1 790 ? -30.691 6.402 20.183 1.00 96.19 790 ASP A C 1
ATOM 5916 O O . ASP A 1 790 ? -30.739 7.623 20.369 1.00 96.19 790 ASP A O 1
ATOM 5920 N N . TYR A 1 791 ? -29.564 5.729 19.980 1.00 96.62 791 TYR A N 1
ATOM 5921 C CA . TYR A 1 791 ? -28.241 6.318 19.802 1.00 96.62 791 TYR A CA 1
ATOM 5922 C C . TYR A 1 791 ? -27.563 5.626 18.622 1.00 96.62 791 TYR A C 1
ATOM 5924 O O . TYR A 1 791 ? -27.342 4.422 18.680 1.00 96.62 791 TYR A O 1
ATOM 5932 N N . GLU A 1 792 ? -27.310 6.356 17.532 1.00 94.94 792 GLU A N 1
ATOM 5933 C CA . GLU A 1 792 ? -26.680 5.816 16.311 1.00 94.94 792 GLU A CA 1
ATOM 5934 C C . GLU A 1 792 ? -27.338 4.516 15.786 1.00 94.94 792 GLU A C 1
ATOM 5936 O O . GLU A 1 792 ? -26.688 3.627 15.251 1.00 94.94 792 GLU A O 1
ATOM 5941 N N . GLY A 1 793 ? -28.662 4.381 15.946 1.00 95.12 793 GLY A N 1
ATOM 5942 C CA . GLY A 1 793 ? -29.421 3.188 15.543 1.00 95.12 793 GLY A CA 1
ATOM 5943 C C . GLY A 1 793 ? -29.438 2.044 16.567 1.00 95.12 793 GLY A C 1
ATOM 5944 O O . GLY A 1 793 ? -30.146 1.051 16.367 1.00 95.12 793 GLY A O 1
ATOM 5945 N N . TYR A 1 794 ? -28.728 2.191 17.686 1.00 96.38 794 TYR A N 1
ATOM 5946 C CA . TYR A 1 794 ? -28.755 1.276 18.818 1.00 96.38 794 TYR A CA 1
ATOM 5947 C C . TYR A 1 794 ? -29.758 1.730 19.872 1.00 96.38 794 TYR A C 1
ATOM 5949 O O . TYR A 1 794 ? -29.905 2.903 20.207 1.00 96.38 794 TYR A O 1
ATOM 5957 N N . ASN A 1 795 ? -30.450 0.757 20.451 1.00 96.69 795 ASN A N 1
ATOM 5958 C CA . ASN A 1 795 ? -31.386 0.994 21.534 1.00 96.69 795 ASN A CA 1
ATOM 5959 C C . ASN A 1 795 ? -30.662 0.828 22.871 1.00 96.69 795 ASN A C 1
ATOM 5961 O O . ASN A 1 795 ? -30.395 -0.303 23.276 1.00 96.69 795 ASN A O 1
ATOM 5965 N N . VAL A 1 796 ? -30.356 1.929 23.548 1.00 97.88 796 VAL A N 1
ATOM 5966 C CA . VAL A 1 796 ? -29.434 1.952 24.691 1.00 97.88 796 VAL A CA 1
ATOM 5967 C C . VAL A 1 796 ? -30.113 2.358 26.002 1.00 97.88 796 VAL A C 1
ATOM 5969 O O . VAL A 1 796 ? -31.196 2.956 26.014 1.00 97.88 796 VAL A O 1
ATOM 5972 N N . ALA A 1 797 ? -29.490 1.994 27.123 1.00 97.88 797 ALA A N 1
ATOM 5973 C CA . ALA A 1 797 ? -29.824 2.454 28.473 1.00 97.88 797 ALA A CA 1
ATOM 5974 C C . ALA A 1 797 ? -28.588 2.388 29.388 1.00 97.88 797 ALA A C 1
ATOM 5976 O O . ALA A 1 797 ? -27.661 1.629 29.113 1.00 97.88 797 ALA A O 1
ATOM 5977 N N . HIS A 1 798 ? -28.580 3.133 30.494 1.00 97.62 798 HIS A N 1
ATOM 5978 C CA . HIS A 1 798 ? -27.463 3.120 31.441 1.00 97.62 798 HIS A CA 1
ATOM 5979 C C . HIS A 1 798 ? -27.630 2.032 32.500 1.00 97.62 798 HIS A C 1
ATOM 5981 O O . HIS A 1 798 ? -28.716 1.475 32.710 1.00 97.62 798 HIS A O 1
ATOM 5987 N N . GLN A 1 799 ? -26.548 1.735 33.219 1.00 96.00 799 GLN A N 1
ATOM 5988 C CA . GLN A 1 799 ? -26.611 0.859 34.383 1.00 96.00 799 GLN A CA 1
ATOM 5989 C C . GLN A 1 799 ? -27.679 1.344 35.374 1.00 96.00 799 GLN A C 1
ATOM 5991 O O . GLN A 1 799 ? -27.744 2.512 35.741 1.00 96.00 799 GLN A O 1
ATOM 5996 N N . GLY A 1 800 ? -28.493 0.419 35.888 1.00 95.88 800 GLY A N 1
ATOM 5997 C CA . GLY A 1 800 ? -29.508 0.749 36.888 1.00 95.88 800 GLY A CA 1
ATOM 5998 C C . GLY A 1 800 ? -30.819 1.295 36.315 1.00 95.88 800 GLY A C 1
ATOM 5999 O O . GLY A 1 800 ? -31.809 1.347 37.055 1.00 95.88 800 GLY A O 1
ATOM 6000 N N . ASP A 1 801 ? -30.878 1.607 35.019 1.00 96.94 801 ASP A N 1
ATOM 6001 C CA . ASP A 1 801 ? -32.121 2.003 34.362 1.00 96.94 801 ASP A CA 1
ATOM 6002 C C . ASP A 1 801 ? -33.122 0.843 34.304 1.00 96.94 801 ASP A C 1
ATOM 6004 O O . ASP A 1 801 ? -32.769 -0.333 34.173 1.00 96.94 801 ASP A O 1
ATOM 6008 N N . GLU A 1 802 ? -34.414 1.164 34.421 1.00 95.81 802 GLU A N 1
ATOM 6009 C CA . GLU A 1 802 ? -35.494 0.183 34.294 1.00 95.81 802 GLU A CA 1
ATOM 6010 C C . GLU A 1 802 ? -35.959 0.089 32.838 1.00 95.81 802 GLU A C 1
ATOM 6012 O O . GLU A 1 802 ? -36.681 0.957 32.345 1.00 95.81 802 GLU A O 1
ATOM 6017 N N . VAL A 1 803 ? -35.637 -1.025 32.181 1.00 95.19 803 VAL A N 1
ATOM 6018 C CA . VAL A 1 803 ? -36.131 -1.339 30.839 1.00 95.19 803 VAL A CA 1
ATOM 6019 C C . VAL A 1 803 ? -37.403 -2.170 30.954 1.00 95.19 803 VAL A C 1
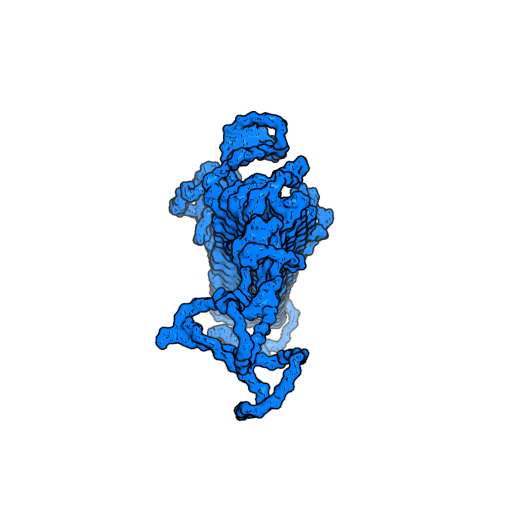ATOM 6021 O O . VAL A 1 803 ? -37.405 -3.297 31.464 1.00 95.19 803 VAL A O 1
ATOM 6024 N N . THR A 1 804 ? -38.513 -1.625 30.460 1.00 94.31 804 THR A N 1
ATOM 6025 C CA . THR A 1 804 ? -39.803 -2.320 30.408 1.00 94.31 804 THR A CA 1
ATOM 6026 C C . THR A 1 804 ? -40.026 -2.918 29.029 1.00 94.31 804 THR A C 1
ATOM 6028 O O . THR A 1 804 ? -39.995 -2.235 28.014 1.00 94.31 804 THR A O 1
ATOM 6031 N N . MET A 1 805 ? -40.351 -4.203 28.992 1.00 92.62 805 MET A N 1
ATOM 6032 C CA . MET A 1 805 ? -40.642 -4.924 27.765 1.00 92.62 805 MET A CA 1
ATOM 6033 C C . MET A 1 805 ? -42.148 -4.936 27.487 1.00 92.62 805 MET A C 1
ATOM 6035 O O . MET A 1 805 ? -42.975 -5.320 28.329 1.00 92.62 805 MET A O 1
ATOM 6039 N N . LYS A 1 806 ? -42.508 -4.565 26.262 1.00 89.38 806 LYS A N 1
ATOM 6040 C CA . LYS A 1 806 ? -43.872 -4.567 25.743 1.00 89.38 806 LYS A CA 1
ATOM 6041 C C . LYS A 1 806 ? -43.977 -5.546 24.579 1.00 89.38 806 LYS A C 1
ATOM 6043 O O . LYS A 1 806 ? -43.094 -5.644 23.739 1.00 89.38 806 LYS A O 1
ATOM 6048 N N . VAL A 1 807 ? -45.083 -6.287 24.560 1.00 87.19 807 VAL A N 1
ATOM 6049 C CA . VAL A 1 807 ? -45.325 -7.343 23.572 1.00 87.19 807 VAL A CA 1
ATOM 6050 C C . VAL A 1 807 ? -46.662 -7.096 22.900 1.00 87.19 807 VAL A C 1
ATOM 6052 O O . VAL A 1 807 ? -47.697 -7.089 23.576 1.00 87.19 807 VAL A O 1
ATOM 6055 N N . ASN A 1 808 ? -46.656 -6.944 21.580 1.00 88.25 808 ASN A N 1
ATOM 6056 C CA . ASN A 1 808 ? -47.874 -6.971 20.788 1.00 88.25 808 ASN A CA 1
ATOM 6057 C C . ASN A 1 808 ? -48.270 -8.419 20.514 1.00 88.25 808 ASN A C 1
ATOM 6059 O O . ASN A 1 808 ? -47.619 -9.133 19.750 1.00 88.25 808 ASN A O 1
ATOM 6063 N N . LEU A 1 809 ? -49.319 -8.883 21.189 1.00 86.50 809 LEU A N 1
ATOM 6064 C CA . LEU A 1 809 ? -49.715 -10.282 21.131 1.00 86.50 809 LEU A CA 1
ATOM 6065 C C . LEU A 1 809 ? -50.676 -10.538 19.964 1.00 86.50 809 LEU A C 1
ATOM 6067 O O . LEU A 1 809 ? -51.746 -9.926 19.911 1.00 86.50 809 LEU A O 1
ATOM 6071 N N . PRO A 1 810 ? -50.385 -11.516 19.089 1.00 86.88 810 PRO A N 1
ATOM 6072 C CA . PRO A 1 810 ? -51.354 -11.954 18.101 1.00 86.88 810 PRO A CA 1
ATOM 6073 C C . PRO A 1 810 ? -52.584 -12.568 18.778 1.00 86.88 810 PRO A C 1
ATOM 6075 O O . PRO A 1 810 ? -52.515 -13.145 19.871 1.00 86.88 810 PRO A O 1
ATOM 6078 N N . PHE A 1 811 ? -53.736 -12.468 18.111 1.00 86.88 811 PHE A N 1
ATOM 6079 C CA . PHE A 1 811 ? -54.998 -12.955 18.663 1.00 86.88 811 PHE A CA 1
ATOM 6080 C C . PHE A 1 811 ? -54.904 -14.430 19.078 1.00 86.88 811 PHE A C 1
ATOM 6082 O O . PHE A 1 811 ? -54.512 -15.303 18.303 1.00 86.88 811 PHE A O 1
ATOM 6089 N N . GLY A 1 812 ? -55.316 -14.716 20.314 1.00 89.38 812 GLY A N 1
ATOM 6090 C CA . GLY A 1 812 ? -55.288 -16.066 20.866 1.00 89.38 812 GLY A CA 1
ATOM 6091 C C . GLY A 1 812 ? -53.932 -16.499 21.426 1.00 89.38 812 GLY A C 1
ATOM 6092 O O . GLY A 1 812 ? -53.787 -17.683 21.723 1.00 89.38 812 GLY A O 1
ATOM 6093 N N . TYR A 1 813 ? -52.973 -15.589 21.613 1.00 91.75 813 TYR A N 1
ATOM 6094 C CA . TYR A 1 813 ? -51.701 -15.847 22.296 1.00 91.75 813 TYR A CA 1
ATOM 6095 C C . TYR A 1 813 ? -51.580 -15.048 23.599 1.00 91.75 813 TYR A C 1
ATOM 6097 O O . TYR A 1 813 ? -52.244 -14.032 23.799 1.00 91.75 813 TYR A O 1
ATOM 6105 N N . ARG A 1 814 ? -50.738 -15.535 24.513 1.00 89.94 814 ARG A N 1
ATOM 6106 C CA . ARG A 1 814 ? -50.292 -14.806 25.707 1.00 89.94 814 ARG A CA 1
ATOM 6107 C C . ARG A 1 814 ? -48.802 -15.025 25.938 1.00 89.94 814 ARG A C 1
ATOM 6109 O O . ARG A 1 814 ? -48.277 -16.075 25.571 1.00 89.94 814 ARG A O 1
ATOM 6116 N N . VAL A 1 815 ? -48.142 -14.078 26.603 1.00 91.06 815 VAL A N 1
ATOM 6117 C CA . VAL A 1 815 ? -46.756 -14.272 27.052 1.00 91.06 815 VAL A CA 1
ATOM 6118 C C . VAL A 1 815 ? -46.721 -15.375 28.110 1.00 91.06 815 VAL A C 1
ATOM 6120 O O . VAL A 1 815 ? -47.398 -15.284 29.139 1.00 91.06 815 VAL A O 1
ATOM 6123 N N . LYS A 1 816 ? -45.932 -16.420 27.854 1.00 91.19 816 LYS A N 1
ATOM 6124 C CA . LYS A 1 816 ? -45.686 -17.520 28.789 1.00 91.19 816 LYS A CA 1
ATOM 6125 C C . LYS A 1 816 ? -44.546 -17.168 29.738 1.00 91.19 816 LYS A C 1
ATOM 6127 O O . LYS A 1 816 ? -44.718 -17.222 30.954 1.00 91.19 816 LYS A O 1
ATOM 6132 N N . ASN A 1 817 ? -43.396 -16.795 29.182 1.00 91.06 817 ASN A N 1
ATOM 6133 C CA . ASN A 1 817 ? -42.237 -16.299 29.917 1.00 91.06 817 ASN A CA 1
ATOM 6134 C C . ASN A 1 817 ? -41.545 -15.198 29.107 1.00 91.06 817 ASN A C 1
ATOM 6136 O O . ASN A 1 817 ? -41.645 -15.179 27.881 1.00 91.06 817 ASN A O 1
ATOM 6140 N N . ALA A 1 818 ? -40.821 -14.341 29.816 1.00 91.56 818 ALA A N 1
ATOM 6141 C CA . ALA A 1 818 ? -39.900 -13.367 29.257 1.00 91.56 818 ALA A CA 1
ATOM 6142 C C . ALA A 1 818 ? -38.545 -13.540 29.941 1.00 91.56 818 ALA A C 1
ATOM 6144 O O . ALA A 1 818 ? -38.515 -13.868 31.137 1.00 91.56 818 ALA A O 1
ATOM 6145 N N . PHE A 1 819 ? -37.466 -13.360 29.192 1.00 93.75 819 PHE A N 1
ATOM 6146 C CA . PHE A 1 819 ? -36.115 -13.662 29.638 1.00 93.75 819 PHE A CA 1
ATOM 6147 C C . PHE A 1 819 ? -35.129 -12.553 29.273 1.00 93.75 819 PHE A C 1
ATOM 6149 O O . PHE A 1 819 ? -35.335 -11.868 28.276 1.00 93.75 819 PHE A O 1
ATOM 6156 N N . ASN A 1 820 ? -34.075 -12.437 30.079 1.00 91.75 820 ASN A N 1
ATOM 6157 C CA . ASN A 1 820 ? -32.807 -11.811 29.730 1.00 91.75 820 ASN A CA 1
ATOM 6158 C C . ASN A 1 820 ? -31.752 -12.901 29.457 1.00 91.75 820 ASN A C 1
ATOM 6160 O O . ASN A 1 820 ? -31.758 -13.920 30.155 1.00 91.75 820 ASN A O 1
ATOM 6164 N N . GLY A 1 821 ? -30.847 -12.664 28.510 1.00 84.69 821 GLY A N 1
ATOM 6165 C CA . GLY A 1 821 ? -29.674 -13.490 28.220 1.00 84.69 821 GLY A CA 1
ATOM 6166 C C . GLY A 1 821 ? -29.842 -14.424 27.018 1.00 84.69 821 GLY A C 1
ATOM 6167 O O . GLY A 1 821 ? -30.951 -14.862 26.690 1.00 84.69 821 GLY A O 1
ATOM 6168 N N . THR A 1 822 ? -28.713 -14.742 26.384 1.00 76.44 822 THR A N 1
ATOM 6169 C CA . THR A 1 822 ? -28.590 -15.662 25.243 1.00 76.44 822 THR A CA 1
ATOM 6170 C C . THR A 1 822 ? -28.575 -17.119 25.722 1.00 76.44 822 THR A C 1
ATOM 6172 O O . THR A 1 822 ? -29.553 -17.847 25.520 1.00 76.44 822 THR A O 1
ATOM 6175 N N . ASP A 1 823 ? -27.531 -17.512 26.460 1.00 77.56 823 ASP A N 1
ATOM 6176 C CA . ASP A 1 823 ? -27.312 -18.892 26.917 1.00 77.56 823 ASP A CA 1
ATOM 6177 C C . ASP A 1 823 ? -28.033 -19.203 28.231 1.00 77.56 823 ASP A C 1
ATOM 6179 O O . ASP A 1 823 ? -28.810 -20.160 28.347 1.00 77.56 823 ASP A O 1
ATOM 6183 N N . THR A 1 824 ? -27.816 -18.361 29.243 1.00 79.88 824 THR A N 1
ATOM 6184 C CA . THR A 1 824 ? -28.450 -18.509 30.556 1.00 79.88 824 THR A CA 1
ATOM 6185 C C . THR A 1 824 ? -29.654 -17.583 30.653 1.00 79.88 824 THR A C 1
ATOM 6187 O O . THR A 1 824 ? -29.563 -16.454 31.124 1.00 79.88 824 THR A O 1
ATOM 6190 N N . LYS A 1 825 ? -30.822 -18.077 30.223 1.00 84.56 825 LYS A N 1
ATOM 6191 C CA . LYS A 1 825 ? -32.072 -17.300 30.240 1.00 84.56 825 LYS A CA 1
ATOM 6192 C C . LYS A 1 825 ? -32.569 -17.030 31.668 1.00 84.56 825 LYS A C 1
ATOM 6194 O O . LYS A 1 825 ? -33.163 -17.900 32.316 1.00 84.56 825 LYS A O 1
ATOM 6199 N N . VAL A 1 826 ? -32.402 -15.798 32.143 1.00 87.38 826 VAL A N 1
ATOM 6200 C CA . VAL A 1 826 ? -32.900 -15.308 33.438 1.00 87.38 826 VAL A CA 1
ATOM 6201 C C . VAL A 1 826 ? -34.308 -14.746 33.268 1.00 87.38 826 VAL A C 1
ATOM 6203 O O . VAL A 1 826 ? -34.556 -13.924 32.395 1.00 87.38 826 VAL A O 1
ATOM 6206 N N . LYS A 1 827 ? -35.277 -15.173 34.086 1.00 90.06 827 LYS A N 1
ATOM 6207 C CA . LYS A 1 827 ? -36.661 -14.676 33.967 1.00 90.06 827 LYS A CA 1
ATOM 6208 C C . LYS A 1 827 ? -36.773 -13.207 34.371 1.00 90.06 827 LYS A C 1
ATOM 6210 O O . LYS A 1 827 ? -36.353 -12.849 35.467 1.00 90.06 827 LYS A O 1
ATOM 6215 N N . LEU A 1 828 ? -37.459 -12.417 33.545 1.00 92.44 828 LEU A N 1
ATOM 6216 C CA . LEU A 1 828 ? -37.752 -11.014 33.843 1.00 92.44 828 LEU A CA 1
ATOM 6217 C C . LEU A 1 828 ? -38.752 -10.859 34.998 1.00 92.44 828 LEU A C 1
ATOM 6219 O O . LEU A 1 828 ? -39.657 -11.686 35.187 1.00 92.44 828 LEU A O 1
ATOM 6223 N N . GLY A 1 829 ? -38.612 -9.755 35.735 1.00 88.75 829 GLY A N 1
ATOM 6224 C CA . GLY A 1 829 ? -39.559 -9.333 36.762 1.00 88.75 829 GLY A CA 1
ATOM 6225 C C . GLY A 1 829 ? -40.902 -8.920 36.158 1.00 88.75 829 GLY A C 1
ATOM 6226 O O . GLY A 1 829 ? -41.020 -8.702 34.955 1.00 88.75 829 GLY A O 1
ATOM 6227 N N . ARG A 1 830 ? -41.944 -8.816 36.992 1.00 91.19 830 ARG A N 1
ATOM 6228 C CA . ARG A 1 830 ? -43.226 -8.207 36.604 1.00 91.19 830 ARG A CA 1
ATOM 6229 C C . ARG A 1 830 ? -43.567 -7.066 37.544 1.00 91.19 830 ARG A C 1
ATOM 6231 O O . ARG A 1 830 ? -43.622 -7.273 38.755 1.00 91.19 830 ARG A O 1
ATOM 6238 N N . ASN A 1 831 ? -43.833 -5.890 36.987 1.00 87.06 831 ASN A N 1
ATOM 6239 C CA . ASN A 1 831 ? -44.219 -4.727 37.774 1.00 87.06 831 ASN A CA 1
ATOM 6240 C C . ASN A 1 831 ? -45.696 -4.817 38.214 1.00 87.06 831 ASN A C 1
ATOM 6242 O O . ASN A 1 831 ? -46.438 -5.736 37.850 1.00 87.06 831 ASN A O 1
ATOM 6246 N N . SER A 1 832 ? -46.155 -3.843 39.003 1.00 86.62 832 SER A N 1
ATOM 6247 C CA . SER A 1 832 ? -47.535 -3.791 39.519 1.00 86.62 832 SER A CA 1
ATOM 6248 C C . SER A 1 832 ? -48.611 -3.664 38.429 1.00 86.62 832 SER A C 1
ATOM 6250 O O . SER A 1 832 ? -49.775 -3.979 38.682 1.00 86.62 832 SER A O 1
ATOM 6252 N N . LYS A 1 833 ? -48.229 -3.249 37.213 1.00 84.81 833 LYS A N 1
ATOM 6253 C CA . LYS A 1 833 ? -49.086 -3.181 36.019 1.00 84.81 833 LYS A CA 1
ATOM 6254 C C . LYS A 1 833 ? -49.081 -4.488 35.212 1.00 84.81 833 LYS A C 1
ATOM 6256 O O . LYS A 1 833 ? -49.815 -4.602 34.236 1.00 84.81 833 LYS A O 1
ATOM 6261 N N . GLY A 1 834 ? -48.288 -5.481 35.621 1.00 83.81 834 GLY A N 1
ATOM 6262 C CA . GLY A 1 834 ? -48.145 -6.767 34.940 1.00 83.81 834 GLY A CA 1
ATOM 6263 C C . GLY A 1 834 ? -47.218 -6.742 33.723 1.00 83.81 834 GLY A C 1
ATOM 6264 O O . GLY A 1 834 ? -47.148 -7.756 33.027 1.00 83.81 834 GLY A O 1
ATOM 6265 N N . GLN A 1 835 ? -46.520 -5.629 33.473 1.00 87.75 835 GLN A N 1
ATOM 6266 C CA . GLN A 1 835 ? -45.501 -5.530 32.426 1.00 87.75 835 GLN A CA 1
ATOM 6267 C C . GLN A 1 835 ? -44.214 -6.196 32.902 1.00 87.75 835 GLN A C 1
ATOM 6269 O O . GLN A 1 835 ? -43.926 -6.213 34.102 1.00 87.75 835 GLN A O 1
ATOM 6274 N N . TYR A 1 836 ? -43.465 -6.760 31.963 1.00 93.06 836 TYR A N 1
ATOM 6275 C CA . TYR A 1 836 ? -42.174 -7.360 32.260 1.00 93.06 836 TYR A CA 1
ATOM 6276 C C . TYR A 1 836 ? -41.092 -6.290 32.252 1.00 93.06 836 TYR A C 1
ATOM 6278 O O . TYR A 1 836 ? -41.133 -5.416 31.394 1.00 93.06 836 TYR A O 1
ATOM 6286 N N . TYR A 1 837 ? -40.150 -6.360 33.184 1.00 93.88 837 TYR A N 1
ATOM 6287 C CA . TYR A 1 837 ? -39.061 -5.392 33.270 1.00 93.88 837 TYR A CA 1
ATOM 6288 C C . TYR A 1 837 ? -37.761 -6.054 33.732 1.00 93.88 837 TYR A C 1
ATOM 6290 O O . TYR A 1 837 ? -37.792 -7.116 34.373 1.00 93.88 837 TYR A O 1
ATOM 6298 N N . LEU A 1 838 ? -36.642 -5.402 33.428 1.00 95.38 838 LEU A N 1
ATOM 6299 C CA . LEU A 1 838 ? -35.370 -5.582 34.118 1.00 95.38 838 LEU A CA 1
ATOM 6300 C C . LEU A 1 838 ? -34.814 -4.229 34.543 1.00 95.38 838 LEU A C 1
ATOM 6302 O O . LEU A 1 838 ? -35.175 -3.196 33.991 1.00 95.38 838 LEU A O 1
ATOM 6306 N N . THR A 1 839 ? -33.900 -4.282 35.494 1.00 94.94 839 THR A N 1
ATOM 6307 C CA . THR A 1 839 ? -32.932 -3.216 35.714 1.00 94.94 839 THR A CA 1
ATOM 6308 C C . THR A 1 839 ? -31.680 -3.593 34.935 1.00 94.94 839 THR A C 1
ATOM 6310 O O . THR A 1 839 ? -31.239 -4.737 35.084 1.00 94.94 839 THR A O 1
ATOM 6313 N N . VAL A 1 840 ? -31.152 -2.693 34.101 1.00 95.62 840 VAL A N 1
ATOM 6314 C CA . VAL A 1 840 ? -29.904 -2.930 33.361 1.00 95.62 840 VAL A CA 1
ATOM 6315 C C . VAL A 1 840 ? -28.816 -3.276 34.381 1.00 95.62 840 VAL A C 1
ATOM 6317 O O . VAL A 1 840 ? -28.581 -2.490 35.308 1.00 95.62 840 VAL A O 1
ATOM 6320 N N . PRO A 1 841 ? -28.231 -4.482 34.311 1.00 95.00 841 PRO A N 1
ATOM 6321 C CA . PRO A 1 841 ? -27.207 -4.889 35.257 1.00 95.00 841 PRO A CA 1
ATOM 6322 C C . PRO A 1 841 ? -25.918 -4.101 35.005 1.00 95.00 841 PRO A C 1
ATOM 6324 O O . PRO A 1 841 ? -25.679 -3.603 33.907 1.00 95.00 841 PRO A O 1
ATOM 6327 N N . ARG A 1 842 ? -25.072 -4.027 36.033 1.00 95.31 842 ARG A N 1
ATOM 6328 C CA . ARG A 1 842 ? -23.689 -3.572 35.875 1.00 95.31 842 ARG A CA 1
ATOM 6329 C C . ARG A 1 842 ? -22.972 -4.454 34.850 1.00 95.31 842 ARG A C 1
ATOM 6331 O O . ARG A 1 842 ? -23.156 -5.670 34.894 1.00 95.31 842 ARG A O 1
ATOM 6338 N N . GLY A 1 843 ? -22.240 -3.834 33.926 1.00 93.81 843 GLY A N 1
ATOM 6339 C CA . GLY A 1 843 ? -21.559 -4.513 32.818 1.00 93.81 843 GLY A CA 1
ATOM 6340 C C . GLY A 1 843 ? -22.468 -4.915 31.647 1.00 93.81 843 GLY A C 1
ATOM 6341 O O . GLY A 1 843 ? -21.982 -5.479 30.675 1.00 93.81 843 GLY A O 1
ATOM 6342 N N . GLY A 1 844 ? -23.777 -4.633 31.689 1.00 93.69 844 GLY A N 1
ATOM 6343 C CA . GLY A 1 844 ? -24.663 -4.838 30.536 1.00 93.69 844 GLY A CA 1
ATOM 6344 C C . GLY A 1 844 ? -24.993 -6.303 30.215 1.00 93.69 844 GLY A C 1
ATOM 6345 O O . GLY A 1 844 ? -25.446 -7.066 31.071 1.00 93.69 844 GLY A O 1
ATOM 6346 N N . GLY A 1 845 ? -24.893 -6.687 28.941 1.00 90.62 845 GLY A N 1
ATOM 6347 C CA . GLY A 1 845 ? -25.238 -8.030 28.460 1.00 90.62 845 GLY A CA 1
ATOM 6348 C C . GLY A 1 845 ? -26.748 -8.287 28.410 1.00 90.62 845 GLY A C 1
ATOM 6349 O O . GLY A 1 845 ? -27.232 -9.371 28.760 1.00 90.62 845 GLY A O 1
ATOM 6350 N N . VAL A 1 846 ? -27.534 -7.277 28.019 1.00 94.88 846 VAL A N 1
ATOM 6351 C CA . VAL A 1 846 ? -28.999 -7.382 27.978 1.00 94.88 846 VAL A CA 1
ATOM 6352 C C . VAL A 1 846 ? -29.468 -7.916 26.622 1.00 94.88 846 VAL A C 1
ATOM 6354 O O . VAL A 1 846 ? -29.294 -7.283 25.587 1.00 94.88 846 VAL A O 1
ATOM 6357 N N . MET A 1 847 ? -30.124 -9.078 26.640 1.00 95.31 847 MET A N 1
ATOM 6358 C CA . MET A 1 847 ? -30.777 -9.692 25.479 1.00 95.31 847 MET A CA 1
ATOM 6359 C C . MET A 1 847 ? -32.191 -10.130 25.860 1.00 95.31 847 MET A C 1
ATOM 6361 O O . MET A 1 847 ? -32.382 -11.118 26.576 1.00 95.31 847 MET A O 1
ATOM 6365 N N . LEU A 1 848 ? -33.199 -9.400 25.388 1.00 95.19 848 LEU A N 1
ATOM 6366 C CA . LEU A 1 848 ? -34.594 -9.631 25.746 1.00 95.19 848 LEU A CA 1
ATOM 6367 C C . LEU A 1 848 ? -35.267 -10.585 24.777 1.00 95.19 848 LEU A C 1
ATOM 6369 O O . LEU A 1 848 ? -35.302 -10.351 23.575 1.00 95.19 848 LEU A O 1
ATOM 6373 N N . SER A 1 849 ? -35.875 -11.636 25.318 1.00 94.50 849 SER A N 1
ATOM 6374 C CA . SER A 1 849 ? -36.632 -12.606 24.527 1.00 94.50 849 SER A CA 1
ATOM 6375 C C . SER A 1 849 ? -37.935 -13.002 25.211 1.00 94.50 849 SER A C 1
ATOM 6377 O O . SER A 1 849 ? -38.074 -12.979 26.441 1.00 94.50 849 SER A O 1
ATOM 6379 N N . VAL A 1 850 ? -38.923 -13.415 24.413 1.00 93.69 850 VAL A N 1
ATOM 6380 C CA . VAL A 1 850 ? -40.214 -13.899 24.917 1.00 93.69 850 VAL A CA 1
ATOM 6381 C C . VAL A 1 850 ? -40.588 -15.238 24.326 1.00 93.69 850 VAL A C 1
ATOM 6383 O O . VAL A 1 850 ? -40.355 -15.535 23.163 1.00 93.69 850 VAL A O 1
ATOM 6386 N N . THR A 1 851 ? -41.265 -16.047 25.134 1.00 91.50 851 THR A N 1
ATOM 6387 C CA . THR A 1 851 ? -41.963 -17.236 24.640 1.00 91.50 851 THR A CA 1
ATOM 6388 C C . THR A 1 851 ? -43.456 -17.021 24.756 1.00 91.50 851 THR A C 1
ATOM 6390 O O . THR A 1 851 ? -43.982 -16.738 25.838 1.00 91.50 851 THR A O 1
ATOM 6393 N N . LEU A 1 852 ? -44.153 -17.181 23.635 1.00 92.31 852 LEU A N 1
ATOM 6394 C CA . LEU A 1 852 ? -45.604 -17.086 23.580 1.00 92.31 852 LEU A CA 1
ATOM 6395 C C . LEU A 1 852 ? -46.242 -18.467 23.697 1.00 92.31 852 LEU A C 1
ATOM 6397 O O . LEU A 1 852 ? -45.687 -19.479 23.273 1.00 92.31 852 LEU A O 1
ATOM 6401 N N . GLU A 1 853 ? -47.444 -18.518 24.261 1.00 92.38 853 GLU A N 1
ATOM 6402 C CA . GLU A 1 853 ? -48.274 -19.717 24.224 1.00 92.38 853 GLU A CA 1
ATOM 6403 C C . GLU A 1 853 ? -49.680 -19.405 23.734 1.00 92.38 853 GLU A C 1
ATOM 6405 O O . GLU A 1 853 ? -50.270 -18.368 24.050 1.00 92.38 853 GLU A O 1
ATOM 6410 N N . ARG A 1 854 ? -50.235 -20.343 22.966 1.00 90.31 854 ARG A N 1
ATOM 6411 C CA . ARG A 1 854 ? -51.601 -20.244 22.472 1.00 90.31 854 ARG A CA 1
ATOM 6412 C C . ARG A 1 854 ? -52.578 -20.419 23.630 1.00 90.31 854 ARG A C 1
ATOM 6414 O O . ARG A 1 854 ? -52.557 -21.426 24.337 1.00 90.31 854 ARG A O 1
ATOM 6421 N N . VAL A 1 855 ? -53.476 -19.458 23.786 1.00 88.12 855 VAL A N 1
ATOM 6422 C CA . VAL A 1 855 ? -54.599 -19.536 24.713 1.00 88.12 855 VAL A CA 1
ATOM 6423 C C . VAL A 1 855 ? -55.588 -20.572 24.167 1.00 88.12 855 VAL A C 1
ATOM 6425 O O . VAL A 1 855 ? -56.066 -20.419 23.038 1.00 88.12 855 VAL A O 1
ATOM 6428 N N . PRO A 1 856 ? -55.920 -21.634 24.927 1.00 77.31 856 PRO A N 1
ATOM 6429 C CA . PRO A 1 856 ? -56.922 -22.600 24.502 1.00 77.31 856 PRO A CA 1
ATOM 6430 C C . PRO A 1 856 ? -58.249 -21.876 24.277 1.00 77.31 856 PRO A C 1
ATOM 6432 O O . PRO A 1 856 ? -58.830 -21.319 25.209 1.00 77.31 856 PRO A O 1
ATOM 6435 N N . SER A 1 857 ? -58.729 -21.863 23.036 1.00 60.44 857 SER A N 1
ATOM 6436 C CA . SER A 1 857 ? -60.025 -21.285 22.698 1.00 60.44 857 SER A CA 1
ATOM 6437 C C . SER A 1 857 ? -61.110 -22.165 23.319 1.00 60.44 857 SER A C 1
ATOM 6439 O O . SER A 1 857 ? -61.502 -23.178 22.743 1.00 60.44 857 SER A O 1
ATOM 6441 N N . VAL A 1 858 ? -61.601 -21.818 24.510 1.00 49.03 858 VAL A N 1
ATOM 6442 C CA . VAL A 1 858 ? -62.823 -22.433 25.041 1.00 49.03 858 VAL A CA 1
ATOM 6443 C C . VAL A 1 858 ? -63.996 -21.780 24.318 1.00 49.03 858 VAL A C 1
ATOM 6445 O O . VAL A 1 858 ? -64.627 -20.855 24.826 1.00 49.03 858 VAL A O 1
ATOM 6448 N N . ILE A 1 859 ? -64.281 -22.238 23.098 1.00 46.75 859 ILE A N 1
ATOM 6449 C CA . ILE A 1 859 ? -65.560 -21.940 22.455 1.00 46.75 859 ILE A CA 1
ATOM 6450 C C . ILE A 1 859 ? -66.609 -22.719 23.248 1.00 46.75 859 ILE A C 1
ATOM 6452 O O . ILE A 1 859 ? -66.815 -23.914 23.040 1.00 46.75 859 ILE A O 1
ATOM 6456 N N . THR A 1 860 ? -67.240 -22.055 24.215 1.00 42.59 860 THR A N 1
ATOM 6457 C CA . THR A 1 860 ? -68.400 -22.626 24.901 1.00 42.59 860 THR A CA 1
ATOM 6458 C C . THR A 1 860 ? -69.582 -22.469 23.955 1.00 42.59 860 THR A C 1
ATOM 6460 O O . THR A 1 860 ? -70.186 -21.402 23.878 1.00 42.59 860 THR A O 1
ATOM 6463 N N . TYR A 1 861 ? -69.865 -23.512 23.177 1.00 35.53 861 TYR A N 1
ATOM 6464 C CA . TYR A 1 861 ? -71.072 -23.585 22.362 1.00 35.53 861 TYR A CA 1
ATOM 6465 C C . TYR A 1 861 ? -72.273 -23.619 23.314 1.00 35.53 861 TYR A C 1
ATOM 6467 O O . TYR A 1 861 ? -72.487 -24.612 24.009 1.00 35.53 861 TYR A O 1
ATOM 6475 N N . TYR A 1 862 ? -73.046 -22.536 23.373 1.00 40.56 862 TYR A N 1
ATOM 6476 C CA . TYR A 1 862 ? -74.402 -22.611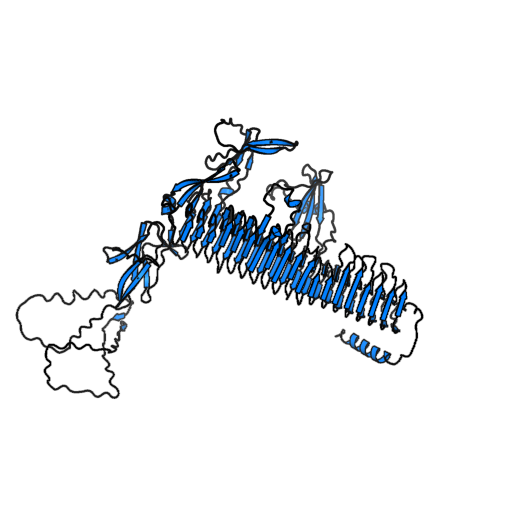 23.900 1.00 40.56 862 TYR A CA 1
ATOM 6477 C C . TYR A 1 862 ? -75.276 -23.132 22.761 1.00 40.56 862 TYR A C 1
ATOM 6479 O O . TYR A 1 862 ? -75.427 -22.422 21.767 1.00 40.56 862 TYR A O 1
ATOM 6487 N N . PRO A 1 863 ? -75.822 -24.359 22.838 1.00 40.62 863 PRO A N 1
ATOM 6488 C CA . PRO A 1 863 ? -76.825 -24.770 21.874 1.00 40.62 863 PRO A CA 1
ATOM 6489 C C . PRO A 1 863 ? -78.019 -23.822 22.016 1.00 40.62 863 PRO A C 1
ATOM 6491 O O . PRO A 1 863 ? -78.669 -23.773 23.064 1.00 40.62 863 PRO A O 1
ATOM 6494 N N . GLU A 1 864 ? -78.293 -23.040 20.973 1.00 46.03 864 GLU A N 1
ATOM 6495 C CA . GLU A 1 864 ? -79.566 -22.342 20.839 1.00 46.03 864 GLU A CA 1
ATOM 6496 C C . GLU A 1 864 ? -80.691 -23.383 20.945 1.00 46.03 864 GLU A C 1
ATOM 6498 O O . GLU A 1 864 ? -80.790 -24.288 20.116 1.00 46.03 864 GLU A O 1
ATOM 6503 N N . GLY A 1 865 ? -81.523 -23.286 21.990 1.00 49.88 865 GLY A N 1
ATOM 6504 C CA . GLY A 1 865 ? -82.771 -24.058 22.062 1.00 49.88 865 GLY A CA 1
ATOM 6505 C C . GLY A 1 865 ? -83.257 -24.554 23.429 1.00 49.88 865 GLY A C 1
ATOM 6506 O O . GLY A 1 865 ? -84.327 -25.154 23.484 1.00 49.88 865 GLY A O 1
ATOM 6507 N N . GLY A 1 866 ? -82.555 -24.325 24.542 1.00 39.47 866 GLY A N 1
ATOM 6508 C CA . GLY A 1 866 ? -82.999 -24.810 25.860 1.00 39.47 866 GLY A CA 1
ATOM 6509 C C . GLY A 1 866 ? -83.830 -23.798 26.656 1.00 39.47 866 GLY A C 1
ATOM 6510 O O . GLY A 1 866 ? -83.271 -22.927 27.315 1.00 39.47 866 GLY A O 1
ATOM 6511 N N . THR A 1 867 ? -85.160 -23.921 26.661 1.00 43.69 867 THR A N 1
ATOM 6512 C CA . THR A 1 867 ? -86.039 -23.172 27.581 1.00 43.69 867 THR A CA 1
ATOM 6513 C C . THR A 1 867 ? -85.879 -23.703 29.011 1.00 43.69 867 THR A C 1
ATOM 6515 O O . THR A 1 867 ? -86.187 -24.861 29.280 1.00 43.69 867 THR A O 1
ATOM 6518 N N . ILE A 1 868 ? -85.431 -22.860 29.947 1.00 36.50 868 ILE A N 1
ATOM 6519 C CA . ILE A 1 868 ? -85.369 -23.192 31.380 1.00 36.50 868 ILE A CA 1
ATOM 6520 C C . ILE A 1 868 ? -86.638 -22.659 32.047 1.00 36.50 868 ILE A C 1
ATOM 6522 O O . ILE A 1 868 ? -86.835 -21.450 32.146 1.00 36.50 868 ILE A O 1
ATOM 6526 N N . ASN A 1 869 ? -87.503 -23.565 32.502 1.00 42.12 869 ASN A N 1
ATOM 6527 C CA . ASN A 1 869 ? -88.729 -23.237 33.222 1.00 42.12 869 ASN A CA 1
ATOM 6528 C C . ASN A 1 869 ? -88.605 -23.682 34.688 1.00 42.12 869 ASN A C 1
ATOM 6530 O O . ASN A 1 869 ? -88.503 -24.875 34.963 1.00 42.12 869 ASN A O 1
ATOM 6534 N N . GLY A 1 870 ? -88.680 -22.717 35.610 1.00 44.44 870 GLY A N 1
ATOM 6535 C CA . GLY A 1 870 ? -89.111 -22.933 36.995 1.00 44.44 870 GLY A CA 1
ATOM 6536 C C . GLY A 1 870 ? -88.021 -23.060 38.063 1.00 44.44 870 GLY A C 1
ATOM 6537 O O . GLY A 1 870 ? -87.628 -24.164 38.418 1.00 44.44 870 GLY A O 1
ATOM 6538 N N . SER A 1 871 ? -87.643 -21.939 38.683 1.00 33.28 871 SER A N 1
ATOM 6539 C CA . SER A 1 871 ? -87.380 -21.873 40.129 1.00 33.28 871 SER A CA 1
ATOM 6540 C C . SER A 1 871 ? -87.349 -20.415 40.592 1.00 33.28 871 SER A C 1
ATOM 6542 O O . SER A 1 871 ? -86.679 -19.573 39.998 1.00 33.28 871 SER A O 1
ATOM 6544 N N . THR A 1 872 ? -88.129 -20.124 41.627 1.00 49.88 872 THR A N 1
ATOM 6545 C CA . THR A 1 872 ? -88.291 -18.823 42.273 1.00 49.88 872 THR A CA 1
ATOM 6546 C C . THR A 1 872 ? -87.339 -18.710 43.461 1.00 49.88 872 THR A C 1
ATOM 6548 O O . THR A 1 872 ? -87.642 -19.259 44.515 1.00 49.88 872 THR A O 1
ATOM 6551 N N . ASP A 1 873 ? -86.234 -17.979 43.305 1.00 31.64 873 ASP A N 1
ATOM 6552 C CA . ASP A 1 873 ? -85.622 -17.203 44.392 1.00 31.64 873 ASP A CA 1
ATOM 6553 C C . ASP A 1 873 ? -84.741 -16.068 43.822 1.00 31.64 873 ASP A C 1
ATOM 6555 O O . ASP A 1 873 ? -84.123 -16.245 42.767 1.00 31.64 873 ASP A O 1
ATOM 6559 N N . PRO A 1 874 ? -84.702 -14.875 44.449 1.00 53.88 874 PRO A N 1
ATOM 6560 C CA . PRO A 1 874 ? -84.241 -13.657 43.793 1.00 53.88 874 PRO A CA 1
ATOM 6561 C C . PRO A 1 874 ? -82.811 -13.290 44.206 1.00 53.88 874 PRO A C 1
ATOM 6563 O O . PRO A 1 874 ? -82.640 -12.606 45.205 1.00 53.88 874 PRO A O 1
ATOM 6566 N N . TYR A 1 875 ? -81.780 -13.653 43.433 1.00 30.66 875 TYR A N 1
ATOM 6567 C CA . TYR A 1 875 ? -80.440 -13.066 43.610 1.00 30.66 875 TYR A CA 1
ATOM 6568 C C . TYR A 1 875 ? -79.642 -12.932 42.293 1.00 30.66 875 TYR A C 1
ATOM 6570 O O . TYR A 1 875 ? -79.281 -13.907 41.647 1.00 30.66 875 TYR A O 1
ATOM 6578 N N . VAL A 1 876 ? -79.330 -11.664 41.982 1.00 32.22 876 VAL A N 1
ATOM 6579 C CA . VAL A 1 876 ? -78.215 -11.127 41.170 1.00 32.22 876 VAL A CA 1
ATOM 6580 C C . VAL A 1 876 ? -78.238 -11.341 39.645 1.00 32.22 876 VAL A C 1
ATOM 6582 O O . VAL A 1 876 ? -77.457 -12.094 39.073 1.00 32.22 876 VAL A O 1
ATOM 6585 N N . VAL A 1 877 ? -78.998 -10.488 38.947 1.00 37.06 877 VAL A N 1
ATOM 6586 C CA . VAL A 1 877 ? -78.627 -10.019 37.596 1.00 37.06 877 VAL A CA 1
ATOM 6587 C C . VAL A 1 877 ? -77.458 -9.039 37.745 1.00 37.06 877 VAL A C 1
ATOM 6589 O O . VAL A 1 877 ? -77.669 -7.828 37.800 1.00 37.06 877 VAL A O 1
ATOM 6592 N N . ARG A 1 878 ? -76.230 -9.548 37.916 1.00 35.22 878 ARG A N 1
ATOM 6593 C CA . ARG A 1 878 ? -74.996 -8.738 37.836 1.00 35.22 878 ARG A CA 1
ATOM 6594 C C . ARG A 1 878 ? -73.688 -9.541 37.821 1.00 35.22 878 ARG A C 1
ATOM 6596 O O . ARG A 1 878 ? -72.752 -9.145 38.495 1.00 35.22 878 ARG A O 1
ATOM 6603 N N . SER A 1 879 ? -73.568 -10.635 37.068 1.00 35.19 879 SER A N 1
ATOM 6604 C CA . SER A 1 879 ? -72.234 -11.235 36.837 1.00 35.19 879 SER A CA 1
ATOM 6605 C C . SER A 1 879 ? -72.216 -12.320 35.754 1.00 35.19 879 SER A C 1
ATOM 6607 O O . SER A 1 879 ? -72.044 -13.491 36.069 1.00 35.19 879 SER A O 1
ATOM 6609 N N . VAL A 1 880 ? -72.377 -11.964 34.476 1.00 34.41 880 VAL A N 1
ATOM 6610 C CA . VAL A 1 880 ? -71.836 -12.796 33.367 1.00 34.41 880 VAL A CA 1
ATOM 6611 C C . VAL A 1 880 ? -71.135 -11.948 32.286 1.00 34.41 880 VAL A C 1
ATOM 6613 O O . VAL A 1 880 ? -70.398 -12.482 31.472 1.00 34.41 880 VAL A O 1
ATOM 6616 N N . LEU A 1 881 ? -71.223 -10.611 32.344 1.00 32.62 881 LEU A N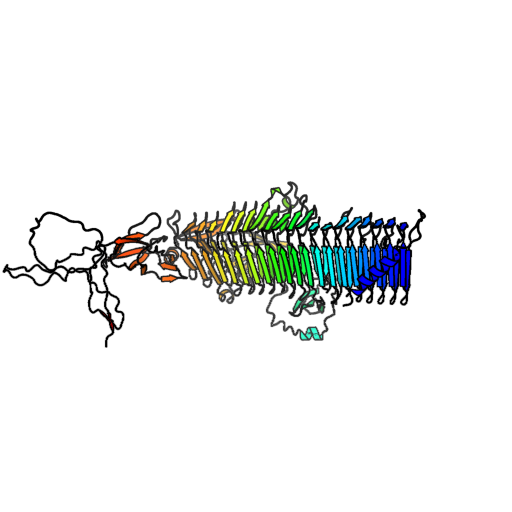 1
ATOM 6617 C CA . LEU A 1 881 ? -70.382 -9.696 31.548 1.00 32.62 881 LEU A CA 1
ATOM 6618 C C . LEU A 1 881 ? -69.198 -9.102 32.334 1.00 32.62 881 LEU A C 1
ATOM 6620 O O . LEU A 1 881 ? -68.533 -8.198 31.850 1.00 32.62 881 LEU A O 1
ATOM 6624 N N . THR A 1 882 ? -68.913 -9.595 33.543 1.00 32.62 882 THR A N 1
ATOM 6625 C CA . THR A 1 882 ? -67.795 -9.097 34.369 1.00 32.62 882 THR A CA 1
ATOM 6626 C C . THR A 1 882 ? -66.523 -9.941 34.300 1.00 32.62 882 THR A C 1
ATOM 6628 O O . THR A 1 882 ? -65.525 -9.516 34.861 1.00 32.62 882 THR A O 1
ATOM 6631 N N . ASN A 1 883 ? -66.525 -11.086 33.602 1.00 31.95 883 ASN A N 1
ATOM 6632 C CA . ASN A 1 883 ? -65.330 -11.933 33.431 1.00 31.95 883 ASN A CA 1
ATOM 6633 C C . ASN A 1 883 ? -64.997 -12.266 31.965 1.00 31.95 883 ASN A C 1
ATOM 6635 O O . ASN A 1 883 ? -64.142 -13.112 31.716 1.00 31.95 883 ASN A O 1
ATOM 6639 N N . ALA A 1 884 ? -65.617 -11.592 30.990 1.00 32.12 884 ALA A N 1
ATOM 6640 C CA . ALA A 1 884 ? -64.942 -11.427 29.708 1.00 32.12 884 ALA A CA 1
ATOM 6641 C C . ALA A 1 884 ? -63.845 -10.379 29.956 1.00 32.12 884 ALA A C 1
ATOM 6643 O O . ALA A 1 884 ? -64.194 -9.266 30.366 1.00 32.12 884 ALA A O 1
ATOM 6644 N N . PRO A 1 885 ? -62.544 -10.702 29.815 1.00 33.53 885 PRO A N 1
ATOM 6645 C CA . PRO A 1 885 ? -61.527 -9.665 29.862 1.00 33.53 885 PRO A CA 1
ATOM 6646 C C . PRO A 1 885 ? -61.920 -8.616 28.822 1.00 33.53 885 PRO A C 1
ATOM 6648 O O . PRO A 1 885 ? -62.317 -8.969 27.712 1.00 33.53 885 PRO A O 1
ATOM 6651 N N . LYS A 1 886 ? -61.907 -7.347 29.237 1.00 34.75 886 LYS A N 1
ATOM 6652 C CA . LYS A 1 886 ? -62.137 -6.184 28.381 1.00 34.75 886 LYS A CA 1
ATOM 6653 C C . LYS A 1 886 ? -61.442 -6.398 27.029 1.00 34.75 886 LYS A C 1
ATOM 6655 O O . LYS A 1 886 ? -60.227 -6.309 26.948 1.00 34.75 886 LYS A O 1
ATOM 6660 N N . LEU A 1 887 ? -62.230 -6.668 25.992 1.00 36.50 887 LEU A N 1
ATOM 6661 C CA . LEU A 1 887 ? -61.887 -6.425 24.591 1.00 36.50 887 LEU A CA 1
ATOM 6662 C C . LEU A 1 887 ? -62.267 -4.966 24.291 1.00 36.50 887 LEU A C 1
ATOM 6664 O O . LEU A 1 887 ? -63.232 -4.671 23.600 1.00 36.50 887 LEU A O 1
ATOM 6668 N N . LEU A 1 888 ? -61.563 -4.073 24.973 1.00 35.88 888 LEU A N 1
ATOM 6669 C CA . LEU A 1 888 ? -61.277 -2.689 24.611 1.00 35.88 888 LEU A CA 1
ATOM 6670 C C . LEU A 1 888 ? -59.748 -2.739 24.673 1.00 35.88 888 LEU A C 1
ATOM 6672 O O . LEU A 1 888 ? -59.228 -2.876 25.774 1.00 35.88 888 LEU A O 1
ATOM 6676 N N . ASP A 1 889 ? -59.046 -3.063 23.592 1.00 37.47 889 ASP A N 1
ATOM 6677 C CA . ASP A 1 889 ? -58.821 -2.155 22.472 1.00 37.47 889 ASP A CA 1
ATOM 6678 C C . ASP A 1 889 ? -58.853 -2.910 21.129 1.00 37.47 889 ASP A C 1
ATOM 6680 O O . ASP A 1 889 ? -57.940 -3.662 20.793 1.00 37.47 889 ASP A O 1
ATOM 6684 N N . ALA A 1 890 ? -59.917 -2.732 20.345 1.00 41.19 890 ALA A N 1
ATOM 6685 C CA . ALA A 1 890 ? -59.782 -2.828 18.893 1.00 41.19 890 ALA A CA 1
ATOM 6686 C C . ALA A 1 890 ? -59.381 -1.421 18.426 1.00 41.19 890 ALA A C 1
ATOM 6688 O O . ALA A 1 890 ? -60.018 -0.473 18.890 1.00 41.19 890 ALA A O 1
ATOM 6689 N N . PRO A 1 891 ? -58.349 -1.251 17.581 1.00 38.78 891 PRO A N 1
ATOM 6690 C CA . PRO A 1 891 ? -57.950 0.074 17.124 1.00 38.78 891 PRO A CA 1
ATOM 6691 C C . PRO A 1 891 ? -59.152 0.760 16.470 1.00 38.78 891 PRO A C 1
ATOM 6693 O O . PRO A 1 891 ? -59.772 0.204 15.561 1.00 38.78 891 PRO A O 1
ATOM 6696 N N . GLU A 1 892 ? -59.510 1.944 16.967 1.00 38.91 892 GLU A N 1
ATOM 6697 C CA . GLU A 1 892 ? -60.470 2.823 16.309 1.00 38.91 892 GLU A CA 1
ATOM 6698 C C . GLU A 1 892 ? -59.878 3.212 14.948 1.00 38.91 892 GLU A C 1
ATOM 6700 O O . GLU A 1 892 ? -59.021 4.082 14.848 1.00 38.91 892 GLU A O 1
ATOM 6705 N N . TRP A 1 893 ? -60.294 2.525 13.885 1.00 45.41 893 TRP A N 1
ATOM 6706 C CA . TRP A 1 893 ? -60.158 3.049 12.532 1.00 45.41 893 TRP A CA 1
ATOM 6707 C C . TRP A 1 893 ? -61.247 4.109 12.356 1.00 45.41 893 TRP A C 1
ATOM 6709 O O . TRP A 1 893 ? -62.437 3.781 12.312 1.00 45.41 893 TRP A O 1
ATOM 6719 N N . GLU A 1 894 ? -60.851 5.384 12.330 1.00 41.56 894 GLU A N 1
ATOM 6720 C CA . GLU A 1 894 ? -61.765 6.519 12.177 1.00 41.56 894 GLU A CA 1
ATOM 6721 C C . GLU A 1 894 ? -62.677 6.332 10.949 1.00 41.56 894 GLU A C 1
ATOM 6723 O O . GLU A 1 894 ? -62.210 6.233 9.817 1.00 41.56 894 GLU A O 1
ATOM 6728 N N . GLY A 1 895 ? -63.998 6.295 11.175 1.00 50.75 895 GLY A N 1
ATOM 6729 C CA . GLY A 1 895 ? -65.018 6.389 10.119 1.00 50.75 895 GLY A CA 1
ATOM 6730 C C . GLY A 1 895 ? -65.965 5.195 9.946 1.00 50.75 895 GLY A C 1
ATOM 6731 O O . GLY A 1 895 ? -67.003 5.358 9.300 1.00 50.75 895 GLY A O 1
ATOM 6732 N N . HIS A 1 896 ? -65.698 4.032 10.554 1.00 45.00 896 HIS A N 1
ATOM 6733 C CA . HIS A 1 896 ? -66.543 2.837 10.384 1.00 45.00 896 HIS A CA 1
ATOM 6734 C C . HIS A 1 896 ? -67.127 2.341 11.711 1.00 45.00 896 HIS A C 1
ATOM 6736 O O . HIS A 1 896 ? -66.420 2.163 12.699 1.00 45.00 896 HIS A O 1
ATOM 6742 N N . THR A 1 897 ? -68.439 2.075 11.740 1.00 45.59 897 THR A N 1
ATOM 6743 C CA . THR A 1 897 ? -69.086 1.475 12.918 1.00 45.59 897 THR A CA 1
ATOM 6744 C C . THR A 1 897 ? -69.133 -0.040 12.757 1.00 45.59 897 THR A C 1
ATOM 6746 O O . THR A 1 897 ? -69.729 -0.557 11.809 1.00 45.59 897 THR A O 1
ATOM 6749 N N . PHE A 1 898 ? -68.528 -0.766 13.696 1.00 42.47 898 PHE A N 1
ATOM 6750 C CA . PHE A 1 898 ? -68.627 -2.221 13.754 1.00 42.47 898 PHE A CA 1
ATOM 6751 C C . PHE A 1 898 ? -70.072 -2.634 14.080 1.00 42.47 898 PHE A C 1
ATOM 6753 O O . PHE A 1 898 ? -70.589 -2.293 15.144 1.00 42.47 898 PHE A O 1
ATOM 6760 N N . LEU A 1 899 ? -70.743 -3.348 13.171 1.00 41.31 899 LEU A N 1
ATOM 6761 C CA . LEU A 1 899 ? -72.171 -3.656 13.318 1.00 41.31 899 LEU A CA 1
ATOM 6762 C C . LEU A 1 899 ? -72.422 -4.964 14.075 1.00 41.31 899 LEU A C 1
ATOM 6764 O O . LEU A 1 899 ? -73.133 -4.961 15.077 1.00 41.31 899 LEU A O 1
ATOM 6768 N N . TYR A 1 900 ? -71.882 -6.088 13.598 1.00 39.81 900 TYR A N 1
ATOM 6769 C CA . TYR A 1 900 ? -71.966 -7.393 14.264 1.00 39.81 900 TYR A CA 1
ATOM 6770 C C . TYR A 1 900 ? -71.078 -8.429 13.558 1.00 39.81 900 TYR A C 1
ATOM 6772 O O . TYR A 1 900 ? -70.642 -8.246 12.422 1.00 39.81 900 TYR A O 1
ATOM 6780 N N . TRP A 1 901 ? -70.858 -9.560 14.228 1.00 38.16 901 TRP A N 1
ATOM 6781 C CA . TRP A 1 901 ? -70.238 -10.747 13.644 1.00 38.16 901 TRP A CA 1
ATOM 6782 C C . TRP A 1 901 ? -71.296 -11.640 12.996 1.00 38.16 901 TRP A C 1
ATOM 6784 O O . TRP A 1 901 ? -72.272 -11.998 13.657 1.00 38.16 901 TRP A O 1
ATOM 6794 N N . ASN A 1 902 ? -71.086 -12.064 11.747 1.00 36.75 902 ASN A N 1
ATOM 6795 C CA . ASN A 1 902 ? -71.847 -13.171 11.169 1.00 36.75 902 ASN A CA 1
ATOM 6796 C C . ASN A 1 902 ? -70.967 -14.425 11.152 1.00 36.75 902 ASN A C 1
ATOM 6798 O O . ASN A 1 902 ? -69.930 -14.463 10.488 1.00 36.75 902 ASN A O 1
ATOM 6802 N N . ILE A 1 903 ? -71.367 -15.436 11.921 1.00 35.50 903 ILE A N 1
ATOM 6803 C CA . ILE A 1 903 ? -70.673 -16.720 12.000 1.00 35.50 903 ILE A CA 1
ATOM 6804 C C . ILE A 1 903 ? -71.497 -17.720 11.195 1.00 35.50 903 ILE A C 1
ATOM 6806 O O . ILE A 1 903 ? -72.582 -18.114 11.618 1.00 35.50 903 ILE A O 1
ATOM 6810 N N . GLN A 1 904 ? -70.983 -18.139 10.038 1.00 36.62 904 GLN A N 1
ATOM 6811 C CA . GLN A 1 904 ? -71.561 -19.243 9.275 1.00 36.62 904 GLN A CA 1
ATOM 6812 C C . GLN A 1 904 ? -70.682 -20.482 9.418 1.00 36.62 904 GLN A C 1
ATOM 6814 O O . GLN A 1 904 ? -69.530 -20.512 8.988 1.00 36.62 904 GLN A O 1
ATOM 6819 N N . THR A 1 905 ? -71.239 -21.536 10.004 1.00 36.12 905 THR A N 1
ATOM 6820 C CA . THR A 1 905 ? -70.646 -22.872 9.978 1.00 36.12 905 THR A CA 1
ATOM 6821 C C . THR A 1 905 ? -70.960 -23.530 8.638 1.00 36.12 905 THR A C 1
ATOM 6823 O O . THR A 1 905 ? -72.105 -23.880 8.351 1.00 36.12 905 THR A O 1
ATOM 6826 N N . VAL A 1 906 ? -69.938 -23.713 7.797 1.00 36.00 906 VAL A N 1
ATOM 6827 C CA . VAL A 1 906 ? -70.060 -24.496 6.562 1.00 36.00 906 VAL A CA 1
ATOM 6828 C C . VAL A 1 906 ? -69.592 -25.915 6.844 1.00 36.00 906 VAL A C 1
ATOM 6830 O O . VAL A 1 906 ? -68.406 -26.173 7.039 1.00 36.00 906 VAL A O 1
ATOM 6833 N N . LYS A 1 907 ? -70.535 -26.854 6.843 1.00 35.22 907 LYS A N 1
ATOM 6834 C CA . LYS A 1 907 ? -70.223 -28.278 6.932 1.00 35.22 907 LYS A CA 1
ATOM 6835 C C . LYS A 1 907 ? -69.781 -28.778 5.558 1.00 35.22 907 LYS A C 1
ATOM 6837 O O . LYS A 1 907 ? -70.559 -28.729 4.606 1.00 35.22 907 LYS A O 1
ATOM 6842 N N . LYS A 1 908 ? -68.545 -29.266 5.444 1.00 33.25 908 LYS A N 1
ATOM 6843 C CA . LYS A 1 908 ? -68.089 -29.986 4.251 1.00 33.25 908 LYS A CA 1
ATOM 6844 C C . LYS A 1 908 ? -68.351 -31.477 4.443 1.00 33.25 908 LYS A C 1
ATOM 6846 O O . LYS A 1 908 ? -67.508 -32.178 4.986 1.00 33.25 908 LYS A O 1
ATOM 6851 N N . ASP A 1 909 ? -69.496 -31.937 3.950 1.00 35.38 909 ASP A N 1
ATOM 6852 C CA . ASP A 1 909 ? -69.693 -33.338 3.575 1.00 35.38 909 ASP A CA 1
ATOM 6853 C C . ASP A 1 909 ? -69.692 -33.425 2.043 1.00 35.38 909 ASP A C 1
ATOM 6855 O O . ASP A 1 909 ? -70.243 -32.563 1.354 1.00 35.38 909 ASP A O 1
ATOM 6859 N N . ASN A 1 910 ? -68.991 -34.423 1.507 1.00 46.03 910 ASN A N 1
ATOM 6860 C CA . ASN A 1 910 ? -68.805 -34.616 0.071 1.00 46.03 910 ASN A CA 1
ATOM 6861 C C . ASN A 1 910 ? -70.152 -34.658 -0.680 1.00 46.03 910 ASN A C 1
ATOM 6863 O O . ASN A 1 910 ? -70.973 -35.533 -0.437 1.00 46.03 910 ASN A O 1
ATOM 6867 N N . GLU A 1 911 ? -70.291 -33.728 -1.629 1.00 45.19 911 GLU A N 1
ATOM 6868 C CA . GLU A 1 911 ? -71.302 -33.612 -2.689 1.00 45.19 911 GLU A CA 1
ATOM 6869 C C . GLU A 1 911 ? -72.797 -33.536 -2.285 1.00 45.19 911 GLU A C 1
ATOM 6871 O O . GLU A 1 911 ? -73.428 -34.498 -1.864 1.00 45.19 911 GLU A O 1
ATOM 6876 N N . LYS A 1 912 ? -73.388 -32.378 -2.640 1.00 35.44 912 LYS A N 1
ATOM 6877 C CA . LYS A 1 912 ? -74.819 -32.006 -2.728 1.00 35.44 912 LYS A CA 1
ATOM 6878 C C . LYS A 1 912 ? -75.558 -31.577 -1.448 1.00 35.44 912 LYS A C 1
ATOM 6880 O O . LYS A 1 912 ? -75.804 -32.336 -0.522 1.00 35.44 912 LYS A O 1
ATOM 6885 N N . TRP A 1 913 ? -76.058 -30.341 -1.517 1.00 32.03 913 TRP A N 1
ATOM 6886 C CA . TRP A 1 913 ? -76.939 -29.693 -0.547 1.00 32.03 913 TRP A CA 1
ATOM 6887 C C . TRP A 1 913 ? -78.376 -30.230 -0.630 1.00 32.03 913 TRP A C 1
ATOM 6889 O O . TRP A 1 913 ? -79.037 -30.062 -1.656 1.00 32.03 913 TRP A O 1
ATOM 6899 N N . VAL A 1 914 ? -78.891 -30.803 0.462 1.00 32.19 914 VAL A N 1
ATOM 6900 C CA . VAL A 1 914 ? -80.335 -30.989 0.688 1.00 32.19 914 VAL A CA 1
ATOM 6901 C C . VAL A 1 914 ? -80.646 -30.666 2.151 1.00 32.19 914 VAL A C 1
ATOM 6903 O O . VAL A 1 914 ? -80.065 -31.251 3.059 1.00 32.19 914 VAL A O 1
ATOM 6906 N N . ALA A 1 915 ? -81.558 -29.722 2.380 1.00 37.97 915 ALA A N 1
ATOM 6907 C CA . ALA A 1 915 ? -82.004 -29.319 3.713 1.00 37.97 915 ALA A CA 1
ATOM 6908 C C . ALA A 1 915 ? -82.883 -30.402 4.376 1.00 37.97 915 ALA A C 1
ATOM 6910 O O . ALA A 1 915 ? -83.783 -30.911 3.699 1.00 37.97 915 ALA A O 1
ATOM 6911 N N . PRO A 1 916 ? -82.721 -30.706 5.684 1.00 32.91 916 PRO A N 1
ATOM 6912 C CA . PRO A 1 916 ? -83.693 -31.522 6.399 1.00 32.91 916 PRO A CA 1
ATOM 6913 C C . PRO A 1 916 ? -84.476 -30.790 7.504 1.00 32.91 916 PRO A C 1
ATOM 6915 O O . PRO A 1 916 ? -83.960 -30.034 8.323 1.00 32.91 916 PRO A O 1
ATOM 6918 N N . ASN A 1 917 ? -85.763 -31.127 7.468 1.00 32.28 917 ASN A N 1
ATOM 6919 C CA . ASN A 1 917 ? -86.904 -30.926 8.362 1.00 32.28 917 ASN A CA 1
ATOM 6920 C C . ASN A 1 917 ? -86.686 -31.548 9.772 1.00 32.28 917 ASN A C 1
ATOM 6922 O O . ASN A 1 917 ? -86.018 -32.582 9.850 1.00 32.28 917 ASN A O 1
ATOM 6926 N N . PRO A 1 918 ? -87.269 -31.024 10.876 1.00 40.28 918 PRO A N 1
ATOM 6927 C CA . PRO A 1 918 ? -86.997 -31.515 12.224 1.00 40.28 918 PRO A CA 1
ATOM 6928 C C . PRO A 1 918 ? -88.065 -32.512 12.698 1.00 40.28 918 PRO A C 1
ATOM 6930 O O . PRO A 1 918 ? -89.230 -32.151 12.841 1.00 40.28 918 PRO A O 1
ATOM 6933 N N . ALA A 1 919 ? -87.664 -33.752 12.987 1.00 38.56 919 ALA A N 1
ATOM 6934 C CA . ALA A 1 919 ? -88.327 -34.631 13.958 1.00 38.56 919 ALA A CA 1
ATOM 6935 C C . ALA A 1 919 ? -87.532 -35.934 14.138 1.00 38.56 919 ALA A C 1
ATOM 6937 O O . ALA A 1 919 ? -87.464 -36.751 13.223 1.00 38.56 919 ALA A O 1
ATOM 6938 N N . SER A 1 920 ? -86.981 -36.167 15.326 1.00 34.59 920 SER A N 1
ATOM 6939 C CA . SER A 1 920 ? -87.311 -37.336 16.159 1.00 34.59 920 SER A CA 1
ATOM 6940 C C . SER A 1 920 ? -86.362 -37.460 17.350 1.00 34.59 920 SER A C 1
ATOM 6942 O O . SER A 1 920 ? -85.158 -37.234 17.255 1.00 34.59 920 SER A O 1
ATOM 6944 N N . ASP A 1 921 ? -86.977 -37.809 18.475 1.00 43.44 921 ASP A N 1
ATOM 6945 C CA . ASP A 1 921 ? -86.384 -38.170 19.754 1.00 43.44 921 ASP A CA 1
ATOM 6946 C C . ASP A 1 921 ? -85.272 -39.212 19.631 1.00 43.44 921 ASP A C 1
ATOM 6948 O O . ASP A 1 921 ? -85.488 -40.300 19.101 1.00 43.44 921 ASP A O 1
ATOM 6952 N N . THR A 1 922 ? -84.135 -38.946 20.275 1.00 33.09 922 THR A N 1
ATOM 6953 C CA . THR A 1 922 ? -83.368 -39.987 20.974 1.00 33.09 922 THR A CA 1
ATOM 6954 C C . THR A 1 922 ? -82.691 -39.389 22.207 1.00 33.09 922 THR A C 1
ATOM 6956 O O . THR A 1 922 ? -81.986 -38.386 22.140 1.00 33.09 922 THR A O 1
ATOM 6959 N N . GLN A 1 923 ? -82.955 -40.010 23.358 1.00 40.28 923 GLN A N 1
ATOM 6960 C CA . GLN A 1 923 ? -82.342 -39.706 24.649 1.00 40.28 923 GLN A CA 1
ATOM 6961 C C . GLN A 1 923 ? -80.840 -40.023 24.623 1.00 40.28 923 GLN A C 1
ATOM 6963 O O . GLN A 1 923 ? -80.454 -41.127 24.243 1.00 40.28 923 GLN A O 1
ATOM 6968 N N . TYR A 1 924 ? -80.015 -39.086 25.098 1.00 31.23 924 TYR A N 1
ATOM 6969 C CA . TYR A 1 924 ? -78.591 -39.293 25.375 1.00 31.23 924 TYR A CA 1
ATOM 6970 C C . TYR A 1 924 ? -78.330 -39.268 26.887 1.00 31.23 924 TYR A C 1
ATOM 6972 O O . TYR A 1 924 ? -78.839 -38.407 27.606 1.00 31.23 924 TYR A O 1
ATOM 6980 N N . ASN A 1 925 ? -77.539 -40.232 27.364 1.00 33.91 925 ASN A N 1
ATOM 6981 C CA . ASN A 1 925 ? -77.121 -40.352 28.761 1.00 33.91 925 ASN A CA 1
ATOM 6982 C C . ASN A 1 925 ? -76.098 -39.259 29.135 1.00 33.91 925 ASN A C 1
ATOM 6984 O O . ASN A 1 925 ? -75.168 -39.009 28.366 1.00 33.91 925 ASN A O 1
ATOM 6988 N N . PRO A 1 926 ? -76.191 -38.653 30.332 1.00 29.98 926 PRO A N 1
ATOM 6989 C CA . PRO A 1 926 ? -75.188 -37.718 30.823 1.00 29.98 926 PRO A CA 1
ATOM 6990 C C . PRO A 1 926 ? -73.977 -38.501 31.350 1.00 29.98 926 PRO A C 1
ATOM 6992 O O . PRO A 1 926 ? -74.008 -39.042 32.454 1.00 29.98 926 PRO A O 1
ATOM 6995 N N . GLY A 1 927 ? -72.912 -38.585 30.550 1.00 33.56 927 GLY A N 1
ATOM 6996 C CA . GLY A 1 927 ? -71.662 -39.234 30.965 1.00 33.56 927 GLY A CA 1
ATOM 6997 C C . GLY A 1 927 ? -70.536 -39.257 29.931 1.00 33.56 927 GLY A C 1
ATOM 6998 O O . GLY A 1 927 ? -69.372 -39.300 30.325 1.00 33.56 927 GLY A O 1
ATOM 6999 N N . ASP A 1 928 ? -70.841 -39.154 28.636 1.00 28.36 928 ASP A N 1
ATOM 7000 C CA . ASP A 1 928 ? -69.818 -39.306 27.597 1.00 28.36 928 ASP A CA 1
ATOM 7001 C C . ASP A 1 928 ? -69.198 -37.961 27.185 1.00 28.36 928 ASP A C 1
ATOM 7003 O O . ASP A 1 928 ? -69.883 -37.027 26.765 1.00 28.36 928 ASP A O 1
ATOM 7007 N N . ARG A 1 929 ? -67.866 -37.863 27.303 1.00 28.69 929 ARG A N 1
ATOM 7008 C CA . ARG A 1 929 ? -67.065 -36.772 26.728 1.00 28.69 929 ARG A CA 1
ATOM 7009 C C . ARG A 1 929 ? -66.728 -37.122 25.280 1.00 28.69 929 ARG A C 1
ATOM 7011 O O . ARG A 1 929 ? -65.996 -38.079 25.043 1.00 28.69 929 ARG A O 1
ATOM 7018 N N . TYR A 1 930 ? -67.195 -36.317 24.330 1.00 28.98 930 TYR A N 1
ATOM 7019 C CA . TYR A 1 930 ? -66.765 -36.389 22.933 1.00 28.98 930 TYR A CA 1
ATOM 7020 C C . TYR A 1 930 ? -65.767 -35.267 22.637 1.00 28.98 930 TYR A C 1
ATOM 7022 O O . TYR A 1 930 ? -66.045 -34.098 22.896 1.00 28.98 930 TYR A O 1
ATOM 7030 N N . TYR A 1 931 ? -64.611 -35.623 22.077 1.00 29.09 931 TYR A N 1
ATOM 7031 C CA . TYR A 1 931 ? -63.671 -34.674 21.484 1.00 29.09 931 TYR A CA 1
ATOM 7032 C C . TYR A 1 931 ? -63.949 -34.608 19.978 1.00 29.09 931 TYR A C 1
ATOM 7034 O O . TYR A 1 931 ? -63.754 -35.598 19.275 1.00 29.09 931 TYR A O 1
ATOM 7042 N N . LEU A 1 932 ? -64.416 -33.461 19.480 1.00 31.50 932 LEU A N 1
ATOM 7043 C CA . LEU A 1 932 ? -64.525 -33.193 18.043 1.00 31.50 932 LEU A CA 1
ATOM 7044 C C . LEU A 1 932 ? -63.207 -32.596 17.541 1.00 31.50 932 LEU A C 1
ATOM 7046 O O . LEU A 1 932 ? -62.697 -31.632 18.109 1.00 31.50 932 LEU A O 1
ATOM 7050 N N . LYS A 1 933 ? -62.652 -33.191 16.482 1.00 33.91 933 LYS A N 1
ATOM 7051 C CA . LYS A 1 933 ? -61.431 -32.744 15.807 1.00 33.91 933 LYS A CA 1
ATOM 7052 C C . LYS A 1 933 ? -61.813 -32.212 14.420 1.00 33.91 933 LYS A C 1
ATOM 7054 O O . LYS A 1 933 ? -62.388 -32.956 13.635 1.00 33.91 933 LYS A O 1
ATOM 7059 N N . ASN A 1 934 ? -61.423 -30.964 14.155 1.00 41.56 934 ASN A N 1
ATOM 7060 C CA . ASN A 1 934 ? -61.435 -30.242 12.873 1.00 41.56 934 ASN A CA 1
ATOM 7061 C C . ASN A 1 934 ? -62.807 -29.830 12.294 1.00 41.56 934 ASN A C 1
ATOM 7063 O O . ASN A 1 934 ? -63.350 -30.510 11.431 1.00 41.56 934 ASN A O 1
ATOM 7067 N N . GLU A 1 935 ? -63.272 -28.626 12.644 1.00 36.41 935 GLU A N 1
ATOM 7068 C CA . GLU A 1 935 ? -64.123 -27.805 11.767 1.00 36.41 935 GLU A CA 1
ATOM 7069 C C . GLU A 1 935 ? -63.444 -26.442 11.545 1.00 36.41 935 GLU A C 1
ATOM 7071 O O . GLU A 1 935 ? -62.881 -25.863 12.476 1.00 36.41 935 GLU A O 1
ATOM 7076 N N . VAL A 1 936 ? -63.463 -25.949 10.302 1.00 38.75 936 VAL A N 1
ATOM 7077 C CA . VAL A 1 936 ? -63.007 -24.597 9.947 1.00 38.75 936 VAL A CA 1
ATOM 7078 C C . VAL A 1 936 ? -64.201 -23.662 10.089 1.00 38.75 936 VAL A C 1
ATOM 7080 O O . VAL A 1 936 ? -65.206 -23.830 9.401 1.00 38.75 936 VAL A O 1
ATOM 7083 N N . VAL A 1 937 ? -64.092 -22.682 10.982 1.00 35.41 937 VAL A N 1
ATOM 7084 C CA . VAL A 1 937 ? -65.081 -21.611 11.131 1.00 35.41 937 VAL A CA 1
ATOM 7085 C C . VAL A 1 937 ? -64.590 -20.417 10.325 1.00 35.41 937 VAL A C 1
ATOM 7087 O O . VAL A 1 937 ? -63.523 -19.877 10.610 1.00 35.41 937 VAL A O 1
ATOM 7090 N N . THR A 1 938 ? -65.358 -19.998 9.323 1.00 36.22 938 THR A N 1
ATOM 7091 C CA . THR A 1 938 ? -65.113 -18.726 8.639 1.00 36.22 938 THR A CA 1
ATOM 7092 C C . THR A 1 938 ? -65.905 -17.646 9.360 1.00 36.22 938 THR A C 1
ATOM 7094 O O . THR A 1 938 ? -67.129 -17.719 9.461 1.00 36.22 938 THR A O 1
ATOM 7097 N N . VAL A 1 939 ? -65.194 -16.658 9.893 1.00 36.25 939 VAL A N 1
ATOM 7098 C CA . VAL A 1 939 ? -65.785 -15.486 10.535 1.00 36.25 939 VAL A CA 1
ATOM 7099 C C . VAL A 1 939 ? -65.634 -14.318 9.572 1.00 36.25 939 VAL A C 1
ATOM 7101 O O . VAL A 1 939 ? -64.518 -13.981 9.186 1.00 36.25 939 VAL A O 1
ATOM 7104 N N . THR A 1 940 ? -66.746 -13.708 9.169 1.00 38.03 940 THR A N 1
ATOM 7105 C CA . THR A 1 940 ? -66.728 -12.511 8.321 1.00 38.03 940 THR A CA 1
ATOM 7106 C C . THR A 1 940 ? -67.137 -11.312 9.168 1.00 38.03 940 THR A C 1
ATOM 7108 O O . THR A 1 940 ? -68.256 -11.259 9.682 1.00 38.03 940 THR A O 1
ATOM 7111 N N . ALA A 1 941 ? -66.216 -10.364 9.340 1.00 41.50 941 ALA A N 1
ATOM 7112 C CA . ALA A 1 941 ? -66.507 -9.070 9.945 1.00 41.50 941 ALA A CA 1
ATOM 7113 C C . ALA A 1 941 ? -67.162 -8.165 8.894 1.00 41.50 941 ALA A C 1
ATOM 7115 O O . ALA A 1 941 ? -66.628 -8.009 7.796 1.00 41.50 941 ALA A O 1
ATOM 7116 N N . VAL A 1 942 ? -68.325 -7.597 9.218 1.00 41.34 942 VAL A N 1
ATOM 7117 C CA . VAL A 1 942 ? -69.044 -6.673 8.334 1.00 41.34 942 VAL A CA 1
ATOM 7118 C C . VAL A 1 942 ? -68.931 -5.268 8.907 1.00 41.34 942 VAL A C 1
ATOM 7120 O O . VAL A 1 942 ? -69.433 -4.985 9.997 1.00 41.34 942 VAL A O 1
ATOM 7123 N N . TRP A 1 943 ? -68.277 -4.401 8.144 1.00 44.62 943 TRP A N 1
ATOM 7124 C CA . TRP A 1 943 ? -68.157 -2.974 8.412 1.00 44.62 943 TRP A CA 1
ATOM 7125 C C . TRP A 1 943 ? -69.156 -2.229 7.525 1.00 44.62 943 TRP A C 1
ATOM 7127 O O . TRP A 1 943 ? -69.406 -2.650 6.394 1.00 44.62 943 TRP A O 1
ATOM 7137 N N . ALA A 1 944 ? -69.751 -1.156 8.036 1.00 44.56 944 ALA A N 1
ATOM 7138 C CA . ALA A 1 944 ? -70.559 -0.250 7.229 1.00 44.56 944 ALA A CA 1
ATOM 7139 C C . ALA A 1 944 ? -70.015 1.171 7.349 1.00 44.56 944 ALA A C 1
ATOM 7141 O O . ALA A 1 944 ? -69.715 1.640 8.453 1.00 44.56 944 ALA A O 1
ATOM 7142 N N . ASP A 1 945 ? -69.921 1.835 6.204 1.00 37.88 945 ASP A N 1
ATOM 7143 C CA . ASP A 1 945 ? -69.546 3.239 6.101 1.00 37.88 945 ASP A CA 1
ATOM 7144 C C . ASP A 1 945 ? -70.728 4.085 6.561 1.00 37.88 945 ASP A C 1
ATOM 7146 O O . ASP A 1 945 ? -71.876 3.838 6.179 1.00 37.88 945 ASP A O 1
ATOM 7150 N N . ALA A 1 946 ? -70.459 5.066 7.418 1.00 42.62 946 ALA A N 1
ATOM 7151 C CA . ALA A 1 946 ? -71.491 5.940 7.944 1.00 42.62 946 ALA A CA 1
ATOM 7152 C C . ALA A 1 946 ? -71.966 6.947 6.878 1.00 42.62 946 ALA A C 1
ATOM 7154 O O . ALA A 1 946 ? -71.483 8.076 6.835 1.00 42.62 946 ALA A O 1
ATOM 7155 N N . THR A 1 947 ? -72.961 6.548 6.076 1.00 32.69 947 THR A N 1
ATOM 7156 C CA . THR A 1 947 ? -74.037 7.425 5.564 1.00 32.69 947 THR A CA 1
ATOM 7157 C C . THR A 1 947 ? -75.359 6.684 5.482 1.00 32.69 947 THR A C 1
ATOM 7159 O O . THR A 1 947 ? -75.395 5.637 4.797 1.00 32.69 947 THR A O 1
#

Foldseek 3Di:
DPVVVVVVVVVVVVVVPVPDDDDDDDDQDPAAEADWDDQAEEEAAEEAHEDEQAANAAHDAEANGEYEYAYEEQEYEPYEEPHENHHYAHYHQYEYEYAYEEFEYEAAEREAYAFENQYEYEEEYEEQYYYAHEDAHENYHEEFANAGEYAYEYAEFEAEHQEYERYEYEAELYEYEYAYEEFEHDHPHPHWYERYHEEYADARYHYHEEYEEAETQAGEHYAYQHEEAEYEYAEYEHAAEQYAYHDDQVPFPWDFDDPVNVVVVVPPVVPPDDDDPPDAPQDPQQKGWDWDADLQRKIWTWIAHNVRHTDTITITRSPRHAYEAEYEHNEEQEHHHQNHAERYHEAAAGANHEYEYEHAYEQYTEHDHQQDYDAHEHEEYEHHAQYEDEYAAQAEQEWEDLAHYESYEAYFHNYEYYEEHNEEQYWEYAAETERYEHAWEQAYEYEYEHNYEQHTEHHVVSHDPPRVVVVPDPDLPGHEYERYEEHAEAQYEYEEEYQEEQETEHQAEYESYEYEYEHLYEYHYEYNEEFYWAYAAETERYEYEYAEANYEHEYYYHHYEFEIHHNHAYEREHYEWQHYEYAAEAAYEQYYQAERYEYAYDHQFDKDFDADADDDDDDDDWDWDWDADPVRRTKTWIADQDDPPAWGWTATSVRGIIIRHHDVVSLPGAYEYEYAHAEEQEYQAESYEYHYLHLRYAYHYAYNYEQDYQNASYEYEPNDDCNRYAAEYQFYDQYPVRARYWYWYWDQDPVRDIDIDTPGHPVVVLQRHKHFAAEDADPFWGKDKDQWDADPNTTTHGAQTKIWIDTGHDPQKDWPFKFWADPDTDTFDADPVRTTIDGQHRRHRGYIDTDMDGHPPPPPDDPPDDDDDDDDDDDDPDDDVPPPPDPPPDPPPPFKDFDDKDKDFDDDDPDDDDDDDDDDDDDDDPDDDDDDPDGDIDIDGDIDGDD

Secondary structure (DSSP, 8-state):
--HHHHHHHHHHHHHHHTT-------S-PPPEE--B-TT-EEEEEESSEEEESS-SEEEEEETT-EEEEEEEEEEEESPPTT-EEEEEEEESS-EEEEEEEEEEEESSEEEEEEE-TT-EEEEEEEEEEEEEEEEEEEEEEEEEETT-EEEEEEEEEEEEEEEEEEEEEEEEB-EEEEEEEEEEEEESSSSPPEEEEEEEESTT-EEEEEEEEEEEEEEEEEEEESSEEEEEEEEEEEEEEEEEEE-------EEEPPHHHHHHT---TTTS-----S-----TT-EEEEEEE-TTSEEEEEEEETTS-EEEEEEEE------EEEEEESS-EEEEETT--EEEEEEE-STT-EEEEEESS-EEEEE--SS-PPPEEEEEEEE-TT-EEEEEESS-EEEE-SSEEEEEEEEEESSEEEEEESS-EEEEESSEEEEEEEEEESS-EEEEEESS-EEEEE-GGGS-TT-HHHHH----TT-EEEEEEEEEESS-EEEEEESS-EEEEESSEEEEEEEEEESS-EEEEEESS-EEEEESSEEEEEEEEE-STT-EEEEEE-S--EEEE-SSEEEEEEEEESSEEEEEEESS-EEESSEEEEEE---PPPEEEE----PPPS-S--EEEEEE-TTS-EEEEEE----SSSEEEEE-TT--EEEEE--TTTTT--EEEEEEESS-EEESSEEEEEE---TT-EEEEEEEEEEEESSEEEEEETT---TTEEEEEEEE---TTS-SEEEEEEEE-TTS-EEEEEEEE-HHHHHHPEEEEEEE--SSSEEEEES-EEETTEEEEETT-EEEEEEEPPTTEEEEEEEE-SSS-EEPEE-TTS-EEEEPPTTB-EEEEEEEEE---------TT-----------S--SSSSS---------TTEEEEEEEEE-----SS--------------TTPPP-----PPEEEEEEEE--

Radius of gyration: 42.32 Å; chains: 1; bounding box: 126×83×110 Å

Sequence (947 aa):
MNRKFGKILALLLALTMMLSYAAGVLADDPPIDVDVNNGEKKVVDEGDVSADGVPVIDIDANTGGVAVVDVEDVTATNLDAGKAAIDIDADHDAVVVVDAEDVTSEGGSAIDIVADHGSDVVLDADDVTAKDMKYADEAINIEAKNGGTVDADVDDVTATGKAVTGIDIESENGDVTVDAGDVKAVATGDNPSTGIDIDTEGKNSRVDVKVDNVTADIAVNIDNGGGNVKVETKNINAERSGIDVGYDLDNEESEDATEEEVRALDLTFAEVGGEKPSDEEGDEKGTIFKWIHFPDGTRYKVYYDKNGKFLRAKKEVAKGIPGKTTVKVNGDLNVTGEFAEKGINISSDVKSSETRVEVTGDVNVNQKTDGKGDPVTGVREYAGDDALASVDIKKNLSVSGENRATGANEEAFYGTTELKVGGDLNVKAGQFATGINANAHHGGDVSFTVGGSISVTQDETLLGKDDPIQKTKKDDRYYLATGVSIDAEKGSTVEGTVEGDISVTGDKDVIGMGVYANGESKVDVTVGEGIYAEGGEDATGLSIFVKDDKTSVDVDILDGGVEAKGGKSATAISTSNNGGEIDLFVNGDVVSSGDGIVVSSWRPTETEDLDIKMPINDDEYYKWYTFTDENGKEIKVKQYRHFDGNDVIWYDSLGNVWKEKQTEESKKTEDTTRIEVVGDVTAEEGGIVIDMPYEKSKMDVIVDGTVSGELASVLLDERTVTDGVTLTVWAIEENENGNLAERYHSYMDDKGEWQYELLGADEEFEQEIQYIIKVEQPELGELWTEGTYDYEGYNVAHQGDEVTMKVNLPFGYRVKNAFNGTDTKVKLGRNSKGQYYLTVPRGGGVMLSVTLERVPSVITYYPEGGTINGSTDPYVVRSVLTNAPKLLDAPEWEGHTFLYWNIQTVKKDNEKWVAPNPASDTQYNPGDRYYLKNEVVTVTAVWADAT